Protein 4HPS (pdb70)

Sequence (830 aa):
LYFQSMKTILVTAFDPFGGEAINPSWEAIKPLQGSQVFGANIEICQIIPCIFDTSLEEHLYAAVDKYQPELVISVGQAGGRTNITVERVAIININDARIPDNAGNQPIDTPVIVDGPAAYFSRLPIKTMVNNALNTAGIPASVSQTAGTFVCNHVMYGLLHYLAQNTPSVRGGFIHVPYLPEQAVKDGNQSSMMTLMLMTLALKIAIETAWKNTSDFQSMKTILVTAFDDPFGGEAINPSWEAIKPLQGSQVFGANIEICQIPCIFDTSLEHLYAAVDKYQPELVISVGQAGGRTNITVERVAININDARIPDNAGNQPIDTPVIVDGPAAYFSRLPIKTMVNNALNTTAGIPASVSQTAGTFVCNHVMYGLLHYLAQNTPSVRGGFIHVPYLPEQAVKDGNQSSMMTLMLMTLALKIAIETAWKNTSDKTILVTAFDPFGGEAINPSWEAIKPLQGSQVFGANIEICQIPCIFDTSLEHLYAAVDKYQPELVISVGQAGGRTNITVERVAININDARIPDNAGNQPIDTPVIVDGPAAYFSRLPIKTMVNALNTAGIPASVSQTAGTFVCNHVMYGLLHYLAQNTPSVRGGFIHVPYLPEQAVKDGNQSSMMTLMLMTLALKIAIETAWKNTSDKTILVTAFDPFGGEAINPSWEAIKPLQGSQVFGANIEICQIPCIFDTSLEHLYAAVDKYQPELVISVGQAGGRTNITVERVAININDARIPDNAGNQPIDTPVIVDGPAAYFSRLPIKTMVNNALNTAGIPASVSQTAGTFVCNHVMYGLLHYLAQNTPSVRGGFIHVPYLPEQAVKDGNQSSMMTLMLMTLALKIAIETAWKNTSD

Organism: Xenorhabdus bovienii (strain SS-2004) (NCBI:txid406818)

Solvent-accessible surface area: 31462 Å² total; per-residue (Å²): 197,186,214,146,95,85,91,15,0,0,0,1,0,4,44,46,31,54,82,61,103,45,4,0,0,43,44,0,0,92,86,16,103,75,40,131,28,148,45,0,36,9,48,15,30,63,1,19,4,33,10,86,53,0,5,114,86,0,36,61,5,8,77,149,56,116,5,68,0,0,0,0,0,0,12,16,41,35,61,14,16,0,6,0,0,15,0,0,5,10,20,6,24,3,166,54,70,8,74,64,56,64,82,26,102,51,54,63,11,44,112,144,16,59,24,4,40,59,15,108,9,3,13,58,43,0,15,87,24,0,30,107,58,18,2,2,5,24,29,12,40,31,7,27,17,15,0,16,0,0,0,0,0,0,0,6,28,41,3,41,125,86,47,84,100,14,24,0,0,0,0,6,0,0,30,5,13,99,12,4,43,106,148,50,107,45,7,2,5,23,66,122,18,0,25,81,0,0,109,29,0,5,52,15,0,42,101,51,111,86,104,265,160,76,86,57,22,0,0,0,1,0,5,38,44,37,57,82,70,95,50,4,0,0,47,44,0,0,92,85,8,89,47,31,132,60,64,42,0,38,7,42,19,29,73,1,19,4,31,10,86,54,0,4,111,84,0,38,61,6,9,86,151,51,143,5,68,0,0,0,0,0,0,14,16,38,32,61,12,12,0,8,0,0,15,1,0,8,10,20,7,22,3,172,48,69,8,70,63,54,66,82,26,98,52,52,62,11,44,113,146,15,55,22,3,40,57,15,104,9,3,12,44,35,0,12,88,28,0,35,122,58,17,3,3,3,28,28,13,40,33,6,27,18,20,0,16,1,0,0,0,0,0,0,6,28,45,2,39,124,89,56,85,100,14,30,0,0,0,0,6,0,0,33,10,14,103,12,4,46,106,146,57,109,54,6,1,5,22,65,126,17,0,15,86,0,0,105,36,0,5,66,16,0,56,120,51,115,86,97,146,22,0,0,0,1,0,4,36,51,28,49,85,37,102,34,3,0,0,50,42,0,0,92,87,6,90,42,41,142,5,141,51,2,44,2,37,30,30,71,0,23,4,34,11,88,51,0,5,115,78,1,59,63,7,10,82,146,66,120,4,85,0,0,0,0,0,0,18,12,38,34,63,9,16,0,8,0,0,13,2,0,8,10,22,6,23,3,193,38,68,8,67,62,55,70,81,29,98,52,54,60,11,45,106,143,17,56,22,3,36,57,15,104,9,3,14,52,35,0,17,94,27,0,38,113,55,19,3,5,11,41,28,12,41,35,5,28,18,35,1,16,1,0,0,0,0,0,0,6,27,44,4,44,124,85,54,84,101,16,27,0,0,0,0,6,0,0,38,4,12,100,10,4,35,159,107,45,107,63,6,2,5,19,70,122,16,0,21,82,0,0,91,36,0,0,38,13,0,44,116,52,111,83,96,149,21,0,0,0,0,0,4,37,51,19,50,85,46,102,38,2,0,0,50,38,0,0,90,89,7,85,42,39,118,6,137,62,0,49,3,35,28,27,70,0,20,4,31,8,88,57,0,5,113,83,0,41,63,8,10,76,149,58,124,6,72,0,0,0,0,0,0,16,14,36,33,63,6,19,0,8,0,0,14,2,0,8,11,22,7,23,4,159,52,69,8,69,65,54,65,80,26,102,52,55,62,11,44,112,143,16,59,23,3,39,58,15,104,11,1,13,50,38,0,14,92,30,0,40,124,59,17,3,5,11,42,28,13,42,35,7,27,16,17,1,15,1,0,0,0,0,0,0,7,27,43,3,43,123,86,50,86,100,17,25,0,0,0,0,7,0,0,22,4,13,98,11,3,32,116,87,49,107,50,6,1,5,20,71,125,17,0,22,83,0,0,102,34,0,0,36,8,0,48,118,50,103,81,95

CATH classification: 3.40.630.20

Radius of gyration: 29.16 Å; Cα contacts (8 Å, |Δi|>4): 1994; chains: 4; bounding box: 81×50×99 Å

Secondary structure (DSSP, 8-state):
--SPPPEEEEEEEE---TT-S--HHHHHHGGGTT-EETTEEEEEEEE-SSTTHHHHHHHHHHHHH--SEEEEEEE-TT-SSEEEE-EEES-EE-SS--TTS---EEE-SSTT--SEEE--S-HHHHHHHHHHTT--EEEES---SSHHHHHHHHHHHHHHHH-TTSEEEEEEE---GGGG-SSS------HHHHHHHHHHHHHHHHH-S--/----EEEEEEEE---TT-S--HHHHHHGGGTT-EETTEEEEEEEE-SSTTHHHHHHHHHHHHH--SEEEEEEE-TT-SSEEEESEEES-EE-SS--TTS---EEE-SSTTS-SEEE--S-HHHHHHHHHHTT--EEEES---SSHHHHHHHHHHHHHHHH-TTSEEEEEEE-B-HHHHTSSS---B--HHHHHHHHHHHHHHHHH-S--/-EEEEEEE---TT-S--HHHHHHGGGTT-B-SS-EEEEEEE-SSTTHHHHHHHHHHHHH--SEEEEEEE-TT-SSEEEE-EEES-EE-SS--TTS---EEE-SSTTS-SEEE--S-HHHHHHHHHHTT--EEEES---SSHHHHHHHHHHHHHHHH-TTSEEEEEEE-B-GGGSTTSS---B--HHHHHHHHHHHHHHHHH-S--/-EEEEEEE---TT-S--HHHHHHGGGTT-EETTEEEEEEEE-SSTTHHHHHHHHHHHHH--SEEEEEEE-TT--SEEEE-EEES-EE-SS--TTS---EEE-SSTT--SEEE--S-HHHHHHHHHHTT--EEEES---SSHHHHHHHHHHHHHHHH-TTSEEEEEEE-B-GGGGGG-S---B--HHHHHHHHHHHHHHHHH-S--

Nearest PDB structures (foldseek):
  4gxh-assembly1_C  TM=9.956E-01  e=1.641E-41  Xenorhabdus bovienii SS-2004
  3lac-assembly1_A  TM=9.845E-01  e=1.377E-31  Bacillus anthracis
  3rnz-assembly1_C  TM=9.808E-01  e=1.466E-31  Bacillus amyloliquefaciens
  1aug-assembly1_D  TM=9.830E-01  e=2.007E-31  Bacillus amyloliquefaciens
  1z8t-assembly1_D  TM=9.769E-01  e=1.766E-28  Pyrococcus furiosus

InterPro domains:
  IPR000816 Peptidase C15, pyroglutamyl peptidase I [PIRSF015592] (1-209)
  IPR000816 Peptidase C15, pyroglutamyl peptidase I [PR00706] (4-27)
  IPR000816 Pept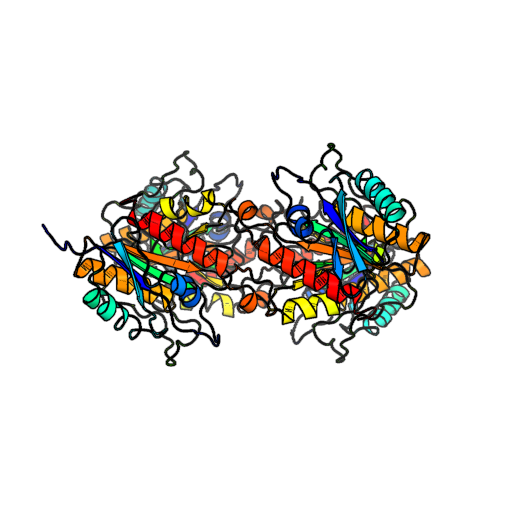idase C15, pyroglutamyl peptidase I [PR00706] (62-74)
  IPR000816 Peptidase C15, pyroglutamyl peptidase I [PR00706] (80-100)
  IPR000816 Peptidase C15, pyroglutamyl peptidase I [PR00706] (132-148)
  IPR000816 Peptidase C15, pyroglutamyl peptidase I [PR00706] (162-174)
  IPR000816 Peptidase C15, pyroglutamyl peptidase I [cd00501] (2-196)
  IPR016125 Peptidase C15, pyroglutamyl peptidase I-like [PF01470] (3-202)
  IPR016125 Peptidase C15, pyroglutamyl peptidase I-like [PTHR23402] (2-191)
  IPR029762 Pyroglutamyl peptidase I, bacterial-type [MF_00417] (2-201)
  IPR029762 Pyroglutamyl peptidase I, bacterial-type [TIGR00504] (4-212)
  IPR033693 Pyroglutamyl peptidase I, Glu active site [PS01333] (69-85)
  IPR033694 Pyroglutamyl peptidase I, Cys active site [PS01334] (130-144)
  IPR036440 Peptidase C15, pyroglutamyl peptidase I-like superfamily [G3DSA:3.40.630.20] (1-206)
  IPR036440 Peptidase C15, pyroglutamyl peptidase I-like superfamily [SSF53182] (1-215)

B-factor: mean 31.76, std 13.69, range [12.64, 99.04]

Structure (mmCIF, N/CA/C/O backbone):
data_4HPS
#
_entry.id   4HPS
#
_cell.length_a   77.06
_cell.length_b   73.34
_cell.length_c   80.54
_cell.angle_alpha   90.000
_cell.angle_beta   111.960
_cell.angle_gamma   90.000
#
_symmetry.space_group_name_H-M   'P 1 21 1'
#
loop_
_entity.id
_entity.type
_entity.pdbx_description
1 polymer 'Pyrrolidone-carboxylate peptidase'
2 non-polymer 'CHLORIDE ION'
3 water water
#
loop_
_atom_site.group_PDB
_atom_site.id
_atom_site.type_symbol
_atom_site.label_atom_id
_atom_site.label_alt_id
_atom_site.label_comp_id
_atom_site.label_asym_id
_atom_site.label_entity_id
_atom_site.label_seq_id
_atom_site.pdbx_PDB_ins_code
_atom_site.Cartn_x
_atom_site.Cartn_y
_atom_site.Cartn_z
_atom_site.occupancy
_atom_site.B_iso_or_equiv
_atom_site.auth_seq_id
_atom_site.auth_comp_id
_atom_site.auth_asym_id
_atom_site.auth_atom_id
_atom_site.pdbx_PDB_model_num
ATOM 1 N N . LEU A 1 18 ? -29.404 -37.345 33.605 1.00 80.92 -4 LEU A N 1
ATOM 2 C CA . LEU A 1 18 ? -28.340 -36.367 33.394 1.00 74.05 -4 LEU A CA 1
ATOM 3 C C . LEU A 1 18 ? -27.259 -36.915 32.467 1.00 70.01 -4 LEU A C 1
ATOM 4 O O . LEU A 1 18 ? -26.993 -36.354 31.401 1.00 69.32 -4 LEU A O 1
ATOM 9 N N . TYR A 1 19 ? -26.640 -38.014 32.885 1.00 66.24 -3 TYR A N 1
ATOM 10 C CA . TYR A 1 19 ? -25.598 -38.667 32.099 1.00 51.70 -3 TYR A CA 1
ATOM 11 C C . TYR A 1 19 ? -26.127 -39.925 31.428 1.00 55.90 -3 TYR A C 1
ATOM 12 O O . TYR A 1 19 ? -27.042 -40.567 31.945 1.00 52.34 -3 TYR A O 1
ATOM 21 N N . PHE A 1 20 ? -25.547 -40.268 30.276 1.00 43.86 -2 PHE A N 1
ATOM 22 C CA . PHE A 1 20 ? -25.966 -41.438 29.508 1.00 41.67 -2 PHE A CA 1
ATOM 23 C C . PHE A 1 20 ? -27.446 -41.371 29.189 1.00 46.32 -2 PHE A C 1
ATOM 24 O O . PHE A 1 20 ? -28.176 -42.351 29.348 1.00 47.03 -2 PHE A O 1
ATOM 32 N N . GLN A 1 21 ? -27.881 -40.194 28.753 1.00 44.42 -1 GLN A N 1
ATOM 33 C CA . GLN A 1 21 ? -29.240 -39.997 28.285 1.00 45.45 -1 GLN A CA 1
ATOM 34 C C . GLN A 1 21 ? -29.452 -40.828 27.032 1.00 43.22 -1 GLN A C 1
ATOM 35 O O . GLN A 1 21 ? -28.750 -40.647 26.036 1.00 43.89 -1 GLN A O 1
ATOM 41 N N . SER A 1 22 ? -30.405 -41.752 27.089 1.00 37.64 0 SER A N 1
ATOM 42 C CA . SER A 1 22 ? -30.714 -42.611 25.950 1.00 36.92 0 SER A CA 1
ATOM 43 C C . SER A 1 22 ? -31.148 -41.781 24.747 1.00 32.37 0 SER A C 1
ATOM 44 O O . SER A 1 22 ? -31.930 -40.838 24.881 1.00 41.73 0 SER A O 1
ATOM 47 N N . MET A 1 23 ? -30.630 -42.123 23.574 1.00 27.15 1 MET A N 1
ATOM 48 C CA . MET A 1 23 ? -31.036 -41.430 22.364 1.00 29.33 1 MET A CA 1
ATOM 49 C C . MET A 1 23 ? -32.449 -41.858 22.055 1.00 33.26 1 MET A C 1
ATOM 50 O O . MET A 1 23 ? -32.906 -42.900 22.526 1.00 34.54 1 MET A O 1
ATOM 55 N N . LYS A 1 24 ? -33.153 -41.042 21.282 1.00 27.79 2 LYS A N 1
ATOM 56 C CA . LYS A 1 24 ? -34.455 -41.431 20.780 1.00 27.82 2 LYS A CA 1
ATOM 57 C C . LYS A 1 24 ? -34.226 -42.434 19.658 1.00 28.82 2 LYS A C 1
ATOM 58 O O . LYS A 1 24 ? -33.107 -42.572 19.163 1.00 29.27 2 LYS A O 1
ATOM 64 N N . THR A 1 25 ? -35.276 -43.141 19.260 1.00 25.35 3 THR A N 1
ATOM 65 C CA . THR A 1 25 ? -35.136 -44.197 18.270 1.00 24.68 3 THR A CA 1
ATOM 66 C C . THR A 1 25 ? -36.161 -44.027 17.167 1.00 20.68 3 THR A C 1
ATOM 67 O O . THR A 1 25 ? -37.332 -43.781 17.439 1.00 23.06 3 THR A O 1
ATOM 71 N N . ILE A 1 26 ? -35.696 -44.123 15.925 1.00 21.65 4 ILE A N 1
ATOM 72 C CA . ILE A 1 26 ? -36.581 -44.217 14.770 1.00 19.70 4 ILE A CA 1
ATOM 73 C C . ILE A 1 26 ? -36.538 -45.642 14.254 1.00 18.76 4 ILE A C 1
ATOM 74 O O . ILE A 1 26 ? -35.463 -46.159 13.944 1.00 21.05 4 ILE A O 1
ATOM 79 N N . LEU A 1 27 ? -37.705 -46.278 14.176 1.00 20.67 5 LEU A N 1
ATOM 80 C CA . LEU A 1 27 ? -37.802 -47.637 13.638 1.00 16.96 5 LEU A CA 1
ATOM 81 C C . LEU A 1 27 ? -38.255 -47.565 12.192 1.00 17.20 5 LEU A C 1
ATOM 82 O O . LEU A 1 27 ? -39.270 -46.945 11.890 1.00 18.78 5 LEU A O 1
ATOM 87 N N . VAL A 1 28 ? -37.477 -48.177 11.309 1.00 16.82 6 VAL A N 1
ATOM 88 C CA . VAL A 1 28 ? -37.816 -48.206 9.886 1.00 19.27 6 VAL A CA 1
ATOM 89 C C . VAL A 1 28 ? -37.966 -49.675 9.511 1.00 20.01 6 VAL A C 1
ATOM 90 O O . VAL A 1 28 ? -37.064 -50.475 9.763 1.00 20.04 6 VAL A O 1
ATOM 94 N N . THR A 1 29 ? -39.110 -50.044 8.928 1.00 18.45 7 THR A N 1
ATOM 95 C CA . THR A 1 29 ? -39.340 -51.449 8.570 1.00 15.12 7 THR A CA 1
ATOM 96 C C . THR A 1 29 ? -39.447 -51.592 7.063 1.00 15.72 7 THR A C 1
ATOM 97 O O . THR A 1 29 ? -39.755 -50.639 6.372 1.00 19.30 7 THR A O 1
ATOM 101 N N . ALA A 1 30 ? -39.191 -52.807 6.586 1.00 18.55 8 ALA A N 1
ATOM 102 C CA . ALA A 1 30 ? -39.350 -53.145 5.173 1.00 17.04 8 ALA A CA 1
ATOM 103 C C . ALA A 1 30 ? -39.701 -54.618 5.110 1.00 17.69 8 ALA A C 1
ATOM 104 O O . ALA A 1 30 ? -39.688 -55.313 6.120 1.00 20.33 8 ALA A O 1
ATOM 106 N N . PHE A 1 31 ? -39.996 -55.108 3.911 1.00 19.73 9 PHE A N 1
ATOM 107 C CA . PHE A 1 31 ? -40.490 -56.473 3.763 1.00 21.90 9 PHE A CA 1
ATOM 108 C C . PHE A 1 31 ? -39.503 -57.457 3.152 1.00 22.61 9 PHE A C 1
ATOM 109 O O . PHE A 1 31 ? -38.571 -57.063 2.444 1.00 24.48 9 PHE A O 1
ATOM 117 N N . ASP A 1 32 ? -39.743 -58.740 3.436 1.00 23.27 10 ASP A N 1
ATOM 118 C CA . ASP A 1 32 ? -39.218 -59.864 2.653 1.00 23.78 10 ASP A CA 1
ATOM 119 C C . ASP A 1 32 ? -39.612 -59.722 1.177 1.00 23.08 10 ASP A C 1
ATOM 120 O O . ASP A 1 32 ? -40.606 -59.064 0.855 1.00 25.05 10 ASP A O 1
ATOM 125 N N . PRO A 1 33 ? -38.862 -60.381 0.271 1.00 28.82 11 PRO A N 1
ATOM 126 C CA . PRO A 1 33 ? -39.287 -60.467 -1.137 1.00 28.76 11 PRO A CA 1
ATOM 127 C C . PRO A 1 33 ? -40.636 -61.176 -1.274 1.00 28.85 11 PRO A C 1
ATOM 128 O O . PRO A 1 33 ? -40.920 -62.059 -0.466 1.00 36.79 11 PRO A O 1
ATOM 132 N N . PHE A 1 34 ? -41.435 -60.824 -2.285 1.00 30.88 12 PHE A N 1
ATOM 133 C CA . PHE A 1 34 ? -42.770 -61.411 -2.450 1.00 33.38 12 PHE A CA 1
ATOM 134 C C . PHE A 1 34 ? -43.179 -61.472 -3.914 1.00 37.90 12 PHE A C 1
ATOM 135 O O . PHE A 1 34 ? -42.521 -60.889 -4.776 1.00 40.15 12 PHE A O 1
ATOM 143 N N . GLY A 1 35 ? -44.272 -62.181 -4.191 1.00 35.00 13 GLY A N 1
ATOM 144 C CA . GLY A 1 35 ? -44.843 -62.216 -5.522 1.00 41.07 13 GLY A CA 1
ATOM 145 C C . GLY A 1 35 ? -43.959 -62.919 -6.532 1.00 49.12 13 GLY A C 1
ATOM 146 O O . GLY A 1 35 ? -44.207 -62.835 -7.732 1.00 53.45 13 GLY A O 1
ATOM 147 N N . GLY A 1 36 ? -42.924 -63.605 -6.049 1.00 50.50 14 GLY A N 1
ATOM 148 C CA . GLY A 1 36 ? -42.004 -64.317 -6.921 1.00 53.60 14 GLY A CA 1
ATOM 149 C C . GLY A 1 36 ? -40.716 -63.567 -7.219 1.00 51.28 14 GLY A C 1
ATOM 150 O O . GLY A 1 36 ? -39.861 -64.053 -7.962 1.00 56.25 14 GLY A O 1
ATOM 151 N N . GLU A 1 37 ? -40.586 -62.368 -6.663 1.00 45.33 15 GLU A N 1
ATOM 152 C CA . GLU A 1 37 ? -39.337 -61.621 -6.748 1.00 48.77 15 GLU A CA 1
ATOM 153 C C . GLU A 1 37 ? -38.316 -62.238 -5.789 1.00 54.53 15 GLU A C 1
ATOM 154 O O . GLU A 1 37 ? -38.688 -62.845 -4.784 1.00 54.56 15 GLU A O 1
ATOM 160 N N . ALA A 1 38 ? -37.032 -62.081 -6.098 1.00 56.35 16 ALA A N 1
ATOM 161 C CA . ALA A 1 38 ? -35.965 -62.561 -5.218 1.00 53.64 16 ALA A CA 1
ATOM 162 C C . ALA A 1 38 ? -35.396 -61.439 -4.356 1.00 52.95 16 ALA A C 1
ATOM 163 O O . ALA A 1 38 ? -34.666 -61.688 -3.393 1.00 46.04 16 ALA A O 1
ATOM 165 N N . ILE A 1 39 ? -35.731 -60.204 -4.717 1.00 52.87 17 ILE A N 1
ATOM 166 C CA . ILE A 1 39 ? -35.255 -59.023 -4.008 1.00 47.75 17 ILE A CA 1
ATOM 167 C C . ILE A 1 39 ? -36.471 -58.201 -3.601 1.00 37.60 17 ILE A C 1
ATOM 168 O O . ILE A 1 39 ? -37.493 -58.232 -4.288 1.00 42.59 17 ILE A O 1
ATOM 173 N N . ASN A 1 40 ? -36.391 -57.508 -2.466 1.00 35.97 18 ASN A N 1
ATOM 174 C CA . ASN A 1 40 ? -37.352 -56.456 -2.173 1.00 32.79 18 ASN A CA 1
ATOM 175 C C . ASN A 1 40 ? -36.570 -55.172 -1.966 1.00 35.95 18 ASN A C 1
ATOM 176 O O . ASN A 1 40 ? -35.813 -55.054 -0.997 1.00 33.37 18 ASN A O 1
ATOM 181 N N . PRO A 1 41 ? -36.749 -54.200 -2.873 1.00 26.11 19 PRO A N 1
ATOM 182 C CA . PRO A 1 41 ? -35.970 -52.967 -2.796 1.00 29.62 19 PRO A CA 1
ATOM 183 C C . PRO A 1 41 ? -36.290 -52.200 -1.534 1.00 23.65 19 PRO A C 1
ATOM 184 O O . PRO A 1 41 ? -35.462 -51.391 -1.126 1.00 27.08 19 PRO A O 1
ATOM 188 N N . SER A 1 42 ? -37.464 -52.414 -0.936 1.00 22.12 20 SER A N 1
ATOM 189 C CA . SER A 1 42 ? -37.763 -51.716 0.318 1.00 20.82 20 SER A CA 1
ATOM 190 C C . SER A 1 42 ? -36.699 -52.031 1.358 1.00 23.66 20 SER A C 1
ATOM 191 O O . SER A 1 42 ? -36.250 -51.143 2.079 1.00 22.81 20 SER A O 1
ATOM 194 N N . TRP A 1 43 ? -36.272 -53.288 1.417 1.00 20.14 21 TRP A N 1
ATOM 195 C CA . TRP A 1 43 ? -35.264 -53.706 2.382 1.00 17.27 21 TRP A CA 1
ATOM 196 C C . TRP A 1 43 ? -33.875 -53.279 1.934 1.00 24.44 21 TRP A C 1
ATOM 197 O O . TRP A 1 43 ? -33.085 -52.773 2.731 1.00 22.18 21 TRP A O 1
ATOM 208 N N . GLU A 1 44 ? -33.579 -53.476 0.653 1.00 23.88 22 GLU A N 1
ATOM 209 C CA . GLU A 1 44 ? -32.271 -53.092 0.133 1.00 22.40 22 GLU A CA 1
ATOM 210 C C . GLU A 1 44 ? -32.035 -51.601 0.298 1.00 23.97 22 GLU A C 1
ATOM 211 O O . GLU A 1 44 ? -30.908 -51.174 0.531 1.00 24.90 22 GLU A O 1
ATOM 217 N N . ALA A 1 45 ? -33.099 -50.811 0.165 1.00 20.15 23 ALA A N 1
ATOM 218 C CA . ALA A 1 45 ? -32.977 -49.358 0.266 1.00 18.71 23 ALA A CA 1
ATOM 219 C C . ALA A 1 45 ? -32.753 -48.847 1.685 1.00 19.99 23 ALA A C 1
ATOM 220 O O . ALA A 1 45 ? -32.184 -47.770 1.860 1.00 24.16 23 ALA A O 1
ATOM 222 N N . ILE A 1 46 ? -33.208 -49.592 2.690 1.00 20.23 24 ILE A N 1
ATOM 223 C CA . ILE A 1 46 ? -33.031 -49.125 4.075 1.00 19.31 24 ILE A CA 1
ATOM 224 C C . ILE A 1 46 ? -31.846 -49.759 4.782 1.00 25.50 24 ILE A C 1
ATOM 225 O O . ILE A 1 46 ? -31.431 -49.277 5.830 1.00 25.28 24 ILE A O 1
ATOM 230 N N . LYS A 1 47 ? -31.297 -50.831 4.223 1.00 23.33 25 LYS A N 1
ATOM 231 C CA . LYS A 1 47 ? -30.075 -51.415 4.782 1.00 24.96 25 LYS A CA 1
ATOM 232 C C . LYS A 1 47 ? -28.932 -50.422 5.056 1.00 26.57 25 LYS A C 1
ATOM 233 O O . LYS A 1 47 ? -28.262 -50.533 6.085 1.00 27.63 25 LYS A O 1
ATOM 239 N N . PRO A 1 48 ? -28.693 -49.454 4.150 1.00 24.77 26 PRO A N 1
ATOM 240 C CA . PRO A 1 48 ? -27.601 -48.521 4.453 1.00 28.34 26 PRO A CA 1
ATOM 241 C C . PRO A 1 48 ? -27.894 -47.591 5.630 1.00 28.97 26 PRO A C 1
ATOM 242 O O . PRO A 1 48 ? -26.976 -46.929 6.108 1.00 34.91 26 PRO A O 1
ATOM 246 N N . LEU A 1 49 ? -29.144 -47.535 6.086 1.00 24.83 27 LEU A N 1
ATOM 247 C CA . LEU A 1 49 ? -29.503 -46.661 7.203 1.00 29.89 27 LEU A CA 1
ATOM 248 C C . LEU A 1 49 ? -29.192 -47.317 8.536 1.00 32.81 27 LEU A C 1
ATOM 249 O O . LEU A 1 49 ? -29.259 -46.672 9.583 1.00 37.56 27 LEU A O 1
ATOM 254 N N . GLN A 1 50 ? -28.866 -48.605 8.492 1.00 33.10 28 GLN A N 1
ATOM 255 C CA . GLN A 1 50 ? -28.519 -49.363 9.688 1.00 35.60 28 GLN A CA 1
ATOM 256 C C . GLN A 1 50 ? -27.339 -48.743 10.423 1.00 36.81 28 GLN A C 1
ATOM 257 O O . GLN A 1 50 ? -26.343 -48.352 9.811 1.00 35.44 28 GLN A O 1
ATOM 263 N N . GLY A 1 51 ? -27.457 -48.642 11.742 1.00 36.17 29 GLY A N 1
ATOM 264 C CA . GLY A 1 51 ? -26.381 -48.099 12.546 1.00 34.19 29 GLY A CA 1
ATOM 265 C C . GLY A 1 51 ? -26.149 -46.612 12.346 1.00 36.75 29 GLY A C 1
ATOM 266 O O . GLY A 1 51 ? -25.071 -46.106 12.677 1.00 38.73 29 GLY A O 1
ATOM 267 N N . SER A 1 52 ? -27.146 -45.910 11.806 1.00 34.69 30 SER A N 1
ATOM 268 C CA . SER A 1 52 ? -27.025 -44.467 11.587 1.00 35.02 30 SER A CA 1
ATOM 269 C C . SER A 1 52 ? -27.802 -43.662 12.631 1.00 36.41 30 SER A C 1
ATOM 270 O O . SER A 1 52 ? -28.525 -44.228 13.457 1.00 30.51 30 SER A O 1
ATOM 273 N N . GLN A 1 53 ? -27.638 -42.344 12.586 1.00 28.89 31 GLN A N 1
ATOM 274 C CA . GLN A 1 53 ? -28.272 -41.442 13.540 1.00 33.56 31 GLN A CA 1
ATOM 275 C C . GLN A 1 53 ? -28.620 -40.140 12.838 1.00 32.66 31 GLN A C 1
ATOM 276 O O . GLN A 1 53 ? -27.943 -39.745 11.889 1.00 36.31 31 GLN A O 1
ATOM 282 N N . VAL A 1 54 ? -29.687 -39.487 13.293 1.00 31.82 32 VAL A N 1
ATOM 283 C CA . VAL A 1 54 ? -30.004 -38.134 12.844 1.00 30.16 32 VAL A CA 1
ATOM 284 C C . VAL A 1 54 ? -30.685 -37.313 13.944 1.00 31.69 32 VAL A C 1
ATOM 285 O O . VAL A 1 54 ? -31.648 -37.775 14.558 1.00 35.24 32 VAL A O 1
ATOM 289 N N . PHE A 1 55 ? -30.172 -36.108 14.189 1.00 36.16 33 PHE A N 1
ATOM 290 C CA . PHE A 1 55 ? -30.787 -35.163 15.125 1.00 44.28 33 PHE A CA 1
ATOM 291 C C . PHE A 1 55 ? -31.166 -35.807 16.471 1.00 40.67 33 PHE A C 1
ATOM 292 O O . PHE A 1 55 ? -32.305 -35.705 16.930 1.00 42.70 33 PHE A O 1
ATOM 300 N N . GLY A 1 56 ? -30.217 -36.508 17.081 1.00 42.91 34 GLY A N 1
ATOM 301 C CA . GLY A 1 56 ? -30.444 -37.084 18.395 1.00 39.63 34 GLY A CA 1
ATOM 302 C C . GLY A 1 56 ? -31.166 -38.417 18.436 1.00 41.66 34 GLY A C 1
ATOM 303 O O . GLY A 1 56 ? -31.422 -38.949 19.516 1.00 44.76 34 GLY A O 1
ATOM 304 N N . ALA A 1 57 ? -31.504 -38.964 17.272 1.00 31.09 35 ALA A N 1
ATOM 305 C CA . ALA A 1 57 ? -32.183 -40.254 17.212 1.00 29.35 35 ALA A CA 1
ATOM 306 C C . ALA A 1 57 ? -31.334 -41.270 16.469 1.00 29.08 35 ALA A C 1
ATOM 307 O O . ALA A 1 57 ? -30.728 -40.940 15.453 1.00 31.83 35 ALA A O 1
ATOM 309 N N . ASN A 1 58 ? -31.290 -42.502 16.970 1.00 31.16 36 ASN A N 1
ATOM 310 C CA . ASN A 1 58 ? -30.650 -43.580 16.218 1.00 31.21 36 ASN A CA 1
ATOM 311 C C . ASN A 1 58 ? -31.684 -44.313 15.377 1.00 30.06 36 ASN A C 1
ATOM 312 O O . ASN A 1 58 ? -32.854 -44.399 15.759 1.00 29.86 36 ASN A O 1
ATOM 317 N N . ILE A 1 59 ? -31.266 -44.809 14.216 1.00 25.57 37 ILE A N 1
ATOM 318 C CA . ILE A 1 59 ? -32.170 -45.570 13.349 1.00 23.08 37 ILE A CA 1
ATOM 319 C C . ILE A 1 59 ? -31.998 -47.065 13.611 1.00 23.53 37 ILE A C 1
ATOM 320 O O . ILE A 1 59 ? -30.878 -47.565 13.723 1.00 28.62 37 ILE A O 1
ATOM 325 N N . GLU A 1 60 ? -33.116 -47.767 13.750 1.00 22.15 38 GLU A N 1
ATOM 326 C CA . GLU A 1 60 ? -33.107 -49.216 13.853 1.00 22.42 38 GLU A CA 1
ATOM 327 C C . GLU A 1 60 ? -33.966 -49.731 12.709 1.00 22.71 38 GLU A C 1
ATOM 328 O O . GLU A 1 60 ? -35.057 -49.215 12.470 1.00 20.96 38 GLU A O 1
ATOM 334 N N . ILE A 1 61 ? -33.470 -50.725 11.981 1.00 25.96 39 ILE A N 1
ATOM 335 C CA . ILE A 1 61 ? -34.250 -51.306 10.896 1.00 23.24 39 ILE A CA 1
ATOM 336 C C . ILE A 1 61 ? -34.717 -52.720 11.235 1.00 23.46 39 ILE A C 1
ATOM 337 O O . ILE A 1 61 ? -34.111 -53.411 12.065 1.00 24.68 39 ILE A O 1
ATOM 342 N N . CYS A 1 62 ? -35.819 -53.129 10.613 1.00 22.99 40 CYS A N 1
ATOM 343 C CA . CYS A 1 62 ? -36.393 -54.449 10.846 1.00 23.40 40 CYS A CA 1
ATOM 344 C C . CYS A 1 62 ? -37.054 -54.939 9.568 1.00 24.03 40 CYS A C 1
ATOM 345 O O . CYS A 1 62 ? -37.870 -54.224 8.973 1.00 22.10 40 CYS A O 1
ATOM 348 N N . GLN A 1 63 ? -36.693 -56.149 9.151 1.00 22.13 41 GLN A N 1
ATOM 349 C CA . GLN A 1 63 ? -37.315 -56.802 8.001 1.00 21.61 41 GLN A CA 1
ATOM 350 C C . GLN A 1 63 ? -38.458 -57.670 8.511 1.00 22.14 41 GLN A C 1
ATOM 351 O O . GLN A 1 63 ? -38.276 -58.495 9.415 1.00 31.59 41 GLN A O 1
ATOM 357 N N . ILE A 1 64 ? -39.645 -57.472 7.954 1.00 21.70 42 ILE A N 1
ATOM 358 C CA A ILE A 1 64 ? -40.804 -58.238 8.394 0.48 26.57 42 ILE A CA 1
ATOM 359 C CA B ILE A 1 64 ? -40.834 -58.196 8.388 0.52 28.35 42 ILE A CA 1
ATOM 360 C C . ILE A 1 64 ? -41.385 -59.086 7.258 1.00 23.47 42 ILE A C 1
ATOM 361 O O . ILE A 1 64 ? -41.280 -58.731 6.079 1.00 21.19 42 ILE A O 1
ATOM 370 N N . PRO A 1 65 ? -41.973 -60.241 7.613 1.00 21.06 43 PRO A N 1
ATOM 371 C CA . PRO A 1 65 ? -42.496 -61.177 6.608 1.00 22.63 43 PRO A CA 1
ATOM 372 C C . PRO A 1 65 ? -43.615 -60.580 5.779 1.00 18.25 43 PRO A C 1
ATOM 373 O O . PRO A 1 65 ? -44.407 -59.766 6.279 1.00 20.85 43 PRO A O 1
ATOM 377 N N . CYS A 1 66 ? -43.672 -60.952 4.500 1.00 22.93 44 CYS A N 1
ATOM 378 C CA . CYS A 1 66 ? -44.774 -60.521 3.658 1.00 24.63 44 CYS A CA 1
ATOM 379 C C . CYS A 1 66 ? -45.892 -61.556 3.746 1.00 22.70 44 CYS A C 1
ATOM 380 O O . CYS A 1 66 ? -46.166 -62.311 2.801 1.00 22.06 44 CYS A O 1
ATOM 383 N N . ILE A 1 67 ? -46.517 -61.584 4.917 1.00 19.32 45 ILE A N 1
ATOM 384 C CA . ILE A 1 67 ? -47.527 -62.570 5.270 1.00 19.69 45 ILE A CA 1
ATOM 385 C C . ILE A 1 67 ? -48.573 -61.834 6.089 1.00 23.10 45 ILE A C 1
ATOM 386 O O . ILE A 1 67 ? -48.223 -61.121 7.026 1.00 21.72 45 ILE A O 1
ATOM 391 N N . PHE A 1 68 ? -49.846 -61.987 5.743 1.00 21.40 46 PHE A N 1
ATOM 392 C CA . PHE A 1 68 ? -50.909 -61.370 6.536 1.00 19.91 46 PHE A CA 1
ATOM 393 C C . PHE A 1 68 ? -50.866 -61.879 7.986 1.00 19.87 46 PHE A C 1
ATOM 394 O O . PHE A 1 68 ? -50.631 -63.068 8.232 1.00 24.10 46 PHE A O 1
ATOM 402 N N . ASP A 1 69 ? -51.078 -60.953 8.925 1.00 20.57 47 ASP A N 1
ATOM 403 C CA . ASP A 1 69 ? -51.162 -61.222 10.364 1.00 21.75 47 ASP A CA 1
ATOM 404 C C . ASP A 1 69 ? -49.805 -61.507 11.016 1.00 25.98 47 ASP A C 1
ATOM 405 O O . ASP A 1 69 ? -49.437 -60.870 12.015 1.00 23.21 47 ASP A O 1
ATOM 410 N N . THR A 1 70 ? -49.059 -62.438 10.437 1.00 22.61 48 THR A N 1
ATOM 411 C CA . THR A 1 70 ? -47.690 -62.704 10.866 1.00 21.13 48 THR A CA 1
ATOM 412 C C . THR A 1 70 ? -46.841 -61.437 10.792 1.00 21.80 48 THR A C 1
ATOM 413 O O . THR A 1 70 ? -46.062 -61.154 11.705 1.00 22.68 48 THR A O 1
ATOM 417 N N . SER A 1 71 ? -46.989 -60.682 9.700 1.00 19.70 49 SER A N 1
ATOM 418 C CA . SER A 1 71 ? -46.279 -59.419 9.532 1.00 18.05 49 SER A CA 1
ATOM 419 C C . SER A 1 71 ? -46.533 -58.517 10.733 1.00 19.37 49 SER A C 1
ATOM 420 O O . SER A 1 71 ? -45.604 -57.939 11.298 1.00 21.87 49 SER A O 1
ATOM 423 N N . LEU A 1 72 ? -47.797 -58.400 11.113 1.00 20.53 50 LEU A N 1
ATOM 424 C CA . LEU A 1 72 ? -48.171 -57.555 12.239 1.00 22.58 50 LEU A CA 1
ATOM 425 C C . LEU A 1 72 ? -47.566 -58.026 13.563 1.00 21.40 50 LEU A C 1
ATOM 426 O O . LEU A 1 72 ? -47.128 -57.201 14.362 1.00 21.82 50 LEU A O 1
ATOM 431 N N . GLU A 1 73 ? -47.532 -59.338 13.799 1.00 19.69 51 GLU A N 1
ATOM 432 C CA A GLU A 1 73 ? -46.944 -59.816 15.041 0.49 20.72 51 GLU A CA 1
ATOM 433 C CA B GLU A 1 73 ? -46.900 -59.918 14.988 0.51 21.52 51 GLU A CA 1
ATOM 434 C C . GLU A 1 73 ? -45.449 -59.475 15.089 1.00 21.16 51 GLU A C 1
ATOM 435 O O . GLU A 1 73 ? -44.939 -59.119 16.155 1.00 21.86 51 GLU A O 1
ATOM 446 N N . HIS A 1 74 ? -44.762 -59.530 13.952 1.00 21.56 52 HIS A N 1
ATOM 447 C CA . HIS A 1 74 ? -43.360 -59.126 13.919 1.00 21.47 52 HIS A CA 1
ATOM 448 C C . HIS A 1 74 ? -43.196 -57.631 14.157 1.00 21.35 52 HIS A C 1
ATOM 449 O O . HIS A 1 74 ? -42.267 -57.206 14.855 1.00 22.76 52 HIS A O 1
ATOM 456 N N . LEU A 1 75 ? -44.104 -56.846 13.588 1.00 20.44 53 LEU A N 1
ATOM 457 C CA . LEU A 1 75 ? -44.107 -55.399 13.778 1.00 21.39 53 LEU A CA 1
ATOM 458 C C . LEU A 1 75 ? -44.306 -55.025 15.251 1.00 22.69 53 LEU A C 1
ATOM 459 O O . LEU A 1 75 ? -43.562 -54.192 15.785 1.00 21.71 53 LEU A O 1
ATOM 464 N N . TYR A 1 76 ? -45.284 -55.647 15.916 1.00 21.76 54 TYR A N 1
ATOM 465 C CA . TYR A 1 76 ? -45.567 -55.307 17.314 1.00 20.12 54 TYR A CA 1
ATOM 466 C C . TYR A 1 76 ? -44.364 -55.643 18.171 1.00 24.03 54 TYR A C 1
ATOM 467 O O . TYR A 1 76 ? -44.022 -54.905 19.095 1.00 25.77 54 TYR A O 1
ATOM 476 N N . ALA A 1 77 ? -43.727 -56.774 17.870 1.00 24.74 55 ALA A N 1
ATOM 477 C CA . ALA A 1 77 ? -42.539 -57.193 18.614 1.00 24.54 55 ALA A CA 1
ATOM 478 C C . ALA A 1 77 ? -41.395 -56.191 18.436 1.00 24.53 55 ALA A C 1
ATOM 479 O O . ALA A 1 77 ? -40.680 -55.881 19.384 1.00 26.60 55 ALA A O 1
ATOM 481 N N . ALA A 1 78 ? -41.228 -55.691 17.214 1.00 21.91 56 ALA A N 1
ATOM 482 C CA . ALA A 1 78 ? -40.193 -54.694 16.929 1.00 24.38 56 ALA A CA 1
ATOM 483 C C . ALA A 1 78 ? -40.449 -53.380 17.663 1.00 24.43 56 ALA A C 1
ATOM 484 O O . ALA A 1 78 ? -39.534 -52.779 18.219 1.00 25.55 56 ALA A O 1
ATOM 486 N N . VAL A 1 79 ? -41.694 -52.921 17.625 1.00 22.33 57 VAL A N 1
ATOM 487 C CA . VAL A 1 79 ? -42.081 -51.693 18.311 1.00 22.45 57 VAL A CA 1
ATOM 488 C C . VAL A 1 79 ? -41.853 -51.817 19.821 1.00 26.10 57 VAL A C 1
ATOM 489 O O . VAL A 1 79 ? -41.325 -50.898 20.455 1.00 28.24 57 VAL A O 1
ATOM 493 N N . ASP A 1 80 ? -42.233 -52.954 20.401 1.00 25.63 58 ASP A N 1
ATOM 494 C CA . ASP A 1 80 ? -42.056 -53.160 21.835 1.00 26.63 58 ASP A CA 1
ATOM 495 C C . ASP A 1 80 ? -40.581 -53.217 22.209 1.00 28.13 58 ASP A C 1
ATOM 496 O O . ASP A 1 80 ? -40.170 -52.730 23.262 1.00 30.49 58 ASP A O 1
ATOM 501 N N . LYS A 1 81 ? -39.787 -53.815 21.331 1.00 30.03 59 LYS A N 1
ATOM 502 C CA . LYS A 1 81 ? -38.358 -53.984 21.572 1.00 28.45 59 LYS A CA 1
ATOM 503 C C . LYS A 1 81 ? -37.602 -52.654 21.555 1.00 25.84 59 LYS A C 1
ATOM 504 O O . LYS A 1 81 ? -36.840 -52.360 22.479 1.00 33.06 59 LYS A O 1
ATOM 510 N N . TYR A 1 82 ? -37.824 -51.861 20.510 1.00 27.67 60 TYR A N 1
ATOM 511 C CA . TYR A 1 82 ? -37.057 -50.639 20.288 1.00 27.82 60 TYR A CA 1
ATOM 512 C C . TYR A 1 82 ? -37.690 -49.385 20.900 1.00 29.58 60 TYR A C 1
ATOM 513 O O . TYR A 1 82 ? -37.010 -48.364 21.040 1.00 30.66 60 TYR A O 1
ATOM 522 N N . GLN A 1 83 ? -38.962 -49.479 21.298 1.00 27.97 61 GLN A N 1
ATOM 523 C CA . GLN A 1 83 ? -39.691 -48.352 21.908 1.00 27.70 61 GLN A CA 1
ATOM 524 C C . GLN A 1 83 ? -39.482 -47.069 21.110 1.00 25.13 61 GLN A C 1
ATOM 525 O O . GLN A 1 83 ? -39.074 -46.040 21.650 1.00 28.19 61 GLN A O 1
ATOM 531 N N . PRO A 1 84 ? -39.764 -47.125 19.809 1.00 24.96 62 PRO A N 1
ATOM 532 C CA . PRO A 1 84 ? -39.409 -45.989 18.959 1.00 23.43 62 PRO A CA 1
ATOM 533 C C . PRO A 1 84 ? -40.309 -44.785 19.179 1.00 27.43 62 PRO A C 1
ATOM 534 O O . PRO A 1 84 ? -41.452 -44.923 19.624 1.00 27.55 62 PRO A O 1
ATOM 538 N N . GLU A 1 85 ? -39.776 -43.615 18.849 1.00 25.06 63 GLU A N 1
ATOM 539 C CA . GLU A 1 85 ? -40.516 -42.367 18.917 1.00 26.26 63 GLU A CA 1
ATOM 540 C C . GLU A 1 85 ? -41.113 -42.002 17.550 1.00 30.86 63 GLU A C 1
ATOM 541 O O . GLU A 1 85 ? -41.944 -41.102 17.444 1.00 31.31 63 GLU A O 1
ATOM 547 N N . LEU A 1 86 ? -40.687 -42.715 16.509 1.00 21.08 64 LEU A N 1
ATOM 548 C CA . LEU A 1 86 ? -41.160 -42.494 15.154 1.00 21.14 64 LEU A CA 1
ATOM 549 C C . LEU A 1 86 ? -41.037 -43.828 14.441 1.00 24.57 64 LEU A C 1
ATOM 550 O O . LEU A 1 86 ? -40.010 -44.499 14.572 1.00 21.09 64 LEU A O 1
ATOM 555 N N . VAL A 1 87 ? -42.079 -44.229 13.713 1.00 19.61 65 VAL A N 1
ATOM 556 C CA . VAL A 1 87 ? -42.035 -45.470 12.935 1.00 19.74 65 VAL A CA 1
ATOM 557 C C . VAL A 1 87 ? -42.399 -45.213 11.485 1.00 19.51 65 VAL A C 1
ATOM 558 O O . VAL A 1 87 ? -43.455 -44.662 11.199 1.00 19.45 65 VAL A O 1
ATOM 562 N N . ILE A 1 88 ? -41.531 -45.628 10.572 1.00 17.02 66 ILE A N 1
ATOM 563 C CA . ILE A 1 88 ? -41.812 -45.494 9.152 1.00 17.65 66 ILE A CA 1
ATOM 564 C C . ILE A 1 88 ? -41.664 -46.868 8.507 1.00 16.43 66 ILE A C 1
ATOM 565 O O . ILE A 1 88 ? -40.602 -47.478 8.574 1.00 19.43 66 ILE A O 1
ATOM 570 N N . SER A 1 89 ? -42.743 -47.366 7.912 1.00 16.40 67 SER A N 1
ATOM 571 C CA . SER A 1 89 ? -42.712 -48.654 7.240 1.00 15.66 67 SER A CA 1
ATOM 572 C C . SER A 1 89 ? -42.632 -48.420 5.742 1.00 15.72 67 SER A C 1
ATOM 573 O O . SER A 1 89 ? -43.277 -47.509 5.210 1.00 17.82 67 SER A O 1
ATOM 576 N N . VAL A 1 90 ? -41.834 -49.245 5.080 1.00 14.05 68 VAL A N 1
ATOM 577 C CA . VAL A 1 90 ? -41.548 -49.076 3.661 1.00 16.59 68 VAL A CA 1
ATOM 578 C C . VAL A 1 90 ? -41.963 -50.337 2.910 1.00 17.96 68 VAL A C 1
ATOM 579 O O . VAL A 1 90 ? -41.827 -51.463 3.425 1.00 19.21 68 VAL A O 1
ATOM 583 N N . GLY A 1 91 ? -42.476 -50.155 1.695 1.00 16.47 69 GLY A N 1
ATOM 584 C CA . GLY A 1 91 ? -42.845 -51.284 0.855 1.00 15.11 69 GLY A CA 1
ATOM 585 C C . GLY A 1 91 ? -42.641 -50.933 -0.604 1.00 15.82 69 GLY A C 1
ATOM 586 O O . GLY A 1 91 ? -42.372 -49.773 -0.950 1.00 17.43 69 GLY A O 1
ATOM 587 N N . GLN A 1 92 ? -42.752 -51.940 -1.460 1.00 18.48 70 GLN A N 1
ATOM 588 C CA . GLN A 1 92 ? -42.625 -51.733 -2.906 1.00 16.58 70 GLN A CA 1
ATOM 589 C C . GLN A 1 92 ? -43.991 -51.658 -3.567 1.00 21.79 70 GLN A C 1
ATOM 590 O O . GLN A 1 92 ? -44.863 -52.480 -3.305 1.00 20.81 70 GLN A O 1
ATOM 596 N N . ALA A 1 93 ? -44.174 -50.644 -4.407 1.00 17.60 71 ALA A N 1
ATOM 597 C CA . ALA A 1 93 ? -45.380 -50.520 -5.224 1.00 20.86 71 ALA A CA 1
ATOM 598 C C . ALA A 1 93 ? -44.988 -50.533 -6.693 1.00 19.37 71 ALA A C 1
ATOM 599 O O . ALA A 1 93 ? -44.829 -49.476 -7.315 1.00 18.35 71 ALA A O 1
ATOM 601 N N . GLY A 1 94 ? -44.819 -51.734 -7.237 1.00 20.22 72 GLY A N 1
ATOM 602 C CA . GLY A 1 94 ? -44.396 -51.892 -8.613 1.00 22.88 72 GLY A CA 1
ATOM 603 C C . GLY A 1 94 ? -45.381 -51.226 -9.544 1.00 23.85 72 GLY A C 1
ATOM 604 O O . GLY A 1 94 ? -46.597 -51.428 -9.425 1.00 23.20 72 GLY A O 1
ATOM 605 N N . GLY A 1 95 ? -44.858 -50.400 -10.443 1.00 19.45 73 GLY A N 1
ATOM 606 C CA . GLY A 1 95 ? -45.689 -49.672 -11.387 1.00 21.53 73 GLY A CA 1
ATOM 607 C C . GLY A 1 95 ? -45.774 -48.185 -11.102 1.00 20.76 73 GLY A C 1
ATOM 608 O O . GLY A 1 95 ? -46.011 -47.386 -12.015 1.00 21.21 73 GLY A O 1
ATOM 609 N N . ARG A 1 96 ? -45.594 -47.790 -9.849 1.00 17.80 74 ARG A N 1
ATOM 610 C CA . ARG A 1 96 ? -45.597 -46.363 -9.543 1.00 16.16 74 ARG A CA 1
ATOM 611 C C . ARG A 1 96 ? -44.361 -45.690 -10.134 1.00 18.84 74 ARG A C 1
ATOM 612 O O . ARG A 1 96 ? -43.326 -46.334 -10.326 1.00 19.78 74 ARG A O 1
ATOM 620 N N . THR A 1 97 ? -44.480 -44.401 -10.437 1.00 17.12 75 THR A N 1
ATOM 621 C CA . THR A 1 97 ? -43.404 -43.688 -11.126 1.00 18.43 75 THR A CA 1
ATOM 622 C C . THR A 1 97 ? -42.467 -42.973 -10.179 1.00 19.39 75 THR A C 1
ATOM 623 O O . THR A 1 97 ? -41.397 -42.525 -10.587 1.00 17.84 75 THR A O 1
ATOM 627 N N . ASN A 1 98 ? -42.859 -42.857 -8.916 1.00 16.61 76 ASN A N 1
ATOM 628 C CA . ASN A 1 98 ? -42.155 -41.982 -8.000 1.00 16.36 76 ASN A CA 1
ATOM 629 C C . ASN A 1 98 ? -42.146 -42.557 -6.594 1.00 17.01 76 ASN A C 1
ATOM 630 O O . ASN A 1 98 ? -42.572 -43.696 -6.388 1.00 20.36 76 ASN A O 1
ATOM 635 N N . ILE A 1 99 ? -41.661 -41.770 -5.637 1.00 15.87 77 ILE A N 1
ATOM 636 C CA . ILE A 1 99 ? -41.769 -42.113 -4.225 1.00 17.07 77 ILE A CA 1
ATOM 637 C C . ILE A 1 99 ? -43.147 -41.667 -3.748 1.00 17.95 77 ILE A C 1
ATOM 638 O O . ILE A 1 99 ? -43.567 -40.534 -4.008 1.00 18.28 77 ILE A O 1
ATOM 643 N N . THR A 1 100 ? -43.882 -42.538 -3.061 1.00 15.25 78 THR A N 1
ATOM 644 C CA . THR A 1 100 ? -45.178 -42.114 -2.550 1.00 14.38 78 THR A CA 1
ATOM 645 C C . THR A 1 100 ? -45.258 -42.200 -1.042 1.00 15.21 78 THR A C 1
ATOM 646 O O . THR A 1 100 ? -44.791 -43.175 -0.442 1.00 16.57 78 THR A O 1
ATOM 650 N N . VAL A 1 101 ? -45.860 -41.178 -0.443 1.00 12.64 79 VAL A N 1
ATOM 651 C CA . VAL A 1 101 ? -46.052 -41.146 0.998 1.00 14.71 79 VAL A CA 1
ATOM 652 C C . VAL A 1 101 ? -47.543 -41.322 1.225 1.00 17.02 79 VAL A C 1
ATOM 653 O O . VAL A 1 101 ? -48.352 -40.569 0.690 1.00 15.22 79 VAL A O 1
ATOM 657 N N . GLU A 1 102 ? -47.912 -42.323 2.013 1.00 13.68 80 GLU A N 1
ATOM 658 C CA . GLU A 1 102 ? -49.317 -42.704 2.136 1.00 16.05 80 GLU A CA 1
ATOM 659 C C . GLU A 1 102 ? -50.108 -41.832 3.101 1.00 16.64 80 GLU A C 1
ATOM 660 O O . GLU A 1 102 ? -49.686 -41.567 4.242 1.00 16.18 80 GLU A O 1
ATOM 666 N N . ARG A 1 103 ? -51.282 -41.400 2.652 1.00 14.30 81 ARG A N 1
ATOM 667 C CA . ARG A 1 103 ? -52.144 -40.578 3.486 1.00 15.84 81 ARG A CA 1
ATOM 668 C C . ARG A 1 103 ? -52.944 -41.372 4.516 1.00 16.00 81 ARG A C 1
ATOM 669 O O . ARG A 1 103 ? -53.188 -40.886 5.631 1.00 18.22 81 ARG A O 1
ATOM 677 N N . VAL A 1 104 ? -53.364 -42.583 4.156 1.00 15.28 82 VAL A N 1
ATOM 678 C CA . VAL A 1 104 ? -54.395 -43.274 4.929 1.00 16.46 82 VAL A CA 1
ATOM 679 C C . VAL A 1 104 ? -54.315 -44.782 4.778 1.00 18.37 82 VAL A C 1
ATOM 680 O O . VAL A 1 104 ? -54.032 -45.292 3.702 1.00 18.47 82 VAL A O 1
ATOM 684 N N . ALA A 1 105 ? -54.534 -45.489 5.882 1.00 17.07 83 ALA A N 1
ATOM 685 C CA . ALA A 1 105 ? -54.578 -46.946 5.860 1.00 14.60 83 ALA A CA 1
ATOM 686 C C . ALA A 1 105 ? -56.016 -47.364 6.061 1.00 16.07 83 ALA A C 1
ATOM 687 O O . ALA A 1 105 ? -56.732 -46.777 6.874 1.00 18.49 83 ALA A O 1
ATOM 689 N N . ILE A 1 106 ? -56.444 -48.398 5.348 1.00 17.67 84 ILE A N 1
ATOM 690 C CA A ILE A 1 106 ? -57.830 -48.844 5.333 0.45 17.79 84 ILE A CA 1
ATOM 691 C CA B ILE A 1 106 ? -57.836 -48.809 5.461 0.55 16.20 84 ILE A CA 1
ATOM 692 C C . ILE A 1 106 ? -57.982 -50.212 6.021 1.00 17.52 84 ILE A C 1
ATOM 693 O O . ILE A 1 106 ? -57.111 -51.077 5.869 1.00 18.67 84 ILE A O 1
ATOM 702 N N . ASN A 1 107 ? -59.077 -50.431 6.744 1.00 16.93 85 ASN A N 1
ATOM 703 C CA . ASN A 1 107 ? -59.259 -51.676 7.491 1.00 20.47 85 ASN A CA 1
ATOM 704 C C . ASN A 1 107 ? -59.764 -52.838 6.630 1.00 18.72 85 ASN A C 1
ATOM 705 O O . ASN A 1 107 ? -60.809 -53.428 6.912 1.00 22.01 85 ASN A O 1
ATOM 710 N N . ILE A 1 108 ? -59.016 -53.166 5.578 1.00 18.48 86 ILE A N 1
ATOM 711 C CA . ILE A 1 108 ? -59.427 -54.272 4.725 1.00 20.77 86 ILE A CA 1
ATOM 712 C C . ILE A 1 108 ? -58.222 -55.003 4.134 1.00 20.34 86 ILE A C 1
ATOM 713 O O . ILE A 1 108 ? -57.195 -54.386 3.825 1.00 21.40 86 ILE A O 1
ATOM 718 N N . ASN A 1 109 ? -58.361 -56.325 4.037 1.00 21.06 87 ASN A N 1
ATOM 719 C CA . ASN A 1 109 ? -57.448 -57.177 3.284 1.00 19.60 87 ASN A CA 1
ATOM 720 C C . ASN A 1 109 ? -58.185 -57.646 2.038 1.00 20.61 87 ASN A C 1
ATOM 721 O O . ASN A 1 109 ? -59.292 -58.172 2.150 1.00 23.83 87 ASN A O 1
ATOM 726 N N . ASP A 1 110 ? -57.603 -57.436 0.860 1.00 20.88 88 ASP A N 1
ATOM 727 C CA . ASP A 1 110 ? -58.177 -57.988 -0.362 1.00 20.16 88 ASP A CA 1
ATOM 728 C C . ASP A 1 110 ? -57.036 -58.326 -1.298 1.00 21.61 88 ASP A C 1
ATOM 729 O O . ASP A 1 110 ? -56.522 -57.466 -2.011 1.00 23.84 88 ASP A O 1
ATOM 734 N N . ALA A 1 111 ? -56.637 -59.593 -1.277 1.00 24.64 89 ALA A N 1
ATOM 735 C CA . ALA A 1 111 ? -55.382 -60.002 -1.891 1.00 26.44 89 ALA A CA 1
ATOM 736 C C . ALA A 1 111 ? -55.546 -60.451 -3.330 1.00 27.99 89 ALA A C 1
ATOM 737 O O . ALA A 1 111 ? -56.234 -61.426 -3.609 1.00 30.15 89 ALA A O 1
ATOM 739 N N . ARG A 1 112 ? -54.880 -59.738 -4.232 1.00 32.18 90 ARG A N 1
ATOM 740 C CA . ARG A 1 112 ? -54.869 -60.071 -5.651 1.00 38.35 90 ARG A CA 1
ATOM 741 C C . ARG A 1 112 ? -54.121 -61.377 -5.919 1.00 41.34 90 ARG A C 1
ATOM 742 O O . ARG A 1 112 ? -54.469 -62.128 -6.831 1.00 43.58 90 ARG A O 1
ATOM 750 N N . ILE A 1 113 ? -53.094 -61.625 -5.106 1.00 28.65 91 ILE A N 1
ATOM 751 C CA . ILE A 1 113 ? -52.222 -62.784 -5.204 1.00 26.98 91 ILE A CA 1
ATOM 752 C C . ILE A 1 113 ? -52.039 -63.287 -3.780 1.00 25.24 91 ILE A C 1
ATOM 753 O O . ILE A 1 113 ? -52.373 -62.567 -2.842 1.00 25.81 91 ILE A O 1
ATOM 758 N N . PRO A 1 114 ? -51.529 -64.519 -3.608 1.00 27.55 92 PRO A N 1
ATOM 759 C CA . PRO A 1 114 ? -51.294 -65.020 -2.247 1.00 24.87 92 PRO A CA 1
ATOM 760 C C . PRO A 1 114 ? -50.099 -64.340 -1.599 1.00 26.03 92 PRO A C 1
ATOM 761 O O . PRO A 1 114 ? -49.193 -63.889 -2.308 1.00 24.20 92 PRO A O 1
ATOM 765 N N . ASP A 1 115 ? -50.093 -64.256 -0.273 1.00 26.03 93 ASP A N 1
ATOM 766 C CA . ASP A 1 115 ? -48.886 -63.805 0.417 1.00 25.16 93 ASP A CA 1
ATOM 767 C C . ASP A 1 115 ? -47.819 -64.908 0.410 1.00 24.43 93 ASP A C 1
ATOM 768 O O . ASP A 1 115 ? -47.995 -65.941 -0.242 1.00 24.74 93 ASP A O 1
ATOM 773 N N . ASN A 1 116 ? -46.717 -64.701 1.129 1.00 23.92 94 ASN A N 1
ATOM 774 C CA . ASN A 1 116 ? -45.619 -65.669 1.096 1.00 25.63 94 ASN A CA 1
ATOM 775 C C . ASN A 1 116 ? -45.931 -67.009 1.764 1.00 26.68 94 ASN A C 1
ATOM 776 O O . ASN A 1 116 ? -45.224 -67.996 1.551 1.00 30.94 94 ASN A O 1
ATOM 781 N N . ALA A 1 117 ? -47.000 -67.045 2.551 1.00 30.85 95 ALA A N 1
ATOM 782 C CA . ALA A 1 117 ? -47.408 -68.279 3.215 1.00 30.40 95 ALA A CA 1
ATOM 783 C C . ALA A 1 117 ? -48.650 -68.884 2.572 1.00 31.40 95 ALA A C 1
ATOM 784 O O . ALA A 1 117 ? -49.239 -69.821 3.121 1.00 36.79 95 ALA A O 1
ATOM 786 N N . GLY A 1 118 ? -49.045 -68.347 1.420 1.00 30.81 96 GLY A N 1
ATOM 787 C CA . GLY A 1 118 ? -50.154 -68.893 0.653 1.00 29.63 96 GLY A CA 1
ATOM 788 C C . GLY A 1 118 ? -51.532 -68.336 0.976 1.00 31.57 96 GLY A C 1
ATOM 789 O O . GLY A 1 118 ? -52.529 -68.801 0.408 1.00 33.58 96 GLY A O 1
ATOM 790 N N . ASN A 1 119 ? -51.601 -67.354 1.877 1.00 27.29 97 ASN A N 1
ATOM 791 C CA . ASN A 1 119 ? -52.882 -66.759 2.268 1.00 28.99 97 ASN A CA 1
ATOM 792 C C . ASN A 1 119 ? -53.386 -65.786 1.214 1.00 25.43 97 ASN A C 1
ATOM 793 O O . ASN A 1 119 ? -52.610 -64.995 0.677 1.00 25.77 97 ASN A O 1
ATOM 798 N N . GLN A 1 120 ? -54.684 -65.825 0.929 1.00 26.45 98 GLN A N 1
ATOM 799 C CA . GLN A 1 120 ? -55.273 -64.861 -0.003 1.00 25.83 98 GLN A CA 1
ATOM 800 C C . GLN A 1 120 ? -56.629 -64.403 0.507 1.00 26.71 98 GLN A C 1
ATOM 801 O O . GLN A 1 120 ? -57.671 -64.802 -0.015 1.00 29.63 98 GLN A O 1
ATOM 807 N N . PRO A 1 121 ? -56.620 -63.562 1.552 1.00 26.41 99 PRO A N 1
ATOM 808 C CA . PRO A 1 121 ? -57.876 -63.086 2.134 1.00 26.51 99 PRO A CA 1
ATOM 809 C C . PRO A 1 121 ? -58.643 -62.167 1.192 1.00 24.23 99 PRO A C 1
ATOM 810 O O . PRO A 1 121 ? -58.057 -61.323 0.502 1.00 27.00 99 PRO A O 1
ATOM 814 N N . ILE A 1 122 ? -59.957 -62.356 1.170 1.00 26.76 100 ILE A N 1
ATOM 815 C CA . ILE A 1 122 ? -60.847 -61.561 0.343 1.00 25.77 100 ILE A CA 1
ATOM 816 C C . ILE A 1 122 ? -61.784 -60.738 1.214 1.00 24.87 100 ILE A C 1
ATOM 817 O O . ILE A 1 122 ? -62.724 -61.284 1.800 1.00 28.67 100 ILE A O 1
ATOM 822 N N . ASP A 1 123 ? -61.531 -59.431 1.280 1.00 23.01 101 ASP A N 1
ATOM 823 C CA . ASP A 1 123 ? -62.405 -58.489 1.982 1.00 23.34 101 ASP A CA 1
ATOM 824 C C . ASP A 1 123 ? -62.612 -58.833 3.461 1.00 26.50 101 ASP A C 1
ATOM 825 O O . ASP A 1 123 ? -63.736 -58.845 3.953 1.00 30.53 101 ASP A O 1
ATOM 830 N N . THR A 1 124 ? -61.512 -59.094 4.159 1.00 24.90 102 THR A N 1
ATOM 831 C CA . THR A 1 124 ? -61.539 -59.352 5.600 1.00 25.08 102 THR A CA 1
ATOM 832 C C . THR A 1 124 ? -60.937 -58.146 6.313 1.00 22.72 102 THR A C 1
ATOM 833 O O . THR A 1 124 ? -60.138 -57.415 5.729 1.00 22.76 102 THR A O 1
ATOM 837 N N . PRO A 1 125 ? -61.335 -57.910 7.574 1.00 25.14 103 PRO A N 1
ATOM 838 C CA . PRO A 1 125 ? -60.738 -56.748 8.239 1.00 23.41 103 PRO A CA 1
ATOM 839 C C . PRO A 1 125 ? -59.291 -57.022 8.629 1.00 21.03 103 PRO A C 1
ATOM 840 O O . PRO A 1 125 ? -58.931 -58.174 8.882 1.00 26.18 103 PRO A O 1
ATOM 844 N N . VAL A 1 126 ? -58.481 -55.969 8.679 1.00 21.26 104 VAL A N 1
ATOM 845 C CA . VAL A 1 126 ? -57.147 -56.086 9.263 1.00 21.30 104 VAL A CA 1
ATOM 846 C C . VAL A 1 126 ? -57.294 -56.335 10.761 1.00 23.28 104 VAL A C 1
ATOM 847 O O . VAL A 1 126 ? -56.715 -57.275 11.310 1.00 25.84 104 VAL A O 1
ATOM 851 N N . ILE A 1 127 ? -58.079 -55.481 11.414 1.00 23.96 105 ILE A N 1
ATOM 852 C CA . ILE A 1 127 ? -58.420 -55.661 12.825 1.00 25.03 105 ILE A CA 1
ATOM 853 C C . ILE A 1 127 ? -59.934 -55.671 12.970 1.00 25.11 105 ILE A C 1
ATOM 854 O O . ILE A 1 127 ? -60.593 -54.670 12.669 1.00 24.76 105 ILE A O 1
ATOM 859 N N . VAL A 1 128 ? -60.485 -56.793 13.430 1.00 31.24 106 VAL A N 1
ATOM 860 C CA . VAL A 1 128 ? -61.926 -56.912 13.638 1.00 30.94 106 VAL A CA 1
ATOM 861 C C . VAL A 1 128 ? -62.414 -55.810 14.583 1.00 36.92 106 VAL A C 1
ATOM 862 O O . VAL A 1 128 ? -61.840 -55.600 15.654 1.00 34.93 106 VAL A O 1
ATOM 866 N N . ASP A 1 129 ? -63.450 -55.090 14.163 1.00 34.47 107 ASP A N 1
ATOM 867 C CA . ASP A 1 129 ? -64.020 -54.002 14.962 1.00 44.44 107 ASP A CA 1
ATOM 868 C C . ASP A 1 129 ? -63.078 -52.809 15.201 1.00 42.49 107 ASP A C 1
ATOM 869 O O . ASP A 1 129 ? -63.370 -51.941 16.022 1.00 39.09 107 ASP A O 1
ATOM 874 N N . GLY A 1 130 ? -61.957 -52.763 14.486 1.00 31.03 108 GLY A N 1
ATOM 875 C CA . GLY A 1 130 ? -61.143 -51.560 14.449 1.00 27.65 108 GLY A CA 1
ATOM 876 C C . GLY A 1 130 ? -61.864 -50.517 13.610 1.00 26.95 108 GLY A C 1
ATOM 877 O O . GLY A 1 130 ? -62.830 -50.848 12.920 1.00 26.28 108 GLY A O 1
ATOM 878 N N . PRO A 1 131 ? -61.419 -49.254 13.669 1.00 23.24 109 PRO A N 1
ATOM 879 C CA . PRO A 1 131 ? -62.062 -48.268 12.793 1.00 21.64 109 PRO A CA 1
ATOM 880 C C . PRO A 1 131 ? -61.821 -48.585 11.323 1.00 20.52 109 PRO A C 1
ATOM 881 O O . PRO A 1 131 ? -60.873 -49.296 10.976 1.00 20.00 109 PRO A O 1
ATOM 885 N N . ALA A 1 132 ? -62.678 -48.043 10.471 1.00 20.97 110 ALA A N 1
ATOM 886 C CA . ALA A 1 132 ? -62.516 -48.212 9.024 1.00 20.29 110 ALA A CA 1
ATOM 887 C C . ALA A 1 132 ? -61.159 -47.746 8.481 1.00 18.99 110 ALA A C 1
ATOM 888 O O . ALA A 1 132 ? -60.647 -48.328 7.513 1.00 19.95 110 ALA A O 1
ATOM 890 N N . ALA A 1 133 ? -60.575 -46.703 9.080 1.00 18.44 111 ALA A N 1
ATOM 891 C CA . ALA A 1 133 ? -59.279 -46.196 8.634 1.00 17.19 111 ALA A CA 1
ATOM 892 C C . ALA A 1 133 ? -58.497 -45.474 9.719 1.00 21.20 111 ALA A C 1
ATOM 893 O O . ALA A 1 133 ? -59.057 -45.065 10.743 1.00 20.68 111 ALA A O 1
ATOM 895 N N . TYR A 1 134 ? -57.199 -45.328 9.468 1.00 17.75 112 TYR A N 1
ATOM 896 C CA . TYR A 1 134 ? -56.348 -44.409 10.222 1.00 18.89 112 TYR A CA 1
ATOM 897 C C . TYR A 1 134 ? -55.590 -43.535 9.241 1.00 19.01 112 TYR A C 1
ATOM 898 O O . TYR A 1 134 ? -54.975 -44.036 8.292 1.00 18.78 112 TYR A O 1
ATOM 907 N N . PHE A 1 135 ? -55.613 -42.230 9.477 1.00 19.90 113 PHE A N 1
ATOM 908 C CA . PHE A 1 135 ? -54.737 -41.329 8.750 1.00 19.47 113 PHE A CA 1
ATOM 909 C C . PHE A 1 135 ? -53.298 -41.483 9.228 1.00 20.01 113 PHE A C 1
ATOM 910 O O . PHE A 1 135 ? -53.052 -41.691 10.425 1.00 22.91 113 PHE A O 1
ATOM 918 N N . SER A 1 136 ? -52.354 -41.406 8.293 1.00 18.01 114 SER A N 1
ATOM 919 C CA . SER A 1 136 ? -50.935 -41.350 8.643 1.00 21.03 114 SER A CA 1
ATOM 920 C C . SER A 1 136 ? -50.698 -40.204 9.593 1.00 18.46 114 SER A C 1
ATOM 921 O O . SER A 1 136 ? -51.299 -39.136 9.452 1.00 20.71 114 SER A O 1
ATOM 924 N N . ARG A 1 137 ? -49.808 -40.418 10.559 1.00 21.56 115 ARG A N 1
ATOM 925 C CA . ARG A 1 137 ? -49.471 -39.384 11.523 1.00 21.63 115 ARG A CA 1
ATOM 926 C C . ARG A 1 137 ? -48.168 -38.677 11.135 1.00 25.43 115 ARG A C 1
ATOM 927 O O . ARG A 1 137 ? -47.673 -37.818 11.865 1.00 26.06 115 ARG A O 1
ATOM 935 N N . LEU A 1 138 ? -47.621 -39.031 9.979 1.00 20.90 116 LEU A N 1
ATOM 936 C CA . LEU A 1 138 ? -46.407 -38.381 9.499 1.00 22.91 116 LEU A CA 1
ATOM 937 C C . LEU A 1 138 ? -46.766 -37.050 8.831 1.00 22.80 116 LEU A C 1
ATOM 938 O O . LEU A 1 138 ? -47.909 -36.858 8.384 1.00 22.38 116 LEU A O 1
ATOM 943 N N . PRO A 1 139 ? -45.804 -36.106 8.789 1.00 22.68 117 PRO A N 1
ATOM 944 C CA . PRO A 1 139 ? -46.042 -34.821 8.123 1.00 21.37 117 PRO A CA 1
ATOM 945 C C . PRO A 1 139 ? -45.885 -35.020 6.622 1.00 22.36 117 PRO A C 1
ATOM 946 O O . PRO A 1 139 ? -44.876 -34.634 6.020 1.00 20.07 117 PRO A O 1
ATOM 950 N N . ILE A 1 140 ? -46.894 -35.636 6.023 1.00 19.75 118 ILE A N 1
ATOM 951 C CA . ILE A 1 140 ? -46.747 -36.163 4.674 1.00 16.21 118 ILE A CA 1
ATOM 952 C C . ILE A 1 140 ? -46.529 -35.098 3.604 1.00 17.94 118 ILE A C 1
ATOM 953 O O . ILE A 1 140 ? -45.775 -35.334 2.666 1.00 17.54 118 ILE A O 1
ATOM 958 N N . LYS A 1 141 ? -47.170 -33.939 3.741 1.00 19.42 119 LYS A N 1
ATOM 959 C CA . LYS A 1 141 ? -46.969 -32.865 2.766 1.00 18.87 119 LYS A CA 1
ATOM 960 C C . LYS A 1 141 ? -45.545 -32.308 2.842 1.00 19.90 119 LYS A C 1
ATOM 961 O O . LYS A 1 141 ? -44.921 -32.056 1.808 1.00 21.20 119 LYS A O 1
ATOM 967 N N . THR A 1 142 ? -45.034 -32.122 4.058 1.00 19.16 120 THR A N 1
ATOM 968 C CA . THR A 1 142 ? -43.673 -31.624 4.229 1.00 20.97 120 THR A CA 1
ATOM 969 C C . THR A 1 142 ? -42.653 -32.627 3.688 1.00 20.04 120 THR A C 1
ATOM 970 O O . THR A 1 142 ? -41.643 -32.225 3.101 1.00 20.69 120 THR A O 1
ATOM 974 N N . MET A 1 143 ? -42.915 -33.922 3.881 1.00 18.65 121 MET A N 1
ATOM 975 C CA . MET A 1 143 ? -42.016 -34.960 3.368 1.00 17.72 121 MET A CA 1
ATOM 976 C C . MET A 1 143 ? -41.992 -34.972 1.837 1.00 16.02 121 MET A C 1
ATOM 977 O O . MET A 1 143 ? -40.931 -35.011 1.219 1.00 18.19 121 MET A O 1
ATOM 982 N N . VAL A 1 144 ? -43.173 -34.930 1.241 1.00 16.29 122 VAL A N 1
ATOM 983 C CA . VAL A 1 144 ? -43.284 -34.867 -0.206 1.00 15.77 122 VAL A CA 1
ATOM 984 C C . VAL A 1 144 ? -42.602 -33.618 -0.758 1.00 18.82 122 VAL A C 1
ATOM 985 O O . VAL A 1 144 ? -41.850 -33.701 -1.726 1.00 18.54 122 VAL A O 1
ATOM 989 N N . ASN A 1 145 ? -42.814 -32.472 -0.122 1.00 17.56 123 ASN A N 1
ATOM 990 C CA A ASN A 1 145 ? -42.181 -31.254 -0.606 0.56 19.85 123 ASN A CA 1
ATOM 991 C CA B ASN A 1 145 ? -42.184 -31.230 -0.557 0.44 19.95 123 ASN A CA 1
ATOM 992 C C . ASN A 1 145 ? -40.665 -31.300 -0.470 1.00 19.84 123 ASN A C 1
ATOM 993 O O . ASN A 1 145 ? -39.956 -30.810 -1.345 1.00 21.14 123 ASN A O 1
ATOM 1002 N N . ALA A 1 146 ? -40.169 -31.902 0.610 1.00 19.58 124 ALA A N 1
ATOM 1003 C CA . ALA A 1 146 ? -38.729 -32.012 0.805 1.00 20.14 124 ALA A CA 1
ATOM 1004 C C . ALA A 1 146 ? -38.095 -32.868 -0.285 1.00 17.64 124 ALA A C 1
ATOM 1005 O O . ALA A 1 146 ? -37.005 -32.553 -0.774 1.00 21.12 124 ALA A O 1
ATOM 1007 N N . LEU A 1 147 ? -38.770 -33.949 -0.654 1.00 15.76 125 LEU A N 1
ATOM 1008 C CA . LEU A 1 147 ? -38.309 -34.781 -1.763 1.00 15.31 125 LEU A CA 1
ATOM 1009 C C . LEU A 1 147 ? -38.317 -33.999 -3.079 1.00 17.87 125 LEU A C 1
ATOM 1010 O O . LEU A 1 147 ? -37.306 -33.961 -3.787 1.00 16.74 125 LEU A O 1
ATOM 1015 N N . ASN A 1 148 ? -39.452 -33.381 -3.395 1.00 15.98 126 ASN A N 1
ATOM 1016 C CA . ASN A 1 148 ? -39.575 -32.623 -4.638 1.00 18.46 126 ASN A CA 1
ATOM 1017 C C . ASN A 1 148 ? -38.527 -31.523 -4.793 1.00 18.88 126 ASN A C 1
ATOM 1018 O O . ASN A 1 148 ? -37.942 -31.362 -5.866 1.00 19.99 126 ASN A O 1
ATOM 1023 N N . THR A 1 149 ? -38.269 -30.779 -3.719 1.00 18.43 127 THR A N 1
ATOM 1024 C CA . THR A 1 149 ? -37.305 -29.679 -3.770 1.00 17.20 127 THR A CA 1
ATOM 1025 C C . THR A 1 149 ? -35.859 -30.173 -3.786 1.00 17.70 127 THR A C 1
ATOM 1026 O O . THR A 1 149 ? -34.943 -29.420 -4.119 1.00 22.39 127 THR A O 1
ATOM 1030 N N . ALA A 1 150 ? -35.665 -31.439 -3.425 1.00 17.83 128 ALA A N 1
ATOM 1031 C CA . ALA A 1 150 ? -34.370 -32.089 -3.586 1.00 20.45 128 ALA A CA 1
ATOM 1032 C C . ALA A 1 150 ? -34.189 -32.619 -5.006 1.00 21.62 128 ALA A C 1
ATOM 1033 O O . ALA A 1 150 ? -33.118 -33.120 -5.350 1.00 23.87 128 ALA A O 1
ATOM 1035 N N . GLY A 1 151 ? -35.240 -32.536 -5.816 1.00 18.98 129 GLY A N 1
ATOM 1036 C CA . GLY A 1 151 ? -35.200 -33.066 -7.181 1.00 18.25 129 GLY A CA 1
ATOM 1037 C C . GLY A 1 151 ? -35.614 -34.529 -7.285 1.00 21.07 129 GLY A C 1
ATOM 1038 O O . GLY A 1 151 ? -35.250 -35.208 -8.249 1.00 22.39 129 GLY A O 1
ATOM 1039 N N . ILE A 1 152 ? -36.367 -35.026 -6.303 1.00 17.40 130 ILE A N 1
ATOM 1040 C CA . ILE A 1 152 ? -36.799 -36.424 -6.313 1.00 17.00 130 ILE A CA 1
ATOM 1041 C C . ILE A 1 152 ? -38.310 -36.472 -6.459 1.00 18.36 130 ILE A C 1
ATOM 1042 O O . ILE A 1 152 ? -39.029 -35.965 -5.608 1.00 18.64 130 ILE A O 1
ATOM 1047 N N . PRO A 1 153 ? -38.804 -37.068 -7.558 1.00 17.95 131 PRO A N 1
ATOM 1048 C CA . PRO A 1 153 ? -40.255 -37.105 -7.757 1.00 16.95 131 PRO A CA 1
ATOM 1049 C C . PRO A 1 153 ? -40.971 -37.849 -6.638 1.00 18.64 131 PRO A C 1
ATOM 1050 O O . PRO A 1 153 ? -40.570 -38.937 -6.220 1.00 16.78 131 PRO A O 1
ATOM 1054 N N . ALA A 1 154 ? -42.028 -37.221 -6.135 1.00 16.71 132 ALA A N 1
ATOM 1055 C CA . ALA A 1 154 ? -42.761 -37.762 -5.000 1.00 15.51 132 ALA A CA 1
ATOM 1056 C C . ALA A 1 154 ? -44.159 -37.187 -4.956 1.00 15.14 132 ALA A C 1
ATOM 1057 O O . ALA A 1 154 ? -44.395 -36.060 -5.393 1.00 17.25 132 ALA A O 1
ATOM 1059 N N . SER A 1 155 ? -45.080 -37.965 -4.401 1.00 15.17 133 SER A N 1
ATOM 1060 C CA . SER A 1 155 ? -46.448 -37.519 -4.241 1.00 14.05 133 SER A CA 1
ATOM 1061 C C . SER A 1 155 ? -47.109 -38.158 -3.036 1.00 15.89 133 SER A C 1
ATOM 1062 O O . SER A 1 155 ? -46.669 -39.203 -2.547 1.00 15.91 133 SER A O 1
ATOM 1065 N N . VAL A 1 156 ? -48.163 -37.509 -2.552 1.00 17.80 134 VAL A N 1
ATOM 1066 C CA . VAL A 1 156 ? -49.041 -38.129 -1.568 1.00 16.64 134 VAL A CA 1
ATOM 1067 C C . VAL A 1 156 ? -49.957 -39.118 -2.279 1.00 16.59 134 VAL A C 1
ATOM 1068 O O . VAL A 1 156 ? -50.523 -38.814 -3.340 1.00 19.33 134 VAL A O 1
ATOM 1072 N N . SER A 1 157 ? -50.076 -40.314 -1.704 1.00 16.09 135 SER A N 1
ATOM 1073 C CA . SER A 1 157 ? -50.976 -41.342 -2.223 1.00 15.25 135 SER A CA 1
ATOM 1074 C C . SER A 1 157 ? -52.174 -41.483 -1.295 1.00 15.74 135 SER A C 1
ATOM 1075 O O . SER A 1 157 ? -52.022 -41.380 -0.070 1.00 15.80 135 SER A O 1
ATOM 1078 N N . GLN A 1 158 ? -53.352 -41.706 -1.869 1.00 17.48 136 GLN A N 1
ATOM 1079 C CA . GLN A 1 158 ? -54.573 -41.925 -1.085 1.00 21.73 136 GLN A CA 1
ATOM 1080 C C . GLN A 1 158 ? -54.893 -43.398 -0.898 1.00 19.39 136 GLN A C 1
ATOM 1081 O O . GLN A 1 158 ? -55.880 -43.742 -0.245 1.00 23.35 136 GLN A O 1
ATOM 1087 N N . THR A 1 159 ? -54.086 -44.278 -1.477 1.00 16.36 137 THR A N 1
ATOM 1088 C CA . THR A 1 159 ? -54.292 -45.701 -1.242 1.00 18.35 137 THR A CA 1
ATOM 1089 C C . THR A 1 159 ? -52.991 -46.482 -1.184 1.00 19.78 137 THR A C 1
ATOM 1090 O O . THR A 1 159 ? -52.159 -46.395 -2.087 1.00 18.25 137 THR A O 1
ATOM 1094 N N . ALA A 1 160 ? -52.831 -47.244 -0.106 1.00 15.63 138 ALA A N 1
ATOM 1095 C CA . ALA A 1 160 ? -51.662 -48.081 0.073 1.00 15.45 138 ALA A CA 1
ATOM 1096 C C . ALA A 1 160 ? -51.940 -49.483 -0.458 1.00 20.10 138 ALA A C 1
ATOM 1097 O O . ALA A 1 160 ? -51.187 -50.409 -0.181 1.00 20.06 138 ALA A O 1
ATOM 1099 N N . GLY A 1 161 ? -53.014 -49.629 -1.232 1.00 18.03 139 GLY A N 1
ATOM 1100 C CA . GLY A 1 161 ? -53.450 -50.931 -1.713 1.00 21.76 139 GLY A CA 1
ATOM 1101 C C . GLY A 1 161 ? -54.300 -51.677 -0.692 1.00 17.45 139 GLY A C 1
ATOM 1102 O O . GLY A 1 161 ? -54.754 -51.095 0.304 1.00 19.30 139 GLY A O 1
ATOM 1103 N N . THR A 1 162 ? -54.507 -52.968 -0.940 1.00 17.17 140 THR A N 1
ATOM 1104 C CA . THR A 1 162 ? -55.236 -53.830 -0.020 1.00 17.18 140 THR A CA 1
ATOM 1105 C C . THR A 1 162 ? -54.485 -55.141 0.218 1.00 18.32 140 THR A C 1
ATOM 1106 O O . THR A 1 162 ? -55.086 -56.167 0.558 1.00 23.63 140 THR A O 1
ATOM 1110 N N . PHE A 1 163 ? -53.171 -55.100 0.030 1.00 17.74 141 PHE A N 1
ATOM 1111 C CA . PHE A 1 163 ? -52.334 -56.278 0.248 1.00 19.28 141 PHE A CA 1
ATOM 1112 C C . PHE A 1 163 ? -51.590 -56.106 1.575 1.00 20.28 141 PHE A C 1
ATOM 1113 O O . PHE A 1 163 ? -52.098 -55.443 2.486 1.00 18.97 141 PHE A O 1
ATOM 1121 N N . VAL A 1 164 ? -50.394 -56.670 1.697 1.00 18.56 142 VAL A N 1
ATOM 1122 C CA . VAL A 1 164 ? -49.729 -56.677 3.008 1.00 17.96 142 VAL A CA 1
ATOM 1123 C C . VAL A 1 164 ? -49.210 -55.285 3.420 1.00 17.97 142 VAL A C 1
ATOM 1124 O O . VAL A 1 164 ? -49.141 -54.982 4.614 1.00 16.88 142 VAL A O 1
ATOM 1128 N N . CYS A 1 165 ? -48.870 -54.427 2.461 1.00 17.24 143 CYS A N 1
ATOM 1129 C CA . CYS A 1 165 ? -48.386 -53.095 2.828 1.00 14.31 143 CYS A CA 1
ATOM 1130 C C . CYS A 1 165 ? -49.451 -52.276 3.559 1.00 17.37 143 CYS A C 1
ATOM 1131 O O . CYS A 1 165 ? -49.186 -51.710 4.613 1.00 18.18 143 CYS A O 1
ATOM 1134 N N . ASN A 1 166 ? -50.655 -52.212 3.002 1.00 15.99 144 ASN A N 1
ATOM 1135 C CA . ASN A 1 166 ? -51.738 -51.492 3.663 1.00 16.33 144 ASN A CA 1
ATOM 1136 C C . ASN A 1 166 ? -52.081 -52.148 4.995 1.00 18.40 144 ASN A C 1
ATOM 1137 O O . ASN A 1 166 ? -52.371 -51.466 5.977 1.00 16.74 144 ASN A O 1
ATOM 1142 N N . HIS A 1 167 ? -52.058 -53.475 5.010 1.00 15.61 145 HIS A N 1
ATOM 1143 C CA . HIS A 1 167 ? -52.294 -54.280 6.206 1.00 16.17 145 HIS A CA 1
ATOM 1144 C C . HIS A 1 167 ? -51.350 -53.842 7.328 1.00 18.85 145 HIS A C 1
ATOM 1145 O O . HIS A 1 167 ? -51.794 -53.570 8.447 1.00 18.59 145 HIS A O 1
ATOM 1152 N N . VAL A 1 168 ? -50.060 -53.749 7.021 1.00 17.69 146 VAL A N 1
ATOM 1153 C CA . VAL A 1 168 ? -49.068 -53.313 8.006 1.00 17.44 146 VAL A CA 1
ATOM 1154 C C . VAL A 1 168 ? -49.243 -51.845 8.392 1.00 17.21 146 VAL A C 1
ATOM 1155 O O . VAL A 1 168 ? -49.126 -51.498 9.574 1.00 17.81 146 VAL A O 1
ATOM 1159 N N . MET A 1 169 ? -49.522 -50.979 7.423 1.00 16.76 147 MET A N 1
ATOM 1160 C CA . MET A 1 169 ? -49.762 -49.575 7.756 1.00 16.14 147 MET A CA 1
ATOM 1161 C C . MET A 1 169 ? -50.944 -49.448 8.722 1.00 19.08 147 MET A C 1
ATOM 1162 O O . MET A 1 169 ? -50.882 -48.697 9.706 1.00 18.15 147 MET A O 1
ATOM 1167 N N . TYR A 1 170 ? -52.018 -50.191 8.466 1.00 17.58 148 TYR A N 1
ATOM 1168 C CA . TYR A 1 170 ? -53.180 -50.104 9.343 1.00 19.14 148 TYR A CA 1
ATOM 1169 C C . TYR A 1 170 ? -52.841 -50.627 10.736 1.00 16.77 148 TYR A C 1
ATOM 1170 O O . TYR A 1 170 ? -53.140 -49.979 11.748 1.00 19.34 148 TYR A O 1
ATOM 1179 N N . GLY A 1 171 ? -52.239 -51.809 10.794 1.00 17.18 149 GLY A N 1
ATOM 1180 C CA . GLY A 1 171 ? -51.931 -52.410 12.078 1.00 19.61 149 GLY A CA 1
ATOM 1181 C C . GLY A 1 171 ? -50.987 -51.552 12.899 1.00 18.85 149 GLY A C 1
ATOM 1182 O O . GLY A 1 171 ? -51.117 -51.468 14.129 1.00 19.40 149 GLY A O 1
ATOM 1183 N N . LEU A 1 172 ? -50.031 -50.926 12.221 1.00 18.31 150 LEU A N 1
ATOM 1184 C CA . LEU A 1 172 ? -49.091 -50.033 12.897 1.00 19.08 150 LEU A CA 1
ATOM 1185 C C . LEU A 1 172 ? -49.826 -48.870 13.537 1.00 18.70 150 LEU A C 1
ATOM 1186 O O . LEU A 1 172 ? -49.644 -48.597 14.716 1.00 20.56 150 LEU A O 1
ATOM 1191 N N . LEU A 1 173 ? -50.641 -48.172 12.747 1.00 17.57 151 LEU A N 1
ATOM 1192 C CA . LEU A 1 173 ? -51.342 -46.993 13.254 1.00 16.30 151 LEU A CA 1
ATOM 1193 C C . LEU A 1 173 ? -52.307 -47.353 14.392 1.00 20.62 151 LEU A C 1
ATOM 1194 O O . LEU A 1 173 ? -52.419 -46.631 15.386 1.00 20.25 151 LEU A O 1
ATOM 1199 N N . HIS A 1 174 ? -52.977 -48.493 14.269 1.00 18.99 152 HIS A N 1
ATOM 1200 C CA . HIS A 1 174 ? -53.850 -48.982 15.335 1.00 19.42 152 HIS A CA 1
ATOM 1201 C C . HIS A 1 174 ? -53.073 -49.331 16.612 1.00 19.76 152 HIS A C 1
ATOM 1202 O O . HIS A 1 174 ? -53.486 -48.978 17.716 1.00 23.72 152 HIS A O 1
ATOM 1209 N N . TYR A 1 175 ? -51.939 -50.010 16.456 1.00 19.57 153 TYR A N 1
ATOM 1210 C CA . TYR A 1 175 ? -51.154 -50.427 17.608 1.00 21.00 153 TYR A CA 1
ATOM 1211 C C . TYR A 1 175 ? -50.631 -49.202 18.335 1.00 21.78 153 TYR A C 1
ATOM 1212 O O . TYR A 1 175 ? -50.689 -49.133 19.555 1.00 23.49 153 TYR A O 1
ATOM 1221 N N . LEU A 1 176 ? -50.135 -48.225 17.581 1.00 22.15 154 LEU A N 1
ATOM 1222 C CA . LEU A 1 176 ? -49.636 -47.008 18.216 1.00 22.14 154 LEU A CA 1
ATOM 1223 C C . LEU A 1 176 ? -50.759 -46.234 18.898 1.00 26.48 154 LEU A C 1
ATOM 1224 O O . LEU A 1 176 ? -50.580 -45.726 20.002 1.00 27.98 154 LEU A O 1
ATOM 1229 N N . ALA A 1 177 ? -51.917 -46.152 18.248 1.00 23.43 155 ALA A N 1
ATOM 1230 C CA . ALA A 1 177 ? -53.058 -45.443 18.833 1.00 24.25 155 ALA A CA 1
ATOM 1231 C C . ALA A 1 177 ? -53.484 -46.049 20.166 1.00 28.08 155 ALA A C 1
ATOM 1232 O O . ALA A 1 177 ? -53.814 -45.333 21.120 1.00 29.48 155 ALA A O 1
ATOM 1234 N N . GLN A 1 178 ? -53.487 -47.373 20.232 1.00 29.17 156 GLN A N 1
ATOM 1235 C CA . GLN A 1 178 ? -53.923 -48.054 21.439 1.00 30.63 156 GLN A CA 1
ATOM 1236 C C . GLN A 1 178 ? -52.890 -47.967 22.558 1.00 33.64 156 GLN A C 1
ATOM 1237 O O . GLN A 1 178 ? -53.247 -47.826 23.721 1.00 37.32 156 GLN A O 1
ATOM 1243 N N . ASN A 1 179 ? -51.609 -48.020 22.204 1.00 27.04 157 ASN A N 1
ATOM 1244 C CA . ASN A 1 179 ? -50.557 -48.214 23.201 1.00 30.46 157 ASN A CA 1
ATOM 1245 C C . ASN A 1 179 ? -49.620 -47.032 23.468 1.00 34.17 157 ASN A C 1
ATOM 1246 O O . ASN A 1 179 ? -49.238 -46.793 24.614 1.00 35.14 157 ASN A O 1
ATOM 1251 N N . THR A 1 180 ? -49.238 -46.311 22.421 1.00 34.61 158 THR A N 1
ATOM 1252 C CA . THR A 1 180 ? -48.321 -45.174 22.549 1.00 34.19 158 THR A CA 1
ATOM 1253 C C . THR A 1 180 ? -48.725 -44.060 21.583 1.00 31.25 158 THR A C 1
ATOM 1254 O O . THR A 1 180 ? -48.083 -43.869 20.553 1.00 29.81 158 THR A O 1
ATOM 1258 N N . PRO A 1 181 ? -49.785 -43.308 21.928 1.00 34.94 159 PRO A N 1
ATOM 1259 C CA . PRO A 1 181 ? -50.416 -42.370 20.990 1.00 34.61 159 PRO A CA 1
ATOM 1260 C C . PRO A 1 181 ? -49.529 -41.196 20.605 1.00 38.39 159 PRO A C 1
ATOM 1261 O O . PRO A 1 181 ? -49.812 -40.554 19.604 1.00 38.65 159 PRO A O 1
ATOM 1265 N N . SER A 1 182 ? -48.495 -40.898 21.386 1.00 36.31 160 SER A N 1
ATOM 1266 C CA . SER A 1 182 ? -47.581 -39.817 21.020 1.00 37.34 160 SER A CA 1
ATOM 1267 C C . SER A 1 182 ? -46.632 -40.228 19.897 1.00 34.04 160 SER A C 1
ATOM 1268 O O . SER A 1 182 ? -45.970 -39.386 19.293 1.00 36.73 160 SER A O 1
ATOM 1271 N N . VAL A 1 183 ? -46.575 -41.528 19.614 1.00 29.09 161 VAL A N 1
ATOM 1272 C CA . VAL A 1 183 ? -45.668 -42.050 18.600 1.00 27.43 161 VAL A CA 1
ATOM 1273 C C . VAL A 1 183 ? -46.327 -41.973 17.228 1.00 26.21 161 VAL A C 1
ATOM 1274 O O . VAL A 1 183 ? -47.445 -42.455 17.028 1.00 26.62 161 VAL A O 1
ATOM 1278 N N . ARG A 1 184 ? -45.630 -41.352 16.282 1.00 22.01 162 ARG A N 1
ATOM 1279 C CA . ARG A 1 184 ? -46.149 -41.151 14.939 1.00 20.14 162 ARG A CA 1
ATOM 1280 C C . ARG A 1 184 ? -45.671 -42.252 14.007 1.00 22.91 162 ARG A C 1
ATOM 1281 O O . ARG A 1 184 ? -44.481 -42.587 13.990 1.00 21.95 162 ARG A O 1
ATOM 1289 N N . GLY A 1 185 ? -46.600 -42.801 13.229 1.00 21.42 163 GLY A N 1
ATOM 1290 C CA . GLY A 1 185 ? -46.272 -43.794 12.218 1.00 21.39 163 GLY A CA 1
ATOM 1291 C C . GLY A 1 185 ? -46.850 -43.481 10.856 1.00 19.36 163 GLY A C 1
ATOM 1292 O O . GLY A 1 185 ? -47.767 -42.670 10.713 1.00 19.75 163 GLY A O 1
ATOM 1293 N N . GLY A 1 186 ? -46.301 -44.139 9.846 1.00 15.29 164 GLY A N 1
ATOM 1294 C CA . GLY A 1 186 ? -46.801 -43.986 8.497 1.00 15.43 164 GLY A CA 1
ATOM 1295 C C . GLY A 1 186 ? -46.051 -44.912 7.570 1.00 18.38 164 GLY A C 1
ATOM 1296 O O . GLY A 1 186 ? -45.256 -45.761 7.996 1.00 18.62 164 GLY A O 1
ATOM 1297 N N . PHE A 1 187 ? -46.301 -44.721 6.284 1.00 15.36 165 PHE A N 1
ATOM 1298 C CA . PHE A 1 187 ? -45.835 -45.646 5.272 1.00 14.84 165 PHE A CA 1
ATOM 1299 C C . PHE A 1 187 ? -45.334 -44.912 4.028 1.00 14.51 165 PHE A C 1
ATOM 1300 O O . PHE A 1 187 ? -45.916 -43.899 3.612 1.00 16.45 165 PHE A O 1
ATOM 1308 N N . ILE A 1 188 ? -44.261 -45.440 3.446 1.00 15.61 166 ILE A N 1
ATOM 1309 C CA . ILE A 1 188 ? -43.710 -44.945 2.185 1.00 15.55 166 ILE A CA 1
ATOM 1310 C C . ILE A 1 188 ? -43.559 -46.090 1.195 1.00 14.95 166 ILE A C 1
ATOM 1311 O O . ILE A 1 188 ? -43.050 -47.150 1.538 1.00 16.01 166 ILE A O 1
ATOM 1316 N N . HIS A 1 189 ? -44.021 -45.876 -0.037 1.00 13.45 167 HIS A N 1
ATOM 1317 C CA . HIS A 1 189 ? -43.811 -46.869 -1.083 1.00 15.52 167 HIS A CA 1
ATOM 1318 C C . HIS A 1 189 ? -42.714 -46.437 -2.046 1.00 16.23 167 HIS A C 1
ATOM 1319 O O . HIS A 1 189 ? -42.653 -45.267 -2.450 1.00 17.06 167 HIS A O 1
ATOM 1326 N N . VAL A 1 190 ? -41.868 -47.386 -2.430 1.00 17.08 168 VAL A N 1
ATOM 1327 C CA . VAL A 1 190 ? -40.893 -47.171 -3.498 1.00 15.80 168 VAL A CA 1
ATOM 1328 C C . VAL A 1 190 ? -41.340 -47.893 -4.767 1.00 18.20 168 VAL A C 1
ATOM 1329 O O . VAL A 1 190 ? -42.055 -48.886 -4.702 1.00 18.61 168 VAL A O 1
ATOM 1333 N N . PRO A 1 191 ? -40.923 -47.391 -5.935 1.00 16.26 169 PRO A N 1
ATOM 1334 C CA . PRO A 1 191 ? -41.279 -48.099 -7.175 1.00 16.74 169 PRO A CA 1
ATOM 1335 C C . PRO A 1 191 ? -40.402 -49.323 -7.438 1.00 18.49 169 PRO A C 1
ATOM 1336 O O . PRO A 1 191 ? -39.635 -49.755 -6.582 1.00 19.13 169 PRO A O 1
ATOM 1340 N N . TYR A 1 192 ? -40.548 -49.906 -8.623 1.00 20.33 170 TYR A N 1
ATOM 1341 C CA . TYR A 1 192 ? -39.632 -50.956 -9.049 1.00 21.98 170 TYR A CA 1
ATOM 1342 C C . TYR A 1 192 ? -38.200 -50.440 -9.177 1.00 16.73 170 TYR A C 1
ATOM 1343 O O . TYR A 1 192 ? -37.975 -49.300 -9.578 1.00 19.14 170 TYR A O 1
ATOM 1352 N N . LEU A 1 193 ? -37.231 -51.312 -8.905 1.00 18.27 171 LEU A N 1
ATOM 1353 C CA . LEU A 1 193 ? -35.855 -51.095 -9.354 1.00 19.22 171 LEU A CA 1
ATOM 1354 C C . LEU A 1 193 ? -35.785 -51.303 -10.868 1.00 20.85 171 LEU A C 1
ATOM 1355 O O . LEU A 1 193 ? -36.620 -52.016 -11.433 1.00 22.30 171 LEU A O 1
ATOM 1360 N N . PRO A 1 194 ? -34.784 -50.694 -11.528 1.00 19.80 172 PRO A N 1
ATOM 1361 C CA . PRO A 1 194 ? -34.630 -50.916 -12.971 1.00 20.71 172 PRO A CA 1
ATOM 1362 C C . PRO A 1 194 ? -34.590 -52.401 -13.338 1.00 23.84 172 PRO A C 1
ATOM 1363 O O . PRO A 1 194 ? -35.219 -52.803 -14.323 1.00 25.74 172 PRO A O 1
ATOM 1367 N N . GLU A 1 195 ? -33.876 -53.214 -12.558 1.00 24.74 173 GLU A N 1
ATOM 1368 C CA . GLU A 1 195 ? -33.763 -54.640 -12.871 1.00 24.96 173 GLU A CA 1
ATOM 1369 C C . GLU A 1 195 ? -35.121 -55.340 -12.856 1.00 26.92 173 GLU A C 1
ATOM 1370 O O . GLU A 1 195 ? -35.332 -56.302 -13.591 1.00 30.60 173 GLU A O 1
ATOM 1376 N N . GLN A 1 196 ? -36.046 -54.839 -12.041 1.00 23.19 174 GLN A N 1
ATOM 1377 C CA . GLN A 1 196 ? -37.367 -55.450 -11.922 1.00 26.37 174 GLN A CA 1
ATOM 1378 C C . GLN A 1 196 ? -38.277 -55.016 -13.061 1.00 28.47 174 GLN A C 1
ATOM 1379 O O . GLN A 1 196 ? -39.252 -55.697 -13.387 1.00 36.49 174 GLN A O 1
ATOM 1385 N N . ALA A 1 197 ? -37.942 -53.889 -13.679 1.00 27.77 175 ALA A N 1
ATOM 1386 C CA . ALA A 1 197 ? -38.764 -53.310 -14.741 1.00 28.35 175 ALA A CA 1
ATOM 1387 C C . ALA A 1 197 ? -38.344 -53.781 -16.138 1.00 31.49 175 ALA A C 1
ATOM 1388 O O . ALA A 1 197 ? -38.920 -53.366 -17.149 1.00 39.54 175 ALA A O 1
ATOM 1390 N N . VAL A 1 198 ? -37.346 -54.661 -16.197 1.00 31.84 176 VAL A N 1
ATOM 1391 C CA . VAL A 1 198 ? -36.828 -55.145 -17.477 1.00 32.19 176 VAL A CA 1
ATOM 1392 C C . VAL A 1 198 ? -37.831 -56.028 -18.235 1.00 39.19 176 VAL A C 1
ATOM 1393 O O . VAL A 1 198 ? -37.873 -56.012 -19.469 1.00 47.49 176 VAL A O 1
ATOM 1397 N N . LYS A 1 199 ? -38.650 -56.765 -17.489 1.00 45.30 177 LYS A N 1
ATOM 1398 C CA . LYS A 1 199 ? -39.770 -57.525 -18.052 1.00 53.39 177 LYS A CA 1
ATOM 1399 C C . LYS A 1 199 ? -40.604 -56.680 -19.021 1.00 58.97 177 LYS A C 1
ATOM 1400 O O . LYS A 1 199 ? -40.652 -55.454 -18.907 1.00 59.60 177 LYS A O 1
ATOM 1406 N N . ASP A 1 200 ? -41.261 -57.325 -19.979 1.00 62.38 178 ASP A N 1
ATOM 1407 C CA . ASP A 1 200 ? -42.098 -56.579 -20.915 1.00 68.06 178 ASP A CA 1
ATOM 1408 C C . ASP A 1 200 ? -43.259 -55.870 -20.214 1.00 72.44 178 ASP A C 1
ATOM 1409 O O . ASP A 1 200 ? -43.867 -56.415 -19.294 1.00 72.04 178 ASP A O 1
ATOM 1414 N N . GLY A 1 201 ? -43.548 -54.643 -20.635 1.00 70.86 179 GLY A N 1
ATOM 1415 C CA . GLY A 1 201 ? -44.713 -53.945 -20.125 1.00 68.46 179 GLY A CA 1
ATOM 1416 C C . GLY A 1 201 ? -44.544 -52.482 -19.757 1.00 61.22 179 GLY A C 1
ATOM 1417 O O . GLY A 1 201 ? -45.414 -51.919 -19.095 1.00 60.27 179 GLY A O 1
ATOM 1418 N N . ASN A 1 202 ? -43.431 -51.873 -20.162 1.00 50.47 180 ASN A N 1
ATOM 1419 C CA . ASN A 1 202 ? -43.247 -50.424 -20.012 1.00 49.81 180 ASN A CA 1
ATOM 1420 C C . ASN A 1 202 ? -43.366 -49.929 -18.563 1.00 44.13 180 ASN A C 1
ATOM 1421 O O . ASN A 1 202 ? -44.073 -48.961 -18.272 1.00 40.19 180 ASN A O 1
ATOM 1426 N N . GLN A 1 203 ? -42.658 -50.597 -17.658 1.00 34.45 181 GLN A N 1
ATOM 1427 C CA . GLN A 1 203 ? -42.736 -50.279 -16.238 1.00 27.92 181 GLN A CA 1
ATOM 1428 C C . GLN A 1 203 ? -41.749 -49.180 -15.859 1.00 28.48 181 GLN A C 1
ATOM 1429 O O . GLN A 1 203 ? -40.606 -49.180 -16.311 1.00 28.59 181 GLN A O 1
ATOM 1435 N N . SER A 1 204 ? -42.193 -48.252 -15.019 1.00 22.25 182 SER A N 1
ATOM 1436 C CA . SER A 1 204 ? -41.326 -47.199 -14.517 1.00 21.09 182 SER A CA 1
ATOM 1437 C C . SER A 1 204 ? -40.413 -47.733 -13.425 1.00 20.43 182 SER A C 1
ATOM 1438 O O . SER A 1 204 ? -40.720 -48.746 -12.800 1.00 19.13 182 SER A O 1
ATOM 1441 N N . SER A 1 205 ? -39.296 -47.050 -13.188 1.00 17.37 183 SER A N 1
ATOM 1442 C CA . SER A 1 205 ? -38.376 -47.481 -12.148 1.00 18.87 183 SER A CA 1
ATOM 1443 C C . SER A 1 205 ? -37.614 -46.339 -11.497 1.00 17.98 183 SER A C 1
ATOM 1444 O O . SER A 1 205 ? -37.661 -45.195 -11.945 1.00 17.09 183 SER A O 1
ATOM 1447 N N . MET A 1 206 ? -36.922 -46.688 -10.417 1.00 16.98 184 MET A N 1
ATOM 1448 C CA A MET A 1 206 ? -36.027 -45.775 -9.714 0.60 17.19 184 MET A CA 1
ATOM 1449 C CA B MET A 1 206 ? -36.028 -45.783 -9.725 0.40 17.00 184 MET A CA 1
ATOM 1450 C C . MET A 1 206 ? -34.857 -46.600 -9.208 1.00 15.43 184 MET A C 1
ATOM 1451 O O . MET A 1 206 ? -35.049 -47.705 -8.706 1.00 18.32 184 MET A O 1
ATOM 1460 N N . THR A 1 207 ? -33.644 -46.077 -9.349 1.00 16.97 185 THR A N 1
ATOM 1461 C CA . THR A 1 207 ? -32.476 -46.812 -8.883 1.00 16.16 185 THR A CA 1
ATOM 1462 C C . THR A 1 207 ? -32.473 -46.958 -7.366 1.00 19.61 185 THR A C 1
ATOM 1463 O O . THR A 1 207 ? -33.095 -46.172 -6.642 1.00 19.90 185 THR A O 1
ATOM 1467 N N . LEU A 1 208 ? -31.770 -47.981 -6.903 1.00 23.28 186 LEU A N 1
ATOM 1468 C CA . LEU A 1 208 ? -31.638 -48.211 -5.475 1.00 21.77 186 LEU A CA 1
ATOM 1469 C C . LEU A 1 208 ? -31.013 -46.992 -4.812 1.00 21.51 186 LEU A C 1
ATOM 1470 O O . LEU A 1 208 ? -31.445 -46.572 -3.739 1.00 20.46 186 LEU A O 1
ATOM 1475 N N . MET A 1 209 ? -30.001 -46.419 -5.456 1.00 25.95 187 MET A N 1
ATOM 1476 C CA . MET A 1 209 ? -29.318 -45.262 -4.881 1.00 24.05 187 MET A CA 1
ATOM 1477 C C . MET A 1 209 ? -30.286 -44.099 -4.673 1.00 28.61 187 MET A C 1
ATOM 1478 O O . MET A 1 209 ? -30.237 -43.432 -3.637 1.00 24.62 187 MET A O 1
ATOM 1483 N N . LEU A 1 210 ? -31.172 -43.863 -5.640 1.00 21.28 188 LEU A N 1
ATOM 1484 C CA . LEU A 1 210 ? -32.155 -42.783 -5.506 1.00 17.92 188 LEU A CA 1
ATOM 1485 C C . LEU A 1 210 ? -33.185 -43.112 -4.422 1.00 19.94 188 LEU A C 1
ATOM 1486 O O . LEU A 1 210 ? -33.600 -42.222 -3.667 1.00 18.81 188 LEU A O 1
ATOM 1491 N N . MET A 1 211 ? -33.582 -44.380 -4.320 1.00 18.92 189 MET A N 1
ATOM 1492 C CA . MET A 1 211 ? -34.498 -44.798 -3.262 1.00 19.21 189 MET A CA 1
ATOM 1493 C C . MET A 1 211 ? -33.916 -44.534 -1.882 1.00 18.24 189 MET A C 1
ATOM 1494 O O . MET A 1 211 ? -34.608 -44.015 -1.006 1.00 18.20 189 MET A O 1
ATOM 1499 N N . THR A 1 212 ? -32.647 -44.879 -1.687 1.00 17.57 190 THR A N 1
ATOM 1500 C CA . THR A 1 212 ? -32.013 -44.711 -0.370 1.00 17.26 190 THR A CA 1
ATOM 1501 C C . THR A 1 212 ? -31.917 -43.236 -0.007 1.00 22.71 190 THR A C 1
ATOM 1502 O O . THR A 1 212 ? -32.187 -42.855 1.133 1.00 21.07 190 THR A O 1
ATOM 1506 N N . LEU A 1 213 ? -31.547 -42.414 -0.984 1.00 19.80 191 LEU A N 1
ATOM 1507 C CA . LEU A 1 213 ? -31.477 -40.969 -0.804 1.00 21.39 191 LEU A CA 1
ATOM 1508 C C . LEU A 1 213 ? -32.850 -40.425 -0.424 1.00 21.27 191 LEU A C 1
ATOM 1509 O O . LEU A 1 213 ? -32.974 -39.625 0.508 1.00 20.48 191 LEU A O 1
ATOM 1514 N N . ALA A 1 214 ? -33.883 -40.885 -1.124 1.00 18.97 192 ALA A N 1
ATOM 1515 C CA . ALA A 1 214 ? -35.239 -40.407 -0.879 1.00 15.44 192 ALA A CA 1
ATOM 1516 C C . ALA A 1 214 ? -35.696 -40.777 0.526 1.00 17.48 192 ALA A C 1
ATOM 1517 O O . ALA A 1 214 ? -36.311 -39.968 1.227 1.00 18.21 192 ALA A O 1
ATOM 1519 N N . LEU A 1 215 ? -35.424 -42.006 0.936 1.00 15.90 193 LEU A N 1
ATOM 1520 C CA . LEU A 1 215 ? -35.850 -42.435 2.265 1.00 17.22 193 LEU A CA 1
ATOM 1521 C C . LEU A 1 215 ? -35.120 -41.670 3.355 1.00 18.79 193 LEU A C 1
ATOM 1522 O O . LEU A 1 215 ? -35.728 -41.314 4.362 1.00 21.64 193 LEU A O 1
ATOM 1527 N N . LYS A 1 216 ? -33.830 -41.403 3.152 1.00 17.79 194 LYS A N 1
ATOM 1528 C CA . LYS A 1 216 ? -33.061 -40.589 4.089 1.00 18.98 194 LYS A CA 1
ATOM 1529 C C . LYS A 1 216 ? -33.710 -39.214 4.276 1.00 21.29 194 LYS A C 1
ATOM 1530 O O . LYS A 1 216 ? -33.945 -38.788 5.414 1.00 22.39 194 LYS A O 1
ATOM 1536 N N . ILE A 1 217 ? -34.014 -38.541 3.166 1.00 19.08 195 ILE A N 1
ATOM 1537 C CA . ILE A 1 217 ? -34.659 -37.230 3.217 1.00 18.91 195 ILE A CA 1
ATOM 1538 C C . ILE A 1 217 ? -36.035 -37.300 3.898 1.00 19.68 195 ILE A C 1
ATOM 1539 O O . ILE A 1 217 ? -36.364 -36.457 4.742 1.00 22.14 195 ILE A O 1
ATOM 1544 N N . ALA A 1 218 ? -36.824 -38.306 3.536 1.00 17.98 196 ALA A N 1
ATOM 1545 C CA . ALA A 1 218 ? -38.159 -38.473 4.092 1.00 17.01 196 ALA A CA 1
ATOM 1546 C C . ALA A 1 218 ? -38.112 -38.698 5.592 1.00 19.77 196 ALA A C 1
ATOM 1547 O O . ALA A 1 218 ? -38.916 -38.126 6.335 1.00 19.73 196 ALA A O 1
ATOM 1549 N N . ILE A 1 219 ? -37.179 -39.535 6.028 1.00 18.19 197 ILE A N 1
ATOM 1550 C CA . ILE A 1 219 ? -37.031 -39.842 7.445 1.00 20.74 197 ILE A CA 1
ATOM 1551 C C . ILE A 1 219 ? -36.557 -38.637 8.232 1.00 22.79 197 ILE A C 1
ATOM 1552 O O . ILE A 1 219 ? -37.082 -38.348 9.312 1.00 21.97 197 ILE A O 1
ATOM 1557 N N . GLU A 1 220 ? -35.550 -37.939 7.711 1.00 20.23 198 GLU A N 1
ATOM 1558 C CA . GLU A 1 220 ? -35.050 -36.738 8.377 1.00 22.85 198 GLU A CA 1
ATOM 1559 C C . GLU A 1 220 ? -36.145 -35.688 8.501 1.00 20.91 198 GLU A C 1
ATOM 1560 O O . GLU A 1 220 ? -36.268 -35.026 9.522 1.00 24.35 198 GLU A O 1
ATOM 1566 N N . THR A 1 221 ? -36.941 -35.533 7.448 1.00 22.61 199 THR A N 1
ATOM 1567 C CA . THR A 1 221 ? -38.006 -34.533 7.455 1.00 23.24 199 THR A CA 1
ATOM 1568 C C . THR A 1 221 ? -39.102 -34.900 8.457 1.00 22.05 199 THR A C 1
ATOM 1569 O O . THR A 1 221 ? -39.613 -34.045 9.186 1.00 25.10 199 THR A O 1
ATOM 1573 N N . ALA A 1 222 ? -39.467 -36.178 8.477 1.00 21.57 200 ALA A N 1
ATOM 1574 C CA . ALA A 1 222 ? -40.470 -36.665 9.420 1.00 22.24 200 ALA A CA 1
ATOM 1575 C C . ALA A 1 222 ? -40.008 -36.474 10.857 1.00 25.27 200 ALA A C 1
ATOM 1576 O O . ALA A 1 222 ? -40.787 -36.062 11.719 1.00 30.59 200 ALA A O 1
ATOM 1578 N N . TRP A 1 223 ? -38.740 -36.771 11.117 1.00 25.78 201 TRP A N 1
ATOM 1579 C CA . TRP A 1 223 ? -38.229 -36.655 12.476 1.00 27.32 201 TRP A CA 1
ATOM 1580 C C . TRP A 1 223 ? -38.186 -35.209 12.963 1.00 30.42 201 TRP A C 1
ATOM 1581 O O . TRP A 1 223 ? -38.427 -34.935 14.137 1.00 34.06 201 TRP A O 1
AT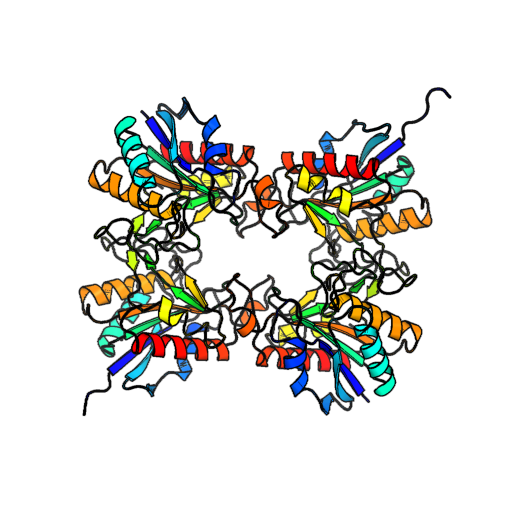OM 1592 N N . LYS A 1 224 ? -37.902 -34.280 12.058 1.00 33.04 202 LYS A N 1
ATOM 1593 C CA . LYS A 1 224 ? -37.727 -32.881 12.447 1.00 33.56 202 LYS A CA 1
ATOM 1594 C C . LYS A 1 224 ? -39.010 -32.039 12.443 1.00 38.92 202 LYS A C 1
ATOM 1595 O O . LYS A 1 224 ? -39.046 -30.974 13.048 1.00 44.32 202 LYS A O 1
ATOM 1601 N N . ASN A 1 225 ? -40.049 -32.505 11.755 1.00 36.44 203 ASN A N 1
ATOM 1602 C CA . ASN A 1 225 ? -41.302 -31.752 11.644 1.00 44.24 203 ASN A CA 1
ATOM 1603 C C . ASN A 1 225 ? -42.476 -32.478 12.309 1.00 51.42 203 ASN A C 1
ATOM 1604 O O . ASN A 1 225 ? -42.907 -33.531 11.841 1.00 48.93 203 ASN A O 1
ATOM 1609 N N . THR A 1 226 ? -43.003 -31.909 13.388 1.00 63.25 204 THR A N 1
ATOM 1610 C CA . THR A 1 226 ? -44.054 -32.567 14.163 1.00 72.54 204 THR A CA 1
ATOM 1611 C C . THR A 1 226 ? -45.403 -32.592 13.445 1.00 78.13 204 THR A C 1
ATOM 1612 O O . THR A 1 226 ? -46.253 -33.436 13.739 1.00 84.24 204 THR A O 1
ATOM 1616 N N . SER A 1 227 ? -45.595 -31.666 12.508 1.00 74.13 205 SER A N 1
ATOM 1617 C CA . SER A 1 227 ? -46.881 -31.512 11.833 1.00 71.81 205 SER A CA 1
ATOM 1618 C C . SER A 1 227 ? -46.758 -30.835 10.467 1.00 68.96 205 SER A C 1
ATOM 1619 O O . SER A 1 227 ? -45.747 -30.198 10.168 1.00 69.92 205 SER A O 1
ATOM 1622 N N . ASP A 1 228 ? -47.789 -30.986 9.640 1.00 63.33 206 ASP A N 1
ATOM 1623 C CA . ASP A 1 228 ? -47.851 -30.290 8.356 1.00 58.87 206 ASP A CA 1
ATOM 1624 C C . ASP A 1 228 ? -48.303 -28.844 8.534 1.00 67.46 206 ASP A C 1
ATOM 1625 O O . ASP A 1 228 ? -47.669 -27.914 8.042 1.00 69.77 206 ASP A O 1
ATOM 1630 N N . PHE B 1 20 ? -74.757 -37.090 -65.919 1.00 65.58 -2 PHE B N 1
ATOM 1631 C CA . PHE B 1 20 ? -74.354 -38.485 -65.754 1.00 59.86 -2 PHE B CA 1
ATOM 1632 C C . PHE B 1 20 ? -72.846 -38.640 -65.600 1.00 58.87 -2 PHE B C 1
ATOM 1633 O O . PHE B 1 20 ? -72.066 -37.832 -66.106 1.00 68.99 -2 PHE B O 1
ATOM 1641 N N . GLN B 1 21 ? -72.454 -39.710 -64.919 1.00 46.09 -1 GLN B N 1
ATOM 1642 C CA . GLN B 1 21 ? -71.090 -39.906 -64.471 1.00 48.70 -1 GLN B CA 1
ATOM 1643 C C . GLN B 1 21 ? -71.077 -41.289 -63.827 1.00 43.10 -1 GLN B C 1
ATOM 1644 O O . GLN B 1 21 ? -72.108 -41.752 -63.344 1.00 43.54 -1 GLN B O 1
ATOM 1650 N N . SER B 1 22 ? -69.935 -41.965 -63.825 1.00 38.00 0 SER B N 1
ATOM 1651 C CA . SER B 1 22 ? -69.868 -43.256 -63.153 1.00 40.44 0 SER B CA 1
ATOM 1652 C C . SER B 1 22 ? -69.812 -43.090 -61.638 1.00 36.93 0 SER B C 1
ATOM 1653 O O . SER B 1 22 ? -69.216 -42.138 -61.125 1.00 34.84 0 SER B O 1
ATOM 1656 N N . MET B 1 23 ? -70.451 -44.010 -60.925 1.00 28.05 1 MET B N 1
ATOM 1657 C CA . MET B 1 23 ? -70.192 -44.155 -59.500 1.00 25.62 1 MET B CA 1
ATOM 1658 C C . MET B 1 23 ? -68.745 -44.608 -59.340 1.00 27.61 1 MET B C 1
ATOM 1659 O O . MET B 1 23 ? -68.253 -45.413 -60.128 1.00 32.36 1 MET B O 1
ATOM 1664 N N . LYS B 1 24 ? -68.052 -44.088 -58.336 1.00 26.36 2 LYS B N 1
ATOM 1665 C CA . LYS B 1 24 ? -66.685 -44.528 -58.102 1.00 25.09 2 LYS B CA 1
ATOM 1666 C C . LYS B 1 24 ? -66.720 -45.560 -56.985 1.00 25.82 2 LYS B C 1
ATOM 1667 O O . LYS B 1 24 ? -67.790 -45.859 -56.446 1.00 31.84 2 LYS B O 1
ATOM 1673 N N . THR B 1 25 ? -65.572 -46.139 -56.665 1.00 21.74 3 THR B N 1
ATOM 1674 C CA . THR B 1 25 ? -65.530 -47.186 -55.653 1.00 20.86 3 THR B CA 1
ATOM 1675 C C . THR B 1 25 ? -64.507 -46.879 -54.563 1.00 18.83 3 THR B C 1
ATOM 1676 O O . THR B 1 25 ? -63.375 -46.492 -54.853 1.00 22.05 3 THR B O 1
ATOM 1680 N N . ILE B 1 26 ? -64.923 -47.035 -53.306 1.00 19.71 4 ILE B N 1
ATOM 1681 C CA . ILE B 1 26 ? -64.019 -46.921 -52.170 1.00 19.65 4 ILE B CA 1
ATOM 1682 C C . ILE B 1 26 ? -63.911 -48.311 -51.572 1.00 20.26 4 ILE B C 1
ATOM 1683 O O . ILE B 1 26 ? -64.925 -48.933 -51.254 1.00 22.12 4 ILE B O 1
ATOM 1688 N N . LEU B 1 27 ? -62.687 -48.816 -51.471 1.00 17.15 5 LEU B N 1
ATOM 1689 C CA . LEU B 1 27 ? -62.463 -50.130 -50.868 1.00 17.63 5 LEU B CA 1
ATOM 1690 C C . LEU B 1 27 ? -62.007 -49.941 -49.427 1.00 17.55 5 LEU B C 1
ATOM 1691 O O . LEU B 1 27 ? -61.058 -49.197 -49.166 1.00 18.95 5 LEU B O 1
ATOM 1696 N N . VAL B 1 28 ? -62.698 -50.607 -48.502 1.00 18.42 6 VAL B N 1
ATOM 1697 C CA . VAL B 1 28 ? -62.324 -50.562 -47.087 1.00 16.90 6 VAL B CA 1
ATOM 1698 C C . VAL B 1 28 ? -61.985 -51.980 -46.672 1.00 19.59 6 VAL B C 1
ATOM 1699 O O . VAL B 1 28 ? -62.781 -52.900 -46.896 1.00 20.45 6 VAL B O 1
ATOM 1703 N N . THR B 1 29 ? -60.800 -52.178 -46.094 1.00 18.62 7 THR B N 1
ATOM 1704 C CA . THR B 1 29 ? -60.413 -53.532 -45.678 1.00 19.16 7 THR B CA 1
ATOM 1705 C C . THR B 1 29 ? -60.302 -53.622 -44.168 1.00 18.38 7 THR B C 1
ATOM 1706 O O . THR B 1 29 ? -60.124 -52.622 -43.480 1.00 20.23 7 THR B O 1
ATOM 1710 N N . ALA B 1 30 ? -60.449 -54.841 -43.667 1.00 18.84 8 ALA B N 1
ATOM 1711 C CA . ALA B 1 30 ? -60.246 -55.113 -42.254 1.00 17.04 8 ALA B CA 1
ATOM 1712 C C . ALA B 1 30 ? -59.693 -56.523 -42.129 1.00 19.65 8 ALA B C 1
ATOM 1713 O O . ALA B 1 30 ? -59.576 -57.233 -43.119 1.00 20.65 8 ALA B O 1
ATOM 1715 N N . PHE B 1 31 ? -59.361 -56.933 -40.910 1.00 20.71 9 PHE B N 1
ATOM 1716 C CA . PHE B 1 31 ? -58.688 -58.219 -40.714 1.00 21.32 9 PHE B CA 1
ATOM 1717 C C . PHE B 1 31 ? -59.549 -59.270 -40.035 1.00 20.03 9 PHE B C 1
ATOM 1718 O O . PHE B 1 31 ? -60.526 -58.943 -39.367 1.00 23.89 9 PHE B O 1
ATOM 1726 N N . ASP B 1 32 ? -59.177 -60.534 -40.231 1.00 20.78 10 ASP B N 1
ATOM 1727 C CA A ASP B 1 32 ? -59.824 -61.547 -39.424 0.42 24.32 10 ASP B CA 1
ATOM 1728 C CA B ASP B 1 32 ? -59.627 -61.700 -39.460 0.58 23.43 10 ASP B CA 1
ATOM 1729 C C . ASP B 1 32 ? -59.225 -61.514 -38.008 1.00 27.76 10 ASP B C 1
ATOM 1730 O O . ASP B 1 32 ? -58.284 -60.757 -37.739 1.00 25.41 10 ASP B O 1
ATOM 1739 N N . PRO B 1 33 ? -59.844 -62.254 -37.068 1.00 28.87 11 PRO B N 1
ATOM 1740 C CA . PRO B 1 33 ? -59.301 -62.165 -35.705 1.00 33.03 11 PRO B CA 1
ATOM 1741 C C . PRO B 1 33 ? -57.894 -62.755 -35.612 1.00 35.34 11 PRO B C 1
ATOM 1742 O O . PRO B 1 33 ? -57.538 -63.605 -36.429 1.00 32.35 11 PRO B O 1
ATOM 1746 N N . PHE B 1 34 ? -57.113 -62.329 -34.622 1.00 32.93 12 PHE B N 1
ATOM 1747 C CA . PHE B 1 34 ? -55.753 -62.836 -34.470 1.00 33.87 12 PHE B CA 1
ATOM 1748 C C . PHE B 1 34 ? -55.392 -63.017 -33.013 1.00 35.94 12 PHE B C 1
ATOM 1749 O O . PHE B 1 34 ? -56.098 -62.535 -32.131 1.00 38.06 12 PHE B O 1
ATOM 1757 N N . GLY B 1 35 ? -54.285 -63.713 -32.773 1.00 37.53 13 GLY B N 1
ATOM 1758 C CA . GLY B 1 35 ? -53.789 -63.937 -31.430 1.00 46.68 13 GLY B CA 1
ATOM 1759 C C . GLY B 1 35 ? -54.801 -64.600 -30.517 1.00 53.43 13 GLY B C 1
ATOM 1760 O O . GLY B 1 35 ? -54.814 -64.346 -29.315 1.00 56.93 13 GLY B O 1
ATOM 1761 N N . GLY B 1 36 ? -55.669 -65.426 -31.096 1.00 53.79 14 GLY B N 1
ATOM 1762 C CA . GLY B 1 36 ? -56.629 -66.188 -30.315 1.00 56.90 14 GLY B CA 1
ATOM 1763 C C . GLY B 1 36 ? -57.979 -65.533 -30.068 1.00 59.21 14 GLY B C 1
ATOM 1764 O O . GLY B 1 36 ? -58.893 -66.185 -29.554 1.00 62.55 14 GLY B O 1
ATOM 1765 N N . GLU B 1 37 ? -58.115 -64.255 -30.428 1.00 45.57 15 GLU B N 1
ATOM 1766 C CA . GLU B 1 37 ? -59.375 -63.538 -30.229 1.00 46.20 15 GLU B CA 1
ATOM 1767 C C . GLU B 1 37 ? -60.471 -64.141 -31.112 1.00 52.87 15 GLU B C 1
ATOM 1768 O O . GLU B 1 37 ? -60.185 -64.668 -32.187 1.00 47.70 15 GLU B O 1
ATOM 1774 N N . ALA B 1 38 ? -61.720 -64.057 -30.664 1.00 49.02 16 ALA B N 1
ATOM 1775 C CA . ALA B 1 38 ? -62.846 -64.560 -31.452 1.00 49.52 16 ALA B CA 1
ATOM 1776 C C . ALA B 1 38 ? -63.422 -63.505 -32.397 1.00 47.21 16 ALA B C 1
ATOM 1777 O O . ALA B 1 38 ? -64.150 -63.829 -33.340 1.00 46.85 16 ALA B O 1
ATOM 1779 N N . ILE B 1 39 ? -63.099 -62.240 -32.147 1.00 43.55 17 ILE B N 1
ATOM 1780 C CA . ILE B 1 39 ? -63.540 -61.166 -33.033 1.00 44.18 17 ILE B CA 1
ATOM 1781 C C . ILE B 1 39 ? -62.423 -60.196 -33.344 1.00 36.31 17 ILE B C 1
ATOM 1782 O O . ILE B 1 39 ? -61.453 -60.086 -32.587 1.00 40.98 17 ILE B O 1
ATOM 1787 N N . ASN B 1 40 ? -62.571 -59.501 -34.468 1.00 32.72 18 ASN B N 1
ATOM 1788 C CA . ASN B 1 40 ? -61.742 -58.349 -34.783 1.00 31.51 18 ASN B CA 1
ATOM 1789 C C . ASN B 1 40 ? -62.676 -57.180 -35.046 1.00 32.43 18 ASN B C 1
ATOM 1790 O O . ASN B 1 40 ? -63.397 -57.174 -36.046 1.00 31.57 18 ASN B O 1
ATOM 1795 N N . PRO B 1 41 ? -62.672 -56.177 -34.161 1.00 29.38 19 PRO B N 1
ATOM 1796 C CA . PRO B 1 41 ? -63.621 -55.079 -34.350 1.00 33.52 19 PRO B CA 1
ATOM 1797 C C . PRO B 1 41 ? -63.383 -54.287 -35.615 1.00 24.78 19 PRO B C 1
ATOM 1798 O O . PRO B 1 41 ? -64.280 -53.556 -36.015 1.00 26.08 19 PRO B O 1
ATOM 1802 N N . SER B 1 42 ? -62.200 -54.370 -36.219 1.00 26.63 20 SER B N 1
ATOM 1803 C CA . SER B 1 42 ? -61.996 -53.666 -37.475 1.00 21.94 20 SER B CA 1
ATOM 1804 C C . SER B 1 42 ? -62.994 -54.176 -38.504 1.00 20.21 20 SER B C 1
ATOM 1805 O O . SER B 1 42 ? -63.551 -53.391 -39.265 1.00 20.86 20 SER B O 1
ATOM 1808 N N . TRP B 1 43 ? -63.215 -55.485 -38.521 1.00 21.50 21 TRP B N 1
ATOM 1809 C CA . TRP B 1 43 ? -64.166 -56.086 -39.456 1.00 22.63 21 TRP B CA 1
ATOM 1810 C C . TRP B 1 43 ? -65.599 -55.807 -39.033 1.00 20.45 21 TRP B C 1
ATOM 1811 O O . TRP B 1 43 ? -66.422 -55.363 -39.839 1.00 22.43 21 TRP B O 1
ATOM 1822 N N . GLU B 1 44 ? -65.900 -56.052 -37.759 1.00 22.69 22 GLU B N 1
ATOM 1823 C CA . GLU B 1 44 ? -67.232 -55.754 -37.237 1.00 23.87 22 GLU B CA 1
ATOM 1824 C C . GLU B 1 44 ? -67.623 -54.295 -37.477 1.00 22.73 22 GLU B C 1
ATOM 1825 O O . GLU B 1 44 ? -68.786 -54.002 -37.764 1.00 25.67 22 GLU B O 1
ATOM 1831 N N . ALA B 1 45 ? -66.656 -53.384 -37.376 1.00 20.15 23 ALA B N 1
ATOM 1832 C CA . ALA B 1 45 ? -66.952 -51.965 -37.525 1.00 22.58 23 ALA B CA 1
ATOM 1833 C C . ALA B 1 45 ? -67.278 -51.569 -38.949 1.00 21.34 23 ALA B C 1
ATOM 1834 O O . ALA B 1 45 ? -68.023 -50.621 -39.152 1.00 22.69 23 ALA B O 1
ATOM 1836 N N . ILE B 1 46 ? -66.725 -52.279 -39.933 1.00 21.00 24 ILE B N 1
ATOM 1837 C CA . ILE B 1 46 ? -66.958 -51.887 -41.316 1.00 21.46 24 ILE B CA 1
ATOM 1838 C C . ILE B 1 46 ? -68.067 -52.673 -41.999 1.00 23.28 24 ILE B C 1
ATOM 1839 O O . ILE B 1 46 ? -68.556 -52.244 -43.039 1.00 24.28 24 ILE B O 1
ATOM 1844 N N . LYS B 1 47 ? -68.477 -53.800 -41.421 1.00 23.19 25 LYS B N 1
ATOM 1845 C CA . LYS B 1 47 ? -69.590 -54.569 -41.985 1.00 25.98 25 LYS B CA 1
ATOM 1846 C C . LYS B 1 47 ? -70.859 -53.752 -42.310 1.00 30.36 25 LYS B C 1
ATOM 1847 O O . LYS B 1 47 ? -71.460 -53.957 -43.368 1.00 31.83 25 LYS B O 1
ATOM 1853 N N . PRO B 1 48 ? -71.265 -52.818 -41.423 1.00 32.36 26 PRO B N 1
ATOM 1854 C CA . PRO B 1 48 ? -72.483 -52.057 -41.735 1.00 33.64 26 PRO B CA 1
ATOM 1855 C C . PRO B 1 48 ? -72.313 -51.126 -42.934 1.00 33.69 26 PRO B C 1
ATOM 1856 O O . PRO B 1 48 ? -73.302 -50.588 -43.427 1.00 38.04 26 PRO B O 1
ATOM 1860 N N . LEU B 1 49 ? -71.079 -50.949 -43.396 1.00 26.50 27 LEU B N 1
ATOM 1861 C CA . LEU B 1 49 ? -70.805 -50.057 -44.519 1.00 27.91 27 LEU B CA 1
ATOM 1862 C C . LEU B 1 49 ? -70.964 -50.744 -45.869 1.00 27.92 27 LEU B C 1
ATOM 1863 O O . LEU B 1 49 ? -71.044 -50.072 -46.897 1.00 32.62 27 LEU B O 1
ATOM 1868 N N . GLN B 1 50 ? -71.012 -52.074 -45.874 1.00 29.09 28 GLN B N 1
ATOM 1869 C CA . GLN B 1 50 ? -71.100 -52.820 -47.131 1.00 35.98 28 GLN B CA 1
ATOM 1870 C C . GLN B 1 50 ? -72.340 -52.443 -47.920 1.00 35.72 28 GLN B C 1
ATOM 1871 O O . GLN B 1 50 ? -73.446 -52.463 -47.388 1.00 35.38 28 GLN B O 1
ATOM 1877 N N . GLY B 1 51 ? -72.141 -52.070 -49.181 1.00 38.92 29 GLY B N 1
ATOM 1878 C CA . GLY B 1 51 ? -73.244 -51.789 -50.083 1.00 41.79 29 GLY B CA 1
ATOM 1879 C C . GLY B 1 51 ? -73.743 -50.360 -50.007 1.00 37.00 29 GLY B C 1
ATOM 1880 O O . GLY B 1 51 ? -74.704 -49.996 -50.693 1.00 43.49 29 GLY B O 1
ATOM 1881 N N . SER B 1 52 ? -73.102 -49.549 -49.170 1.00 30.04 30 SER B N 1
ATOM 1882 C CA . SER B 1 52 ? -73.463 -48.142 -49.068 1.00 31.36 30 SER B CA 1
ATOM 1883 C C . SER B 1 52 ? -73.217 -47.448 -50.401 1.00 29.40 30 SER B C 1
ATOM 1884 O O . SER B 1 52 ? -72.173 -47.647 -51.022 1.00 30.54 30 SER B O 1
ATOM 1887 N N . GLN B 1 53 ? -74.185 -46.647 -50.835 1.00 26.02 31 GLN B N 1
ATOM 1888 C CA . GLN B 1 53 ? -74.021 -45.789 -52.003 1.00 28.70 31 GLN B CA 1
ATOM 1889 C C . GLN B 1 53 ? -74.177 -44.354 -51.515 1.00 26.81 31 GLN B C 1
ATOM 1890 O O . GLN B 1 53 ? -75.282 -43.894 -51.216 1.00 28.57 31 GLN B O 1
ATOM 1896 N N . VAL B 1 54 ? -73.046 -43.669 -51.384 1.00 26.96 32 VAL B N 1
ATOM 1897 C CA . VAL B 1 54 ? -72.996 -42.393 -50.683 1.00 29.51 32 VAL B CA 1
ATOM 1898 C C . VAL B 1 54 ? -72.036 -41.431 -51.388 1.00 29.24 32 VAL B C 1
ATOM 1899 O O . VAL B 1 54 ? -70.951 -41.832 -51.803 1.00 29.61 32 VAL B O 1
ATOM 1903 N N . PHE B 1 55 ? -72.446 -40.171 -51.522 1.00 28.01 33 PHE B N 1
ATOM 1904 C CA . PHE B 1 55 ? -71.626 -39.117 -52.135 1.00 30.22 33 PHE B CA 1
ATOM 1905 C C . PHE B 1 55 ? -70.893 -39.514 -53.431 1.00 30.63 33 PHE B C 1
ATOM 1906 O O . PHE B 1 55 ? -69.724 -39.176 -53.640 1.00 29.58 33 PHE B O 1
ATOM 1914 N N . GLY B 1 56 ? -71.602 -40.225 -54.302 1.00 31.00 34 GLY B N 1
ATOM 1915 C CA . GLY B 1 56 ? -71.058 -40.629 -55.586 1.00 28.89 34 GLY B CA 1
ATOM 1916 C C . GLY B 1 56 ? -70.151 -41.850 -55.560 1.00 27.42 34 GLY B C 1
ATOM 1917 O O . GLY B 1 56 ? -69.493 -42.160 -56.561 1.00 30.71 34 GLY B O 1
ATOM 1918 N N . ALA B 1 57 ? -70.127 -42.554 -54.431 1.00 25.87 35 ALA B N 1
ATOM 1919 C CA . ALA B 1 57 ? -69.233 -43.699 -54.262 1.00 29.70 35 ALA B CA 1
ATOM 1920 C C . ALA B 1 57 ? -69.953 -44.963 -53.780 1.00 27.93 35 ALA B C 1
ATOM 1921 O O . ALA B 1 57 ? -70.859 -44.898 -52.938 1.00 26.83 35 ALA B O 1
ATOM 1923 N N . ASN B 1 58 ? -69.557 -46.106 -54.339 1.00 26.64 36 ASN B N 1
ATOM 1924 C CA . ASN B 1 58 ? -69.946 -47.405 -53.806 1.00 27.09 36 ASN B CA 1
ATOM 1925 C C . ASN B 1 58 ? -68.882 -47.833 -52.818 1.00 28.45 36 ASN B C 1
ATOM 1926 O O . ASN B 1 58 ? -67.698 -47.819 -53.150 1.00 26.23 36 ASN B O 1
ATOM 1931 N N . ILE B 1 59 ? -69.290 -48.199 -51.603 1.00 24.78 37 ILE B N 1
ATOM 1932 C CA . ILE B 1 59 ? -68.362 -48.703 -50.604 1.00 24.18 37 ILE B CA 1
ATOM 1933 C C . ILE B 1 59 ? -68.294 -50.217 -50.697 1.00 26.38 37 ILE B C 1
ATOM 1934 O O . ILE B 1 59 ? -69.321 -50.893 -50.623 1.00 33.14 37 ILE B O 1
ATOM 1939 N N . GLU B 1 60 ? -67.090 -50.747 -50.883 1.00 22.15 38 GLU B N 1
ATOM 1940 C CA . GLU B 1 60 ? -66.885 -52.189 -50.934 1.00 22.41 38 GLU B CA 1
ATOM 1941 C C . GLU B 1 60 ? -65.980 -52.569 -49.785 1.00 22.20 38 GLU B C 1
ATOM 1942 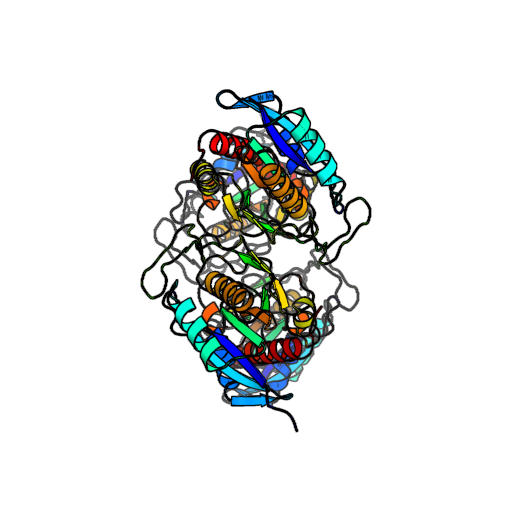O O . GLU B 1 60 ? -65.010 -51.873 -49.508 1.00 22.67 38 GLU B O 1
ATOM 1948 N N . ILE B 1 61 ? -66.291 -53.657 -49.092 1.00 23.36 39 ILE B N 1
ATOM 1949 C CA . ILE B 1 61 ? -65.427 -54.078 -48.003 1.00 22.00 39 ILE B CA 1
ATOM 1950 C C . ILE B 1 61 ? -64.792 -55.427 -48.300 1.00 23.57 39 ILE B C 1
ATOM 1951 O O . ILE B 1 61 ? -65.272 -56.180 -49.151 1.00 25.81 39 ILE B O 1
ATOM 1956 N N . CYS B 1 62 ? -63.709 -55.730 -47.593 1.00 22.14 40 CYS B N 1
ATOM 1957 C CA . CYS B 1 62 ? -63.018 -56.994 -47.807 1.00 24.62 40 CYS B CA 1
ATOM 1958 C C . CYS B 1 62 ? -62.283 -57.386 -46.537 1.00 23.02 40 CYS B C 1
ATOM 1959 O O . CYS B 1 62 ? -61.602 -56.554 -45.941 1.00 22.80 40 CYS B O 1
ATOM 1962 N N . GLN B 1 63 ? -62.431 -58.644 -46.130 1.00 24.84 41 GLN B N 1
ATOM 1963 C CA . GLN B 1 63 ? -61.707 -59.172 -44.979 1.00 24.68 41 GLN B CA 1
ATOM 1964 C C . GLN B 1 63 ? -60.405 -59.831 -45.425 1.00 25.55 41 GLN B C 1
ATOM 1965 O O . GLN B 1 63 ? -60.390 -60.686 -46.317 1.00 29.35 41 GLN B O 1
ATOM 1971 N N . ILE B 1 64 ? -59.317 -59.422 -44.791 1.00 22.37 42 ILE B N 1
ATOM 1972 C CA . ILE B 1 64 ? -57.975 -59.854 -45.145 1.00 27.49 42 ILE B CA 1
ATOM 1973 C C . ILE B 1 64 ? -57.475 -60.799 -44.064 1.00 23.99 42 ILE B C 1
ATOM 1974 O O . ILE B 1 64 ? -57.634 -60.518 -42.883 1.00 25.24 42 ILE B O 1
ATOM 1979 N N . PRO B 1 65 ? -56.864 -61.922 -44.454 1.00 22.26 43 PRO B N 1
ATOM 1980 C CA . PRO B 1 65 ? -56.330 -62.830 -43.433 1.00 23.07 43 PRO B CA 1
ATOM 1981 C C . PRO B 1 65 ? -55.193 -62.162 -42.668 1.00 25.24 43 PRO B C 1
ATOM 1982 O O . PRO B 1 65 ? -54.446 -61.370 -43.242 1.00 28.54 43 PRO B O 1
ATOM 1986 N N . CYS B 1 66 ? -55.080 -62.452 -41.377 1.00 24.60 44 CYS B N 1
ATOM 1987 C CA . CYS B 1 66 ? -54.005 -61.868 -40.590 1.00 28.04 44 CYS B CA 1
ATOM 1988 C C . CYS B 1 66 ? -52.789 -62.774 -40.693 1.00 28.79 44 CYS B C 1
ATOM 1989 O O . CYS B 1 66 ? -52.418 -63.462 -39.742 1.00 29.70 44 CYS B O 1
ATOM 1992 N N . ILE B 1 67 ? -52.196 -62.778 -41.883 1.00 23.51 45 ILE B N 1
ATOM 1993 C CA . ILE B 1 67 ? -51.080 -63.648 -42.214 1.00 24.48 45 ILE B CA 1
ATOM 1994 C C . ILE B 1 67 ? -50.104 -62.835 -43.047 1.00 28.25 45 ILE B C 1
ATOM 1995 O O . ILE B 1 67 ? -50.516 -62.195 -43.996 1.00 26.29 45 ILE B O 1
ATOM 2000 N N . PHE B 1 68 ? -48.819 -62.851 -42.705 1.00 27.87 46 PHE B N 1
ATOM 2001 C CA . PHE B 1 68 ? -47.839 -62.129 -43.519 1.00 27.18 46 PHE B CA 1
ATOM 2002 C C . PHE B 1 68 ? -47.815 -62.673 -44.936 1.00 28.28 46 PHE B C 1
ATOM 2003 O O . PHE B 1 68 ? -47.921 -63.876 -45.140 1.00 29.10 46 PHE B O 1
ATOM 2011 N N . ASP B 1 69 ? -47.690 -61.758 -45.894 1.00 24.86 47 ASP B N 1
ATOM 2012 C CA . ASP B 1 69 ? -47.605 -62.053 -47.327 1.00 28.00 47 ASP B CA 1
ATOM 2013 C C . ASP B 1 69 ? -48.926 -62.497 -47.960 1.00 28.87 47 ASP B C 1
ATOM 2014 O O . ASP B 1 69 ? -49.338 -61.952 -48.989 1.00 26.57 47 ASP B O 1
ATOM 2019 N N . THR B 1 70 ? -49.588 -63.470 -47.344 1.00 27.12 48 THR B N 1
ATOM 2020 C CA . THR B 1 70 ? -50.903 -63.916 -47.801 1.00 27.22 48 THR B CA 1
ATOM 2021 C C . THR B 1 70 ? -51.908 -62.771 -47.717 1.00 27.30 48 THR B C 1
ATOM 2022 O O . THR B 1 70 ? -52.732 -62.589 -48.615 1.00 25.07 48 THR B O 1
ATOM 2026 N N . SER B 1 71 ? -51.820 -61.986 -46.644 1.00 23.07 49 SER B N 1
ATOM 2027 C CA . SER B 1 71 ? -52.655 -60.804 -46.495 1.00 21.31 49 SER B CA 1
ATOM 2028 C C . SER B 1 71 ? -52.507 -59.913 -47.717 1.00 23.04 49 SER B C 1
ATOM 2029 O O . SER B 1 71 ? -53.502 -59.432 -48.270 1.00 23.87 49 SER B O 1
ATOM 2032 N N . LEU B 1 72 ? -51.265 -59.698 -48.138 1.00 22.28 50 LEU B N 1
ATOM 2033 C CA . LEU B 1 72 ? -51.006 -58.818 -49.277 1.00 24.97 50 LEU B CA 1
ATOM 2034 C C . LEU B 1 72 ? -51.574 -59.388 -50.572 1.00 23.62 50 LEU B C 1
ATOM 2035 O O . LEU B 1 72 ? -52.104 -58.635 -51.381 1.00 24.05 50 LEU B O 1
ATOM 2040 N N . GLU B 1 73 ? -51.477 -60.699 -50.776 1.00 24.63 51 GLU B N 1
ATOM 2041 C CA . GLU B 1 73 ? -52.053 -61.284 -51.985 1.00 23.73 51 GLU B CA 1
ATOM 2042 C C . GLU B 1 73 ? -53.570 -61.073 -52.040 1.00 26.16 51 GLU B C 1
ATOM 2043 O O . GLU B 1 73 ? -54.136 -60.805 -53.110 1.00 24.53 51 GLU B O 1
ATOM 2049 N N . HIS B 1 74 ? -54.224 -61.185 -50.890 1.00 25.19 52 HIS B N 1
ATOM 2050 C CA . HIS B 1 74 ? -55.652 -60.907 -50.806 1.00 23.62 52 HIS B CA 1
ATOM 2051 C C . HIS B 1 74 ? -55.944 -59.435 -51.061 1.00 21.62 52 HIS B C 1
ATOM 2052 O O . HIS B 1 74 ? -56.933 -59.098 -51.710 1.00 25.06 52 HIS B O 1
ATOM 2059 N N . LEU B 1 75 ? -55.082 -58.562 -50.546 1.00 21.34 53 LEU B N 1
ATOM 2060 C CA . LEU B 1 75 ? -55.220 -57.133 -50.780 1.00 21.68 53 LEU B CA 1
ATOM 2061 C C . LEU B 1 75 ? -55.098 -56.805 -52.259 1.00 24.62 53 LEU B C 1
ATOM 2062 O O . LEU B 1 75 ? -55.933 -56.083 -52.801 1.00 22.65 53 LEU B O 1
ATOM 2067 N N . TYR B 1 76 ? -54.088 -57.363 -52.925 1.00 20.26 54 TYR B N 1
ATOM 2068 C CA . TYR B 1 76 ? -53.876 -57.058 -54.340 1.00 20.78 54 TYR B CA 1
ATOM 2069 C C . TYR B 1 76 ? -55.070 -57.543 -55.140 1.00 26.25 54 TYR B C 1
ATOM 2070 O O . TYR B 1 76 ? -55.540 -56.853 -56.044 1.00 23.25 54 TYR B O 1
ATOM 2079 N N . ALA B 1 77 ? -55.574 -58.725 -54.799 1.00 24.37 55 ALA B N 1
ATOM 2080 C CA . ALA B 1 77 ? -56.721 -59.276 -55.510 1.00 26.47 55 ALA B CA 1
ATOM 2081 C C . ALA B 1 77 ? -57.961 -58.391 -55.362 1.00 23.94 55 ALA B C 1
ATOM 2082 O O . ALA B 1 77 ? -58.707 -58.181 -56.326 1.00 27.74 55 ALA B O 1
ATOM 2084 N N . ALA B 1 78 ? -58.176 -57.875 -54.155 1.00 22.82 56 ALA B N 1
ATOM 2085 C CA . ALA B 1 78 ? -59.297 -56.978 -53.907 1.00 21.91 56 ALA B CA 1
ATOM 2086 C C . ALA B 1 78 ? -59.182 -55.657 -54.663 1.00 23.50 56 ALA B C 1
ATOM 2087 O O . ALA B 1 78 ? -60.168 -55.171 -55.219 1.00 25.75 56 ALA B O 1
ATOM 2089 N N . VAL B 1 79 ? -57.993 -55.059 -54.660 1.00 21.56 57 VAL B N 1
ATOM 2090 C CA . VAL B 1 79 ? -57.765 -53.820 -55.409 1.00 22.92 57 VAL B CA 1
ATOM 2091 C C . VAL B 1 79 ? -58.008 -54.044 -56.903 1.00 26.55 57 VAL B C 1
ATOM 2092 O O . VAL B 1 79 ? -58.629 -53.212 -57.583 1.00 26.54 57 VAL B O 1
ATOM 2096 N N . ASP B 1 80 ? -57.541 -55.175 -57.423 1.00 24.60 58 ASP B N 1
ATOM 2097 C CA . ASP B 1 80 ? -57.735 -55.455 -58.840 1.00 23.54 58 ASP B CA 1
ATOM 2098 C C . ASP B 1 80 ? -59.212 -55.661 -59.158 1.00 29.10 58 ASP B C 1
ATOM 2099 O O . ASP B 1 80 ? -59.689 -55.268 -60.228 1.00 29.83 58 ASP B O 1
ATOM 2104 N N . LYS B 1 81 ? -59.930 -56.285 -58.229 1.00 27.66 59 LYS B N 1
ATOM 2105 C CA . LYS B 1 81 ? -61.333 -56.642 -58.442 1.00 26.90 59 LYS B CA 1
ATOM 2106 C C . LYS B 1 81 ? -62.239 -55.414 -58.456 1.00 29.33 59 LYS B C 1
ATOM 2107 O O . LYS B 1 81 ? -63.084 -55.265 -59.343 1.00 30.92 59 LYS B O 1
ATOM 2113 N N . TYR B 1 82 ? -62.052 -54.535 -57.478 1.00 27.73 60 TYR B N 1
ATOM 2114 C CA . TYR B 1 82 ? -62.947 -53.400 -57.287 1.00 27.41 60 TYR B CA 1
ATOM 2115 C C . TYR B 1 82 ? -62.476 -52.126 -57.968 1.00 28.94 60 TYR B C 1
ATOM 2116 O O . TYR B 1 82 ? -63.255 -51.177 -58.098 1.00 29.57 60 TYR B O 1
ATOM 2125 N N . GLN B 1 83 ? -61.212 -52.112 -58.393 1.00 27.05 61 GLN B N 1
ATOM 2126 C CA . GLN B 1 83 ? -60.595 -50.938 -59.029 1.00 27.72 61 GLN B CA 1
ATOM 2127 C C . GLN B 1 83 ? -60.971 -49.633 -58.317 1.00 24.29 61 GLN B C 1
ATOM 2128 O O . GLN B 1 83 ? -61.541 -48.713 -58.921 1.00 28.22 61 GLN B O 1
ATOM 2134 N N . PRO B 1 84 ? -60.658 -49.558 -57.024 1.00 21.80 62 PRO B N 1
ATOM 2135 C CA . PRO B 1 84 ? -61.084 -48.421 -56.205 1.00 20.02 62 PRO B CA 1
ATOM 2136 C C . PRO B 1 84 ? -60.301 -47.151 -56.522 1.00 25.64 62 PRO B C 1
ATOM 2137 O O . PRO B 1 84 ? -59.166 -47.212 -56.999 1.00 25.15 62 PRO B O 1
ATOM 2141 N N . GLU B 1 85 ? -60.925 -46.010 -56.257 1.00 24.25 63 GLU B N 1
ATOM 2142 C CA . GLU B 1 85 ? -60.274 -44.717 -56.381 1.00 21.64 63 GLU B CA 1
ATOM 2143 C C . GLU B 1 85 ? -59.708 -44.275 -55.041 1.00 25.33 63 GLU B C 1
ATOM 2144 O O . GLU B 1 85 ? -58.953 -43.309 -54.974 1.00 24.47 63 GLU B O 1
ATOM 2150 N N . LEU B 1 86 ? -60.072 -44.994 -53.981 1.00 18.76 64 LEU B N 1
ATOM 2151 C CA . LEU B 1 86 ? -59.628 -44.704 -52.624 1.00 19.47 64 LEU B CA 1
ATOM 2152 C C . LEU B 1 86 ? -59.609 -46.018 -51.865 1.00 20.04 64 LEU B C 1
ATOM 2153 O O . LEU B 1 86 ? -60.568 -46.792 -51.946 1.00 18.70 64 LEU B O 1
ATOM 2158 N N . VAL B 1 87 ? -58.531 -46.278 -51.124 1.00 18.53 65 VAL B N 1
ATOM 2159 C CA . VAL B 1 87 ? -58.450 -47.480 -50.297 1.00 18.64 65 VAL B CA 1
ATOM 2160 C C . VAL B 1 87 ? -58.121 -47.124 -48.863 1.00 17.93 65 VAL B C 1
ATOM 2161 O O . VAL B 1 87 ? -57.137 -46.439 -48.593 1.00 18.55 65 VAL B O 1
ATOM 2165 N N . ILE B 1 88 ? -58.953 -47.580 -47.940 1.00 16.02 66 ILE B N 1
ATOM 2166 C CA . ILE B 1 88 ? -58.677 -47.375 -46.524 1.00 17.17 66 ILE B CA 1
ATOM 2167 C C . ILE B 1 88 ? -58.632 -48.726 -45.818 1.00 17.61 66 ILE B C 1
ATOM 2168 O O . ILE B 1 88 ? -59.612 -49.468 -45.817 1.00 18.28 66 ILE B O 1
ATOM 2173 N N . SER B 1 89 ? -57.477 -49.067 -45.256 1.00 16.76 67 SER B N 1
ATOM 2174 C CA . SER B 1 89 ? -57.340 -50.313 -44.522 1.00 15.53 67 SER B CA 1
ATOM 2175 C C . SER B 1 89 ? -57.460 -50.055 -43.018 1.00 16.94 67 SER B C 1
ATOM 2176 O O . SER B 1 89 ? -56.956 -49.044 -42.511 1.00 16.85 67 SER B O 1
ATOM 2179 N N . VAL B 1 90 ? -58.154 -50.954 -42.322 1.00 14.98 68 VAL B N 1
ATOM 2180 C CA . VAL B 1 90 ? -58.455 -50.788 -40.898 1.00 16.36 68 VAL B CA 1
ATOM 2181 C C . VAL B 1 90 ? -57.895 -51.973 -40.120 1.00 19.35 68 VAL B C 1
ATOM 2182 O O . VAL B 1 90 ? -57.911 -53.107 -40.605 1.00 20.92 68 VAL B O 1
ATOM 2186 N N . GLY B 1 91 ? -57.392 -51.714 -38.917 1.00 17.99 69 GLY B N 1
ATOM 2187 C CA . GLY B 1 91 ? -56.926 -52.777 -38.040 1.00 19.67 69 GLY B CA 1
ATOM 2188 C C . GLY B 1 91 ? -57.161 -52.397 -36.600 1.00 17.40 69 GLY B C 1
ATOM 2189 O O . GLY B 1 91 ? -57.517 -51.249 -36.309 1.00 16.89 69 GLY B O 1
ATOM 2190 N N . GLN B 1 92 ? -56.989 -53.362 -35.705 1.00 16.65 70 GLN B N 1
ATOM 2191 C CA . GLN B 1 92 ? -57.123 -53.105 -34.283 1.00 17.51 70 GLN B CA 1
ATOM 2192 C C . GLN B 1 92 ? -55.781 -52.875 -33.631 1.00 20.11 70 GLN B C 1
ATOM 2193 O O . GLN B 1 92 ? -54.841 -53.645 -33.830 1.00 21.96 70 GLN B O 1
ATOM 2199 N N . ALA B 1 93 ? -55.718 -51.823 -32.823 1.00 19.65 71 ALA B N 1
ATOM 2200 C CA . ALA B 1 93 ? -54.564 -51.555 -31.978 1.00 19.18 71 ALA B CA 1
ATOM 2201 C C . ALA B 1 93 ? -55.007 -51.497 -30.523 1.00 19.47 71 ALA B C 1
ATOM 2202 O O . ALA B 1 93 ? -55.254 -50.412 -29.967 1.00 20.22 71 ALA B O 1
ATOM 2204 N N . GLY B 1 94 ? -55.105 -52.674 -29.909 1.00 20.65 72 GLY B N 1
ATOM 2205 C CA . GLY B 1 94 ? -55.493 -52.758 -28.512 1.00 20.23 72 GLY B CA 1
ATOM 2206 C C . GLY B 1 94 ? -54.533 -51.977 -27.647 1.00 24.26 72 GLY B C 1
ATOM 2207 O O . GLY B 1 94 ? -53.316 -52.091 -27.799 1.00 24.87 72 GLY B O 1
ATOM 2208 N N . GLY B 1 95 ? -55.083 -51.166 -26.753 1.00 22.63 73 GLY B N 1
ATOM 2209 C CA . GLY B 1 95 ? -54.273 -50.328 -25.890 1.00 22.26 73 GLY B CA 1
ATOM 2210 C C . GLY B 1 95 ? -54.360 -48.855 -26.228 1.00 20.10 73 GLY B C 1
ATOM 2211 O O . GLY B 1 95 ? -54.184 -48.009 -25.344 1.00 22.39 73 GLY B O 1
ATOM 2212 N N . ARG B 1 96 ? -54.629 -48.529 -27.486 1.00 17.94 74 ARG B N 1
ATOM 2213 C CA . ARG B 1 96 ? -54.744 -47.119 -27.859 1.00 18.00 74 ARG B CA 1
ATOM 2214 C C . ARG B 1 96 ? -56.053 -46.568 -27.324 1.00 20.43 74 ARG B C 1
ATOM 2215 O O . ARG B 1 96 ? -57.004 -47.316 -27.100 1.00 19.96 74 ARG B O 1
ATOM 2223 N N . THR B 1 97 ? -56.100 -45.262 -27.090 1.00 18.17 75 THR B N 1
ATOM 2224 C CA . THR B 1 97 ? -57.247 -44.673 -26.407 1.00 20.00 75 THR B CA 1
ATOM 2225 C C . THR B 1 97 ? -58.285 -44.135 -27.364 1.00 18.34 75 THR B C 1
ATOM 2226 O O . THR B 1 97 ? -59.420 -43.881 -26.971 1.00 18.52 75 THR B O 1
ATOM 2230 N N . ASN B 1 98 ? -57.894 -43.950 -28.618 1.00 18.17 76 ASN B N 1
ATOM 2231 C CA . ASN B 1 98 ? -58.721 -43.216 -29.566 1.00 16.48 76 ASN B CA 1
ATOM 2232 C C . ASN B 1 98 ? -58.637 -43.851 -30.938 1.00 17.19 76 ASN B C 1
ATOM 2233 O O . ASN B 1 98 ? -58.058 -44.930 -31.092 1.00 19.72 76 ASN B O 1
ATOM 2238 N N . ILE B 1 99 ? -59.209 -43.171 -31.927 1.00 16.71 77 ILE B N 1
ATOM 2239 C CA . ILE B 1 99 ? -59.043 -43.553 -33.325 1.00 17.86 77 ILE B CA 1
ATOM 2240 C C . ILE B 1 99 ? -57.717 -42.984 -33.813 1.00 17.84 77 ILE B C 1
ATOM 2241 O O . ILE B 1 99 ? -57.427 -41.811 -33.570 1.00 18.38 77 ILE B O 1
ATOM 2246 N N . THR B 1 100 ? -56.901 -43.784 -34.497 1.00 17.32 78 THR B N 1
ATOM 2247 C CA . THR B 1 100 ? -55.640 -43.250 -34.998 1.00 13.77 78 THR B CA 1
ATOM 2248 C C . THR B 1 100 ? -55.522 -43.409 -36.496 1.00 16.72 78 THR B C 1
ATOM 2249 O O . THR B 1 100 ? -55.884 -44.434 -37.054 1.00 18.97 78 THR B O 1
ATOM 2253 N N . VAL B 1 101 ? -55.029 -42.366 -37.142 1.00 14.90 79 VAL B N 1
ATOM 2254 C CA . VAL B 1 101 ? -54.847 -42.390 -38.586 1.00 15.03 79 VAL B CA 1
ATOM 2255 C C . VAL B 1 101 ? -53.353 -42.369 -38.812 1.00 14.86 79 VAL B C 1
ATOM 2256 O O . VAL B 1 101 ? -52.670 -41.486 -38.317 1.00 16.88 79 VAL B O 1
ATOM 2260 N N . GLU B 1 102 ? -52.849 -43.353 -39.548 1.00 13.13 80 GLU B N 1
ATOM 2261 C CA . GLU B 1 102 ? -51.408 -43.561 -39.667 1.00 14.43 80 GLU B CA 1
ATOM 2262 C C . GLU B 1 102 ? -50.736 -42.630 -40.654 1.00 17.15 80 GLU B C 1
ATOM 2263 O O . GLU B 1 102 ? -51.193 -42.443 -41.801 1.00 17.93 80 GLU B O 1
ATOM 2269 N N . ARG B 1 103 ? -49.613 -42.067 -40.222 1.00 16.18 81 ARG B N 1
ATOM 2270 C CA . ARG B 1 103 ? -48.842 -41.193 -41.090 1.00 15.28 81 ARG B CA 1
ATOM 2271 C C . ARG B 1 103 ? -47.979 -41.941 -42.091 1.00 18.31 81 ARG B C 1
ATOM 2272 O O . ARG B 1 103 ? -47.775 -41.473 -43.201 1.00 17.14 81 ARG B O 1
ATOM 2280 N N . VAL B 1 104 ? -47.452 -43.094 -41.697 1.00 17.46 82 VAL B N 1
ATOM 2281 C CA . VAL B 1 104 ? -46.373 -43.710 -42.456 1.00 17.02 82 VAL B CA 1
ATOM 2282 C C . VAL B 1 104 ? -46.299 -45.216 -42.255 1.00 18.33 82 VAL B C 1
ATOM 2283 O O . VAL B 1 104 ? -46.519 -45.717 -41.152 1.00 19.38 82 VAL B O 1
ATOM 2287 N N . ALA B 1 105 ? -46.008 -45.931 -43.336 1.00 18.54 83 ALA B N 1
ATOM 2288 C CA . ALA B 1 105 ? -45.800 -47.369 -43.269 1.00 18.03 83 ALA B CA 1
ATOM 2289 C C . ALA B 1 105 ? -44.319 -47.637 -43.496 1.00 20.07 83 ALA B C 1
ATOM 2290 O O . ALA B 1 105 ? -43.709 -47.045 -44.388 1.00 20.04 83 ALA B O 1
ATOM 2292 N N . ILE B 1 106 ? -43.726 -48.535 -42.714 1.00 18.05 84 ILE B N 1
ATOM 2293 C CA . ILE B 1 106 ? -42.299 -48.819 -42.889 1.00 19.19 84 ILE B CA 1
ATOM 2294 C C . ILE B 1 106 ? -42.040 -50.226 -43.429 1.00 19.96 84 ILE B C 1
ATOM 2295 O O . ILE B 1 106 ? -42.837 -51.154 -43.206 1.00 21.16 84 ILE B O 1
ATOM 2300 N N . ASN B 1 107 ? -40.918 -50.382 -44.123 1.00 18.91 85 ASN B N 1
ATOM 2301 C CA . ASN B 1 107 ? -40.616 -51.629 -44.826 1.00 20.65 85 ASN B CA 1
ATOM 2302 C C . ASN B 1 107 ? -40.004 -52.694 -43.922 1.00 23.19 85 ASN B C 1
ATOM 2303 O O . ASN B 1 107 ? -38.913 -53.198 -44.194 1.00 27.18 85 ASN B O 1
ATOM 2308 N N . ILE B 1 108 ? -40.700 -53.038 -42.843 1.00 22.55 86 ILE B N 1
ATOM 2309 C CA . ILE B 1 108 ? -40.165 -54.061 -41.945 1.00 24.25 86 ILE B CA 1
ATOM 2310 C C . ILE B 1 108 ? -41.267 -54.913 -41.322 1.00 24.20 86 ILE B C 1
ATOM 2311 O O . ILE B 1 108 ? -42.356 -54.419 -41.022 1.00 24.93 86 ILE B O 1
ATOM 2316 N N . ASN B 1 109 ? -40.974 -56.203 -41.183 1.00 28.89 87 ASN B N 1
ATOM 2317 C CA . ASN B 1 109 ? -41.793 -57.122 -40.408 1.00 28.89 87 ASN B CA 1
ATOM 2318 C C . ASN B 1 109 ? -41.012 -57.490 -39.155 1.00 24.50 87 ASN B C 1
ATOM 2319 O O . ASN B 1 109 ? -39.865 -57.917 -39.246 1.00 29.56 87 ASN B O 1
ATOM 2324 N N . ASP B 1 110 ? -41.623 -57.328 -37.990 1.00 25.93 88 ASP B N 1
ATOM 2325 C CA . ASP B 1 110 ? -41.002 -57.785 -36.762 1.00 27.26 88 ASP B CA 1
ATOM 2326 C C . ASP B 1 110 ? -42.103 -58.221 -35.811 1.00 27.04 88 ASP B C 1
ATOM 2327 O O . ASP B 1 110 ? -42.692 -57.406 -35.102 1.00 28.64 88 ASP B O 1
ATOM 2332 N N . ALA B 1 111 ? -42.395 -59.516 -35.833 1.00 31.35 89 ALA B N 1
ATOM 2333 C CA . ALA B 1 111 ? -43.571 -60.045 -35.153 1.00 30.10 89 ALA B CA 1
ATOM 2334 C C . ALA B 1 111 ? -43.282 -60.416 -33.708 1.00 30.79 89 ALA B C 1
ATOM 2335 O O . ALA B 1 111 ? -42.331 -61.146 -33.426 1.00 37.19 89 ALA B O 1
ATOM 2337 N N . ARG B 1 112 ? -44.124 -59.926 -32.802 1.00 36.56 90 ARG B N 1
ATOM 2338 C CA . ARG B 1 112 ? -44.033 -60.269 -31.383 1.00 42.80 90 ARG B CA 1
ATOM 2339 C C . ARG B 1 112 ? -44.738 -61.587 -31.077 1.00 45.76 90 ARG B C 1
ATOM 2340 O O . ARG B 1 112 ? -44.369 -62.297 -30.142 1.00 48.39 90 ARG B O 1
ATOM 2348 N N . ILE B 1 113 ? -45.771 -61.884 -31.861 1.00 38.82 91 ILE B N 1
ATOM 2349 C CA . ILE B 1 113 ? -46.537 -63.121 -31.756 1.00 38.16 91 ILE B CA 1
ATOM 2350 C C . ILE B 1 113 ? -46.643 -63.678 -33.176 1.00 33.14 91 ILE B C 1
ATOM 2351 O O . ILE B 1 113 ? -46.452 -62.933 -34.151 1.00 30.85 91 ILE B O 1
ATOM 2356 N N . PRO B 1 114 ? -46.945 -64.979 -33.311 1.00 37.58 92 PRO B N 1
ATOM 2357 C CA . PRO B 1 114 ? -47.114 -65.539 -34.659 1.00 40.26 92 PRO B CA 1
ATOM 2358 C C . PRO B 1 114 ? -48.391 -65.034 -35.322 1.00 37.75 92 PRO B C 1
ATOM 2359 O O . PRO B 1 114 ? -49.335 -64.661 -34.624 1.00 33.04 92 PRO B O 1
ATOM 2363 N N . ASP B 1 115 ? -48.420 -65.001 -36.651 1.00 33.82 93 ASP B N 1
ATOM 2364 C CA . ASP B 1 115 ? -49.665 -64.696 -37.351 1.00 33.39 93 ASP B CA 1
ATOM 2365 C C . ASP B 1 115 ? -50.589 -65.922 -37.343 1.00 34.71 93 ASP B C 1
ATOM 2366 O O . ASP B 1 115 ? -50.293 -66.924 -36.692 1.00 33.77 93 ASP B O 1
ATOM 2371 N N . ASN B 1 116 ? -51.700 -65.845 -38.065 1.00 32.26 94 ASN B N 1
ATOM 2372 C CA . ASN B 1 116 ? -52.685 -66.920 -38.038 1.00 32.20 94 ASN B CA 1
ATOM 2373 C C . ASN B 1 116 ? -52.251 -68.186 -38.764 1.00 33.47 94 ASN B C 1
ATOM 2374 O O . ASN B 1 116 ? -52.931 -69.207 -38.694 1.00 42.49 94 ASN B O 1
ATOM 2379 N N . ALA B 1 117 ? -51.120 -68.106 -39.461 1.00 34.43 95 ALA B N 1
ATOM 2380 C CA . ALA B 1 117 ? -50.537 -69.275 -40.118 1.00 34.86 95 ALA B CA 1
ATOM 2381 C C . ALA B 1 117 ? -49.278 -69.758 -39.396 1.00 43.52 95 ALA B C 1
ATOM 2382 O O . ALA B 1 117 ? -48.612 -70.689 -39.851 1.00 44.53 95 ALA B O 1
ATOM 2384 N N . GLY B 1 118 ? -48.951 -69.121 -38.274 1.00 38.97 96 GLY B N 1
ATOM 2385 C CA . GLY B 1 118 ? -47.818 -69.541 -37.468 1.00 39.01 96 GLY B CA 1
ATOM 2386 C C . GLY B 1 118 ? -46.495 -68.885 -37.820 1.00 43.56 96 GLY B C 1
ATOM 2387 O O . GLY B 1 118 ? -45.473 -69.212 -37.215 1.00 44.12 96 GLY B O 1
ATOM 2388 N N . ASN B 1 119 ? -46.505 -67.966 -38.785 1.00 37.45 97 ASN B N 1
ATOM 2389 C CA . ASN B 1 119 ? -45.286 -67.268 -39.184 1.00 40.40 97 ASN B CA 1
ATOM 2390 C C . ASN B 1 119 ? -44.927 -66.210 -38.165 1.00 35.94 97 ASN B C 1
ATOM 2391 O O . ASN B 1 119 ? -45.795 -65.473 -37.704 1.00 34.09 97 ASN B O 1
ATOM 2396 N N . GLN B 1 120 ? -43.648 -66.105 -37.827 1.00 35.15 98 GLN B N 1
ATOM 2397 C CA . GLN B 1 120 ? -43.214 -65.037 -36.937 1.00 35.69 98 GLN B CA 1
ATOM 2398 C C . GLN B 1 120 ? -41.921 -64.414 -37.444 1.00 34.85 98 GLN B C 1
ATOM 2399 O O . GLN B 1 120 ? -40.858 -64.643 -36.879 1.00 37.30 98 GLN B O 1
ATOM 2405 N N . PRO B 1 121 ? -42.010 -63.617 -38.523 1.00 37.53 99 PRO B N 1
ATOM 2406 C CA . PRO B 1 121 ? -40.822 -63.007 -39.128 1.00 36.65 99 PRO B CA 1
ATOM 2407 C C . PRO B 1 121 ? -40.165 -62.005 -38.186 1.00 33.09 99 PRO B C 1
ATOM 2408 O O . PRO B 1 121 ? -40.858 -61.260 -37.487 1.00 34.69 99 PRO B O 1
ATOM 2412 N N . ILE B 1 122 ? -38.837 -62.008 -38.159 1.00 35.10 100 ILE B N 1
ATOM 2413 C CA . ILE B 1 122 ? -38.086 -61.058 -37.348 1.00 33.74 100 ILE B CA 1
ATOM 2414 C C . ILE B 1 122 ? -37.205 -60.189 -38.241 1.00 32.41 100 ILE B C 1
ATOM 2415 O O . ILE B 1 122 ? -36.234 -60.687 -38.833 1.00 34.44 100 ILE B O 1
ATOM 2420 N N . ASP B 1 123 ? -37.559 -58.907 -38.347 1.00 32.68 101 ASP B N 1
ATOM 2421 C CA . ASP B 1 123 ? -36.766 -57.914 -39.083 1.00 31.47 101 ASP B CA 1
ATOM 2422 C C . ASP B 1 123 ? -36.540 -58.259 -40.557 1.00 35.15 101 ASP B C 1
ATOM 2423 O O . ASP B 1 123 ? -35.426 -58.164 -41.065 1.00 37.42 101 ASP B O 1
ATOM 2428 N N . THR B 1 124 ? -37.609 -58.656 -41.239 1.00 34.88 102 THR B N 1
ATOM 2429 C CA . THR B 1 124 ? -37.546 -58.962 -42.666 1.00 33.95 102 THR B CA 1
ATOM 2430 C C . THR B 1 124 ? -38.278 -57.857 -43.425 1.00 31.95 102 THR B C 1
ATOM 2431 O O . THR B 1 124 ? -39.178 -57.235 -42.889 1.00 29.12 102 THR B O 1
ATOM 2435 N N . PRO B 1 125 ? -37.900 -57.612 -44.689 1.00 32.01 103 PRO B N 1
ATOM 2436 C CA . PRO B 1 125 ? -38.599 -56.551 -45.427 1.00 32.07 103 PRO B CA 1
ATOM 2437 C C . PRO B 1 125 ? -40.036 -56.947 -45.768 1.00 26.45 103 PRO B C 1
ATOM 2438 O O . PRO B 1 125 ? -40.311 -58.138 -45.922 1.00 32.23 103 PRO B O 1
ATOM 2442 N N . VAL B 1 126 ? -40.931 -55.969 -45.880 1.00 23.89 104 VAL B N 1
ATOM 2443 C CA . VAL B 1 126 ? -42.259 -56.234 -46.427 1.00 24.67 104 VAL B CA 1
ATOM 2444 C C . VAL B 1 126 ? -42.080 -56.531 -47.916 1.00 25.07 104 VAL B C 1
ATOM 2445 O O . VAL B 1 126 ? -42.522 -57.569 -48.415 1.00 27.81 104 VAL B O 1
ATOM 2449 N N . ILE B 1 127 ? -41.426 -55.605 -48.614 1.00 26.55 105 ILE B N 1
ATOM 2450 C CA . ILE B 1 127 ? -41.072 -55.788 -50.024 1.00 28.25 105 ILE B CA 1
ATOM 2451 C C . ILE B 1 127 ? -39.562 -55.625 -50.175 1.00 29.03 105 ILE B C 1
ATOM 2452 O O . ILE B 1 127 ? -39.018 -54.558 -49.895 1.00 28.65 105 ILE B O 1
ATOM 2457 N N . VAL B 1 128 ? -38.887 -56.686 -50.600 1.00 33.04 106 VAL B N 1
ATOM 2458 C CA . VAL B 1 128 ? -37.442 -56.638 -50.791 1.00 32.92 106 VAL B CA 1
ATOM 2459 C C . VAL B 1 128 ? -37.086 -55.530 -51.780 1.00 40.51 106 VAL B C 1
ATOM 2460 O O . VAL B 1 128 ? -37.698 -55.423 -52.840 1.00 40.54 106 VAL B O 1
ATOM 2464 N N . ASP B 1 129 ? -36.130 -54.684 -51.406 1.00 43.76 107 ASP B N 1
ATOM 2465 C CA . ASP B 1 129 ? -35.696 -53.563 -52.256 1.00 50.33 107 ASP B CA 1
ATOM 2466 C C . ASP B 1 129 ? -36.790 -52.527 -52.554 1.00 45.62 107 ASP B C 1
ATOM 2467 O O . ASP B 1 129 ? -36.663 -51.730 -53.486 1.00 49.53 107 ASP B O 1
ATOM 2472 N N . GLY B 1 130 ? -37.864 -52.545 -51.772 1.00 34.22 108 GLY B N 1
ATOM 2473 C CA . GLY B 1 130 ? -38.813 -51.447 -51.793 1.00 33.59 108 GLY B CA 1
ATOM 2474 C C . GLY B 1 130 ? -38.193 -50.311 -51.000 1.00 27.62 108 GLY B C 1
ATOM 2475 O O . GLY B 1 130 ? -37.167 -50.508 -50.354 1.00 29.91 108 GLY B O 1
ATOM 2476 N N . PRO B 1 131 ? -38.783 -49.111 -51.065 1.00 30.10 109 PRO B N 1
ATOM 2477 C CA . PRO B 1 131 ? -38.217 -48.047 -50.228 1.00 27.15 109 PRO B CA 1
ATOM 2478 C C . PRO B 1 131 ? -38.432 -48.318 -48.742 1.00 25.25 109 PRO B C 1
ATOM 2479 O O . PRO B 1 131 ? -39.289 -49.114 -48.368 1.00 23.20 109 PRO B O 1
ATOM 2483 N N . ALA B 1 132 ? -37.641 -47.659 -47.908 1.00 26.51 110 ALA B N 1
ATOM 2484 C CA . ALA B 1 132 ? -37.763 -47.806 -46.456 1.00 26.39 110 ALA B CA 1
ATOM 2485 C C . ALA B 1 132 ? -39.176 -47.519 -45.927 1.00 27.36 110 ALA B C 1
ATOM 2486 O O . ALA B 1 132 ? -39.609 -48.117 -44.935 1.00 24.06 110 ALA B O 1
ATOM 2488 N N . ALA B 1 133 ? -39.893 -46.602 -46.570 1.00 21.76 111 ALA B N 1
ATOM 2489 C CA . ALA B 1 133 ? -41.232 -46.236 -46.105 1.00 19.48 111 ALA B CA 1
ATOM 2490 C C . ALA B 1 133 ? -42.104 -45.638 -47.203 1.00 20.61 111 ALA B C 1
ATOM 2491 O O . ALA B 1 133 ? -41.601 -45.240 -48.259 1.00 20.56 111 ALA B O 1
ATOM 2493 N N . TYR B 1 134 ? -43.409 -45.608 -46.937 1.00 18.62 112 TYR B N 1
ATOM 2494 C CA . TYR B 1 134 ? -44.378 -44.843 -47.720 1.00 18.91 112 TYR B CA 1
ATOM 2495 C C . TYR B 1 134 ? -45.218 -44.017 -46.767 1.00 20.46 112 TYR B C 1
ATOM 2496 O O . TYR B 1 134 ? -45.737 -44.533 -45.771 1.00 19.15 112 TYR B O 1
ATOM 2505 N N . PHE B 1 135 ? -45.331 -42.723 -47.041 1.00 20.45 113 PHE B N 1
ATOM 2506 C CA . PHE B 1 135 ? -46.282 -41.904 -46.312 1.00 20.63 113 PHE B CA 1
ATOM 2507 C C . PHE B 1 135 ? -47.692 -42.233 -46.782 1.00 18.97 113 PHE B C 1
ATOM 2508 O O . PHE B 1 135 ? -47.907 -42.528 -47.966 1.00 20.22 113 PHE B O 1
ATOM 2516 N N . SER B 1 136 ? -48.641 -42.189 -45.853 1.00 18.53 114 SER B N 1
ATOM 2517 C CA . SER B 1 136 ? -50.048 -42.304 -46.205 1.00 18.33 114 SER B CA 1
ATOM 2518 C C . SER B 1 136 ? -50.391 -41.235 -47.223 1.00 17.62 114 SER B C 1
ATOM 2519 O O . SER B 1 136 ? -49.881 -40.106 -47.154 1.00 19.41 114 SER B O 1
ATOM 2522 N N . ARG B 1 137 ? -51.252 -41.591 -48.170 1.00 20.27 115 ARG B N 1
ATOM 2523 C CA . ARG B 1 137 ? -51.704 -40.655 -49.180 1.00 19.29 115 ARG B CA 1
ATOM 2524 C C . ARG B 1 137 ? -53.087 -40.084 -48.828 1.00 24.33 115 ARG B C 1
ATOM 2525 O O . ARG B 1 137 ? -53.680 -39.338 -49.603 1.00 24.47 115 ARG B O 1
ATOM 2533 N N . LEU B 1 138 ? -53.581 -40.403 -47.633 1.00 20.10 116 LEU B N 1
ATOM 2534 C CA . LEU B 1 138 ? -54.858 -39.845 -47.169 1.00 21.18 116 LEU B CA 1
ATOM 2535 C C . LEU B 1 138 ? -54.653 -38.452 -46.563 1.00 19.99 116 LEU B C 1
ATOM 2536 O O . LEU B 1 138 ? -53.549 -38.123 -46.111 1.00 19.80 116 LEU B O 1
ATOM 2541 N N . PRO B 1 139 ? -55.706 -37.615 -46.567 1.00 22.15 117 PRO B N 1
ATOM 2542 C CA . PRO B 1 139 ? -55.568 -36.298 -45.937 1.00 19.89 117 PRO B CA 1
ATOM 2543 C C . PRO B 1 139 ? -55.687 -36.462 -44.419 1.00 21.11 117 PRO B C 1
ATOM 2544 O O . PRO B 1 139 ? -56.729 -36.163 -43.838 1.00 20.23 117 PRO B O 1
ATOM 2548 N N . ILE B 1 140 ? -54.617 -36.928 -43.785 1.00 20.29 118 ILE B N 1
ATOM 2549 C CA . ILE B 1 140 ? -54.722 -37.412 -42.409 1.00 19.37 118 ILE B CA 1
ATOM 2550 C C . ILE B 1 140 ? -55.049 -36.338 -41.374 1.00 18.93 118 ILE B C 1
ATOM 2551 O O . ILE B 1 140 ? -55.779 -36.624 -40.417 1.00 17.58 118 ILE B O 1
ATOM 2556 N N . LYS B 1 141 ? -54.538 -35.120 -41.547 1.00 19.11 119 LYS B N 1
ATOM 2557 C CA . LYS B 1 141 ? -54.853 -34.055 -40.596 1.00 17.55 119 LYS B CA 1
ATOM 2558 C C . LYS B 1 141 ? -56.324 -33.667 -40.703 1.00 22.83 119 LYS B C 1
ATOM 2559 O O . LYS B 1 141 ? -56.996 -33.464 -39.689 1.00 21.35 119 LYS B O 1
ATOM 2565 N N . THR B 1 142 ? -56.820 -33.583 -41.933 1.00 23.95 120 THR B N 1
ATOM 2566 C CA . THR B 1 142 ? -58.220 -33.251 -42.180 1.00 20.69 120 THR B CA 1
ATOM 2567 C C . THR B 1 142 ? -59.152 -34.296 -41.579 1.00 18.10 120 THR B C 1
ATOM 2568 O O . THR B 1 142 ? -60.198 -33.954 -41.019 1.00 20.04 120 THR B O 1
ATOM 2572 N N . MET B 1 143 ? -58.772 -35.568 -41.689 1.00 18.29 121 MET B N 1
ATOM 2573 C CA . MET B 1 143 ? -59.570 -36.654 -41.123 1.00 16.03 121 MET B CA 1
ATOM 2574 C C . MET B 1 143 ? -59.586 -36.572 -39.608 1.00 16.76 121 MET B C 1
ATOM 2575 O O . MET B 1 143 ? -60.644 -36.659 -38.997 1.00 18.72 121 MET B O 1
ATOM 2580 N N . VAL B 1 144 ? -58.417 -36.374 -39.009 1.00 16.85 122 VAL B N 1
ATOM 2581 C CA . VAL B 1 144 ? -58.329 -36.288 -37.555 1.00 15.93 122 VAL B CA 1
ATOM 2582 C C . VAL B 1 144 ? -59.136 -35.091 -37.064 1.00 18.75 122 VAL B C 1
ATOM 2583 O O . VAL B 1 144 ? -59.886 -35.200 -36.100 1.00 18.13 122 VAL B O 1
ATOM 2587 N N . ASN B 1 145 ? -59.026 -33.959 -37.755 1.00 17.34 123 ASN B N 1
ATOM 2588 C CA A ASN B 1 145 ? -59.787 -32.768 -37.381 0.49 19.06 123 ASN B CA 1
ATOM 2589 C CA B ASN B 1 145 ? -59.781 -32.776 -37.362 0.51 18.83 123 ASN B CA 1
ATOM 2590 C C . ASN B 1 145 ? -61.291 -32.990 -37.492 1.00 20.08 123 ASN B C 1
ATOM 2591 O O . ASN B 1 145 ? -62.054 -32.559 -36.637 1.00 21.87 123 ASN B O 1
ATOM 2600 N N . ALA B 1 146 ? -61.717 -33.678 -38.551 1.00 17.99 124 ALA B N 1
ATOM 2601 C CA . ALA B 1 146 ? -63.142 -33.938 -38.739 1.00 18.34 124 ALA B CA 1
ATOM 2602 C C . ALA B 1 146 ? -63.698 -34.817 -37.620 1.00 20.62 124 ALA B C 1
ATOM 2603 O O . ALA B 1 146 ? -64.827 -34.620 -37.167 1.00 20.67 124 ALA B O 1
ATOM 2605 N N . LEU B 1 147 ? -62.909 -35.790 -37.182 1.00 18.42 125 LEU B N 1
ATOM 2606 C CA . LEU B 1 147 ? -63.299 -36.657 -36.081 1.00 16.34 125 LEU B CA 1
ATOM 2607 C C . LEU B 1 147 ? -63.397 -35.875 -34.776 1.00 17.97 125 LEU B C 1
ATOM 2608 O O . LEU B 1 147 ? -64.411 -35.948 -34.075 1.00 19.18 125 LEU B O 1
ATOM 2613 N N . ASN B 1 148 ? -62.341 -35.126 -34.457 1.00 17.49 126 ASN B N 1
ATOM 2614 C CA . ASN B 1 148 ? -62.326 -34.299 -33.248 1.00 20.42 126 ASN B CA 1
ATOM 2615 C C . ASN B 1 148 ? -63.494 -33.308 -33.206 1.00 20.89 126 ASN B C 1
ATOM 2616 O O . ASN B 1 148 ? -64.150 -33.155 -32.178 1.00 22.68 126 ASN B O 1
ATOM 2621 N N . THR B 1 149 ? -63.753 -32.631 -34.322 1.00 20.23 127 THR B N 1
ATOM 2622 C CA A THR B 1 149 ? -64.844 -31.668 -34.436 0.55 22.43 127 THR B CA 1
ATOM 2623 C CA B THR B 1 149 ? -64.850 -31.660 -34.338 0.45 19.06 127 THR B CA 1
ATOM 2624 C C . THR B 1 149 ? -66.217 -32.314 -34.202 1.00 24.68 127 THR B C 1
ATOM 2625 O O . THR B 1 149 ? -67.167 -31.669 -33.746 1.00 28.68 127 THR B O 1
ATOM 2632 N N . ALA B 1 150 ? -66.316 -33.592 -34.560 1.00 22.02 128 ALA B N 1
ATOM 2633 C CA . ALA B 1 150 ? -67.548 -34.361 -34.372 1.00 21.04 128 ALA B CA 1
ATOM 2634 C C . ALA B 1 150 ? -67.619 -34.912 -32.945 1.00 27.44 128 ALA B C 1
ATOM 2635 O O . ALA B 1 150 ? -68.573 -35.606 -32.581 1.00 27.97 128 ALA B O 1
ATOM 2637 N N . GLY B 1 151 ? -66.609 -34.610 -32.134 1.00 21.78 129 GLY B N 1
ATOM 2638 C CA . GLY B 1 151 ? -66.593 -35.072 -30.753 1.00 23.51 129 GLY B CA 1
ATOM 2639 C C . GLY B 1 151 ? -66.003 -36.456 -30.549 1.00 22.68 129 GLY B C 1
ATOM 2640 O O . GLY B 1 151 ? -66.238 -37.097 -29.516 1.00 19.87 129 GLY B O 1
ATOM 2641 N N . ILE B 1 152 ? -65.234 -36.923 -31.527 1.00 20.72 130 ILE B N 1
ATOM 2642 C CA . ILE B 1 152 ? -64.621 -38.245 -31.464 1.00 18.53 130 ILE B CA 1
ATOM 2643 C C . ILE B 1 152 ? -63.107 -38.142 -31.303 1.00 18.90 130 ILE B C 1
ATOM 2644 O O . ILE B 1 152 ? -62.422 -37.559 -32.143 1.00 21.50 130 ILE B O 1
ATOM 2649 N N . PRO B 1 153 ? -62.571 -38.696 -30.206 1.00 17.14 131 PRO B N 1
ATOM 2650 C CA . PRO B 1 153 ? -61.124 -38.557 -30.008 1.00 18.13 131 PRO B CA 1
ATOM 2651 C C . PRO B 1 153 ? -60.341 -39.264 -31.100 1.00 18.04 131 PRO B C 1
ATOM 2652 O O . PRO B 1 153 ? -60.641 -40.407 -31.465 1.00 17.53 131 PRO B O 1
ATOM 2656 N N . ALA B 1 154 ? -59.348 -38.558 -31.620 1.00 18.13 132 ALA B N 1
ATOM 2657 C CA . ALA B 1 154 ? -58.543 -39.063 -32.722 1.00 16.58 132 ALA B CA 1
ATOM 2658 C C . ALA B 1 154 ? -57.215 -38.343 -32.782 1.00 18.24 132 ALA B C 1
ATOM 2659 O O . ALA B 1 154 ? -57.114 -37.177 -32.384 1.00 19.73 132 ALA B O 1
ATOM 2661 N N . SER B 1 155 ? -56.201 -39.043 -33.288 1.00 17.21 133 SER B N 1
ATOM 2662 C CA . SER B 1 155 ? -54.884 -38.458 -33.482 1.00 16.79 133 SER B CA 1
ATOM 2663 C C . SER B 1 155 ? -54.148 -39.088 -34.653 1.00 17.84 133 SER B C 1
ATOM 2664 O O . SER B 1 155 ? -54.476 -40.207 -35.087 1.00 16.17 133 SER B O 1
ATOM 2667 N N . VAL B 1 156 ? -53.153 -38.360 -35.157 1.00 19.33 134 VAL B N 1
ATOM 2668 C CA . VAL B 1 156 ? -52.197 -38.908 -36.110 1.00 18.28 134 VAL B CA 1
ATOM 2669 C C . VAL B 1 156 ? -51.204 -39.786 -35.365 1.00 17.25 134 VAL B C 1
ATOM 2670 O O . VAL B 1 156 ? -50.686 -39.411 -34.300 1.00 20.28 134 VAL B O 1
ATOM 2674 N N . SER B 1 157 ? -50.963 -40.972 -35.909 1.00 17.60 135 SER B N 1
ATOM 2675 C CA . SER B 1 157 ? -49.983 -41.900 -35.343 1.00 16.90 135 SER B CA 1
ATOM 2676 C C . SER B 1 157 ? -48.768 -41.960 -36.257 1.00 15.90 135 SER B C 1
ATOM 2677 O O . SER B 1 157 ? -48.933 -41.950 -37.481 1.00 16.73 135 SER B O 1
ATOM 2680 N N . GLN B 1 158 ? -47.573 -42.044 -35.679 1.00 20.14 136 GLN B N 1
ATOM 2681 C CA . GLN B 1 158 ? -46.338 -42.147 -36.460 1.00 21.29 136 GLN B CA 1
ATOM 2682 C C . GLN B 1 158 ? -45.842 -43.570 -36.624 1.00 23.85 136 GLN B C 1
ATOM 2683 O O . GLN B 1 158 ? -44.831 -43.795 -37.280 1.00 25.72 136 GLN B O 1
ATOM 2689 N N . THR B 1 159 ? -46.528 -44.532 -36.014 1.00 18.54 137 THR B N 1
ATOM 2690 C CA . THR B 1 159 ? -46.159 -45.927 -36.207 1.00 20.03 137 THR B CA 1
ATOM 2691 C C . THR B 1 159 ? -47.377 -46.835 -36.245 1.00 19.23 137 THR B C 1
ATOM 2692 O O . THR B 1 159 ? -48.214 -46.783 -35.356 1.00 18.47 137 THR B O 1
ATOM 2696 N N . ALA B 1 160 ? -47.468 -47.646 -37.297 1.00 17.66 138 ALA B N 1
ATOM 2697 C CA . ALA B 1 160 ? -48.553 -48.611 -37.448 1.00 19.93 138 ALA B CA 1
ATOM 2698 C C . ALA B 1 160 ? -48.142 -49.959 -36.873 1.00 20.94 138 ALA B C 1
ATOM 2699 O O . ALA B 1 160 ? -48.811 -50.961 -37.097 1.00 21.83 138 ALA B O 1
ATOM 2701 N N . GLY B 1 161 ? -47.046 -49.973 -36.117 1.00 20.78 139 GLY B N 1
ATOM 2702 C CA . GLY B 1 161 ? -46.513 -51.210 -35.573 1.00 20.89 139 GLY B CA 1
ATOM 2703 C C . GLY B 1 161 ? -45.604 -51.910 -36.572 1.00 22.47 139 GLY B C 1
ATOM 2704 O O . GLY B 1 161 ? -45.214 -51.327 -37.579 1.00 20.39 139 GLY B O 1
ATOM 2705 N N . THR B 1 162 ? -45.265 -53.162 -36.287 1.00 23.17 140 THR B N 1
ATOM 2706 C CA . THR B 1 162 ? -44.419 -53.966 -37.168 1.00 24.60 140 THR B CA 1
ATOM 2707 C C . THR B 1 162 ? -45.028 -55.347 -37.401 1.00 22.29 140 THR B C 1
ATOM 2708 O O . THR B 1 162 ? -44.329 -56.305 -37.739 1.00 27.09 140 THR B O 1
ATOM 2712 N N . PHE B 1 163 ? -46.336 -55.442 -37.206 1.00 24.12 141 PHE B N 1
ATOM 2713 C CA . PHE B 1 163 ? -47.041 -56.701 -37.377 1.00 25.09 141 PHE B CA 1
ATOM 2714 C C . PHE B 1 163 ? -47.789 -56.636 -38.709 1.00 24.18 141 PHE B C 1
ATOM 2715 O O . PHE B 1 163 ? -47.364 -55.929 -39.631 1.00 21.83 141 PHE B O 1
ATOM 2723 N N . VAL B 1 164 ? -48.902 -57.346 -38.822 1.00 23.06 142 VAL B N 1
ATOM 2724 C CA . VAL B 1 164 ? -49.560 -57.475 -40.125 1.00 21.06 142 VAL B CA 1
ATOM 2725 C C . VAL B 1 164 ? -50.213 -56.160 -40.575 1.00 20.60 142 VAL B C 1
ATOM 2726 O O . VAL B 1 164 ? -50.319 -55.895 -41.771 1.00 20.60 142 VAL B O 1
ATOM 2730 N N . CYS B 1 165 ? -50.625 -55.314 -39.640 1.00 19.29 143 CYS B N 1
ATOM 2731 C CA . CYS B 1 165 ? -51.246 -54.045 -40.024 1.00 15.94 143 CYS B CA 1
ATOM 2732 C C . CYS B 1 165 ? -50.290 -53.130 -40.786 1.00 18.95 143 CYS B C 1
ATOM 2733 O O . CYS B 1 165 ? -50.636 -52.607 -41.845 1.00 18.22 143 CYS B O 1
ATOM 2736 N N . ASN B 1 166 ? -49.087 -52.934 -40.251 1.00 20.02 144 ASN B N 1
ATOM 2737 C CA . ASN B 1 166 ? -48.088 -52.129 -40.947 1.00 16.44 144 ASN B CA 1
ATOM 2738 C C . ASN B 1 166 ? -47.695 -52.771 -42.275 1.00 16.42 144 ASN B C 1
ATOM 2739 O O . ASN B 1 166 ? -47.502 -52.091 -43.275 1.00 18.86 144 ASN B O 1
ATOM 2744 N N . HIS B 1 167 ? -47.578 -54.093 -42.258 1.00 18.53 145 HIS B N 1
ATOM 2745 C CA . HIS B 1 167 ? -47.265 -54.903 -43.435 1.00 17.98 145 HIS B CA 1
ATOM 2746 C C . HIS B 1 167 ? -48.271 -54.594 -44.540 1.00 18.47 145 HIS B C 1
ATOM 2747 O O . HIS B 1 167 ? -47.893 -54.320 -45.693 1.00 19.41 145 HIS B O 1
ATOM 2754 N N . VAL B 1 168 ? -49.554 -54.615 -44.185 1.00 18.97 146 VAL B N 1
ATOM 2755 C CA . VAL B 1 168 ? -50.604 -54.311 -45.163 1.00 19.86 146 VAL B CA 1
ATOM 2756 C C . VAL B 1 168 ? -50.595 -52.848 -45.612 1.00 18.61 146 VAL B C 1
ATOM 2757 O O . VAL B 1 168 ? -50.732 -52.562 -46.815 1.00 18.55 146 VAL B O 1
ATOM 2761 N N . MET B 1 169 ? -50.406 -51.919 -44.678 1.00 17.92 147 MET B N 1
ATOM 2762 C CA . MET B 1 169 ? -50.309 -50.508 -45.062 1.00 15.22 147 MET B CA 1
ATOM 2763 C C . MET B 1 169 ? -49.185 -50.282 -46.073 1.00 18.54 147 MET B C 1
ATOM 2764 O O . MET B 1 169 ? -49.373 -49.603 -47.092 1.00 17.80 147 MET B O 1
ATOM 2769 N N . TYR B 1 170 ? -48.018 -50.854 -45.792 1.00 18.90 148 TYR B N 1
ATOM 2770 C CA . TYR B 1 170 ? -46.883 -50.712 -46.694 1.00 18.63 148 TYR B CA 1
ATOM 2771 C C . TYR B 1 170 ? -47.169 -51.343 -48.052 1.00 18.32 148 TYR B C 1
ATOM 2772 O O . TYR B 1 170 ? -46.911 -50.738 -49.100 1.00 19.04 148 TYR B O 1
ATOM 2781 N N . GLY B 1 171 ? -47.674 -52.571 -48.034 1.00 16.51 149 GLY B N 1
ATOM 2782 C CA . GLY B 1 171 ? -47.922 -53.296 -49.268 1.00 17.10 149 GLY B CA 1
ATOM 2783 C C . GLY B 1 171 ? -48.941 -52.581 -50.123 1.00 18.64 149 GLY B C 1
ATOM 2784 O O . GLY B 1 171 ? -48.831 -52.562 -51.360 1.00 17.58 149 GLY B O 1
ATOM 2785 N N . LEU B 1 172 ? -49.943 -52.012 -49.466 1.00 17.16 150 LEU B N 1
ATOM 2786 C CA . LEU B 1 172 ? -50.959 -51.214 -50.152 1.00 19.02 150 LEU B CA 1
ATOM 2787 C C . LEU B 1 172 ? -50.344 -50.021 -50.851 1.00 17.25 150 LEU B C 1
ATOM 2788 O O . LEU B 1 172 ? -50.556 -49.814 -52.046 1.00 18.11 150 LEU B O 1
ATOM 2793 N N . LEU B 1 173 ? -49.583 -49.221 -50.114 1.00 15.51 151 LEU B N 1
ATOM 2794 C CA . LEU B 1 173 ? -49.024 -48.008 -50.689 1.00 15.30 151 LEU B CA 1
ATOM 2795 C C . LEU B 1 173 ? -48.028 -48.322 -51.811 1.00 19.44 151 LEU B C 1
ATOM 2796 O O . LEU B 1 173 ? -47.990 -47.636 -52.838 1.00 19.75 151 LEU B O 1
ATOM 2801 N N . HIS B 1 174 ? -47.254 -49.392 -51.647 1.00 18.02 152 HIS B N 1
ATOM 2802 C CA . HIS B 1 174 ? -46.342 -49.825 -52.712 1.00 21.74 152 HIS B CA 1
ATOM 2803 C C . HIS B 1 174 ? -47.092 -50.280 -53.971 1.00 21.75 152 HIS B C 1
ATOM 2804 O O . HIS B 1 174 ? -46.732 -49.911 -55.093 1.00 21.91 152 HIS B O 1
ATOM 2811 N N . TYR B 1 175 ? -48.142 -51.077 -53.785 1.00 18.94 153 TYR B N 1
ATOM 2812 C CA . TYR B 1 175 ? -48.913 -51.583 -54.924 1.00 19.22 153 TYR B CA 1
ATOM 2813 C C . TYR B 1 175 ? -49.600 -50.456 -55.680 1.00 17.84 153 TYR B C 1
ATOM 2814 O O . TYR B 1 175 ? -49.608 -50.439 -56.919 1.00 18.84 153 TYR B O 1
ATOM 2823 N N . LEU B 1 176 ? -50.201 -49.518 -54.949 1.00 19.35 154 LEU B N 1
ATOM 2824 C CA . LEU B 1 176 ? -50.834 -48.376 -55.618 1.00 19.85 154 LEU B CA 1
ATOM 2825 C C . LEU B 1 176 ? -49.809 -47.510 -56.350 1.00 20.60 154 LEU B C 1
ATOM 2826 O O . LEU B 1 176 ? -50.028 -47.109 -57.500 1.00 21.13 154 LEU B O 1
ATOM 2831 N N . ALA B 1 177 ? -48.673 -47.257 -55.709 1.00 23.63 155 ALA B N 1
ATOM 2832 C CA . ALA B 1 177 ? -47.615 -46.453 -56.318 1.00 24.70 155 ALA B CA 1
ATOM 2833 C C . ALA B 1 177 ? -47.138 -47.081 -57.616 1.00 22.29 155 ALA B C 1
ATOM 2834 O O . ALA B 1 177 ? -46.958 -46.392 -58.616 1.00 25.74 155 ALA B O 1
ATOM 2836 N N . GLN B 1 178 ? -46.923 -48.391 -57.609 1.00 22.27 156 GLN B N 1
ATOM 2837 C CA . GLN B 1 178 ? -46.422 -49.064 -58.806 1.00 26.41 156 GLN B CA 1
ATOM 2838 C C . GLN B 1 178 ? -47.463 -49.208 -59.921 1.00 27.54 156 GLN B C 1
ATOM 2839 O O . GLN B 1 178 ? -47.108 -49.192 -61.098 1.00 29.31 156 GLN B O 1
ATOM 2845 N N . ASN B 1 179 ? -48.740 -49.335 -59.564 1.00 24.77 157 ASN B N 1
ATOM 2846 C CA . ASN B 1 179 ? -49.753 -49.725 -60.553 1.00 25.93 157 ASN B CA 1
ATOM 2847 C C . ASN B 1 179 ? -50.833 -48.680 -60.864 1.00 25.33 157 ASN B C 1
ATOM 2848 O O . ASN B 1 179 ? -51.267 -48.568 -62.012 1.00 27.27 157 ASN B O 1
ATOM 2853 N N . THR B 1 180 ? -51.260 -47.929 -59.854 1.00 27.22 158 THR B N 1
ATOM 2854 C CA . THR B 1 180 ? -52.302 -46.913 -60.015 1.00 23.10 158 THR B CA 1
ATOM 2855 C C . THR B 1 180 ? -52.006 -45.710 -59.121 1.00 24.10 158 THR B C 1
ATOM 2856 O O . THR B 1 180 ? -52.651 -45.533 -58.088 1.00 23.80 158 THR B O 1
ATOM 2860 N N . PRO B 1 181 ? -51.029 -44.876 -59.519 1.00 26.70 159 PRO B N 1
ATOM 2861 C CA . PRO B 1 181 ? -50.503 -43.800 -58.668 1.00 23.65 159 PRO B CA 1
ATOM 2862 C C . PRO B 1 181 ? -51.532 -42.757 -58.236 1.00 30.39 159 PRO B C 1
ATOM 2863 O O . PRO B 1 181 ? -51.340 -42.131 -57.199 1.00 31.67 159 PRO B O 1
ATOM 2867 N N . SER B 1 182 ? -52.593 -42.562 -59.010 1.00 30.59 160 SER B N 1
ATOM 2868 C CA . SER B 1 182 ? -53.614 -41.587 -58.637 1.00 29.95 160 SER B CA 1
ATOM 2869 C C . SER B 1 182 ? -54.527 -42.070 -57.511 1.00 30.08 160 SER B C 1
ATOM 2870 O O . SER B 1 182 ? -55.305 -41.291 -56.953 1.00 30.81 160 SER B O 1
ATOM 2873 N N . VAL B 1 183 ? -54.445 -43.353 -57.177 1.00 23.22 161 VAL B N 1
ATOM 2874 C CA . VAL B 1 183 ? -55.290 -43.905 -56.123 1.00 21.88 161 VAL B CA 1
ATOM 2875 C C . VAL B 1 183 ? -54.622 -43.700 -54.773 1.00 22.06 161 VAL B C 1
ATOM 2876 O O . VAL B 1 183 ? -53.455 -44.055 -54.579 1.00 22.88 161 VAL B O 1
ATOM 2880 N N . ARG B 1 184 ? -55.366 -43.103 -53.847 1.00 19.99 162 ARG B N 1
ATOM 2881 C CA . ARG B 1 184 ? -54.856 -42.801 -52.523 1.00 21.02 162 ARG B CA 1
ATOM 2882 C C . ARG B 1 184 ? -55.177 -43.921 -51.547 1.00 23.54 162 ARG B C 1
ATOM 2883 O O . ARG B 1 184 ? -56.327 -44.385 -51.470 1.00 20.18 162 ARG B O 1
ATOM 2891 N N . GLY B 1 185 ? -54.169 -44.342 -50.784 1.00 18.00 163 GLY B N 1
ATOM 2892 C CA . GLY B 1 185 ? -54.373 -45.347 -49.754 1.00 17.32 163 GLY B CA 1
ATOM 2893 C C . GLY B 1 185 ? -53.881 -44.893 -48.394 1.00 18.07 163 GLY B C 1
ATOM 2894 O O . GLY B 1 185 ? -53.090 -43.963 -48.290 1.00 18.75 163 GLY B O 1
ATOM 2895 N N . GLY B 1 186 ? -54.353 -45.564 -47.353 1.00 15.51 164 GLY B N 1
ATOM 2896 C CA . GLY B 1 186 ? -53.849 -45.331 -46.018 1.00 16.81 164 GLY B CA 1
ATOM 2897 C C . GLY B 1 186 ? -54.446 -46.298 -45.023 1.00 18.28 164 GLY B C 1
ATOM 2898 O O . GLY B 1 186 ? -55.135 -47.240 -45.405 1.00 18.10 164 GLY B O 1
ATOM 2899 N N . PHE B 1 187 ? -54.195 -46.036 -43.741 1.00 15.65 165 PHE B N 1
ATOM 2900 C CA . PHE B 1 187 ? -54.556 -46.969 -42.674 1.00 15.79 165 PHE B CA 1
ATOM 2901 C C . PHE B 1 187 ? -55.142 -46.253 -41.464 1.00 13.15 165 PHE B C 1
ATOM 2902 O O . PHE B 1 187 ? -54.670 -45.183 -41.083 1.00 15.45 165 PHE B O 1
ATOM 2910 N N . ILE B 1 188 ? -56.155 -46.875 -40.859 1.00 14.74 166 ILE B N 1
ATOM 2911 C CA . ILE B 1 188 ? -56.749 -46.388 -39.614 1.00 15.96 166 ILE B CA 1
ATOM 2912 C C . ILE B 1 188 ? -56.771 -47.513 -38.592 1.00 15.24 166 ILE B C 1
ATOM 2913 O O . ILE B 1 188 ? -57.165 -48.635 -38.905 1.00 16.21 166 ILE B O 1
ATOM 2918 N N . HIS B 1 189 ? -56.370 -47.213 -37.358 1.00 14.61 167 HIS B N 1
ATOM 2919 C CA . HIS B 1 189 ? -56.476 -48.196 -36.274 1.00 15.66 167 HIS B CA 1
ATOM 2920 C C . HIS B 1 189 ? -57.621 -47.854 -35.310 1.00 16.07 167 HIS B C 1
ATOM 2921 O O . HIS B 1 189 ? -57.821 -46.689 -34.947 1.00 16.96 167 HIS B O 1
ATOM 2928 N N . VAL B 1 190 ? -58.369 -48.874 -34.903 1.00 16.86 168 VAL B N 1
ATOM 2929 C CA . VAL B 1 190 ? -59.355 -48.723 -33.842 1.00 17.49 168 VAL B CA 1
ATOM 2930 C C . VAL B 1 190 ? -58.830 -49.357 -32.553 1.00 18.29 168 VAL B C 1
ATOM 2931 O O . VAL B 1 190 ? -58.022 -50.284 -32.589 1.00 20.81 168 VAL B O 1
ATOM 2935 N N . PRO B 1 191 ? -59.289 -48.858 -31.409 1.00 17.89 169 PRO B N 1
ATOM 2936 C CA . PRO B 1 191 ? -58.865 -49.457 -30.133 1.00 19.19 169 PRO B CA 1
ATOM 2937 C C . PRO B 1 191 ? -59.605 -50.754 -29.817 1.00 19.49 169 PRO B C 1
ATOM 2938 O O . PRO B 1 191 ? -60.286 -51.311 -30.675 1.00 21.55 169 PRO B O 1
ATOM 2942 N N . TYR B 1 192 ? -59.423 -51.265 -28.602 1.00 18.76 170 TYR B N 1
ATOM 2943 C CA . TYR B 1 192 ? -60.205 -52.405 -28.146 1.00 18.91 170 TYR B CA 1
ATOM 2944 C C . TYR B 1 192 ? -61.681 -52.045 -28.044 1.00 19.56 170 TYR B C 1
ATOM 2945 O O . TYR B 1 192 ? -62.036 -50.894 -27.728 1.00 19.98 170 TYR B O 1
ATOM 2954 N N . LEU B 1 193 ? -62.531 -53.048 -28.260 1.00 21.18 171 LEU B N 1
ATOM 2955 C CA . LEU B 1 193 ? -63.939 -52.976 -27.858 1.00 18.60 171 LEU B CA 1
ATOM 2956 C C . LEU B 1 193 ? -64.008 -53.115 -26.349 1.00 19.78 171 LEU B C 1
ATOM 2957 O O . LEU B 1 193 ? -63.121 -53.716 -25.753 1.00 20.82 171 LEU B O 1
ATOM 2962 N N . PRO B 1 194 ? -65.065 -52.578 -25.723 1.00 19.05 172 PRO B N 1
ATOM 2963 C CA . PRO B 1 194 ? -65.211 -52.752 -24.275 1.00 21.37 172 PRO B CA 1
ATOM 2964 C C . PRO B 1 194 ? -65.110 -54.213 -23.837 1.00 20.57 172 PRO B C 1
ATOM 2965 O O . PRO B 1 194 ? -64.471 -54.494 -22.827 1.00 22.07 172 PRO B O 1
ATOM 2969 N N . GLU B 1 195 ? -65.703 -55.141 -24.585 1.00 21.40 173 GLU B N 1
ATOM 2970 C CA . GLU B 1 195 ? -65.667 -56.541 -24.175 1.00 26.67 173 GLU B CA 1
ATOM 2971 C C . GLU B 1 195 ? -64.231 -57.077 -24.171 1.00 26.88 173 GLU B C 1
ATOM 2972 O O . GLU B 1 195 ? -63.903 -57.985 -23.415 1.00 28.12 173 GLU B O 1
ATOM 2978 N N . GLN B 1 196 ? -63.369 -56.488 -24.995 1.00 25.80 174 GLN B N 1
ATOM 2979 C CA . GLN B 1 196 ? -61.977 -56.927 -25.068 1.00 28.37 174 GLN B CA 1
ATOM 2980 C C . GLN B 1 196 ? -61.123 -56.366 -23.931 1.00 29.74 174 GLN B C 1
ATOM 2981 O O . GLN B 1 196 ? -60.096 -56.941 -23.567 1.00 35.99 174 GLN B O 1
ATOM 2987 N N . ALA B 1 197 ? -61.563 -55.250 -23.364 1.00 24.83 175 ALA B N 1
ATOM 2988 C CA . ALA B 1 197 ? -60.814 -54.566 -22.324 1.00 26.84 175 ALA B CA 1
ATOM 2989 C C . ALA B 1 197 ? -61.188 -55.054 -20.932 1.00 29.51 175 ALA B C 1
ATOM 2990 O O . ALA B 1 197 ? -60.596 -54.625 -19.939 1.00 37.23 175 ALA B O 1
ATOM 2992 N N . VAL B 1 198 ? -62.163 -55.962 -20.856 1.00 29.92 176 VAL B N 1
ATOM 2993 C CA . VAL B 1 198 ? -62.606 -56.511 -19.566 1.00 28.92 176 VAL B CA 1
ATOM 2994 C C . VAL B 1 198 ? -61.489 -57.227 -18.790 1.00 39.45 176 VAL B C 1
ATOM 2995 O O . VAL B 1 198 ? -61.461 -57.213 -17.556 1.00 41.99 176 VAL B O 1
ATOM 2999 N N . LYS B 1 199 ? -60.558 -57.826 -19.520 1.00 41.00 177 LYS B N 1
ATOM 3000 C CA . LYS B 1 199 ? -59.416 -58.514 -18.919 1.00 46.71 177 LYS B CA 1
ATOM 3001 C C . LYS B 1 199 ? -58.633 -57.638 -17.930 1.00 48.72 177 LYS B C 1
ATOM 3002 O O . LYS B 1 199 ? -58.756 -56.406 -17.940 1.00 47.52 177 LYS B O 1
ATOM 3008 N N . ASP B 1 200 ? -57.826 -58.275 -17.084 1.00 53.13 178 ASP B N 1
ATOM 3009 C CA . ASP B 1 200 ? -56.949 -57.538 -16.176 1.00 56.22 178 ASP B CA 1
ATOM 3010 C C . ASP B 1 200 ? -56.118 -56.509 -16.930 1.00 61.17 178 ASP B C 1
ATOM 3011 O O . ASP B 1 200 ? -55.716 -56.729 -18.074 1.00 61.77 178 ASP B O 1
ATOM 3016 N N . GLY B 1 201 ? -55.876 -55.378 -16.283 1.00 60.71 179 GLY B N 1
ATOM 3017 C CA . GLY B 1 201 ? -55.157 -54.297 -16.918 1.00 57.84 179 GLY B CA 1
ATOM 3018 C C . GLY B 1 201 ? -56.039 -53.080 -17.084 1.00 55.39 179 GLY B C 1
ATOM 3019 O O . GLY B 1 201 ? -57.273 -53.159 -17.070 1.00 55.54 179 GLY B O 1
ATOM 3020 N N . ASN B 1 202 ? -55.388 -51.940 -17.253 1.00 54.95 180 ASN B N 1
ATOM 3021 C CA . ASN B 1 202 ? -56.079 -50.670 -17.376 1.00 47.43 180 ASN B CA 1
ATOM 3022 C C . ASN B 1 202 ? -56.267 -50.300 -18.841 1.00 36.18 180 ASN B C 1
ATOM 3023 O O . ASN B 1 202 ? -55.780 -49.259 -19.283 1.00 48.68 180 ASN B O 1
ATOM 3028 N N . GLN B 1 203 ? -56.977 -51.139 -19.598 1.00 29.24 181 GLN B N 1
ATOM 3029 C CA . GLN B 1 203 ? -57.077 -50.919 -21.045 1.00 24.93 181 GLN B CA 1
ATOM 3030 C C . GLN B 1 203 ? -58.273 -50.082 -21.477 1.00 24.53 181 GLN B C 1
ATOM 3031 O O . GLN B 1 203 ? -59.404 -50.316 -21.054 1.00 25.15 181 GLN B O 1
ATOM 3037 N N . SER B 1 204 ? -57.998 -49.103 -22.332 1.00 20.78 182 SER B N 1
ATOM 3038 C CA . SER B 1 204 ? -59.013 -48.224 -22.880 1.00 18.50 182 SER B CA 1
ATOM 3039 C C . SER B 1 204 ? -59.829 -48.932 -23.946 1.00 19.22 182 SER B C 1
ATOM 3040 O O . SER B 1 204 ? -59.383 -49.929 -24.521 1.00 17.98 182 SER B O 1
ATOM 3043 N N . SER B 1 205 ? -61.017 -48.405 -24.221 1.00 17.47 183 SER B N 1
ATOM 3044 C CA . SER B 1 205 ? -61.868 -48.986 -25.241 1.00 16.64 183 SER B CA 1
ATOM 3045 C C . SER B 1 205 ? -62.733 -47.933 -25.929 1.00 14.89 183 SER B C 1
ATOM 3046 O O . SER B 1 205 ? -62.811 -46.786 -25.498 1.00 16.89 183 SER B O 1
ATOM 3049 N N . MET B 1 206 ? -63.379 -48.372 -27.002 1.00 17.11 184 MET B N 1
ATOM 3050 C CA A MET B 1 206 ? -64.365 -47.586 -27.746 0.23 16.58 184 MET B CA 1
ATOM 3051 C CA B MET B 1 206 ? -64.370 -47.576 -27.730 0.77 16.36 184 MET B CA 1
ATOM 3052 C C . MET B 1 206 ? -65.457 -48.544 -28.207 1.00 15.79 184 MET B C 1
ATOM 3053 O O . MET B 1 206 ? -65.156 -49.632 -28.691 1.00 19.28 184 MET B O 1
ATOM 3062 N N . THR B 1 207 ? -66.724 -48.161 -28.062 1.00 16.58 185 THR B N 1
ATOM 3063 C CA . THR B 1 207 ? -67.805 -49.037 -28.535 1.00 15.86 185 THR B CA 1
ATOM 3064 C C . THR B 1 207 ? -67.769 -49.250 -30.039 1.00 18.20 185 THR B C 1
ATOM 3065 O O . THR B 1 207 ? -67.218 -48.433 -30.778 1.00 19.72 185 THR B O 1
ATOM 3069 N N . LEU B 1 208 ? -68.353 -50.363 -30.467 1.00 20.60 186 LEU B N 1
ATOM 3070 C CA . LEU B 1 208 ? -68.466 -50.669 -31.885 1.00 19.26 186 LEU B CA 1
ATOM 3071 C C . LEU B 1 208 ? -69.226 -49.555 -32.600 1.00 19.76 186 LEU B C 1
ATOM 3072 O O . LEU B 1 208 ? -68.832 -49.127 -33.686 1.00 20.59 186 LEU B O 1
ATOM 3077 N N . MET B 1 209 ? -70.311 -49.080 -31.992 1.00 25.02 187 MET B N 1
ATOM 3078 C CA . MET B 1 209 ? -71.104 -48.029 -32.625 1.00 21.10 187 MET B CA 1
ATOM 3079 C C . MET B 1 209 ? -70.263 -46.777 -32.862 1.00 23.63 187 MET B C 1
ATOM 3080 O O . MET B 1 209 ? -70.340 -46.144 -33.916 1.00 20.64 187 MET B O 1
ATOM 3085 N N . LEU B 1 210 ? -69.424 -46.430 -31.895 1.00 19.83 188 LEU B N 1
ATOM 3086 C CA . LEU B 1 210 ? -68.585 -45.247 -32.054 1.00 17.11 188 LEU B CA 1
ATOM 3087 C C . LEU B 1 210 ? -67.516 -45.474 -33.125 1.00 21.35 188 LEU B C 1
ATOM 3088 O O . LEU B 1 210 ? -67.231 -44.579 -33.925 1.00 20.61 188 LEU B O 1
ATOM 3093 N N . MET B 1 211 ? -66.946 -46.674 -33.154 1.00 19.03 189 MET B N 1
ATOM 3094 C CA . MET B 1 211 ? -66.012 -47.051 -34.216 1.00 16.96 189 MET B CA 1
ATOM 3095 C C . MET B 1 211 ? -66.597 -46.880 -35.604 1.00 17.58 189 MET B C 1
ATOM 3096 O O . MET B 1 211 ? -65.956 -46.309 -36.494 1.00 19.67 189 MET B O 1
ATOM 3101 N N . THR B 1 212 ? -67.808 -47.390 -35.792 1.00 17.55 190 THR B N 1
ATOM 3102 C CA . THR B 1 212 ? -68.428 -47.347 -37.116 1.00 19.27 190 THR B CA 1
ATOM 3103 C C . THR B 1 212 ? -68.692 -45.898 -37.517 1.00 17.99 190 THR B C 1
ATOM 3104 O O . THR B 1 212 ? -68.474 -45.515 -38.673 1.00 18.98 190 THR B O 1
ATOM 3108 N N . LEU B 1 213 ? -69.138 -45.087 -36.567 1.00 18.92 191 LEU B N 1
ATOM 3109 C CA . LEU B 1 213 ? -69.377 -43.670 -36.841 1.00 22.20 191 LEU B CA 1
ATOM 3110 C C . LEU B 1 213 ? -68.075 -42.978 -37.236 1.00 23.26 191 LEU B C 1
ATOM 3111 O O . LEU B 1 213 ? -68.017 -42.242 -38.233 1.00 18.95 191 LEU B O 1
ATOM 3116 N N . ALA B 1 214 ? -67.026 -43.229 -36.460 1.00 18.08 192 ALA B N 1
ATOM 3117 C CA . ALA B 1 214 ? -65.709 -42.668 -36.743 1.00 15.99 192 ALA B CA 1
ATOM 3118 C C . ALA B 1 214 ? -65.185 -43.063 -38.123 1.00 17.44 192 ALA B C 1
ATOM 3119 O O . ALA B 1 214 ? -64.633 -42.218 -38.843 1.00 17.82 192 ALA B O 1
ATOM 3121 N N . LEU B 1 215 ? -65.343 -44.329 -38.494 1.00 16.56 193 LEU B N 1
ATOM 3122 C CA . LEU B 1 215 ? -64.914 -44.770 -39.818 1.00 19.30 193 LEU B CA 1
ATOM 3123 C C . LEU B 1 215 ? -65.722 -44.114 -40.945 1.00 21.07 193 LEU B C 1
ATOM 3124 O O . LEU B 1 215 ? -65.146 -43.743 -41.975 1.00 21.09 193 LEU B O 1
ATOM 3129 N N . LYS B 1 216 ? -67.036 -43.962 -40.756 1.00 16.93 194 LYS B N 1
ATOM 3130 C CA . LYS B 1 216 ? -67.871 -43.219 -41.705 1.00 16.42 194 LYS B CA 1
ATOM 3131 C C . LYS B 1 216 ? -67.343 -41.812 -41.939 1.00 19.99 194 LYS B C 1
ATOM 3132 O O . LYS B 1 216 ? -67.187 -41.392 -43.089 1.00 21.08 194 LYS B O 1
ATOM 3138 N N . ILE B 1 217 ? -67.064 -41.093 -40.852 1.00 18.38 195 ILE B N 1
ATOM 3139 C CA . ILE B 1 217 ? -66.562 -39.725 -40.940 1.00 18.07 195 ILE B CA 1
ATOM 3140 C C . ILE B 1 217 ? -65.193 -39.681 -41.621 1.00 18.20 195 ILE B C 1
ATOM 3141 O O . ILE B 1 217 ? -64.954 -38.849 -42.494 1.00 19.62 195 ILE B O 1
ATOM 3146 N N . ALA B 1 218 ? -64.310 -40.591 -41.232 1.00 17.34 196 ALA B N 1
ATOM 3147 C CA . ALA B 1 218 ? -62.965 -40.642 -41.795 1.00 19.27 196 ALA B CA 1
ATOM 3148 C C . ALA B 1 218 ? -62.997 -40.914 -43.293 1.00 18.12 196 ALA B C 1
ATOM 3149 O O . ALA B 1 218 ? -62.281 -40.258 -44.064 1.00 18.52 196 ALA B O 1
ATOM 3151 N N . ILE B 1 219 ? -63.797 -41.896 -43.704 1.00 17.33 197 ILE B N 1
ATOM 3152 C CA . ILE B 1 219 ? -63.898 -42.265 -45.110 1.00 17.50 197 ILE B CA 1
ATOM 3153 C C . ILE B 1 219 ? -64.477 -41.114 -45.931 1.00 20.87 197 ILE B C 1
ATOM 3154 O O . ILE B 1 219 ? -63.946 -40.762 -46.992 1.00 21.42 197 ILE B O 1
ATOM 3159 N N . GLU B 1 220 ? -65.567 -40.527 -45.447 1.00 18.59 198 GLU B N 1
ATOM 3160 C CA . GLU B 1 220 ? -66.197 -39.417 -46.163 1.00 19.27 198 GLU B CA 1
ATOM 3161 C C . GLU B 1 220 ? -65.242 -38.232 -46.284 1.00 18.06 198 GLU B C 1
ATOM 3162 O O . GLU B 1 220 ? -65.154 -37.603 -47.332 1.00 21.23 198 GLU B O 1
ATOM 3168 N N . THR B 1 221 ? -64.531 -37.926 -45.205 1.00 19.42 199 THR B N 1
ATOM 3169 C CA . THR B 1 221 ? -63.582 -36.821 -45.213 1.00 19.31 199 THR B CA 1
ATOM 3170 C C . THR B 1 221 ? -62.435 -37.104 -46.183 1.00 18.85 199 THR B C 1
ATOM 3171 O O . THR B 1 221 ? -62.037 -36.231 -46.956 1.00 19.81 199 THR B O 1
ATOM 3175 N N . ALA B 1 222 ? -61.918 -38.330 -46.162 1.00 19.71 200 ALA B N 1
ATOM 3176 C CA . ALA B 1 222 ? -60.863 -38.717 -47.104 1.00 18.39 200 ALA B CA 1
ATOM 3177 C C . ALA B 1 222 ? -61.313 -38.566 -48.555 1.00 19.89 200 ALA B C 1
ATOM 3178 O O . ALA B 1 222 ? -60.566 -38.083 -49.406 1.00 22.44 200 ALA B O 1
ATOM 3180 N N . TRP B 1 223 ? -62.545 -38.971 -48.829 1.00 18.34 201 TRP B N 1
ATOM 3181 C CA . TRP B 1 223 ? -63.051 -38.926 -50.187 1.00 19.36 201 TRP B CA 1
ATOM 3182 C C . TRP B 1 223 ? -63.181 -37.493 -50.691 1.00 24.06 201 TRP B C 1
ATOM 3183 O O . TRP B 1 223 ? -62.880 -37.195 -51.848 1.00 25.63 201 TRP B O 1
ATOM 3194 N N . LYS B 1 224 ? -63.618 -36.605 -49.802 1.00 25.14 202 LYS B N 1
ATOM 3195 C CA . LYS B 1 224 ? -63.971 -35.249 -50.198 1.00 25.47 202 LYS B CA 1
ATOM 3196 C C . LYS B 1 224 ? -62.821 -34.252 -50.123 1.00 25.37 202 LYS B C 1
ATOM 3197 O O . LYS B 1 224 ? -62.960 -33.116 -50.576 1.00 30.60 202 LYS B O 1
ATOM 3203 N N . ASN B 1 225 ? -61.690 -34.673 -49.565 1.00 25.07 203 ASN B N 1
ATOM 3204 C CA . ASN B 1 225 ? -60.530 -33.787 -49.437 1.00 26.87 203 ASN B CA 1
ATOM 3205 C C . ASN B 1 225 ? -59.281 -34.411 -50.061 1.00 28.32 203 ASN B C 1
ATOM 3206 O O . ASN B 1 225 ? -58.766 -35.408 -49.570 1.00 29.84 203 ASN B O 1
ATOM 3211 N N . THR B 1 226 ? -58.815 -33.824 -51.154 1.00 39.22 204 THR B N 1
ATOM 3212 C CA . THR B 1 226 ? -57.712 -34.393 -51.921 1.00 51.26 204 THR B CA 1
ATOM 3213 C C . THR B 1 226 ? -56.360 -34.226 -51.233 1.00 61.75 204 THR B C 1
ATOM 3214 O O . THR B 1 226 ? -55.422 -34.971 -51.514 1.00 69.38 204 THR B O 1
ATOM 3218 N N . SER B 1 227 ? -56.265 -33.245 -50.339 1.00 61.40 205 SER B N 1
ATOM 3219 C CA . SER B 1 227 ? -55.022 -32.968 -49.623 1.00 59.87 205 SER B CA 1
ATOM 3220 C C . SER B 1 227 ? -55.292 -32.266 -48.295 1.00 58.19 205 SER B C 1
ATOM 3221 O O . SER B 1 227 ? -56.401 -31.783 -48.057 1.00 58.43 205 SER B O 1
ATOM 3224 N N . ASP B 1 228 ? -54.276 -32.218 -47.435 1.00 53.86 206 ASP B N 1
ATOM 3225 C CA . ASP B 1 228 ? -54.385 -31.529 -46.148 1.00 51.31 206 ASP B CA 1
ATOM 3226 C C . ASP B 1 228 ? -54.234 -30.017 -46.291 1.00 59.69 206 ASP B C 1
ATOM 3227 O O . ASP B 1 228 ? -54.461 -29.269 -45.343 1.00 67.34 206 ASP B O 1
ATOM 3232 N N . LYS C 1 24 ? -9.534 -43.712 -34.946 1.00 74.94 2 LYS C N 1
ATOM 3233 C CA . LYS C 1 24 ? -10.814 -44.382 -34.747 1.00 71.08 2 LYS C CA 1
ATOM 3234 C C . LYS C 1 24 ? -11.688 -43.598 -33.775 1.00 66.81 2 LYS C C 1
ATOM 3235 O O . LYS C 1 24 ? -11.518 -43.693 -32.560 1.00 66.14 2 LYS C O 1
ATOM 3241 N N . THR C 1 25 ? -12.629 -42.828 -34.312 1.00 64.32 3 THR C N 1
ATOM 3242 C CA . THR C 1 25 ? -13.471 -41.977 -33.479 1.00 60.61 3 THR C CA 1
ATOM 3243 C C . THR C 1 25 ? -14.955 -42.351 -33.529 1.00 64.20 3 THR C C 1
ATOM 3244 O O . THR C 1 25 ? -15.570 -42.297 -34.587 1.00 57.35 3 THR C O 1
ATOM 3248 N N . ILE C 1 26 ? -15.520 -42.735 -32.383 1.00 57.95 4 ILE C N 1
ATOM 3249 C CA . ILE C 1 26 ? -16.968 -42.859 -32.246 1.00 52.06 4 ILE C CA 1
ATOM 3250 C C . ILE C 1 26 ? -17.510 -41.473 -31.924 1.00 49.57 4 ILE C C 1
ATOM 3251 O O . ILE C 1 26 ? -17.056 -40.839 -30.977 1.00 53.69 4 ILE C O 1
ATOM 3256 N N . LEU C 1 27 ? -18.468 -40.991 -32.710 1.00 48.18 5 LEU C N 1
ATOM 3257 C CA . LEU C 1 27 ? -19.051 -39.676 -32.454 1.00 46.22 5 LEU C CA 1
ATOM 3258 C C . LEU C 1 27 ? -20.407 -39.768 -31.753 1.00 42.99 5 LEU C C 1
ATOM 3259 O O . LEU C 1 27 ? -21.309 -40.449 -32.227 1.00 42.18 5 LEU C O 1
ATOM 3264 N N . VAL C 1 28 ? -20.544 -39.075 -30.625 1.00 41.51 6 VAL C N 1
ATOM 3265 C CA . VAL C 1 28 ? -21.806 -39.052 -29.886 1.00 38.67 6 VAL C CA 1
ATOM 3266 C C . VAL C 1 28 ? -22.347 -37.627 -29.748 1.00 46.67 6 VAL C C 1
ATOM 3267 O O . VAL C 1 28 ? -21.639 -36.736 -29.283 1.00 45.23 6 VAL C O 1
ATOM 3271 N N . THR C 1 29 ? -23.599 -37.410 -30.142 1.00 44.89 7 THR C N 1
ATOM 3272 C CA . THR C 1 29 ? -24.186 -36.071 -30.054 1.00 35.27 7 THR C CA 1
ATOM 3273 C C . THR C 1 29 ? -25.362 -35.990 -29.083 1.00 34.67 7 THR C C 1
ATOM 3274 O O . THR C 1 29 ? -25.993 -37.000 -28.765 1.00 33.52 7 THR C O 1
ATOM 3278 N N . ALA C 1 30 ? -25.640 -34.777 -28.609 1.00 35.79 8 ALA C N 1
ATOM 3279 C CA . ALA C 1 30 ? -26.788 -34.513 -27.745 1.00 31.55 8 ALA C CA 1
ATOM 3280 C C . ALA C 1 30 ? -27.307 -33.095 -27.962 1.00 32.53 8 ALA C C 1
ATOM 3281 O O . ALA C 1 30 ? -26.693 -32.313 -28.688 1.00 39.47 8 ALA C O 1
ATOM 3283 N N . PHE C 1 31 ? -28.425 -32.764 -27.318 1.00 37.14 9 PHE C N 1
ATOM 3284 C CA . PHE C 1 31 ? -29.078 -31.467 -27.508 1.00 30.72 9 PHE C CA 1
ATOM 3285 C C . PHE C 1 31 ? -28.972 -30.548 -26.292 1.00 34.70 9 PHE C C 1
ATOM 3286 O O . PHE C 1 31 ? -28.643 -30.994 -25.200 1.00 34.39 9 PHE C O 1
ATOM 3294 N N . ASP C 1 32 ? -29.271 -29.265 -26.497 1.00 33.94 10 ASP C N 1
ATOM 3295 C CA . ASP C 1 32 ? -29.366 -28.301 -25.399 1.00 34.14 10 ASP C CA 1
ATOM 3296 C C . ASP C 1 32 ? -30.821 -28.251 -24.888 1.00 32.59 10 ASP C C 1
ATOM 3297 O O . ASP C 1 32 ? -31.686 -28.898 -25.471 1.00 34.94 10 ASP C O 1
ATOM 3302 N N . PRO C 1 33 ? -31.092 -27.537 -23.772 1.00 33.45 11 PRO C N 1
ATOM 3303 C CA . PRO C 1 33 ? -32.467 -27.565 -23.242 1.00 34.81 11 PRO C CA 1
ATOM 3304 C C . PRO C 1 33 ? -33.496 -26.940 -24.187 1.00 37.83 11 PRO C C 1
ATOM 3305 O O . PRO C 1 33 ? -33.193 -25.946 -24.853 1.00 41.99 11 PRO C O 1
ATOM 3309 N N . PHE C 1 34 ? -34.692 -27.527 -24.242 1.00 34.35 12 PHE C N 1
ATOM 3310 C CA . PHE C 1 34 ? -35.761 -27.033 -25.114 1.00 36.51 12 PHE C CA 1
ATOM 3311 C C . PHE C 1 34 ? -37.109 -27.036 -24.402 1.00 32.20 12 PHE C C 1
ATOM 3312 O O . PHE C 1 34 ? -37.248 -27.598 -23.312 1.00 33.97 12 PHE C O 1
ATOM 3320 N N . GLY C 1 35 ? -38.106 -26.429 -25.037 1.00 39.53 13 GLY C N 1
ATOM 3321 C CA . GLY C 1 35 ? -39.365 -26.173 -24.370 1.00 46.77 13 GLY C CA 1
ATOM 3322 C C . GLY C 1 35 ? -39.060 -25.141 -23.308 1.00 54.84 13 GLY C C 1
ATOM 3323 O O . GLY C 1 35 ? -38.369 -24.158 -23.577 1.00 58.95 13 GLY C O 1
ATOM 3324 N N . GLY C 1 36 ? -39.543 -25.366 -22.096 1.00 53.51 14 GLY C N 1
ATOM 3325 C CA . GLY C 1 36 ? -39.197 -24.479 -21.002 1.00 51.60 14 GLY C CA 1
ATOM 3326 C C . GLY C 1 36 ? -38.116 -25.064 -20.113 1.00 46.10 14 GLY C C 1
ATOM 3327 O O . GLY C 1 36 ? -37.741 -24.462 -19.107 1.00 46.48 14 GLY C O 1
ATOM 3328 N N . GLU C 1 37 ? -37.608 -26.234 -20.493 1.00 38.01 15 GLU C N 1
ATOM 3329 C CA . GLU C 1 37 ? -36.705 -27.006 -19.639 1.00 33.77 15 GLU C CA 1
ATOM 3330 C C . GLU C 1 37 ? -35.430 -26.258 -19.261 1.00 33.35 15 GLU C C 1
ATOM 3331 O O . GLU C 1 37 ? -34.932 -25.422 -20.011 1.00 35.23 15 GLU C O 1
ATOM 3337 N N . ALA C 1 38 ? -34.909 -26.571 -18.080 1.00 33.74 16 ALA C N 1
ATOM 3338 C CA . ALA C 1 38 ? -33.681 -25.960 -17.598 1.00 36.43 16 ALA C CA 1
ATOM 3339 C C . ALA C 1 38 ? -32.461 -26.817 -17.907 1.00 35.53 16 ALA C C 1
ATOM 3340 O O . ALA C 1 38 ? -31.325 -26.333 -17.872 1.00 37.79 16 ALA C O 1
ATOM 3342 N N . ILE C 1 39 ? -32.709 -28.093 -18.189 1.00 32.59 17 ILE C N 1
ATOM 3343 C CA . ILE C 1 39 ? -31.653 -29.076 -18.401 1.00 31.82 17 ILE C CA 1
ATOM 3344 C C . ILE C 1 39 ? -32.071 -30.026 -19.526 1.00 32.55 17 ILE C C 1
ATOM 3345 O O . ILE C 1 39 ? -33.261 -30.178 -19.789 1.00 31.07 17 ILE C O 1
ATOM 3350 N N . ASN C 1 40 ? -31.104 -30.632 -20.217 1.00 30.83 18 ASN C N 1
ATOM 3351 C CA . ASN C 1 40 ? -31.393 -31.710 -21.159 1.00 30.24 18 ASN C CA 1
ATOM 3352 C C . ASN C 1 40 ? -30.562 -32.942 -20.790 1.00 34.39 18 ASN C C 1
ATOM 3353 O O . ASN C 1 40 ? -29.335 -32.901 -20.839 1.00 35.27 18 ASN C O 1
ATOM 3358 N N . PRO C 1 41 ? -31.235 -34.047 -20.421 1.00 32.16 19 PRO C N 1
ATOM 3359 C CA . PRO C 1 41 ? -30.539 -35.250 -19.946 1.00 35.85 19 PRO C CA 1
ATOM 3360 C C . PRO C 1 41 ? -29.588 -35.842 -20.988 1.00 29.24 19 PRO C C 1
ATOM 3361 O O . PRO C 1 41 ? -28.581 -36.438 -20.612 1.00 34.34 19 PRO C O 1
ATOM 3365 N N . SER C 1 42 ? -29.889 -35.672 -22.271 1.00 28.23 20 SER C N 1
ATOM 3366 C CA . SER C 1 42 ? -29.027 -36.204 -23.319 1.00 27.26 20 SER C CA 1
ATOM 3367 C C . SER C 1 42 ? -27.602 -35.632 -23.227 1.00 31.93 20 SER C C 1
ATOM 3368 O O . SER C 1 42 ? -26.625 -36.374 -23.352 1.00 33.22 20 SER C O 1
ATOM 3371 N N . TRP C 1 43 ? -27.479 -34.327 -22.986 1.00 31.71 21 TRP C N 1
ATOM 3372 C CA . TRP C 1 43 ? -26.161 -33.693 -22.864 1.00 34.55 21 TRP C CA 1
ATOM 3373 C C . TRP C 1 43 ? -25.469 -34.044 -21.552 1.00 38.59 21 TRP C C 1
ATOM 3374 O O . TRP C 1 43 ? -24.286 -34.387 -21.542 1.00 34.09 21 TRP C O 1
ATOM 3385 N N . GLU C 1 44 ? -26.210 -33.962 -20.451 1.00 34.86 22 GLU C N 1
ATOM 3386 C CA . GLU C 1 44 ? -25.671 -34.314 -19.141 1.00 37.80 22 GLU C CA 1
ATOM 3387 C C . GLU C 1 44 ? -25.137 -35.742 -19.121 1.00 34.71 22 GLU C C 1
ATOM 3388 O O . GLU C 1 44 ? -24.094 -36.021 -18.526 1.00 37.71 22 GLU C O 1
ATOM 3394 N N . ALA C 1 45 ? -25.852 -36.641 -19.789 1.00 31.59 23 ALA C N 1
ATOM 3395 C CA . ALA C 1 45 ? -25.510 -38.054 -19.756 1.00 34.06 23 ALA C CA 1
ATOM 3396 C C . ALA C 1 45 ? -24.243 -38.404 -20.523 1.00 34.22 23 ALA C C 1
ATOM 3397 O O . ALA C 1 45 ? -23.521 -39.316 -20.124 1.00 35.98 23 ALA C O 1
ATOM 3399 N N . ILE C 1 46 ? -23.977 -37.713 -21.630 1.00 34.04 24 ILE C N 1
ATOM 3400 C CA . ILE C 1 46 ? -22.816 -38.068 -22.446 1.00 35.03 24 ILE C CA 1
ATOM 3401 C C . ILE C 1 46 ? -21.504 -37.362 -22.086 1.00 37.72 24 ILE C C 1
ATOM 3402 O O . ILE C 1 46 ? -20.440 -37.805 -22.516 1.00 40.36 24 ILE C O 1
ATOM 3407 N N . LYS C 1 47 ? -21.566 -36.280 -21.310 1.00 38.55 25 LYS C N 1
ATOM 3408 C CA . LYS C 1 47 ? -20.341 -35.581 -20.901 1.00 42.33 25 LYS C CA 1
ATOM 3409 C C . LYS C 1 47 ? -19.259 -36.494 -20.309 1.00 45.21 25 LYS C C 1
ATOM 3410 O O . LYS C 1 47 ? -18.105 -36.417 -20.728 1.00 49.05 25 LYS C O 1
ATOM 3416 N N . PRO C 1 48 ? -19.622 -37.363 -19.340 1.00 47.60 26 PRO C N 1
ATOM 3417 C CA . PRO C 1 48 ? -18.576 -38.217 -18.763 1.00 46.27 26 PRO C CA 1
ATOM 3418 C C . PRO C 1 48 ? -17.961 -39.200 -19.770 1.00 48.56 26 PRO C C 1
ATOM 3419 O O . PRO C 1 48 ? -16.941 -39.819 -19.468 1.00 49.76 26 PRO C O 1
ATOM 3423 N N . LEU C 1 49 ? -18.563 -39.333 -20.952 1.00 47.27 27 LEU C N 1
ATOM 3424 C CA . LEU C 1 49 ? -18.074 -40.280 -21.950 1.00 50.80 27 LEU C CA 1
ATOM 3425 C C . LEU C 1 49 ? -16.939 -39.727 -22.807 1.00 51.51 27 LEU C C 1
ATOM 3426 O O . LEU C 1 49 ? -16.256 -40.487 -23.501 1.00 53.14 27 LEU C O 1
ATOM 3431 N N . GLN C 1 50 ? -16.748 -38.411 -22.771 1.00 49.78 28 GLN C N 1
ATOM 3432 C CA . GLN C 1 50 ? -15.697 -37.767 -23.564 1.00 53.07 28 GLN C CA 1
ATOM 3433 C C . GLN C 1 50 ? -14.316 -38.382 -23.334 1.00 58.01 28 GLN C C 1
ATOM 3434 O O . GLN C 1 50 ? -13.903 -38.581 -22.198 1.00 56.61 28 GLN C O 1
ATOM 3440 N N . GLY C 1 51 ? -13.622 -38.709 -24.421 1.00 58.10 29 GLY C N 1
ATOM 3441 C CA . GLY C 1 51 ? -12.242 -39.161 -24.342 1.00 60.72 29 GLY C CA 1
ATOM 3442 C C . GLY C 1 51 ? -12.027 -40.597 -23.895 1.00 65.47 29 GLY C C 1
ATOM 3443 O O . GLY C 1 51 ? -10.897 -41.089 -23.913 1.00 73.21 29 GLY C O 1
ATOM 3444 N N . SER C 1 52 ? -13.093 -41.270 -23.474 1.00 62.35 30 SER C N 1
ATOM 3445 C CA . SER C 1 52 ? -12.980 -42.675 -23.102 1.00 67.44 30 SER C CA 1
ATOM 3446 C C . SER C 1 52 ? -12.739 -43.510 -24.353 1.00 71.45 30 SER C C 1
ATOM 3447 O O . SER C 1 52 ? -13.304 -43.235 -25.414 1.00 69.62 30 SER C O 1
ATOM 3450 N N . GLN C 1 53 ? -11.877 -44.513 -24.236 1.00 75.73 31 GLN C N 1
ATOM 3451 C CA . GLN C 1 53 ? -11.685 -45.460 -25.320 1.00 77.79 31 GLN C CA 1
ATOM 3452 C C . GLN C 1 53 ? -12.733 -46.564 -25.246 1.00 77.57 31 GLN C C 1
ATOM 3453 O O . GLN C 1 53 ? -13.217 -46.899 -24.165 1.00 77.15 31 GLN C O 1
ATOM 3459 N N . VAL C 1 54 ? -13.100 -47.100 -26.406 1.00 76.76 32 VAL C N 1
ATOM 3460 C CA . VAL C 1 54 ? -13.964 -48.275 -26.486 1.00 72.97 32 VAL C CA 1
ATOM 3461 C C . VAL C 1 54 ? -13.389 -49.251 -27.513 1.00 80.03 32 VAL C C 1
ATOM 3462 O O . VAL C 1 54 ? -13.567 -49.072 -28.722 1.00 79.54 32 VAL C O 1
ATOM 3466 N N . PHE C 1 55 ? -12.679 -50.262 -27.016 1.00 83.74 33 PHE C N 1
ATOM 3467 C CA . PHE C 1 55 ? -12.087 -51.315 -27.843 1.00 83.30 33 PHE C CA 1
ATOM 3468 C C . PHE C 1 55 ? -11.337 -50.806 -29.075 1.00 85.10 33 PHE C C 1
ATOM 3469 O O . PHE C 1 55 ? -11.495 -51.339 -30.174 1.00 89.20 33 PHE C O 1
ATOM 3477 N N . GLY C 1 56 ? -10.525 -49.772 -28.884 1.00 82.68 34 GLY C N 1
ATOM 3478 C CA . GLY C 1 56 ? -9.693 -49.258 -29.956 1.00 85.21 34 GLY C CA 1
ATOM 3479 C C . GLY C 1 56 ? -10.285 -48.063 -30.675 1.00 78.16 34 GLY C C 1
ATOM 3480 O O . GLY C 1 56 ? -9.846 -47.709 -31.769 1.00 76.41 34 GLY C O 1
ATOM 3481 N N . ALA C 1 57 ? -11.287 -47.439 -30.069 1.00 69.99 35 ALA C N 1
ATOM 3482 C CA . ALA C 1 57 ? -11.833 -46.205 -30.617 1.00 66.91 35 ALA C CA 1
ATOM 3483 C C . ALA C 1 57 ? -11.993 -45.139 -29.543 1.00 65.50 35 ALA C C 1
ATOM 3484 O O . ALA C 1 57 ? -12.153 -45.454 -28.369 1.00 66.39 35 ALA C O 1
ATOM 3486 N N . ASN C 1 58 ? -11.950 -43.876 -29.953 1.00 61.91 36 ASN C N 1
ATOM 3487 C CA . ASN C 1 58 ? -12.189 -42.768 -29.038 1.00 59.75 36 ASN C CA 1
ATOM 3488 C C . ASN C 1 58 ? -13.614 -42.252 -29.193 1.00 56.98 36 ASN C C 1
ATOM 3489 O O . ASN C 1 58 ? -14.166 -42.277 -30.294 1.00 62.46 36 ASN C O 1
ATOM 3494 N N . ILE C 1 59 ? -14.210 -41.801 -28.092 1.00 54.32 37 ILE C N 1
ATOM 3495 C CA . ILE C 1 59 ? -15.494 -41.101 -28.146 1.00 52.30 37 ILE C CA 1
ATOM 3496 C C . ILE C 1 59 ? -15.255 -39.591 -28.162 1.00 52.06 37 ILE C C 1
ATOM 3497 O O . ILE C 1 59 ? -14.501 -39.069 -27.340 1.00 56.05 37 ILE C O 1
ATOM 3502 N N . GLU C 1 60 ? -15.877 -38.904 -29.119 1.00 52.51 38 GLU C N 1
ATOM 3503 C CA . GLU C 1 60 ? -15.939 -37.446 -29.121 1.00 51.00 38 GLU C CA 1
ATOM 3504 C C . GLU C 1 60 ? -17.405 -37.034 -29.004 1.00 54.57 38 GLU C C 1
ATOM 3505 O O . GLU C 1 60 ? -18.267 -37.648 -29.629 1.00 48.62 38 GLU C O 1
ATOM 3511 N N . ILE C 1 61 ? -17.690 -36.009 -28.202 1.00 52.52 39 ILE C N 1
ATOM 3512 C CA . ILE C 1 61 ? -19.064 -35.539 -28.026 1.00 48.85 39 ILE C CA 1
ATOM 3513 C C . ILE C 1 61 ? -19.267 -34.133 -28.584 1.00 52.13 39 ILE C C 1
ATOM 3514 O O . ILE C 1 61 ? -18.316 -33.359 -28.705 1.00 49.07 39 ILE C O 1
ATOM 3519 N N . CYS C 1 62 ? -20.511 -33.812 -28.929 1.00 44.98 40 CYS C N 1
ATOM 3520 C CA . CYS C 1 62 ? -20.855 -32.487 -29.439 1.00 51.10 40 CYS C CA 1
ATOM 3521 C C . CYS C 1 62 ? -22.288 -32.134 -29.057 1.00 43.34 40 CYS C C 1
ATOM 3522 O O . CYS C 1 62 ? -23.198 -32.961 -29.184 1.00 42.91 40 CYS C O 1
ATOM 3525 N N . GLN C 1 63 ? -22.483 -30.909 -28.580 1.00 43.85 41 GLN C N 1
ATOM 3526 C CA . GLN C 1 63 ? -23.820 -30.422 -28.279 1.00 42.01 41 GLN C CA 1
ATOM 3527 C C . GLN C 1 63 ? -24.359 -29.696 -29.506 1.00 44.13 41 GLN C C 1
ATOM 3528 O O . GLN C 1 63 ? -23.656 -28.888 -30.106 1.00 47.06 41 GLN C O 1
ATOM 3534 N N . ILE C 1 64 ? -25.593 -29.998 -29.899 1.00 46.27 42 ILE C N 1
ATOM 3535 C CA . ILE C 1 64 ? -26.197 -29.295 -31.029 1.00 47.47 42 ILE C CA 1
ATOM 3536 C C . ILE C 1 64 ? -27.506 -28.633 -30.610 1.00 43.37 42 ILE C C 1
ATOM 3537 O O . ILE C 1 64 ? -28.236 -29.165 -29.771 1.00 41.36 42 ILE C O 1
ATOM 3542 N N . PRO C 1 65 ? -27.790 -27.447 -31.170 1.00 41.80 43 PRO C N 1
ATOM 3543 C CA . PRO C 1 65 ? -28.967 -26.666 -30.781 1.00 39.49 43 PRO C CA 1
ATOM 3544 C C . PRO C 1 65 ? -30.269 -27.339 -31.167 1.00 39.62 43 PRO C C 1
ATOM 3545 O O . PRO C 1 65 ? -30.343 -27.976 -32.224 1.00 41.73 43 PRO C O 1
ATOM 3549 N N . CYS C 1 66 ? -31.287 -27.189 -30.324 1.00 36.21 44 CYS C N 1
ATOM 3550 C CA . CYS C 1 66 ? -32.610 -27.710 -30.640 1.00 35.49 44 CYS C CA 1
ATOM 3551 C C . CYS C 1 66 ? -33.346 -26.725 -31.546 1.00 36.63 44 CYS C C 1
ATOM 3552 O O . CYS C 1 66 ? -34.293 -26.059 -31.117 1.00 36.52 44 CYS C O 1
ATOM 3555 N N . ILE C 1 67 ? -32.886 -26.643 -32.793 1.00 34.76 45 ILE C N 1
ATOM 3556 C CA . ILE C 1 67 ? -33.420 -25.733 -33.806 1.00 35.59 45 ILE C CA 1
ATOM 3557 C C . ILE C 1 67 ? -33.422 -26.458 -35.148 1.00 35.52 45 ILE C C 1
ATOM 3558 O O . ILE C 1 67 ? -32.395 -26.998 -35.562 1.00 37.59 45 ILE C O 1
ATOM 3563 N N . PHE C 1 68 ? -34.564 -26.476 -35.828 1.00 34.45 46 PHE C N 1
ATOM 3564 C CA . PHE C 1 68 ? -34.643 -27.112 -37.138 1.00 34.94 46 PHE C CA 1
ATOM 3565 C C . PHE C 1 68 ? -33.621 -26.530 -38.111 1.00 38.34 46 PHE C C 1
ATOM 3566 O O . PHE C 1 68 ? -33.390 -25.319 -38.122 1.00 39.79 46 PHE C O 1
ATOM 3574 N N . ASP C 1 69 ? -32.989 -27.415 -38.883 1.00 37.63 47 ASP C N 1
ATOM 3575 C CA . ASP C 1 69 ? -32.008 -27.071 -39.925 1.00 40.21 47 ASP C CA 1
ATOM 3576 C C . ASP C 1 69 ? -30.660 -26.570 -39.410 1.00 42.26 47 ASP C C 1
ATOM 3577 O O . ASP C 1 69 ? -29.616 -27.012 -39.887 1.00 43.76 47 ASP C O 1
ATOM 3582 N N . THR C 1 70 ? -30.695 -25.660 -38.437 1.00 42.42 48 THR C N 1
ATOM 3583 C CA . THR C 1 70 ? -29.487 -25.187 -37.770 1.00 47.57 48 THR C CA 1
ATOM 3584 C C . THR C 1 70 ? -28.802 -26.359 -37.066 1.00 48.13 48 THR C C 1
ATOM 3585 O O . THR C 1 70 ? -27.580 -26.495 -37.111 1.00 49.48 48 THR C O 1
ATOM 3589 N N . SER C 1 71 ? -29.608 -27.209 -36.432 1.00 40.82 49 SER C N 1
ATOM 3590 C CA . SER C 1 71 ? -29.120 -28.435 -35.802 1.00 39.84 49 SER C CA 1
ATOM 3591 C C . SER C 1 71 ? -28.296 -29.292 -36.772 1.00 40.94 49 SER C C 1
ATOM 3592 O O . SER C 1 71 ? -27.201 -29.742 -36.436 1.00 41.96 49 SER C O 1
ATOM 3595 N N . LEU C 1 72 ? -28.825 -29.518 -37.972 1.00 40.84 50 LEU C N 1
ATOM 3596 C CA . LEU C 1 72 ? -28.154 -30.387 -38.935 1.00 41.87 50 LEU C CA 1
ATOM 3597 C C . LEU C 1 72 ? -26.820 -29.819 -39.428 1.00 45.77 50 LEU C C 1
ATOM 3598 O O . LEU C 1 72 ? -25.894 -30.573 -39.723 1.00 46.06 50 LEU C O 1
ATOM 3603 N N . GLU C 1 73 ? -26.721 -28.496 -39.510 1.00 46.46 51 GLU C N 1
ATOM 3604 C CA . GLU C 1 73 ? -25.460 -27.851 -39.882 1.00 52.52 51 GLU C CA 1
ATOM 3605 C C . GLU C 1 73 ? -24.343 -28.168 -38.891 1.00 51.29 51 GLU C C 1
ATOM 3606 O O . GLU C 1 73 ? -23.223 -28.494 -39.293 1.00 52.20 51 GLU C O 1
ATOM 3612 N N . HIS C 1 74 ? -24.650 -28.045 -37.601 1.00 48.78 52 HIS C N 1
ATOM 3613 C CA . HIS C 1 74 ? -23.698 -28.378 -36.553 1.00 49.51 52 HIS C CA 1
ATOM 3614 C C . HIS C 1 74 ? -23.319 -29.849 -36.672 1.00 48.42 52 HIS C C 1
ATOM 3615 O O . HIS C 1 74 ? -22.144 -30.211 -36.591 1.00 50.08 52 HIS C O 1
ATOM 3622 N N . LEU C 1 75 ? -24.321 -30.694 -36.889 1.00 46.27 53 LEU C N 1
ATOM 3623 C CA . LEU C 1 75 ? -24.076 -32.118 -37.071 1.00 45.48 53 LEU C CA 1
ATOM 3624 C C . LEU C 1 75 ? -23.147 -32.366 -38.261 1.00 50.85 53 LEU C C 1
ATOM 3625 O O . LEU C 1 75 ? -22.175 -33.117 -38.145 1.00 48.94 53 LEU C O 1
ATOM 3630 N N . TYR C 1 76 ? -23.448 -31.728 -39.393 1.00 49.60 54 TYR C N 1
ATOM 3631 C CA . TYR C 1 76 ? -22.658 -31.894 -40.611 1.00 51.82 54 TYR C CA 1
ATOM 3632 C C . TYR C 1 76 ? -21.212 -31.498 -40.345 1.00 56.81 54 TYR C C 1
ATOM 3633 O O . TYR C 1 76 ? -20.281 -32.185 -40.754 1.00 55.75 54 TYR C O 1
ATOM 3642 N N . ALA C 1 77 ? -21.033 -30.390 -39.638 1.00 54.72 55 ALA C N 1
ATOM 3643 C CA . ALA C 1 77 ? -19.698 -29.902 -39.313 1.00 57.35 55 ALA C CA 1
ATOM 3644 C C . ALA C 1 77 ? -18.925 -30.934 -38.497 1.00 57.10 55 ALA C C 1
ATOM 3645 O O . ALA C 1 77 ? -17.771 -31.242 -38.794 1.00 60.28 55 ALA C O 1
ATOM 3647 N N . ALA C 1 78 ? -19.576 -31.464 -37.468 1.00 54.44 56 ALA C N 1
ATOM 3648 C CA . ALA C 1 78 ? -18.940 -32.403 -36.549 1.00 59.03 56 ALA C CA 1
ATOM 3649 C C . ALA C 1 78 ? -18.532 -33.732 -37.190 1.00 55.47 56 ALA C C 1
ATOM 3650 O O . ALA C 1 78 ? -17.473 -34.271 -36.874 1.00 57.69 56 ALA C O 1
ATOM 3652 N N . VAL C 1 79 ? -19.376 -34.273 -38.067 1.00 53.18 57 VAL C N 1
ATOM 3653 C CA . VAL C 1 79 ? -19.039 -35.504 -38.780 1.00 53.67 57 VAL C CA 1
ATOM 3654 C C . VAL C 1 79 ? -17.829 -35.283 -39.694 1.00 57.12 57 VAL C C 1
ATOM 3655 O O . VAL C 1 79 ? -16.928 -36.122 -39.762 1.00 60.23 57 VAL C O 1
ATOM 3659 N N . ASP C 1 80 ? -17.808 -34.140 -40.378 1.00 58.68 58 ASP C N 1
ATOM 3660 C CA . ASP C 1 80 ? -16.708 -33.792 -41.275 1.00 62.17 58 ASP C CA 1
ATOM 3661 C C . ASP C 1 80 ? -15.406 -33.532 -40.522 1.00 64.22 58 ASP C C 1
ATOM 3662 O O . ASP C 1 80 ? -14.326 -33.558 -41.108 1.00 67.17 58 ASP C O 1
ATOM 3667 N N . LYS C 1 81 ? -15.516 -33.288 -39.222 1.00 64.03 59 LYS C N 1
ATOM 3668 C CA . LYS C 1 81 ? -14.363 -32.928 -38.410 1.00 65.60 59 LYS C CA 1
ATOM 3669 C C . LYS C 1 81 ? -13.633 -34.139 -37.829 1.00 67.43 59 LYS C C 1
ATOM 3670 O O . LYS C 1 81 ? -12.409 -34.234 -37.918 1.00 68.27 59 LYS C O 1
ATOM 3676 N N . TYR C 1 82 ? -14.385 -35.066 -37.244 1.00 61.81 60 TYR C N 1
ATOM 3677 C CA . TYR C 1 82 ? -13.793 -36.200 -36.542 1.00 64.97 60 TYR C CA 1
ATOM 3678 C C . TYR C 1 82 ? -13.747 -37.451 -37.413 1.00 62.05 60 TYR C C 1
ATOM 3679 O O . TYR C 1 82 ? -13.088 -38.429 -37.063 1.00 67.27 60 TYR C O 1
ATOM 3688 N N . GLN C 1 83 ? -14.439 -37.401 -38.549 1.00 61.58 61 GLN C N 1
ATOM 3689 C CA . GLN C 1 83 ? -14.510 -38.529 -39.476 1.00 61.81 61 GLN C CA 1
ATOM 3690 C C . GLN C 1 83 ? -14.789 -39.856 -38.761 1.00 60.35 61 GLN C C 1
ATOM 3691 O O . GLN C 1 83 ? -13.967 -40.772 -38.795 1.00 61.21 61 GLN C O 1
ATOM 3697 N N . PRO C 1 84 ? -15.956 -39.960 -38.109 1.00 56.69 62 PRO C N 1
ATOM 3698 C CA . PRO C 1 84 ? -16.268 -41.136 -37.293 1.00 54.78 62 PRO C CA 1
ATOM 3699 C C . PRO C 1 84 ? -16.612 -42.374 -38.108 1.00 54.43 62 PRO C C 1
ATOM 3700 O O . PRO C 1 84 ? -17.087 -42.261 -39.237 1.00 54.66 62 PRO C O 1
ATOM 3704 N N . GLU C 1 85 ? -16.360 -43.545 -37.533 1.00 54.03 63 GLU C N 1
ATOM 3705 C CA . GLU C 1 85 ? -16.782 -44.802 -38.131 1.00 53.59 63 GLU C CA 1
ATOM 3706 C C . GLU C 1 85 ? -18.125 -45.192 -37.542 1.00 50.16 63 GLU C C 1
ATOM 3707 O O . GLU C 1 85 ? -18.794 -46.111 -38.029 1.00 49.17 63 GLU C O 1
ATOM 3713 N N . LEU C 1 86 ? -18.506 -44.466 -36.491 1.00 48.61 64 LEU C N 1
ATOM 3714 C CA . LEU C 1 86 ? -19.751 -44.692 -35.767 1.00 45.60 64 LEU C CA 1
ATOM 3715 C C . LEU C 1 86 ? -20.308 -43.370 -35.226 1.00 48.57 64 LEU C C 1
ATOM 3716 O O . LEU C 1 86 ? -19.585 -42.596 -34.601 1.00 45.53 64 LEU C O 1
ATOM 3721 N N . VAL C 1 87 ? -21.589 -43.106 -35.479 1.00 43.03 65 VAL C N 1
ATOM 3722 C CA . VAL C 1 87 ? -22.233 -41.895 -34.972 1.00 42.09 65 VAL C CA 1
ATOM 3723 C C . VAL C 1 87 ? -23.510 -42.256 -34.231 1.00 39.89 65 VAL C C 1
ATOM 3724 O O . VAL C 1 87 ? -24.400 -42.902 -34.789 1.00 39.61 65 VAL C O 1
ATOM 3728 N N . ILE C 1 88 ? -23.596 -41.835 -32.974 1.00 37.61 66 ILE C N 1
ATOM 3729 C CA . ILE C 1 88 ? -24.778 -42.093 -32.165 1.00 36.66 66 ILE C CA 1
ATOM 3730 C C . ILE C 1 88 ? -25.306 -40.762 -31.646 1.00 37.59 66 ILE C C 1
ATOM 3731 O O . ILE C 1 88 ? -24.614 -40.062 -30.920 1.00 36.42 66 ILE C O 1
ATOM 3736 N N . SER C 1 89 ? -26.520 -40.400 -32.052 1.00 33.16 67 SER C N 1
ATOM 3737 C CA . SER C 1 89 ? -27.142 -39.162 -31.596 1.00 32.49 67 SER C CA 1
ATOM 3738 C C . SER C 1 89 ? -28.127 -39.467 -30.474 1.00 31.08 67 SER C C 1
ATOM 3739 O O . SER C 1 89 ? -28.839 -40.466 -30.530 1.00 32.88 67 SER C O 1
ATOM 3742 N N . VAL C 1 90 ? -28.156 -38.612 -29.448 1.00 30.19 68 VAL C N 1
ATOM 3743 C CA . VAL C 1 90 ? -28.979 -38.834 -28.263 1.00 29.23 68 VAL C CA 1
ATOM 3744 C C . VAL C 1 90 ? -29.923 -37.658 -28.051 1.00 30.90 68 VAL C C 1
ATOM 3745 O O . VAL C 1 90 ? -29.572 -36.511 -28.340 1.00 30.28 68 VAL C O 1
ATOM 3749 N N . GLY C 1 91 ? -31.118 -37.940 -27.545 1.00 25.94 69 GLY C N 1
ATOM 3750 C CA . GLY C 1 91 ? -32.058 -36.880 -27.224 1.00 29.41 69 GLY C CA 1
ATOM 3751 C C . GLY C 1 91 ? -32.980 -37.248 -26.082 1.00 29.46 69 GLY C C 1
ATOM 3752 O O . GLY C 1 91 ? -32.986 -38.393 -25.612 1.00 26.41 69 GLY C O 1
ATOM 3753 N N . GLN C 1 92 ? -33.758 -36.268 -25.628 1.00 26.85 70 GLN C N 1
ATOM 3754 C CA . GLN C 1 92 ? -34.679 -36.467 -24.511 1.00 25.56 70 GLN C CA 1
ATOM 3755 C C . GLN C 1 92 ? -36.052 -36.862 -25.021 1.00 25.14 70 GLN C C 1
ATOM 3756 O O . GLN C 1 92 ? -36.600 -36.217 -25.918 1.00 25.18 70 GLN C O 1
ATOM 3762 N N . ALA C 1 93 ? -36.599 -37.937 -24.456 1.00 23.05 71 ALA C N 1
ATOM 3763 C CA . ALA C 1 93 ? -37.973 -38.348 -24.735 1.00 21.50 71 ALA C CA 1
ATOM 3764 C C . ALA C 1 93 ? -38.753 -38.362 -23.425 1.00 21.98 71 ALA C C 1
ATOM 3765 O O . ALA C 1 93 ? -38.970 -39.419 -22.825 1.00 22.69 71 ALA C O 1
ATOM 3767 N N . GLY C 1 94 ? -39.145 -37.173 -22.977 1.00 21.90 72 GLY C N 1
ATOM 3768 C CA . GLY C 1 94 ? -39.879 -37.031 -21.732 1.00 20.96 72 GLY C CA 1
ATOM 3769 C C . GLY C 1 94 ? -41.153 -37.840 -21.756 1.00 21.03 72 GLY C C 1
ATOM 3770 O O . GLY C 1 94 ? -41.922 -37.779 -22.721 1.00 25.72 72 GLY C O 1
ATOM 3771 N N . GLY C 1 95 ? -41.369 -38.617 -20.700 1.00 20.28 73 GLY C N 1
ATOM 3772 C CA . GLY C 1 95 ? -42.514 -39.504 -20.642 1.00 18.17 73 GLY C CA 1
ATOM 3773 C C . GLY C 1 95 ? -42.189 -40.971 -20.846 1.00 20.78 73 GLY C C 1
ATOM 3774 O O . GLY C 1 95 ? -42.885 -41.851 -20.322 1.00 23.96 73 GLY C O 1
ATOM 3775 N N . ARG C 1 96 ? -41.142 -41.261 -21.613 1.00 18.12 74 ARG C N 1
ATOM 3776 C CA . ARG C 1 96 ? -40.754 -42.656 -21.791 1.00 17.68 74 ARG C CA 1
ATOM 3777 C C . ARG C 1 96 ? -40.207 -43.228 -20.482 1.00 18.75 74 ARG C C 1
ATOM 3778 O O . ARG C 1 96 ? -39.682 -42.495 -19.644 1.00 20.76 74 ARG C O 1
ATOM 3786 N N . THR C 1 97 ? -40.350 -44.538 -20.296 1.00 21.06 75 THR C N 1
ATOM 3787 C CA . THR C 1 97 ? -39.992 -45.156 -19.020 1.00 19.22 75 THR C CA 1
ATOM 3788 C C . THR C 1 97 ? -38.593 -45.751 -19.011 1.00 18.94 75 THR C C 1
ATOM 3789 O O . THR C 1 97 ? -38.057 -46.097 -17.955 1.00 21.53 75 THR C O 1
ATOM 3793 N N . ASN C 1 98 ? -38.011 -45.891 -20.192 1.00 21.70 76 ASN C N 1
ATOM 3794 C CA . ASN C 1 98 ? -36.807 -46.677 -20.365 1.00 23.17 76 ASN C CA 1
ATOM 3795 C C . ASN C 1 98 ? -35.882 -46.018 -21.382 1.00 21.78 76 ASN C C 1
ATOM 3796 O O . ASN C 1 98 ? -36.174 -44.933 -21.885 1.00 23.29 76 ASN C O 1
ATOM 3801 N N . ILE C 1 99 ? -34.763 -46.672 -21.668 1.00 22.89 77 ILE C N 1
ATOM 3802 C CA . ILE C 1 99 ? -33.883 -46.264 -22.752 1.00 21.04 77 ILE C CA 1
ATOM 3803 C C . ILE C 1 99 ? -34.467 -46.790 -24.059 1.00 24.97 77 ILE C C 1
ATOM 3804 O O . ILE C 1 99 ? -34.846 -47.953 -24.133 1.00 25.07 77 ILE C O 1
ATOM 3809 N N . THR C 1 100 ? -34.570 -45.951 -25.085 1.00 21.75 78 THR C N 1
ATOM 3810 C CA . THR C 1 100 ? -35.080 -46.434 -26.368 1.00 21.94 78 THR C CA 1
ATOM 3811 C C . THR C 1 100 ? -34.088 -46.218 -27.498 1.00 22.54 78 THR C C 1
ATOM 3812 O O . THR C 1 100 ? -33.465 -45.160 -27.614 1.00 25.31 78 THR C O 1
ATOM 3816 N N . VAL C 1 101 ? -33.941 -47.247 -28.330 1.00 22.08 79 VAL C N 1
ATOM 3817 C CA . VAL C 1 101 ? -33.059 -47.198 -29.487 1.00 25.42 79 VAL C CA 1
ATOM 3818 C C . VAL C 1 101 ? -33.951 -47.123 -30.718 1.00 24.81 79 VAL C C 1
ATOM 3819 O O . VAL C 1 101 ? -34.809 -47.983 -30.912 1.00 23.94 79 VAL C O 1
ATOM 3823 N N . GLU C 1 102 ? -33.776 -46.085 -31.529 1.00 24.03 80 GLU C N 1
ATOM 3824 C CA . GLU C 1 102 ? -34.712 -45.842 -32.637 1.00 23.45 80 GLU C CA 1
ATOM 3825 C C . GLU C 1 102 ? -34.512 -46.755 -33.835 1.00 23.78 80 GLU C C 1
ATOM 3826 O O . GLU C 1 102 ? -33.392 -46.961 -34.290 1.00 28.61 80 GLU C O 1
ATOM 3832 N N . ARG C 1 103 ? -35.615 -47.286 -34.356 1.00 21.88 81 ARG C N 1
ATOM 3833 C CA . ARG C 1 103 ? -35.539 -48.159 -35.517 1.00 23.26 81 ARG C CA 1
ATOM 3834 C C . ARG C 1 103 ? -35.416 -47.375 -36.818 1.00 25.57 81 ARG C C 1
ATOM 3835 O O . ARG C 1 103 ? -34.715 -47.803 -37.734 1.00 26.34 81 ARG C O 1
ATOM 3843 N N . VAL C 1 104 ? -36.098 -46.233 -36.897 1.00 24.28 82 VAL C N 1
ATOM 3844 C CA . VAL C 1 104 ? -36.279 -45.567 -38.187 1.00 24.51 82 VAL C CA 1
ATOM 3845 C C . VAL C 1 104 ? -36.503 -44.058 -38.049 1.00 22.83 82 VAL C C 1
ATOM 3846 O O . VAL C 1 104 ? -37.123 -43.600 -37.094 1.00 24.80 82 VAL C O 1
ATOM 3850 N N . ALA C 1 105 ? -35.973 -43.299 -39.004 1.00 24.11 83 ALA C N 1
ATOM 3851 C CA . ALA C 1 105 ? -36.183 -41.853 -39.081 1.00 25.70 83 ALA C CA 1
ATOM 3852 C C . ALA C 1 105 ? -37.067 -41.537 -40.284 1.00 25.51 83 ALA C C 1
ATOM 3853 O O . ALA C 1 105 ? -36.873 -42.097 -41.367 1.00 27.33 83 ALA C O 1
ATOM 3855 N N . ILE C 1 106 ? -38.022 -40.627 -40.117 1.00 25.71 84 ILE C N 1
ATOM 3856 C CA . ILE C 1 106 ? -38.906 -40.268 -41.229 1.00 23.69 84 ILE C CA 1
ATOM 3857 C C . ILE C 1 106 ? -38.728 -38.823 -41.716 1.00 26.60 84 ILE C C 1
ATOM 3858 O O . ILE C 1 106 ? -38.371 -37.917 -40.953 1.00 26.93 84 ILE C O 1
ATOM 3863 N N . ASN C 1 107 ? -39.001 -38.616 -42.998 1.00 23.72 85 ASN C N 1
ATOM 3864 C CA . ASN C 1 107 ? -38.695 -37.352 -43.666 1.00 27.54 85 ASN C CA 1
ATOM 3865 C C . ASN C 1 107 ? -39.775 -36.302 -43.467 1.00 26.46 85 ASN C C 1
ATOM 3866 O O . ASN C 1 107 ? -40.354 -35.793 -44.432 1.00 28.10 85 ASN C O 1
ATOM 3871 N N . ILE C 1 108 ? -40.035 -35.967 -42.206 1.00 25.95 86 ILE C N 1
ATOM 3872 C CA . ILE C 1 108 ? -41.072 -34.991 -41.912 1.00 27.45 86 ILE C CA 1
ATOM 3873 C C . ILE C 1 108 ? -40.776 -34.193 -40.648 1.00 23.82 86 ILE C C 1
ATOM 3874 O O . ILE C 1 108 ? -40.256 -34.726 -39.660 1.00 26.61 86 ILE C O 1
ATOM 3879 N N . ASN C 1 109 ? -41.069 -32.896 -40.712 1.00 27.16 87 ASN C N 1
ATOM 3880 C CA . ASN C 1 109 ? -41.100 -32.051 -39.526 1.00 28.74 87 ASN C CA 1
ATOM 3881 C C . ASN C 1 109 ? -42.551 -31.716 -39.206 1.00 27.07 87 ASN C C 1
ATOM 3882 O O . ASN C 1 109 ? -43.278 -31.235 -40.069 1.00 30.71 87 ASN C O 1
ATOM 3887 N N . ASP C 1 110 ? -42.979 -31.958 -37.973 1.00 26.76 88 ASP C N 1
ATOM 3888 C CA . ASP C 1 110 ? -44.309 -31.535 -37.561 1.00 26.65 88 ASP C CA 1
ATOM 3889 C C . ASP C 1 110 ? -44.220 -31.168 -36.093 1.00 24.45 88 ASP C C 1
ATOM 3890 O O . ASP C 1 110 ? -44.312 -32.032 -35.209 1.00 26.19 88 ASP C O 1
ATOM 3895 N N . ALA C 1 111 ? -44.011 -29.880 -35.853 1.00 25.75 89 ALA C N 1
ATOM 3896 C CA . ALA C 1 111 ? -43.670 -29.385 -34.522 1.00 28.95 89 ALA C CA 1
ATOM 3897 C C . ALA C 1 111 ? -44.886 -29.071 -33.662 1.00 35.12 89 ALA C C 1
ATOM 3898 O O . ALA C 1 111 ? -45.709 -28.220 -33.999 1.00 35.66 89 ALA C O 1
ATOM 3900 N N . ARG C 1 112 ? -44.968 -29.778 -32.543 1.00 36.68 90 ARG C N 1
ATOM 3901 C CA . ARG C 1 112 ? -46.000 -29.581 -31.536 1.00 37.41 90 ARG C CA 1
ATOM 3902 C C . ARG C 1 112 ? -45.781 -28.264 -30.780 1.00 47.32 90 ARG C C 1
ATOM 3903 O O . ARG C 1 112 ? -46.734 -27.581 -30.392 1.00 51.34 90 ARG C O 1
ATOM 3911 N N . ILE C 1 113 ? -44.513 -27.916 -30.583 1.00 40.97 91 ILE C N 1
ATOM 3912 C CA . ILE C 1 113 ? -44.130 -26.670 -29.930 1.00 40.40 91 ILE C CA 1
ATOM 3913 C C . ILE C 1 113 ? -43.081 -25.982 -30.794 1.00 34.21 91 ILE C C 1
ATOM 3914 O O . ILE C 1 113 ? -42.486 -26.619 -31.668 1.00 35.24 91 ILE C O 1
ATOM 3919 N N . PRO C 1 114 ? -42.865 -24.674 -30.582 1.00 40.75 92 PRO C N 1
ATOM 3920 C CA . PRO C 1 114 ? -41.790 -24.013 -31.329 1.00 41.05 92 PRO C CA 1
ATOM 3921 C C . PRO C 1 114 ? -40.421 -24.525 -30.898 1.00 43.17 92 PRO C C 1
ATOM 3922 O O . PRO C 1 114 ? -40.244 -24.856 -29.721 1.00 41.42 92 PRO C O 1
ATOM 3926 N N . ASP C 1 115 ? -39.465 -24.583 -31.822 1.00 37.75 93 ASP C N 1
ATOM 3927 C CA . ASP C 1 115 ? -38.081 -24.864 -31.439 1.00 36.81 93 ASP C CA 1
ATOM 3928 C C . ASP C 1 115 ? -37.470 -23.658 -30.720 1.00 45.42 93 ASP C C 1
ATOM 3929 O O . ASP C 1 115 ? -38.171 -22.697 -30.410 1.00 41.72 93 ASP C O 1
ATOM 3934 N N . ASN C 1 116 ? -36.167 -23.692 -30.466 1.00 41.91 94 ASN C N 1
ATOM 3935 C CA . ASN C 1 116 ? -35.545 -22.645 -29.664 1.00 43.15 94 ASN C CA 1
ATOM 3936 C C . ASN C 1 116 ? -35.366 -21.310 -30.393 1.00 45.14 94 ASN C C 1
ATOM 3937 O O . ASN C 1 116 ? -34.829 -20.355 -29.830 1.00 48.00 94 ASN C O 1
ATOM 3942 N N . ALA C 1 117 ? -35.828 -21.247 -31.637 1.00 44.17 95 ALA C N 1
ATOM 3943 C CA . ALA C 1 117 ? -35.730 -20.019 -32.419 1.00 47.03 95 ALA C CA 1
ATOM 3944 C C . ALA C 1 117 ? -37.105 -19.520 -32.841 1.00 50.52 95 ALA C C 1
ATOM 3945 O O . ALA C 1 117 ? -37.213 -18.544 -33.582 1.00 59.34 95 ALA C O 1
ATOM 3947 N N . GLY C 1 118 ? -38.150 -20.199 -32.378 1.00 43.30 96 GLY C N 1
ATOM 3948 C CA . GLY C 1 118 ? -39.511 -19.775 -32.650 1.00 45.28 96 GLY C CA 1
ATOM 3949 C C . GLY C 1 118 ? -40.137 -20.456 -33.854 1.00 40.87 96 GLY C C 1
ATOM 3950 O O . GLY C 1 118 ? -41.305 -20.223 -34.167 1.00 52.17 96 GLY C O 1
ATOM 3951 N N . ASN C 1 119 ? -39.364 -21.297 -34.535 1.00 41.01 97 ASN C N 1
ATOM 3952 C CA . ASN C 1 119 ? -39.884 -22.030 -35.684 1.00 38.81 97 ASN C CA 1
ATOM 3953 C C . ASN C 1 119 ? -40.831 -23.143 -35.256 1.00 36.02 97 ASN C C 1
ATOM 3954 O O . ASN C 1 119 ? -40.529 -23.893 -34.329 1.00 40.40 97 ASN C O 1
ATOM 3959 N N . GLN C 1 120 ? -41.967 -23.254 -35.938 1.00 37.68 98 GLN C N 1
ATOM 3960 C CA . GLN C 1 120 ? -42.888 -24.361 -35.707 1.00 38.12 98 GLN C CA 1
ATOM 3961 C C . GLN C 1 120 ? -43.412 -24.902 -37.042 1.00 38.63 98 GLN C C 1
ATOM 3962 O O . GLN C 1 120 ? -44.568 -24.669 -37.412 1.00 36.97 98 GLN C O 1
ATOM 3968 N N . PRO C 1 121 ? -42.555 -25.637 -37.769 1.00 33.20 99 PRO C N 1
ATOM 3969 C CA . PRO C 1 121 ? -42.941 -26.197 -39.073 1.00 36.96 99 PRO C CA 1
ATOM 3970 C C . PRO C 1 121 ? -44.005 -27.285 -38.958 1.00 38.10 99 PRO C C 1
ATOM 3971 O O . PRO C 1 121 ? -43.970 -28.123 -38.050 1.00 30.44 99 PRO C O 1
ATOM 3975 N N . ILE C 1 122 ? -44.948 -27.265 -39.894 1.00 34.78 100 ILE C N 1
ATOM 3976 C CA . ILE C 1 122 ? -46.046 -28.220 -39.903 1.00 31.54 100 ILE C CA 1
ATOM 3977 C C . ILE C 1 122 ? -46.006 -29.034 -41.192 1.00 32.96 100 ILE C C 1
ATOM 3978 O O . ILE C 1 122 ? -46.275 -28.505 -42.269 1.00 37.31 100 ILE C O 1
ATOM 3983 N N . ASP C 1 123 ? -45.661 -30.314 -41.069 1.00 27.05 101 ASP C N 1
ATOM 3984 C CA . ASP C 1 123 ? -45.608 -31.245 -42.203 1.00 28.26 101 ASP C CA 1
ATOM 3985 C C . ASP C 1 123 ? -44.721 -30.795 -43.376 1.00 34.14 101 ASP C C 1
ATOM 3986 O O . ASP C 1 123 ? -45.158 -30.792 -44.526 1.00 37.05 101 ASP C O 1
ATOM 3991 N N . THR C 1 124 ? -43.480 -30.419 -43.078 1.00 34.83 102 THR C N 1
ATOM 3992 C CA . THR C 1 124 ? -42.493 -30.091 -44.111 1.00 34.27 102 THR C CA 1
ATOM 3993 C C . THR C 1 124 ? -41.411 -31.172 -44.123 1.00 35.98 102 THR C C 1
ATOM 3994 O O . THR C 1 124 ? -41.191 -31.839 -43.111 1.00 34.12 102 THR C O 1
ATOM 3998 N N . PRO C 1 125 ? -40.727 -31.357 -45.265 1.00 30.13 103 PRO C N 1
ATOM 3999 C CA . PRO C 1 125 ? -39.722 -32.426 -45.287 1.00 31.75 103 PRO C CA 1
ATOM 4000 C C . PRO C 1 125 ? -38.461 -32.038 -44.523 1.00 35.24 103 PRO C C 1
ATOM 4001 O O . PRO C 1 125 ? -38.145 -30.848 -44.424 1.00 35.53 103 PRO C O 1
ATOM 4005 N N . VAL C 1 126 ? -37.749 -33.023 -43.978 1.00 28.09 104 VAL C N 1
ATOM 4006 C CA . VAL C 1 126 ? -36.433 -32.757 -43.399 1.00 31.90 104 VAL C CA 1
ATOM 4007 C C . VAL C 1 126 ? -35.490 -32.394 -44.538 1.00 36.84 104 VAL C C 1
ATOM 4008 O O . VAL C 1 126 ? -34.838 -31.345 -44.525 1.00 37.66 104 VAL C O 1
ATOM 4012 N N . ILE C 1 127 ? -35.437 -33.271 -45.534 1.00 35.81 105 ILE C N 1
ATOM 4013 C CA . ILE C 1 127 ? -34.685 -33.020 -46.756 1.00 39.97 105 ILE C CA 1
ATOM 4014 C C . ILE C 1 127 ? -35.633 -33.111 -47.942 1.00 40.21 105 ILE C C 1
ATOM 4015 O O . ILE C 1 127 ? -36.202 -34.169 -48.202 1.00 35.18 105 ILE C O 1
ATOM 4020 N N . VAL C 1 128 ? -35.810 -31.998 -48.649 1.00 41.19 106 VAL C N 1
ATOM 4021 C CA . VAL C 1 128 ? -36.673 -31.972 -49.826 1.00 46.07 106 VAL C CA 1
ATOM 4022 C C . VAL C 1 128 ? -36.168 -32.969 -50.860 1.00 43.42 106 VAL C C 1
ATOM 4023 O O . VAL C 1 128 ? -34.996 -32.947 -51.232 1.00 48.26 106 VAL C O 1
ATOM 4027 N N . ASP C 1 129 ? -37.056 -33.862 -51.285 1.00 45.29 107 ASP C N 1
ATOM 4028 C CA . ASP C 1 129 ? -36.732 -34.873 -52.289 1.00 51.02 107 ASP C CA 1
ATOM 4029 C C . ASP C 1 129 ? -35.738 -35.939 -51.792 1.00 45.97 107 ASP C C 1
ATOM 4030 O O . ASP C 1 129 ? -35.110 -36.631 -52.590 1.00 50.15 107 ASP C O 1
ATOM 4035 N N . GLY C 1 130 ? -35.604 -36.072 -50.474 1.00 37.79 108 GLY C N 1
ATOM 4036 C CA . GLY C 1 130 ? -34.950 -37.240 -49.910 1.00 35.57 108 GLY C CA 1
ATOM 4037 C C . GLY C 1 13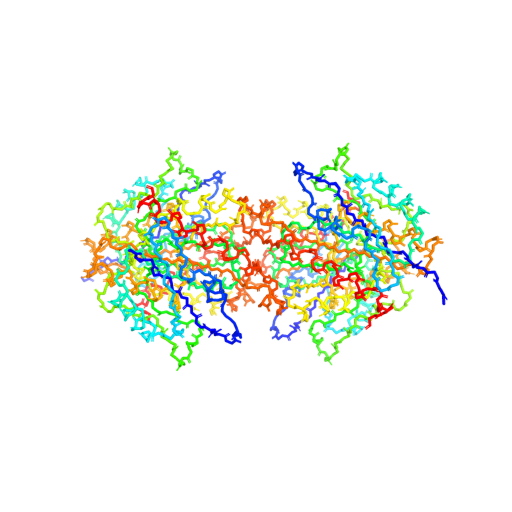0 ? -35.989 -38.345 -49.787 1.00 35.30 108 GLY C C 1
ATOM 4038 O O . GLY C 1 130 ? -37.181 -38.095 -49.972 1.00 37.56 108 GLY C O 1
ATOM 4039 N N . PRO C 1 131 ? -35.553 -39.575 -49.483 1.00 35.37 109 PRO C N 1
ATOM 4040 C CA . PRO C 1 131 ? -36.527 -40.670 -49.376 1.00 31.82 109 PRO C CA 1
ATOM 4041 C C . PRO C 1 131 ? -37.419 -40.500 -48.156 1.00 28.78 109 PRO C C 1
ATOM 4042 O O . PRO C 1 131 ? -37.087 -39.736 -47.254 1.00 30.30 109 PRO C O 1
ATOM 4046 N N . ALA C 1 132 ? -38.544 -41.208 -48.142 1.00 29.78 110 ALA C N 1
ATOM 4047 C CA . ALA C 1 132 ? -39.500 -41.115 -47.040 1.00 25.26 110 ALA C CA 1
ATOM 4048 C C . ALA C 1 132 ? -38.890 -41.450 -45.682 1.00 25.86 110 ALA C C 1
ATOM 4049 O O . ALA C 1 132 ? -39.289 -40.879 -44.678 1.00 26.76 110 ALA C O 1
ATOM 4051 N N . ALA C 1 133 ? -37.930 -42.374 -45.657 1.00 25.00 111 ALA C N 1
ATOM 4052 C CA . ALA C 1 133 ? -37.324 -42.791 -44.391 1.00 23.09 111 ALA C CA 1
ATOM 4053 C C . ALA C 1 133 ? -35.921 -43.376 -44.559 1.00 27.97 111 ALA C C 1
ATOM 4054 O O . ALA C 1 133 ? -35.537 -43.787 -45.650 1.00 30.85 111 ALA C O 1
ATOM 4056 N N . TYR C 1 134 ? -35.184 -43.410 -43.454 1.00 27.76 112 TYR C N 1
ATOM 4057 C CA . TYR C 1 134 ? -33.949 -44.183 -43.318 1.00 29.93 112 TYR C CA 1
ATOM 4058 C C . TYR C 1 134 ? -34.017 -45.057 -42.059 1.00 31.20 112 TYR C C 1
ATOM 4059 O O . TYR C 1 134 ? -34.348 -44.575 -40.968 1.00 28.25 112 TYR C O 1
ATOM 4068 N N . PHE C 1 135 ? -33.701 -46.340 -42.203 1.00 29.44 113 PHE C N 1
ATOM 4069 C CA . PHE C 1 135 ? -33.549 -47.226 -41.047 1.00 27.98 113 PHE C CA 1
ATOM 4070 C C . PHE C 1 135 ? -32.238 -46.941 -40.331 1.00 28.24 113 PHE C C 1
ATOM 4071 O O . PHE C 1 135 ? -31.231 -46.643 -40.980 1.00 31.40 113 PHE C O 1
ATOM 4079 N N . SER C 1 136 ? -32.254 -47.036 -39.000 1.00 29.13 114 SER C N 1
ATOM 4080 C CA . SER C 1 136 ? -31.020 -46.993 -38.216 1.00 32.68 114 SER C CA 1
ATOM 4081 C C . SER C 1 136 ? -30.063 -48.061 -38.722 1.00 31.75 114 SER C C 1
ATOM 4082 O O . SER C 1 136 ? -30.482 -49.146 -39.121 1.00 32.04 114 SER C O 1
ATOM 4085 N N . ARG C 1 137 ? -28.777 -47.741 -38.709 1.00 30.26 115 ARG C N 1
ATOM 4086 C CA . ARG C 1 137 ? -27.751 -48.662 -39.155 1.00 33.51 115 ARG C CA 1
ATOM 4087 C C . ARG C 1 137 ? -27.008 -49.249 -37.965 1.00 37.36 115 ARG C C 1
ATOM 4088 O O . ARG C 1 137 ? -26.019 -49.966 -38.126 1.00 37.78 115 ARG C O 1
ATOM 4096 N N . LEU C 1 138 ? -27.497 -48.939 -36.769 1.00 33.07 116 LEU C N 1
ATOM 4097 C CA . LEU C 1 138 ? -26.934 -49.489 -35.545 1.00 33.86 116 LEU C CA 1
ATOM 4098 C C . LEU C 1 138 ? -27.505 -50.884 -35.316 1.00 37.31 116 LEU C C 1
ATOM 4099 O O . LEU C 1 138 ? -28.594 -51.197 -35.800 1.00 36.71 116 LEU C O 1
ATOM 4104 N N . PRO C 1 139 ? -26.771 -51.733 -34.580 1.00 36.62 117 PRO C N 1
ATOM 4105 C CA . PRO C 1 139 ? -27.291 -53.060 -34.236 1.00 35.48 117 PRO C CA 1
ATOM 4106 C C . PRO C 1 139 ? -28.273 -52.920 -33.089 1.00 34.86 117 PRO C C 1
ATOM 4107 O O . PRO C 1 139 ? -27.954 -53.223 -31.938 1.00 38.93 117 PRO C O 1
ATOM 4111 N N . ILE C 1 140 ? -29.476 -52.460 -33.414 1.00 29.03 118 ILE C N 1
ATOM 4112 C CA . ILE C 1 140 ? -30.406 -52.009 -32.385 1.00 27.08 118 ILE C CA 1
ATOM 4113 C C . ILE C 1 140 ? -30.901 -53.115 -31.460 1.00 29.95 118 ILE C C 1
ATOM 4114 O O . ILE C 1 140 ? -31.088 -52.879 -30.270 1.00 30.41 118 ILE C O 1
ATOM 4119 N N . LYS C 1 141 ? -31.111 -54.315 -31.996 1.00 33.09 119 LYS C N 1
ATOM 4120 C CA . LYS C 1 141 ? -31.574 -55.425 -31.169 1.00 34.46 119 LYS C CA 1
ATOM 4121 C C . LYS C 1 141 ? -30.479 -55.877 -30.200 1.00 35.11 119 LYS C C 1
ATOM 4122 O O . LYS C 1 141 ? -30.750 -56.171 -29.032 1.00 34.88 119 LYS C O 1
ATOM 4128 N N . THR C 1 142 ? -29.243 -55.915 -30.682 1.00 32.67 120 THR C N 1
ATOM 4129 C CA . THR C 1 142 ? -28.122 -56.325 -29.840 1.00 35.15 120 THR C CA 1
ATOM 4130 C C . THR C 1 142 ? -27.922 -55.316 -28.711 1.00 33.78 120 THR C C 1
ATOM 4131 O O . THR C 1 142 ? -27.612 -55.694 -27.575 1.00 33.54 120 THR C O 1
ATOM 4135 N N . MET C 1 143 ? -28.119 -54.037 -29.024 1.00 33.19 121 MET C N 1
ATOM 4136 C CA . MET C 1 143 ? -27.968 -52.970 -28.037 1.00 37.67 121 MET C CA 1
ATOM 4137 C C . MET C 1 143 ? -29.030 -53.055 -26.948 1.00 32.20 121 MET C C 1
ATOM 4138 O O . MET C 1 143 ? -28.719 -52.927 -25.756 1.00 28.44 121 MET C O 1
ATOM 4143 N N . VAL C 1 144 ? -30.280 -53.269 -27.354 1.00 28.53 122 VAL C N 1
ATOM 4144 C CA . VAL C 1 144 ? -31.384 -53.405 -26.407 1.00 30.50 122 VAL C CA 1
ATOM 4145 C C . VAL C 1 144 ? -31.194 -54.654 -25.544 1.00 32.80 122 VAL C C 1
ATOM 4146 O O . VAL C 1 144 ? -31.413 -54.621 -24.331 1.00 32.17 122 VAL C O 1
ATOM 4150 N N . ASN C 1 145 ? -30.763 -55.749 -26.163 1.00 28.46 123 ASN C N 1
ATOM 4151 C CA . ASN C 1 145 ? -30.489 -56.971 -25.412 1.00 31.09 123 ASN C CA 1
ATOM 4152 C C . ASN C 1 145 ? -29.375 -56.796 -24.383 1.00 32.01 123 ASN C C 1
ATOM 4153 O O . ASN C 1 145 ? -29.476 -57.293 -23.264 1.00 34.96 123 ASN C O 1
ATOM 4158 N N . ALA C 1 146 ? -28.317 -56.089 -24.764 1.00 35.01 124 ALA C N 1
ATOM 4159 C CA . ALA C 1 146 ? -27.192 -55.865 -23.858 1.00 33.38 124 ALA C CA 1
ATOM 4160 C C . ALA C 1 146 ? -27.626 -55.044 -22.652 1.00 34.76 124 ALA C C 1
ATOM 4161 O O . ALA C 1 146 ? -27.196 -55.306 -21.530 1.00 38.38 124 ALA C O 1
ATOM 4163 N N . LEU C 1 147 ? -28.469 -54.043 -22.892 1.00 29.84 125 LEU C N 1
ATOM 4164 C CA . LEU C 1 147 ? -28.959 -53.198 -21.816 1.00 30.12 125 LEU C CA 1
ATOM 4165 C C . LEU C 1 147 ? -29.839 -54.006 -20.868 1.00 31.34 125 LEU C C 1
ATOM 4166 O O . LEU C 1 147 ? -29.652 -53.967 -19.652 1.00 29.24 125 LEU C O 1
ATOM 4171 N N . ASN C 1 148 ? -30.785 -54.749 -21.437 1.00 28.52 126 ASN C N 1
ATOM 4172 C CA . ASN C 1 148 ? -31.710 -55.560 -20.649 1.00 30.57 126 ASN C CA 1
ATOM 4173 C C . ASN C 1 148 ? -30.987 -56.613 -19.817 1.00 35.95 126 ASN C C 1
ATOM 4174 O O . ASN C 1 148 ? -31.332 -56.853 -18.655 1.00 37.30 126 ASN C O 1
ATOM 4179 N N . THR C 1 149 ? -29.974 -57.235 -20.411 1.00 38.06 127 THR C N 1
ATOM 4180 C CA . THR C 1 149 ? -29.139 -58.201 -19.703 1.00 34.07 127 THR C CA 1
ATOM 4181 C C . THR C 1 149 ? -28.375 -57.544 -18.550 1.00 35.12 127 THR C C 1
ATOM 4182 O O . THR C 1 149 ? -28.082 -58.182 -17.537 1.00 38.87 127 THR C O 1
ATOM 4186 N N . ALA C 1 150 ? -28.076 -56.258 -18.694 1.00 38.29 128 ALA C N 1
ATOM 4187 C CA . ALA C 1 150 ? -27.398 -55.525 -17.626 1.00 37.06 128 ALA C CA 1
ATOM 4188 C C . ALA C 1 150 ? -28.367 -55.027 -16.553 1.00 36.74 128 ALA C C 1
ATOM 4189 O O . ALA C 1 150 ? -27.958 -54.358 -15.603 1.00 38.66 128 ALA C O 1
ATOM 4191 N N . GLY C 1 151 ? -29.652 -55.342 -16.709 1.00 32.17 129 GLY C N 1
ATOM 4192 C CA . GLY C 1 151 ? -30.643 -54.938 -15.724 1.00 30.10 129 GLY C CA 1
ATOM 4193 C C . GLY C 1 151 ? -31.137 -53.530 -15.967 1.00 29.61 129 GLY C C 1
ATOM 4194 O O . GLY C 1 151 ? -31.612 -52.859 -15.052 1.00 31.69 129 GLY C O 1
ATOM 4195 N N . ILE C 1 152 ? -31.036 -53.086 -17.217 1.00 28.84 130 ILE C N 1
ATOM 4196 C CA . ILE C 1 152 ? -31.471 -51.747 -17.586 1.00 30.30 130 ILE C CA 1
ATOM 4197 C C . ILE C 1 152 ? -32.610 -51.853 -18.582 1.00 27.28 130 ILE C C 1
ATOM 4198 O O . ILE C 1 152 ? -32.431 -52.404 -19.667 1.00 28.27 130 ILE C O 1
ATOM 4203 N N . PRO C 1 153 ? -33.792 -51.335 -18.208 1.00 22.48 131 PRO C N 1
ATOM 4204 C CA . PRO C 1 153 ? -34.959 -51.377 -19.094 1.00 26.89 131 PRO C CA 1
ATOM 4205 C C . PRO C 1 153 ? -34.666 -50.645 -20.392 1.00 27.87 131 PRO C C 1
ATOM 4206 O O . PRO C 1 153 ? -34.196 -49.507 -20.377 1.00 23.67 131 PRO C O 1
ATOM 4210 N N . ALA C 1 154 ? -34.936 -51.304 -21.509 1.00 25.08 132 ALA C N 1
ATOM 4211 C CA . ALA C 1 154 ? -34.663 -50.725 -22.808 1.00 24.73 132 ALA C CA 1
ATOM 4212 C C . ALA C 1 154 ? -35.547 -51.406 -23.826 1.00 25.00 132 ALA C C 1
ATOM 4213 O O . ALA C 1 154 ? -35.937 -52.559 -23.639 1.00 23.89 132 ALA C O 1
ATOM 4215 N N . SER C 1 155 ? -35.856 -50.701 -24.907 1.00 22.96 133 SER C N 1
ATOM 4216 C CA . SER C 1 155 ? -36.643 -51.283 -25.989 1.00 23.32 133 SER C CA 1
ATOM 4217 C C . SER C 1 155 ? -36.334 -50.589 -27.304 1.00 20.99 133 SER C C 1
ATOM 4218 O O . SER C 1 155 ? -35.763 -49.492 -27.323 1.00 22.31 133 SER C O 1
ATOM 4221 N N . VAL C 1 156 ? -36.716 -51.237 -28.399 1.00 19.70 134 VAL C N 1
ATOM 4222 C CA . VAL C 1 156 ? -36.665 -50.617 -29.722 1.00 21.85 134 VAL C CA 1
ATOM 4223 C C . VAL C 1 156 ? -37.900 -49.738 -29.879 1.00 22.48 134 VAL C C 1
ATOM 4224 O O . VAL C 1 156 ? -39.003 -50.120 -29.470 1.00 26.65 134 VAL C O 1
ATOM 4228 N N . SER C 1 157 ? -37.710 -48.546 -30.440 1.00 22.11 135 SER C N 1
ATOM 4229 C CA . SER C 1 157 ? -38.827 -47.635 -30.706 1.00 19.68 135 SER C CA 1
ATOM 4230 C C . SER C 1 157 ? -39.015 -47.529 -32.208 1.00 20.39 135 SER C C 1
ATOM 4231 O O . SER C 1 157 ? -38.030 -47.506 -32.944 1.00 21.69 135 SER C O 1
ATOM 4234 N N . GLN C 1 158 ? -40.272 -47.457 -32.651 1.00 20.74 136 GLN C N 1
ATOM 4235 C CA . GLN C 1 158 ? -40.583 -47.316 -34.075 1.00 22.10 136 GLN C CA 1
ATOM 4236 C C . GLN C 1 158 ? -40.827 -45.880 -34.509 1.00 20.82 136 GLN C C 1
ATOM 4237 O O . GLN C 1 158 ? -41.103 -45.630 -35.682 1.00 23.26 136 GLN C O 1
ATOM 4243 N N . THR C 1 159 ? -40.778 -44.940 -33.569 1.00 19.74 137 THR C N 1
ATOM 4244 C CA . THR C 1 159 ? -40.911 -43.532 -33.928 1.00 23.07 137 THR C CA 1
ATOM 4245 C C . THR C 1 159 ? -40.057 -42.652 -33.036 1.00 19.77 137 THR C C 1
ATOM 4246 O O . THR C 1 159 ? -40.111 -42.760 -31.813 1.00 18.46 137 THR C O 1
ATOM 4250 N N . ALA C 1 160 ? -39.246 -41.797 -33.653 1.00 21.72 138 ALA C N 1
ATOM 4251 C CA . ALA C 1 160 ? -38.433 -40.837 -32.913 1.00 22.16 138 ALA C CA 1
ATOM 4252 C C . ALA C 1 160 ? -39.120 -39.477 -32.847 1.00 22.78 138 ALA C C 1
ATOM 4253 O O . ALA C 1 160 ? -38.487 -38.458 -32.567 1.00 24.77 138 ALA C O 1
ATOM 4255 N N . GLY C 1 161 ? -40.424 -39.465 -33.108 1.00 21.10 139 GLY C N 1
ATOM 4256 C CA . GLY C 1 161 ? -41.182 -38.226 -33.117 1.00 20.88 139 GLY C CA 1
ATOM 4257 C C . GLY C 1 161 ? -41.127 -37.510 -34.446 1.00 22.61 139 GLY C C 1
ATOM 4258 O O . GLY C 1 161 ? -40.696 -38.072 -35.449 1.00 24.27 139 GLY C O 1
ATOM 4259 N N . THR C 1 162 ? -41.595 -36.268 -34.458 1.00 22.27 140 THR C N 1
ATOM 4260 C CA . THR C 1 162 ? -41.546 -35.435 -35.648 1.00 25.24 140 THR C CA 1
ATOM 4261 C C . THR C 1 162 ? -40.996 -34.062 -35.270 1.00 26.46 140 THR C C 1
ATOM 4262 O O . THR C 1 162 ? -41.246 -33.069 -35.948 1.00 26.35 140 THR C O 1
ATOM 4266 N N . PHE C 1 163 ? -40.235 -34.018 -34.179 1.00 24.14 141 PHE C N 1
ATOM 4267 C CA . PHE C 1 163 ? -39.621 -32.780 -33.707 1.00 26.09 141 PHE C CA 1
ATOM 4268 C C . PHE C 1 163 ? -38.137 -32.778 -34.098 1.00 25.94 141 PHE C C 1
ATOM 4269 O O . PHE C 1 163 ? -37.767 -33.371 -35.115 1.00 28.40 141 PHE C O 1
ATOM 4277 N N . VAL C 1 164 ? -37.278 -32.115 -33.327 1.00 22.84 142 VAL C N 1
ATOM 4278 C CA . VAL C 1 164 ? -35.895 -31.939 -33.762 1.00 25.79 142 VAL C CA 1
ATOM 4279 C C . VAL C 1 164 ? -35.074 -33.233 -33.689 1.00 25.14 142 VAL C C 1
ATOM 4280 O O . VAL C 1 164 ? -34.128 -33.418 -34.461 1.00 28.16 142 VAL C O 1
ATOM 4284 N N . CYS C 1 165 ? -35.451 -34.136 -32.788 1.00 24.58 143 CYS C N 1
ATOM 4285 C CA . CYS C 1 165 ? -34.727 -35.397 -32.640 1.00 26.33 143 CYS C CA 1
ATOM 4286 C C . CYS C 1 165 ? -34.822 -36.254 -33.898 1.00 23.45 143 CYS C C 1
ATOM 4287 O O . CYS C 1 165 ? -33.808 -36.690 -34.431 1.00 26.26 143 CYS C O 1
ATOM 4290 N N . ASN C 1 166 ? -36.040 -36.488 -34.374 1.00 23.65 144 ASN C N 1
ATOM 4291 C CA . ASN C 1 166 ? -36.223 -37.209 -35.625 1.00 21.04 144 ASN C CA 1
ATOM 4292 C C . ASN C 1 166 ? -35.577 -36.491 -36.800 1.00 27.37 144 ASN C C 1
ATOM 4293 O O . ASN C 1 166 ? -34.992 -37.117 -37.687 1.00 25.73 144 ASN C O 1
ATOM 4298 N N . HIS C 1 167 ? -35.717 -35.170 -36.808 1.00 24.25 145 HIS C N 1
ATOM 4299 C CA . HIS C 1 167 ? -35.145 -34.303 -37.833 1.00 25.03 145 HIS C CA 1
ATOM 4300 C C . HIS C 1 167 ? -33.636 -34.539 -37.929 1.00 28.93 145 HIS C C 1
ATOM 4301 O O . HIS C 1 167 ? -33.084 -34.692 -39.019 1.00 31.31 145 HIS C O 1
ATOM 4308 N N . VAL C 1 168 ? -32.976 -34.593 -36.774 1.00 30.37 146 VAL C N 1
ATOM 4309 C CA . VAL C 1 168 ? -31.545 -34.874 -36.725 1.00 29.10 146 VAL C CA 1
ATOM 4310 C C . VAL C 1 168 ? -31.211 -36.315 -37.115 1.00 28.77 146 VAL C C 1
ATOM 4311 O O . VAL C 1 168 ? -30.292 -36.543 -37.897 1.00 31.89 146 VAL C O 1
ATOM 4315 N N . MET C 1 169 ? -31.967 -37.282 -36.606 1.00 27.25 147 MET C N 1
ATOM 4316 C CA . MET C 1 169 ? -31.761 -38.676 -37.003 1.00 26.81 147 MET C CA 1
ATOM 4317 C C . MET C 1 169 ? -31.839 -38.857 -38.516 1.00 25.98 147 MET C C 1
ATOM 4318 O O . MET C 1 169 ? -30.977 -39.493 -39.109 1.00 28.29 147 MET C O 1
ATOM 4323 N N . TYR C 1 170 ? -32.869 -38.292 -39.131 1.00 28.49 148 TYR C N 1
ATOM 4324 C CA . TYR C 1 170 ? -33.022 -38.383 -40.573 1.00 27.56 148 TYR C CA 1
ATOM 4325 C C . TYR C 1 170 ? -31.868 -37.723 -41.311 1.00 31.10 148 TYR C C 1
ATOM 4326 O O . TYR C 1 170 ? -31.299 -38.310 -42.237 1.00 31.11 148 TYR C O 1
ATOM 4335 N N . GLY C 1 171 ? -31.553 -36.489 -40.931 1.00 29.25 149 GLY C N 1
ATOM 4336 C CA . GLY C 1 171 ? -30.497 -35.747 -41.599 1.00 31.69 149 GLY C CA 1
ATOM 4337 C C . GLY C 1 171 ? -29.148 -36.429 -41.491 1.00 35.89 149 GLY C C 1
ATOM 4338 O O . GLY C 1 171 ? -28.334 -36.366 -42.416 1.00 35.43 149 GLY C O 1
ATOM 4339 N N . LEU C 1 172 ? -28.920 -37.083 -40.355 1.00 37.38 150 LEU C N 1
ATOM 4340 C CA . LEU C 1 172 ? -27.704 -37.854 -40.118 1.00 38.95 150 LEU C CA 1
ATOM 4341 C C . LEU C 1 172 ? -27.607 -39.059 -41.049 1.00 36.11 150 LEU C C 1
ATOM 4342 O O . LEU C 1 172 ? -26.589 -39.266 -41.716 1.00 36.83 150 LEU C O 1
ATOM 4347 N N . LEU C 1 173 ? -28.671 -39.855 -41.089 1.00 35.24 151 LEU C N 1
ATOM 4348 C CA . LEU C 1 173 ? -28.690 -41.062 -41.908 1.00 32.32 151 LEU C CA 1
ATOM 4349 C C . LEU C 1 173 ? -28.616 -40.760 -43.404 1.00 35.65 151 LEU C C 1
ATOM 4350 O O . LEU C 1 173 ? -27.988 -41.504 -44.155 1.00 35.53 151 LEU C O 1
ATOM 4355 N N . HIS C 1 174 ? -29.249 -39.664 -43.816 1.00 35.46 152 HIS C N 1
ATOM 4356 C CA . HIS C 1 174 ? -29.173 -39.196 -45.191 1.00 38.56 152 HIS C CA 1
ATOM 4357 C C . HIS C 1 174 ? -27.734 -38.817 -45.522 1.00 37.86 152 HIS C C 1
ATOM 4358 O O . HIS C 1 174 ? -27.198 -39.211 -46.557 1.00 39.75 152 HIS C O 1
ATOM 4365 N N . TYR C 1 175 ? -27.112 -38.051 -44.630 1.00 39.88 153 TYR C N 1
ATOM 4366 C CA . TYR C 1 175 ? -25.749 -37.573 -44.846 1.00 40.27 153 TYR C CA 1
ATOM 4367 C C . TYR C 1 175 ? -24.762 -38.722 -45.027 1.00 45.75 153 TYR C C 1
ATOM 4368 O O . TYR C 1 175 ? -23.957 -38.715 -45.958 1.00 44.05 153 TYR C O 1
ATOM 4377 N N . LEU C 1 176 ? -24.826 -39.706 -44.134 1.00 43.76 154 LEU C N 1
ATOM 4378 C CA . LEU C 1 176 ? -23.919 -40.847 -44.189 1.00 44.81 154 LEU C CA 1
ATOM 4379 C C . LEU C 1 176 ? -24.136 -41.681 -45.455 1.00 42.74 154 LEU C C 1
ATOM 4380 O O . LEU C 1 176 ? -23.178 -42.121 -46.087 1.00 45.07 154 LEU C O 1
ATOM 4385 N N . ALA C 1 177 ? -25.396 -41.880 -45.833 1.00 41.17 155 ALA C N 1
ATOM 4386 C CA . ALA C 1 177 ? -25.720 -42.665 -47.022 1.00 42.46 155 ALA C CA 1
ATOM 4387 C C . ALA C 1 177 ? -25.210 -41.997 -48.298 1.00 44.53 155 ALA C C 1
ATOM 4388 O O . ALA C 1 177 ? -24.849 -42.676 -49.259 1.00 46.38 155 ALA C O 1
ATOM 4390 N N . GLN C 1 178 ? -25.180 -40.668 -48.303 1.00 44.69 156 GLN C N 1
ATOM 4391 C CA . GLN C 1 178 ? -24.776 -39.933 -49.496 1.00 47.05 156 GLN C CA 1
ATOM 4392 C C . GLN C 1 178 ? -23.266 -39.771 -49.594 1.00 50.76 156 GLN C C 1
ATOM 4393 O O . GLN C 1 178 ? -22.740 -39.540 -50.679 1.00 53.70 156 GLN C O 1
ATOM 4399 N N . ASN C 1 179 ? -22.5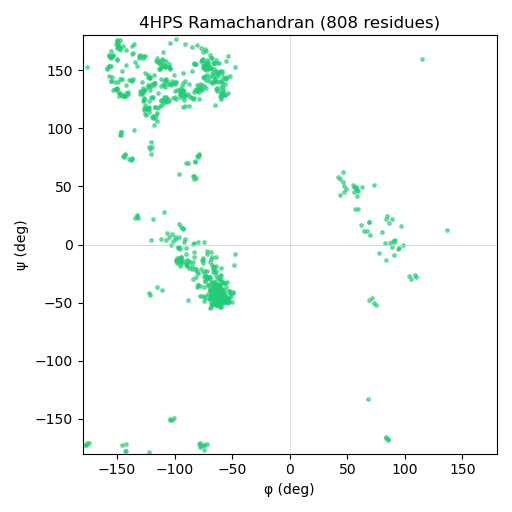68 -39.896 -48.469 1.00 49.33 157 ASN C N 1
ATOM 4400 C CA . ASN C 1 179 ? -21.137 -39.600 -48.448 1.00 51.92 157 ASN C CA 1
ATOM 4401 C C . ASN C 1 179 ? -20.240 -40.755 -47.996 1.00 52.85 157 ASN C C 1
ATOM 4402 O O . ASN C 1 179 ? -19.180 -40.985 -48.575 1.00 55.67 157 ASN C O 1
ATOM 4407 N N . THR C 1 180 ? -20.663 -41.474 -46.961 1.00 51.50 158 THR C N 1
ATOM 4408 C CA . THR C 1 180 ? -19.852 -42.537 -46.364 1.00 53.12 158 THR C CA 1
ATOM 4409 C C . THR C 1 180 ? -20.713 -43.708 -45.878 1.00 50.80 158 THR C C 1
ATOM 4410 O O . THR C 1 180 ? -20.942 -43.855 -44.679 1.00 47.58 158 THR C O 1
ATOM 4414 N N . PRO C 1 181 ? -21.197 -44.543 -46.810 1.00 49.69 159 PRO C N 1
ATOM 4415 C CA . PRO C 1 181 ? -22.135 -45.633 -46.513 1.00 50.78 159 PRO C CA 1
ATOM 4416 C C . PRO C 1 181 ? -21.627 -46.678 -45.516 1.00 50.47 159 PRO C C 1
ATOM 4417 O O . PRO C 1 181 ? -22.445 -47.398 -44.945 1.00 50.18 159 PRO C O 1
ATOM 4421 N N . SER C 1 182 ? -20.314 -46.768 -45.319 1.00 55.10 160 SER C N 1
ATOM 4422 C CA . SER C 1 182 ? -19.753 -47.721 -44.361 1.00 54.45 160 SER C CA 1
ATOM 4423 C C . SER C 1 182 ? -19.913 -47.232 -42.922 1.00 53.81 160 SER C C 1
ATOM 4424 O O . SER C 1 182 ? -19.868 -48.021 -41.977 1.00 57.57 160 SER C O 1
ATOM 4427 N N . VAL C 1 183 ? -20.101 -45.925 -42.764 1.00 47.62 161 VAL C N 1
ATOM 4428 C CA . VAL C 1 183 ? -20.287 -45.328 -41.445 1.00 45.81 161 VAL C CA 1
ATOM 4429 C C . VAL C 1 183 ? -21.722 -45.551 -40.960 1.00 44.57 161 VAL C C 1
ATOM 4430 O O . VAL C 1 183 ? -22.684 -45.203 -41.649 1.00 41.55 161 VAL C O 1
ATOM 4434 N N . ARG C 1 184 ? -21.854 -46.139 -39.774 1.00 41.63 162 ARG C N 1
ATOM 4435 C CA . ARG C 1 184 ? -23.159 -46.452 -39.209 1.00 39.95 162 ARG C CA 1
ATOM 4436 C C . ARG C 1 184 ? -23.633 -45.335 -38.278 1.00 41.45 162 ARG C C 1
ATOM 4437 O O . ARG C 1 184 ? -22.879 -44.859 -37.422 1.00 40.17 162 ARG C O 1
ATOM 4445 N N . GLY C 1 185 ? -24.881 -44.911 -38.455 1.00 38.23 163 GLY C N 1
ATOM 4446 C CA . GLY C 1 185 ? -25.474 -43.910 -37.581 1.00 35.35 163 GLY C CA 1
ATOM 4447 C C . GLY C 1 185 ? -26.806 -44.363 -37.012 1.00 34.37 163 GLY C C 1
ATOM 4448 O O . GLY C 1 185 ? -27.420 -45.306 -37.521 1.00 32.24 163 GLY C O 1
ATOM 4449 N N . GLY C 1 186 ? -27.243 -43.704 -35.943 1.00 31.33 164 GLY C N 1
ATOM 4450 C CA . GLY C 1 186 ? -28.529 -44.006 -35.332 1.00 29.61 164 GLY C CA 1
ATOM 4451 C C . GLY C 1 186 ? -28.840 -43.087 -34.170 1.00 30.78 164 GLY C C 1
ATOM 4452 O O . GLY C 1 186 ? -28.099 -42.136 -33.912 1.00 31.90 164 GLY C O 1
ATOM 4453 N N . PHE C 1 187 ? -29.925 -43.385 -33.459 1.00 27.60 165 PHE C N 1
ATOM 4454 C CA . PHE C 1 187 ? -30.420 -42.509 -32.412 1.00 27.08 165 PHE C CA 1
ATOM 4455 C C . PHE C 1 187 ? -30.832 -43.278 -31.159 1.00 24.59 165 PHE C C 1
ATOM 4456 O O . PHE C 1 187 ? -31.405 -44.370 -31.256 1.00 25.65 165 PHE C O 1
ATOM 4464 N N . ILE C 1 188 ? -30.558 -42.695 -29.989 1.00 23.00 166 ILE C N 1
ATOM 4465 C CA . ILE C 1 188 ? -31.025 -43.225 -28.712 1.00 22.50 166 ILE C CA 1
ATOM 4466 C C . ILE C 1 188 ? -31.752 -42.126 -27.935 1.00 25.34 166 ILE C C 1
ATOM 4467 O O . ILE C 1 188 ? -31.242 -41.017 -27.811 1.00 24.13 166 ILE C O 1
ATOM 4472 N N . HIS C 1 189 ? -32.941 -42.426 -27.420 1.00 22.86 167 HIS C N 1
ATOM 4473 C CA . HIS C 1 189 ? -33.637 -41.484 -26.542 1.00 22.21 167 HIS C CA 1
ATOM 4474 C C . HIS C 1 189 ? -33.492 -41.864 -25.074 1.00 22.71 167 HIS C C 1
ATOM 4475 O O . HIS C 1 189 ? -33.584 -43.040 -24.715 1.00 22.83 167 HIS C O 1
ATOM 4482 N N . VAL C 1 190 ? -33.288 -40.858 -24.224 1.00 19.70 168 VAL C N 1
ATOM 4483 C CA . VAL C 1 190 ? -33.315 -41.057 -22.776 1.00 20.30 168 VAL C CA 1
ATOM 4484 C C . VAL C 1 190 ? -34.571 -40.434 -22.188 1.00 20.56 168 VAL C C 1
ATOM 4485 O O . VAL C 1 190 ? -35.112 -39.473 -22.723 1.00 22.19 168 VAL C O 1
ATOM 4489 N N . PRO C 1 191 ? -35.036 -40.974 -21.059 1.00 24.91 169 PRO C N 1
ATOM 4490 C CA . PRO C 1 191 ? -36.215 -40.399 -20.410 1.00 21.12 169 PRO C CA 1
ATOM 4491 C C . PRO C 1 191 ? -35.865 -39.138 -19.643 1.00 22.71 169 PRO C C 1
ATOM 4492 O O . PRO C 1 191 ? -34.737 -38.652 -19.711 1.00 22.72 169 PRO C O 1
ATOM 4496 N N . TYR C 1 192 ? -36.841 -38.607 -18.918 1.00 20.38 170 TYR C N 1
ATOM 4497 C CA . TYR C 1 192 ? -36.584 -37.496 -18.013 1.00 17.84 170 TYR C CA 1
ATOM 4498 C C . TYR C 1 192 ? -35.587 -37.898 -16.926 1.00 18.82 170 TYR C C 1
ATOM 4499 O O . TYR C 1 192 ? -35.580 -39.045 -16.458 1.00 19.78 170 TYR C O 1
ATOM 4508 N N . LEU C 1 193 ? -34.774 -36.937 -16.489 1.00 19.77 171 LEU C N 1
ATOM 4509 C CA . LEU C 1 193 ? -34.084 -37.073 -15.203 1.00 20.85 171 LEU C CA 1
ATOM 4510 C C . LEU C 1 193 ? -35.099 -36.929 -14.080 1.00 18.60 171 LEU C C 1
ATOM 4511 O O . LEU C 1 193 ? -36.156 -36.322 -14.273 1.00 20.09 171 LEU C O 1
ATOM 4516 N N . PRO C 1 194 ? -34.794 -37.479 -12.893 1.00 17.49 172 PRO C N 1
ATOM 4517 C CA . PRO C 1 194 ? -35.728 -37.311 -11.778 1.00 17.76 172 PRO C CA 1
ATOM 4518 C C . PRO C 1 194 ? -36.093 -35.841 -11.537 1.00 19.51 172 PRO C C 1
ATOM 4519 O O . PRO C 1 194 ? -37.265 -35.538 -11.266 1.00 19.43 172 PRO C O 1
ATOM 4523 N N . GLU C 1 195 ? -35.126 -34.929 -11.647 1.00 18.91 173 GLU C N 1
ATOM 4524 C CA . GLU C 1 195 ? -35.413 -33.533 -11.314 1.00 22.60 173 GLU C CA 1
ATOM 4525 C C . GLU C 1 195 ? -36.407 -32.921 -12.308 1.00 22.50 173 GLU C C 1
ATOM 4526 O O . GLU C 1 195 ? -37.081 -31.936 -11.998 1.00 25.04 173 GLU C O 1
ATOM 4532 N N . GLN C 1 196 ? -36.526 -33.517 -13.494 1.00 18.73 174 GLN C N 1
ATOM 4533 C CA . GLN C 1 196 ? -37.478 -33.005 -14.472 1.00 19.02 174 GLN C CA 1
ATOM 4534 C C . GLN C 1 196 ? -38.881 -33.553 -14.259 1.00 21.55 174 GLN C C 1
ATOM 4535 O O . GLN C 1 196 ? -39.854 -33.001 -14.779 1.00 29.42 174 GLN C O 1
ATOM 4541 N N . ALA C 1 197 ? -38.978 -34.649 -13.512 1.00 24.50 175 ALA C N 1
ATOM 4542 C CA . ALA C 1 197 ? -40.257 -35.329 -13.305 1.00 23.62 175 ALA C CA 1
ATOM 4543 C C . ALA C 1 197 ? -40.950 -34.911 -12.010 1.00 27.47 175 ALA C C 1
ATOM 4544 O O . ALA C 1 197 ? -41.975 -35.480 -11.639 1.00 34.67 175 ALA C O 1
ATOM 4546 N N . VAL C 1 198 ? -40.390 -33.919 -11.323 1.00 26.18 176 VAL C N 1
ATOM 4547 C CA . VAL C 1 198 ? -40.983 -33.402 -10.094 1.00 28.07 176 VAL C CA 1
ATOM 4548 C C . VAL C 1 198 ? -42.334 -32.700 -10.328 1.00 43.47 176 VAL C C 1
ATOM 4549 O O . VAL C 1 198 ? -43.178 -32.654 -9.434 1.00 51.72 176 VAL C O 1
ATOM 4553 N N . LYS C 1 199 ? -42.561 -32.220 -11.547 1.00 43.11 177 LYS C N 1
ATOM 4554 C CA . LYS C 1 199 ? -43.771 -31.450 -11.876 1.00 52.53 177 LYS C CA 1
ATOM 4555 C C . LYS C 1 199 ? -45.120 -32.035 -11.409 1.00 61.61 177 LYS C C 1
ATOM 4556 O O . LYS C 1 199 ? -46.152 -31.368 -11.506 1.00 57.75 177 LYS C O 1
ATOM 4562 N N . ASP C 1 200 ? -45.097 -33.265 -10.897 1.00 64.82 178 ASP C N 1
ATOM 4563 C CA . ASP C 1 200 ? -46.294 -33.945 -10.401 1.00 67.21 178 ASP C CA 1
ATOM 4564 C C . ASP C 1 200 ? -47.294 -34.149 -11.532 1.00 66.21 178 ASP C C 1
ATOM 4565 O O . ASP C 1 200 ? -48.471 -33.810 -11.415 1.00 69.20 178 ASP C O 1
ATOM 4570 N N . GLY C 1 201 ? -46.797 -34.686 -12.640 1.00 59.60 179 GLY C N 1
ATOM 4571 C CA . GLY C 1 201 ? -47.638 -35.083 -13.749 1.00 55.87 179 GLY C CA 1
ATOM 4572 C C . GLY C 1 201 ? -47.471 -36.574 -13.958 1.00 48.85 179 GLY C C 1
ATOM 4573 O O . GLY C 1 201 ? -47.718 -37.090 -15.048 1.00 49.00 179 GLY C O 1
ATOM 4574 N N . ASN C 1 202 ? -47.029 -37.256 -12.900 1.00 39.68 180 ASN C N 1
ATOM 4575 C CA . ASN C 1 202 ? -46.854 -38.711 -12.906 1.00 31.85 180 ASN C CA 1
ATOM 4576 C C . ASN C 1 202 ? -45.879 -39.198 -13.985 1.00 30.39 180 ASN C C 1
ATOM 4577 O O . ASN C 1 202 ? -46.111 -40.216 -14.644 1.00 28.39 180 ASN C O 1
ATOM 4582 N N . GLN C 1 203 ? -44.778 -38.473 -14.156 1.00 25.07 181 GLN C N 1
ATOM 4583 C CA . GLN C 1 203 ? -43.802 -38.806 -15.187 1.00 23.18 181 GLN C CA 1
ATOM 4584 C C . GLN C 1 203 ? -42.706 -39.743 -14.684 1.00 22.07 181 GLN C C 1
ATOM 4585 O O . GLN C 1 203 ? -42.233 -39.621 -13.562 1.00 22.12 181 GLN C O 1
ATOM 4591 N N . SER C 1 204 ? -42.317 -40.687 -15.529 1.00 20.43 182 SER C N 1
ATOM 4592 C CA . SER C 1 204 ? -41.235 -41.612 -15.243 1.00 17.08 182 SER C CA 1
ATOM 4593 C C . SER C 1 204 ? -39.891 -40.928 -15.405 1.00 16.81 182 SER C C 1
ATOM 4594 O O . SER C 1 204 ? -39.773 -39.907 -16.110 1.00 18.35 182 SER C O 1
ATOM 4597 N N . SER C 1 205 ? -38.865 -41.498 -14.776 1.00 17.77 183 SER C N 1
ATOM 4598 C CA . SER C 1 205 ? -37.521 -40.947 -14.867 1.00 15.62 183 SER C CA 1
ATOM 4599 C C . SER C 1 205 ? -36.446 -42.020 -14.779 1.00 18.60 183 SER C C 1
ATOM 4600 O O . SER C 1 205 ? -36.725 -43.181 -14.483 1.00 19.20 183 SER C O 1
ATOM 4603 N N . MET C 1 206 ? -35.216 -41.591 -15.030 1.00 18.70 184 MET C N 1
ATOM 4604 C CA A MET C 1 206 ? -34.029 -42.429 -14.859 0.48 17.97 184 MET C CA 1
ATOM 4605 C CA B MET C 1 206 ? -34.041 -42.429 -14.867 0.52 17.82 184 MET C CA 1
ATOM 4606 C C . MET C 1 206 ? -32.912 -41.532 -14.369 1.00 18.61 184 MET C C 1
ATOM 4607 O O . MET C 1 206 ? -32.714 -40.448 -14.898 1.00 19.39 184 MET C O 1
ATOM 4616 N N . THR C 1 207 ? -32.181 -41.965 -13.341 1.00 20.45 185 THR C N 1
ATOM 4617 C CA . THR C 1 207 ? -31.080 -41.135 -12.849 1.00 20.87 185 THR C CA 1
ATOM 4618 C C . THR C 1 207 ? -29.990 -40.897 -13.895 1.00 20.22 185 THR C C 1
ATOM 4619 O O . THR C 1 207 ? -29.837 -41.678 -14.850 1.00 22.03 185 THR C O 1
ATOM 4623 N N . LEU C 1 208 ? -29.243 -39.812 -13.717 1.00 25.80 186 LEU C N 1
ATOM 4624 C CA . LEU C 1 208 ? -28.134 -39.493 -14.605 1.00 26.26 186 LEU C CA 1
ATOM 4625 C C . LEU C 1 208 ? -27.122 -40.633 -14.633 1.00 27.67 186 LEU C C 1
ATOM 4626 O O . LEU C 1 208 ? -26.677 -41.064 -15.703 1.00 26.64 186 LEU C O 1
ATOM 4631 N N . MET C 1 209 ? -26.777 -41.127 -13.451 1.00 26.75 187 MET C N 1
ATOM 4632 C CA . MET C 1 209 ? -25.853 -42.248 -13.319 1.00 28.38 187 MET C CA 1
ATOM 4633 C C . MET C 1 209 ? -26.283 -43.439 -14.172 1.00 26.06 187 MET C C 1
ATOM 4634 O O . MET C 1 209 ? -25.463 -44.029 -14.878 1.00 30.11 187 MET C O 1
ATOM 4639 N N . LEU C 1 210 ? -27.567 -43.789 -14.124 1.00 23.99 188 LEU C N 1
ATOM 4640 C CA . LEU C 1 210 ? -28.062 -44.921 -14.905 1.00 23.52 188 LEU C CA 1
ATOM 4641 C C . LEU C 1 210 ? -28.058 -44.620 -16.404 1.00 26.57 188 LEU C C 1
ATOM 4642 O O . LEU C 1 210 ? -27.732 -45.490 -17.203 1.00 28.46 188 LEU C O 1
ATOM 4647 N N . MET C 1 211 ? -28.423 -43.395 -16.781 1.00 22.61 189 MET C N 1
ATOM 4648 C CA . MET C 1 211 ? -28.412 -43.017 -18.191 1.00 25.98 189 MET C CA 1
ATOM 4649 C C . MET C 1 211 ? -27.023 -43.142 -18.778 1.00 29.27 189 MET C C 1
ATOM 4650 O O . MET C 1 211 ? -26.849 -43.689 -19.864 1.00 28.52 189 MET C O 1
ATOM 4655 N N . THR C 1 212 ? -26.034 -42.616 -18.062 1.00 29.43 190 THR C N 1
ATOM 4656 C CA . THR C 1 212 ? -24.660 -42.621 -18.556 1.00 32.11 190 THR C CA 1
ATOM 4657 C C . THR C 1 212 ? -24.143 -44.044 -18.742 1.00 33.80 190 THR C C 1
ATOM 4658 O O . THR C 1 212 ? -23.479 -44.351 -19.740 1.00 33.16 190 THR C O 1
ATOM 4662 N N . LEU C 1 213 ? -24.463 -44.912 -17.783 1.00 30.65 191 LEU C N 1
ATOM 4663 C CA . LEU C 1 213 ? -24.089 -46.319 -17.875 1.00 31.95 191 LEU C CA 1
ATOM 4664 C C . LEU C 1 213 ? -24.785 -46.971 -19.065 1.00 32.79 191 LEU C C 1
ATOM 4665 O O . LEU C 1 213 ? -24.169 -47.722 -19.816 1.00 34.26 191 LEU C O 1
ATOM 4670 N N . ALA C 1 214 ? -26.071 -46.675 -19.233 1.00 29.61 192 ALA C N 1
ATOM 4671 C CA . ALA C 1 214 ? -26.833 -47.227 -20.340 1.00 29.08 192 ALA C CA 1
ATOM 4672 C C . ALA C 1 214 ? -26.210 -46.821 -21.671 1.00 32.64 192 ALA C C 1
ATOM 4673 O O . ALA C 1 214 ? -26.034 -47.649 -22.576 1.00 33.09 192 ALA C O 1
ATOM 4675 N N . LEU C 1 215 ? -25.887 -45.538 -21.795 1.00 33.08 193 LEU C N 1
ATOM 4676 C CA . LEU C 1 215 ? -25.300 -45.037 -23.030 1.00 34.91 193 LEU C CA 1
ATOM 4677 C C . LEU C 1 215 ? -23.924 -45.655 -23.275 1.00 37.09 193 LEU C C 1
ATOM 4678 O O . LEU C 1 215 ? -23.564 -45.964 -24.414 1.00 36.68 193 LEU C O 1
ATOM 4683 N N . LYS C 1 216 ? -23.166 -45.856 -22.202 1.00 35.59 194 LYS C N 1
ATOM 4684 C CA . LYS C 1 216 ? -21.856 -46.491 -22.303 1.00 38.38 194 LYS C CA 1
ATOM 4685 C C . LYS C 1 216 ? -21.982 -47.906 -22.874 1.00 42.93 194 LYS C C 1
ATOM 4686 O O . LYS C 1 216 ? -21.289 -48.268 -23.827 1.00 42.03 194 LYS C O 1
ATOM 4692 N N . ILE C 1 217 ? -22.887 -48.693 -22.299 1.00 37.67 195 ILE C N 1
ATOM 4693 C CA . ILE C 1 217 ? -23.129 -50.062 -22.750 1.00 38.23 195 ILE C CA 1
ATOM 4694 C C . ILE C 1 217 ? -23.635 -50.106 -24.187 1.00 39.58 195 ILE C C 1
ATOM 4695 O O . ILE C 1 217 ? -23.153 -50.891 -24.999 1.00 40.60 195 ILE C O 1
ATOM 4700 N N . ALA C 1 218 ? -24.606 -49.254 -24.494 1.00 36.64 196 ALA C N 1
ATOM 4701 C CA . ALA C 1 218 ? -25.201 -49.208 -25.829 1.00 37.07 196 ALA C CA 1
ATOM 4702 C C . ALA C 1 218 ? -24.167 -48.862 -26.904 1.00 40.38 196 ALA C C 1
ATOM 4703 O O . ALA C 1 218 ? -24.178 -49.430 -28.001 1.00 41.28 196 ALA C O 1
ATOM 4705 N N . ILE C 1 219 ? -23.279 -47.926 -26.588 1.00 40.47 197 ILE C N 1
ATOM 4706 C CA . ILE C 1 219 ? -22.263 -47.476 -27.538 1.00 44.19 197 ILE C CA 1
ATOM 4707 C C . ILE C 1 219 ? -21.201 -48.549 -27.771 1.00 50.78 197 ILE C C 1
ATOM 4708 O O . ILE C 1 219 ? -20.792 -48.789 -28.908 1.00 47.45 197 ILE C O 1
ATOM 4713 N N . GLU C 1 220 ? -20.764 -49.197 -26.694 1.00 48.16 198 GLU C N 1
ATOM 4714 C CA . GLU C 1 220 ? -19.785 -50.278 -26.796 1.00 47.75 198 GLU C CA 1
ATOM 4715 C C . GLU C 1 220 ? -20.353 -51.475 -27.555 1.00 48.29 198 GLU C C 1
ATOM 4716 O O . GLU C 1 220 ? -19.653 -52.119 -28.333 1.00 50.83 198 GLU C O 1
ATOM 4722 N N . THR C 1 221 ? -21.626 -51.771 -27.312 1.00 46.09 199 THR C N 1
ATOM 4723 C CA . THR C 1 221 ? -22.316 -52.858 -28.000 1.00 46.66 199 THR C CA 1
ATOM 4724 C C . THR C 1 221 ? -22.424 -52.555 -29.491 1.00 53.44 199 THR C C 1
ATOM 4725 O O . THR C 1 221 ? -22.189 -53.427 -30.336 1.00 50.34 199 THR C O 1
ATOM 4729 N N . ALA C 1 222 ? -22.759 -51.308 -29.806 1.00 47.03 200 ALA C N 1
ATOM 4730 C CA . ALA C 1 222 ? -22.851 -50.860 -31.190 1.00 48.59 200 ALA C CA 1
ATOM 4731 C C . ALA C 1 222 ? -21.518 -51.052 -31.895 1.00 51.73 200 ALA C C 1
ATOM 4732 O O . ALA C 1 222 ? -21.461 -51.518 -33.038 1.00 53.96 200 ALA C O 1
ATOM 4734 N N . TRP C 1 223 ? -20.446 -50.685 -31.207 1.00 52.13 201 TRP C N 1
ATOM 4735 C CA . TRP C 1 223 ? -19.101 -50.772 -31.767 1.00 55.20 201 TRP C CA 1
ATOM 4736 C C . TRP C 1 223 ? -18.657 -52.207 -32.051 1.00 57.30 201 TRP C C 1
ATOM 4737 O O . TRP C 1 223 ? -18.081 -52.484 -33.100 1.00 60.01 201 TRP C O 1
ATOM 4748 N N . LYS C 1 224 ? -18.932 -53.112 -31.115 1.00 56.23 202 LYS C N 1
ATOM 4749 C CA . LYS C 1 224 ? -18.410 -54.476 -31.178 1.00 58.39 202 LYS C CA 1
ATOM 4750 C C . LYS C 1 224 ? -19.220 -55.400 -32.078 1.00 59.50 202 LYS C C 1
ATOM 4751 O O . LYS C 1 224 ? -18.725 -56.432 -32.533 1.00 61.70 202 LYS C O 1
ATOM 4757 N N . ASN C 1 225 ? -20.470 -55.031 -32.319 1.00 57.25 203 ASN C N 1
ATOM 4758 C CA . ASN C 1 225 ? -21.355 -55.839 -33.134 1.00 58.19 203 ASN C CA 1
ATOM 4759 C C . ASN C 1 225 ? -21.746 -55.074 -34.387 1.00 58.92 203 ASN C C 1
ATOM 4760 O O . ASN C 1 225 ? -22.443 -54.064 -34.327 1.00 60.88 203 ASN C O 1
ATOM 4765 N N . THR C 1 226 ? -21.267 -55.539 -35.531 1.00 68.45 204 THR C N 1
ATOM 4766 C CA . THR C 1 226 ? -21.543 -54.836 -36.768 1.00 75.81 204 THR C CA 1
ATOM 4767 C C . THR C 1 226 ? -22.936 -55.203 -37.283 1.00 80.72 204 THR C C 1
ATOM 4768 O O . THR C 1 226 ? -23.586 -54.401 -37.953 1.00 83.69 204 THR C O 1
ATOM 4772 N N . SER C 1 227 ? -23.398 -56.406 -36.943 1.00 84.54 205 SER C N 1
ATOM 4773 C CA . SER C 1 227 ? -24.733 -56.856 -37.342 1.00 84.38 205 SER C CA 1
ATOM 4774 C C . SER C 1 227 ? -25.598 -57.237 -36.143 1.00 76.66 205 SER C C 1
ATOM 4775 O O . SER C 1 227 ? -25.166 -57.132 -34.995 1.00 75.92 205 SER C O 1
ATOM 4778 N N . ASP C 1 228 ? -26.816 -57.690 -36.425 1.00 75.19 206 ASP C N 1
ATOM 4779 C CA . ASP C 1 228 ? -27.828 -57.886 -35.390 1.00 68.95 206 ASP C CA 1
ATOM 4780 C C . ASP C 1 228 ? -28.264 -59.347 -35.265 1.00 72.80 206 ASP C C 1
ATOM 4781 O O . ASP C 1 228 ? -28.916 -59.732 -34.291 1.00 70.72 206 ASP C O 1
ATOM 4786 N N . LYS D 1 24 ? -91.206 -47.818 -3.176 1.00 55.13 2 LYS D N 1
ATOM 4787 C CA . LYS D 1 24 ? -89.782 -47.828 -2.841 1.00 46.70 2 LYS D CA 1
ATOM 4788 C C . LYS D 1 24 ? -88.946 -47.034 -3.836 1.00 48.27 2 LYS D C 1
ATOM 4789 O O . LYS D 1 24 ? -89.150 -47.124 -5.046 1.00 47.70 2 LYS D O 1
ATOM 4795 N N . THR D 1 25 ? -87.989 -46.272 -3.314 1.00 36.07 3 THR D N 1
ATOM 4796 C CA . THR D 1 25 ? -87.219 -45.348 -4.131 1.00 33.22 3 THR D CA 1
ATOM 4797 C C . THR D 1 25 ? -85.715 -45.601 -4.064 1.00 39.35 3 THR D C 1
ATOM 4798 O O . THR D 1 25 ? -85.154 -45.826 -2.992 1.00 34.61 3 THR D O 1
ATOM 4802 N N . ILE D 1 26 ? -85.078 -45.576 -5.229 1.00 32.53 4 ILE D N 1
ATOM 4803 C CA . ILE D 1 26 ? -83.627 -45.521 -5.319 1.00 26.69 4 ILE D CA 1
ATOM 4804 C C . ILE D 1 26 ? -83.255 -44.106 -5.718 1.00 30.80 4 ILE D C 1
ATOM 4805 O O . ILE D 1 26 ? -83.720 -43.603 -6.740 1.00 30.43 4 ILE D O 1
ATOM 4810 N N . LEU D 1 27 ? -82.423 -43.456 -4.910 1.00 26.67 5 LEU D N 1
ATOM 4811 C CA . LEU D 1 27 ? -81.957 -42.114 -5.233 1.00 24.32 5 LEU D CA 1
ATOM 4812 C C . LEU D 1 27 ? -80.612 -42.200 -5.930 1.00 23.71 5 LEU D C 1
ATOM 4813 O O . LEU D 1 27 ? -79.685 -42.852 -5.438 1.00 23.52 5 LEU D O 1
ATOM 4818 N N . VAL D 1 28 ? -80.514 -41.565 -7.095 1.00 23.21 6 VAL D N 1
ATOM 4819 C CA . VAL D 1 28 ? -79.264 -41.541 -7.845 1.00 21.88 6 VAL D CA 1
ATOM 4820 C C . VAL D 1 28 ? -78.847 -40.099 -8.061 1.00 22.30 6 VAL D C 1
ATOM 4821 O O . VAL D 1 28 ? -79.619 -39.297 -8.589 1.00 22.63 6 VAL D O 1
ATOM 4825 N N . THR D 1 29 ? -77.643 -39.750 -7.624 1.00 23.07 7 THR D N 1
ATOM 4826 C CA . THR D 1 29 ? -77.195 -38.373 -7.779 1.00 20.66 7 THR D CA 1
ATOM 4827 C C . THR D 1 29 ? -76.045 -38.264 -8.772 1.00 20.52 7 THR D C 1
ATOM 4828 O O . THR D 1 29 ? -75.345 -39.251 -9.059 1.00 22.08 7 THR D O 1
ATOM 4832 N N . ALA D 1 30 ? -75.878 -37.062 -9.311 1.00 20.92 8 ALA D N 1
ATOM 4833 C CA . ALA D 1 30 ? -74.734 -36.752 -10.153 1.00 19.63 8 ALA D CA 1
ATOM 4834 C C . ALA D 1 30 ? -74.397 -35.279 -10.024 1.00 17.74 8 ALA D C 1
ATOM 4835 O O . ALA D 1 30 ? -75.126 -34.531 -9.381 1.00 21.88 8 ALA D O 1
ATOM 4837 N N . PHE D 1 31 ? -73.319 -34.858 -10.679 1.00 20.79 9 PHE D N 1
ATOM 4838 C CA . PHE D 1 31 ? -72.823 -33.489 -10.535 1.00 19.33 9 PHE D CA 1
ATOM 4839 C C . PHE D 1 31 ? -72.992 -32.623 -11.782 1.00 21.17 9 PHE D C 1
ATOM 4840 O O . PHE D 1 31 ? -73.125 -33.134 -12.893 1.00 24.27 9 PHE D O 1
ATOM 4848 N N . ASP D 1 32 ? -72.957 -31.309 -11.586 1.00 21.85 10 ASP D N 1
ATOM 4849 C CA . ASP D 1 32 ? -72.900 -30.372 -12.705 1.00 23.12 10 ASP D CA 1
ATOM 4850 C C . ASP D 1 32 ? -71.444 -30.276 -13.210 1.00 22.69 10 ASP D C 1
ATOM 4851 O O . ASP D 1 32 ? -70.537 -30.867 -12.609 1.00 22.42 10 ASP D O 1
ATOM 4856 N N . PRO D 1 33 ? -71.215 -29.598 -14.350 1.00 21.90 11 PRO D N 1
ATOM 4857 C CA . PRO D 1 33 ? -69.839 -29.565 -14.864 1.00 20.21 11 PRO D CA 1
ATOM 4858 C C . PRO D 1 33 ? -68.893 -28.794 -13.958 1.00 23.19 11 PRO D C 1
ATOM 4859 O O . PRO D 1 33 ? -69.293 -27.821 -13.293 1.00 24.77 11 PRO D O 1
ATOM 4863 N N . PHE D 1 34 ? -67.634 -29.219 -13.946 1.00 23.96 12 PHE D N 1
ATOM 4864 C CA . PHE D 1 34 ? -66.628 -28.581 -13.101 1.00 24.08 12 PHE D CA 1
ATOM 4865 C C . PHE D 1 34 ? -65.262 -28.571 -13.775 1.00 24.82 12 PHE D C 1
ATOM 4866 O O . PHE D 1 34 ? -65.065 -29.205 -14.811 1.00 24.32 12 PHE D O 1
ATOM 4874 N N . GLY D 1 35 ? -64.320 -27.852 -13.175 1.00 28.69 13 GLY D N 1
ATOM 4875 C CA . GLY D 1 35 ? -62.938 -27.861 -13.624 1.00 29.23 13 GLY D CA 1
ATOM 4876 C C . GLY D 1 35 ? -62.730 -27.404 -15.054 1.00 29.22 13 GLY D C 1
ATOM 4877 O O . GLY D 1 35 ? -61.794 -27.859 -15.721 1.00 35.27 13 GLY D O 1
ATOM 4878 N N . GLY D 1 36 ? -63.594 -26.509 -15.531 1.00 28.71 14 GLY D N 1
ATOM 4879 C CA . GLY D 1 36 ? -63.475 -25.978 -16.880 1.00 31.35 14 GLY D CA 1
ATOM 4880 C C . GLY D 1 36 ? -64.206 -26.783 -17.949 1.00 28.90 14 GLY D C 1
ATOM 4881 O O . GLY D 1 36 ? -64.208 -26.395 -19.123 1.00 32.51 14 GLY D O 1
ATOM 4882 N N . GLU D 1 37 ? -64.820 -27.895 -17.546 1.00 25.66 15 GLU D N 1
ATOM 4883 C CA . GLU D 1 37 ? -65.573 -28.741 -18.479 1.00 23.68 15 GLU D CA 1
ATOM 4884 C C . GLU D 1 37 ? -66.922 -28.119 -18.835 1.00 23.70 15 GLU D C 1
ATOM 4885 O O . GLU D 1 37 ? -67.465 -27.315 -18.085 1.00 24.70 15 GLU D O 1
ATOM 4891 N N . ALA D 1 38 ? -67.455 -28.502 -19.994 1.00 23.22 16 ALA D N 1
ATOM 4892 C CA . ALA D 1 38 ? -68.726 -27.972 -20.481 1.00 23.95 16 ALA D CA 1
ATOM 4893 C C . ALA D 1 38 ? -69.871 -28.966 -20.282 1.00 22.37 16 ALA D C 1
ATOM 4894 O O . ALA D 1 38 ? -71.025 -28.696 -20.651 1.00 26.82 16 ALA D O 1
ATOM 4896 N N . ILE D 1 39 ? -69.540 -30.116 -19.724 1.00 22.93 17 ILE D N 1
ATOM 4897 C CA . ILE D 1 39 ? -70.494 -31.203 -19.581 1.00 21.23 17 ILE D CA 1
ATOM 4898 C C . ILE D 1 39 ? -69.988 -32.075 -18.439 1.00 19.62 17 ILE D C 1
ATOM 4899 O O . ILE D 1 39 ? -68.789 -32.078 -18.146 1.00 21.16 17 ILE D O 1
ATOM 4904 N N . ASN D 1 40 ? -70.891 -32.779 -17.759 1.00 18.84 18 ASN D N 1
ATOM 4905 C CA . ASN D 1 40 ? -70.495 -33.775 -16.769 1.00 19.07 18 ASN D CA 1
ATOM 4906 C C . ASN D 1 40 ? -71.181 -35.091 -17.096 1.00 19.58 18 ASN D C 1
ATOM 4907 O O . ASN D 1 40 ? -72.405 -35.186 -17.048 1.00 20.50 18 ASN D O 1
ATOM 4912 N N . PRO D 1 41 ? -70.392 -36.118 -17.429 1.00 17.52 19 PRO D N 1
ATOM 4913 C CA . PRO D 1 41 ? -70.954 -37.404 -17.847 1.00 20.58 19 PRO D CA 1
ATOM 4914 C C . PRO D 1 41 ? -71.815 -38.056 -16.763 1.00 21.18 19 PRO D C 1
ATOM 4915 O O . PRO D 1 41 ? -72.729 -38.801 -17.094 1.00 19.44 19 PRO D O 1
ATOM 4919 N N . SER D 1 42 ? -71.553 -37.776 -15.494 1.00 18.65 20 SER D N 1
ATOM 4920 C CA . SER D 1 42 ? -72.363 -38.408 -14.458 1.00 17.71 20 SER D CA 1
ATOM 4921 C C . SER D 1 42 ? -73.839 -37.988 -14.598 1.00 19.39 20 SER D C 1
ATOM 4922 O O . SER D 1 42 ? -74.738 -38.822 -14.472 1.00 20.83 20 SER D O 1
ATOM 4925 N N . TRP D 1 43 ? -74.090 -36.708 -14.877 1.00 18.96 21 TRP D N 1
ATOM 4926 C CA . TRP D 1 43 ? -75.458 -36.218 -15.013 1.00 17.96 21 TRP D CA 1
ATOM 4927 C C . TRP D 1 43 ? -76.081 -36.686 -16.320 1.00 20.67 21 TRP D C 1
ATOM 4928 O O . TRP D 1 43 ? -77.224 -37.148 -16.339 1.00 22.36 21 TRP D O 1
ATOM 4939 N N . GLU D 1 44 ? -75.323 -36.589 -17.408 1.00 19.87 22 GLU D N 1
ATOM 4940 C CA . GLU D 1 44 ? -75.833 -37.010 -18.708 1.00 24.35 22 GLU D CA 1
ATOM 4941 C C . GLU D 1 44 ? -76.229 -38.482 -18.706 1.00 22.67 22 GLU D C 1
ATOM 4942 O O . GLU D 1 44 ? -77.237 -38.867 -19.304 1.00 23.83 22 GLU D O 1
ATOM 4948 N N . ALA D 1 45 ? -75.446 -39.295 -18.002 1.00 20.82 23 ALA D N 1
ATOM 4949 C CA . ALA D 1 45 ? -75.652 -40.734 -17.994 1.00 21.25 23 ALA D CA 1
ATOM 4950 C C . ALA D 1 45 ? -76.865 -41.168 -17.179 1.00 21.88 23 ALA D C 1
ATOM 4951 O O . ALA D 1 45 ? -77.480 -42.187 -17.497 1.00 23.48 23 ALA D O 1
ATOM 4953 N N . ILE D 1 46 ? -77.194 -40.433 -16.120 1.00 21.80 24 ILE D N 1
ATOM 4954 C CA . ILE D 1 46 ? -78.313 -40.857 -15.270 1.00 23.29 24 ILE D CA 1
ATOM 4955 C C . ILE D 1 46 ? -79.666 -40.302 -15.690 1.00 24.00 24 ILE D C 1
ATOM 4956 O O . ILE D 1 46 ? -80.697 -40.843 -15.291 1.00 25.37 24 ILE D O 1
ATOM 4961 N N . LYS D 1 47 ? -79.669 -39.243 -16.501 1.00 22.18 25 LYS D N 1
ATOM 4962 C CA . LYS D 1 47 ? -80.928 -38.657 -16.952 1.00 26.40 25 LYS D CA 1
ATOM 4963 C C . LYS D 1 47 ? -81.929 -39.663 -17.550 1.00 28.87 25 LYS D C 1
ATOM 4964 O O . LYS D 1 47 ? -83.118 -39.603 -17.225 1.00 31.17 25 LYS D O 1
ATOM 4970 N N . PRO D 1 48 ? -81.468 -40.596 -18.419 1.00 29.36 26 PRO D N 1
ATOM 4971 C CA . PRO D 1 48 ? -82.443 -41.555 -18.948 1.00 25.92 26 PRO D CA 1
ATOM 4972 C C . PRO D 1 48 ? -82.993 -42.547 -17.927 1.00 33.06 26 PRO D C 1
ATOM 4973 O O . PRO D 1 48 ? -83.910 -43.297 -18.261 1.00 36.89 26 PRO D O 1
ATOM 4977 N N . LEU D 1 49 ? -82.452 -42.550 -16.712 1.00 30.88 27 LEU D N 1
ATOM 4978 C CA . LEU D 1 49 ? -82.893 -43.497 -15.692 1.00 31.88 27 LEU D CA 1
ATOM 4979 C C . LEU D 1 49 ? -84.061 -42.983 -14.853 1.00 34.37 27 LEU D C 1
ATOM 4980 O O . LEU D 1 49 ? -84.685 -43.755 -14.124 1.00 32.97 27 LEU D O 1
ATOM 4985 N N . GLN D 1 50 ? -84.343 -41.686 -14.941 1.00 31.52 28 GLN D N 1
ATOM 4986 C CA . GLN D 1 50 ? -85.429 -41.084 -14.163 1.00 33.64 28 GLN D CA 1
ATOM 4987 C C . GLN D 1 50 ? -86.759 -41.784 -14.421 1.00 34.64 28 GLN D C 1
ATOM 4988 O O . GLN D 1 50 ? -87.138 -41.997 -15.571 1.00 37.09 28 GLN D O 1
ATOM 4994 N N . GLY D 1 51 ? -87.438 -42.171 -13.343 1.00 34.01 29 GLY D N 1
ATOM 4995 C CA . GLY D 1 51 ? -88.752 -42.780 -13.430 1.00 42.45 29 GLY D CA 1
ATOM 4996 C C . GLY D 1 51 ? -88.723 -44.268 -13.709 1.00 43.28 29 GLY D C 1
ATOM 4997 O O . GLY D 1 51 ? -89.746 -44.948 -13.574 1.00 51.88 29 GLY D O 1
ATOM 4998 N N . SER D 1 52 ? -87.559 -44.778 -14.106 1.00 40.06 30 SER D N 1
ATOM 4999 C CA . SER D 1 52 ? -87.432 -46.191 -14.447 1.00 43.68 30 SER D CA 1
ATOM 5000 C C . SER D 1 52 ? -87.701 -47.086 -13.241 1.00 48.41 30 SER D C 1
ATOM 5001 O O . SER D 1 52 ? -87.441 -46.706 -12.097 1.00 44.72 30 SER D O 1
ATOM 5004 N N . GLN D 1 53 ? -88.249 -48.267 -13.502 1.00 50.79 31 GLN D N 1
ATOM 5005 C CA . GLN D 1 53 ? -88.481 -49.236 -12.443 1.00 51.15 31 GLN D CA 1
ATOM 5006 C C . GLN D 1 53 ? -87.301 -50.191 -12.345 1.00 51.93 31 GLN D C 1
ATOM 5007 O O . GLN D 1 53 ? -86.769 -50.641 -13.361 1.00 52.83 31 GLN D O 1
ATOM 5013 N N . VAL D 1 54 ? -86.883 -50.470 -11.114 1.00 47.78 32 VAL D N 1
ATOM 5014 C CA . VAL D 1 54 ? -85.882 -51.490 -10.832 1.00 49.53 32 VAL D CA 1
ATOM 5015 C C . VAL D 1 54 ? -86.534 -52.513 -9.911 1.00 51.66 32 VAL D C 1
ATOM 5016 O O . VAL D 1 54 ? -86.471 -52.377 -8.690 1.00 55.60 32 VAL D O 1
ATOM 5020 N N . PHE D 1 55 ? -87.186 -53.514 -10.499 1.00 54.05 33 PHE D N 1
ATOM 5021 C CA . PHE D 1 55 ? -87.848 -54.579 -9.742 1.00 59.98 33 PHE D CA 1
ATOM 5022 C C . PHE D 1 55 ? -88.754 -54.084 -8.616 1.00 64.14 33 PHE D C 1
ATOM 5023 O O . PHE D 1 55 ? -88.663 -54.572 -7.491 1.00 68.92 33 PHE D O 1
ATOM 5031 N N . GLY D 1 56 ? -89.614 -53.115 -8.900 1.00 65.36 34 GLY D N 1
ATOM 5032 C CA . GLY D 1 56 ? -90.548 -52.651 -7.887 1.00 69.11 34 GLY D CA 1
ATOM 5033 C C . GLY D 1 56 ? -90.076 -51.454 -7.083 1.00 62.11 34 GLY D C 1
ATOM 5034 O O . GLY D 1 56 ? -90.800 -50.939 -6.229 1.00 63.64 34 GLY D O 1
ATOM 5035 N N . ALA D 1 57 ? -88.847 -51.027 -7.338 1.00 49.64 35 ALA D N 1
ATOM 5036 C CA . ALA D 1 57 ? -88.382 -49.736 -6.863 1.00 40.99 35 ALA D CA 1
ATOM 5037 C C . ALA D 1 57 ? -88.388 -48.796 -8.054 1.00 41.62 35 ALA D C 1
ATOM 5038 O O . ALA D 1 57 ? -88.233 -49.237 -9.191 1.00 49.96 35 ALA D O 1
ATOM 5040 N N . ASN D 1 58 ? -88.573 -47.506 -7.805 1.00 38.14 36 ASN D N 1
ATOM 5041 C CA . ASN D 1 58 ? -88.424 -46.524 -8.871 1.00 39.52 36 ASN D CA 1
ATOM 5042 C C . ASN D 1 58 ? -87.221 -45.624 -8.627 1.00 37.06 36 ASN D C 1
ATOM 5043 O O . ASN D 1 58 ? -86.830 -45.386 -7.482 1.00 34.08 36 ASN D O 1
ATOM 5048 N N . ILE D 1 59 ? -86.629 -45.137 -9.710 1.00 32.15 37 ILE D N 1
ATOM 5049 C CA . ILE D 1 59 ? -85.446 -44.300 -9.619 1.00 30.56 37 ILE D CA 1
ATOM 5050 C C . ILE D 1 59 ? -85.800 -42.813 -9.634 1.00 34.07 37 ILE D C 1
ATOM 5051 O O . ILE D 1 59 ? -86.574 -42.358 -10.478 1.00 33.62 37 ILE D O 1
ATOM 5056 N N . GLU D 1 60 ? -85.248 -42.078 -8.670 1.00 29.36 38 GLU D N 1
ATOM 5057 C CA . GLU D 1 60 ? -85.304 -40.622 -8.651 1.00 29.99 38 GLU D CA 1
ATOM 5058 C C . GLU D 1 60 ? -83.886 -40.087 -8.818 1.00 30.13 38 GLU D C 1
ATOM 5059 O O . GLU D 1 60 ? -82.968 -40.532 -8.123 1.00 28.48 38 GLU D O 1
ATOM 5065 N N . ILE D 1 61 ? -83.694 -39.152 -9.747 1.00 27.38 39 ILE D N 1
ATOM 5066 C CA . ILE D 1 61 ? -82.376 -38.550 -9.951 1.00 25.73 39 ILE D CA 1
ATOM 5067 C C . ILE D 1 61 ? -82.314 -37.133 -9.367 1.00 26.18 39 ILE D C 1
ATOM 5068 O O . ILE D 1 61 ? -83.336 -36.465 -9.207 1.00 30.16 39 ILE D O 1
ATOM 5073 N N . CYS D 1 62 ? -81.104 -36.695 -9.032 1.00 27.84 40 CYS D N 1
ATOM 5074 C CA . CYS D 1 62 ? -80.886 -35.372 -8.466 1.00 29.69 40 CYS D CA 1
ATOM 5075 C C . CYS D 1 62 ? -79.508 -34.881 -8.890 1.00 27.06 40 CYS D C 1
ATOM 5076 O O . CYS D 1 62 ? -78.521 -35.600 -8.761 1.00 26.52 40 CYS D O 1
ATOM 5079 N N . GLN D 1 63 ? -79.440 -33.654 -9.392 1.00 27.82 41 GLN D N 1
ATOM 5080 C CA . GLN D 1 63 ? -78.158 -33.044 -9.731 1.00 24.90 41 GLN D CA 1
ATOM 5081 C C . GLN D 1 63 ? -77.699 -32.196 -8.548 1.00 25.02 41 GLN D C 1
ATOM 5082 O O . GLN D 1 63 ? -78.467 -31.398 -8.017 1.00 30.95 41 GLN D O 1
ATOM 5088 N N . ILE D 1 64 ? -76.461 -32.393 -8.112 1.00 26.04 42 ILE D N 1
ATOM 5089 C CA . ILE D 1 64 ? -75.931 -31.591 -7.013 1.00 28.62 42 ILE D CA 1
ATOM 5090 C C . ILE D 1 64 ? -74.726 -30.779 -7.498 1.00 25.32 42 ILE D C 1
ATOM 5091 O O . ILE D 1 64 ? -73.967 -31.237 -8.355 1.00 24.96 42 ILE D O 1
ATOM 5096 N N . PRO D 1 65 ? -74.556 -29.559 -6.962 1.00 26.21 43 PRO D N 1
ATOM 5097 C CA . PRO D 1 65 ? -73.476 -28.670 -7.403 1.00 24.04 43 PRO D CA 1
ATOM 5098 C C . PRO D 1 65 ? -72.110 -29.161 -6.964 1.00 27.27 43 PRO D C 1
ATOM 5099 O O . PRO D 1 65 ? -71.956 -29.717 -5.867 1.00 24.87 43 PRO D O 1
ATOM 5103 N N . CYS D 1 66 ? -71.116 -28.948 -7.818 1.00 23.25 44 CYS D N 1
ATOM 5104 C CA . CYS D 1 66 ? -69.763 -29.354 -7.482 1.00 22.57 44 CYS D CA 1
ATOM 5105 C C . CYS D 1 66 ? -69.150 -28.270 -6.608 1.00 25.77 44 CYS D C 1
ATOM 5106 O O . CYS D 1 66 ? -68.289 -27.505 -7.047 1.00 23.68 44 CYS D O 1
ATOM 5109 N N . ILE D 1 67 ? -69.624 -28.202 -5.368 1.00 21.55 45 ILE D N 1
ATOM 5110 C CA . ILE D 1 67 ? -69.215 -27.168 -4.423 1.00 21.20 45 ILE D CA 1
ATOM 5111 C C . ILE D 1 67 ? -69.091 -27.843 -3.071 1.00 24.21 45 ILE D C 1
ATOM 5112 O O . ILE D 1 67 ? -70.002 -28.549 -2.654 1.00 24.34 45 ILE D O 1
ATOM 5117 N N . PHE D 1 68 ? -67.967 -27.654 -2.392 1.00 22.84 46 PHE D N 1
ATOM 5118 C CA . PHE D 1 68 ? -67.822 -28.216 -1.056 1.00 22.90 46 PHE D CA 1
ATOM 5119 C C . PHE D 1 68 ? -68.915 -27.697 -0.113 1.00 21.80 46 PHE D C 1
ATOM 5120 O O . PHE D 1 68 ? -69.293 -26.523 -0.159 1.00 26.52 46 PHE D O 1
ATOM 5128 N N . ASP D 1 69 ? -69.402 -28.606 0.732 1.00 24.60 47 ASP D N 1
ATOM 5129 C CA . ASP D 1 69 ? -70.437 -28.340 1.737 1.00 23.07 47 ASP D CA 1
ATOM 5130 C C . ASP D 1 69 ? -71.832 -28.043 1.178 1.00 28.91 47 ASP D C 1
ATOM 5131 O O . ASP D 1 69 ? -72.814 -28.616 1.647 1.00 29.72 47 ASP D O 1
ATOM 5136 N N . THR D 1 70 ? -71.918 -27.157 0.186 1.00 27.74 48 THR D N 1
ATOM 5137 C CA . THR D 1 70 ? -73.185 -26.887 -0.482 1.00 27.54 48 THR D CA 1
ATOM 5138 C C . THR D 1 70 ? -73.717 -28.154 -1.145 1.00 26.54 48 THR D C 1
ATOM 5139 O O . THR D 1 70 ? -74.917 -28.430 -1.085 1.00 28.23 48 THR D O 1
ATOM 5143 N N . SER D 1 71 ? -72.819 -28.923 -1.759 1.00 23.87 49 SER D N 1
ATOM 5144 C CA . SER D 1 71 ? -73.176 -30.206 -2.357 1.00 23.41 49 SER D CA 1
ATOM 5145 C C . SER D 1 71 ? -73.888 -31.091 -1.340 1.00 24.37 49 SER D C 1
ATOM 5146 O O . SER D 1 71 ? -74.953 -31.634 -1.626 1.00 25.61 49 SER D O 1
ATOM 5149 N N . LEU D 1 72 ? -73.307 -31.217 -0.149 1.00 25.53 50 LEU D N 1
ATOM 5150 C CA . LEU D 1 72 ? -73.901 -32.042 0.906 1.00 25.24 50 LEU D CA 1
ATOM 5151 C C . LEU D 1 72 ? -75.282 -31.565 1.361 1.00 26.62 50 LEU D C 1
ATOM 5152 O O . LEU D 1 72 ? -76.155 -32.386 1.648 1.00 32.15 50 LEU D O 1
ATOM 5157 N N . GLU D 1 73 ? -75.496 -30.253 1.416 1.00 25.99 51 GLU D N 1
ATOM 5158 C CA . GLU D 1 73 ? -76.819 -29.742 1.765 1.00 28.61 51 GLU D CA 1
ATOM 5159 C C . GLU D 1 73 ? -77.865 -30.163 0.735 1.00 27.82 51 GLU D C 1
ATOM 5160 O O . GLU D 1 73 ? -78.992 -30.491 1.095 1.00 29.10 51 GLU D O 1
ATOM 5166 N N . HIS D 1 74 ? -77.488 -30.168 -0.540 1.00 27.20 52 HIS D N 1
ATOM 5167 C CA . HIS D 1 74 ? -78.386 -30.647 -1.582 1.00 32.05 52 HIS D CA 1
ATOM 5168 C C . HIS D 1 74 ? -78.645 -32.142 -1.429 1.00 28.09 52 HIS D C 1
ATOM 5169 O O . HIS D 1 74 ? -79.782 -32.598 -1.573 1.00 29.00 52 HIS D O 1
ATOM 5176 N N . LEU D 1 75 ? -77.592 -32.894 -1.120 1.00 28.43 53 LEU D N 1
ATOM 5177 C CA . LEU D 1 75 ? -77.722 -34.329 -0.908 1.00 29.77 53 LEU D CA 1
ATOM 5178 C C . LEU D 1 75 ? -78.687 -34.646 0.242 1.00 28.19 53 LEU D C 1
ATOM 5179 O O . LEU D 1 75 ? -79.632 -35.428 0.076 1.00 30.98 53 LEU D O 1
ATOM 5184 N N . TYR D 1 76 ? -78.468 -34.029 1.403 1.00 26.83 54 TYR D N 1
ATOM 5185 C CA . TYR D 1 76 ? -79.308 -34.294 2.562 1.00 28.60 54 TYR D CA 1
ATOM 5186 C C . TYR D 1 76 ? -80.769 -33.961 2.256 1.00 30.13 54 TYR D C 1
ATOM 5187 O O . TYR D 1 76 ? -81.684 -34.665 2.675 1.00 32.92 54 TYR D O 1
ATOM 5196 N N . ALA D 1 77 ? -80.981 -32.875 1.524 1.00 31.19 55 ALA D N 1
ATOM 5197 C CA . ALA D 1 77 ? -82.337 -32.435 1.207 1.00 35.95 55 ALA D CA 1
ATOM 5198 C C . ALA D 1 77 ? -83.033 -33.461 0.323 1.00 36.83 55 ALA D C 1
ATOM 5199 O O . ALA D 1 77 ? -84.221 -33.730 0.486 1.00 36.92 55 ALA D O 1
ATOM 5201 N N . ALA D 1 78 ? -82.280 -34.024 -0.616 1.00 34.98 56 ALA D N 1
ATOM 5202 C CA . ALA D 1 78 ? -82.807 -35.036 -1.528 1.00 34.10 56 ALA D CA 1
ATOM 5203 C C . ALA D 1 78 ? -83.110 -36.342 -0.791 1.00 33.31 56 ALA D C 1
ATOM 5204 O O . ALA D 1 78 ? -84.167 -36.937 -0.980 1.00 33.79 56 ALA D O 1
ATOM 5206 N N . VAL D 1 79 ? -82.171 -36.792 0.036 1.00 31.35 57 VAL D N 1
ATOM 5207 C CA . VAL D 1 79 ? -82.389 -37.980 0.863 1.00 31.00 57 VAL D CA 1
ATOM 5208 C C . VAL D 1 79 ? -83.643 -37.856 1.746 1.00 36.34 57 VAL D C 1
ATOM 5209 O O . VAL D 1 79 ? -84.458 -38.784 1.824 1.00 38.44 57 VAL D O 1
ATOM 5213 N N . ASP D 1 80 ? -83.807 -36.709 2.403 1.00 34.25 58 ASP D N 1
ATOM 5214 C CA . ASP D 1 80 ? -84.956 -36.503 3.282 1.00 41.21 58 ASP D CA 1
ATOM 5215 C C . ASP D 1 80 ? -86.272 -36.375 2.518 1.00 40.40 58 ASP D C 1
ATOM 5216 O O . ASP D 1 80 ? -87.332 -36.714 3.042 1.00 40.74 58 ASP D O 1
ATOM 5221 N N . LYS D 1 81 ? -86.198 -35.897 1.278 1.00 37.44 59 LYS D N 1
ATOM 5222 C CA . LYS D 1 81 ? -87.393 -35.722 0.457 1.00 39.19 59 LYS D CA 1
ATOM 5223 C C . LYS D 1 81 ? -87.900 -37.047 -0.102 1.00 42.02 59 LYS D C 1
ATOM 5224 O O . LYS D 1 81 ? -89.099 -37.327 -0.065 1.00 44.69 59 LYS D O 1
ATOM 5230 N N . TYR D 1 82 ? -86.978 -37.863 -0.603 1.00 39.60 60 TYR D N 1
ATOM 5231 C CA . TYR D 1 82 ? -87.336 -39.094 -1.297 1.00 40.22 60 TYR D CA 1
ATOM 5232 C C . TYR D 1 82 ? -87.334 -40.332 -0.393 1.00 43.00 60 TYR D C 1
ATOM 5233 O O . TYR D 1 82 ? -87.890 -41.366 -0.761 1.00 41.46 60 TYR D O 1
ATOM 5242 N N . GLN D 1 83 ? -86.726 -40.216 0.785 1.00 39.29 61 GLN D N 1
ATOM 5243 C CA . GLN D 1 83 ? -86.604 -41.342 1.721 1.00 40.15 61 GLN D CA 1
ATOM 5244 C C . GLN D 1 83 ? -86.213 -42.660 1.039 1.00 35.63 61 GLN D C 1
ATOM 5245 O O . GLN D 1 83 ? -86.922 -43.661 1.160 1.00 37.00 61 GLN D O 1
ATOM 5251 N N . PRO D 1 84 ? -85.087 -42.662 0.314 1.00 33.27 62 PRO D N 1
ATOM 5252 C CA . PRO D 1 84 ? -84.711 -43.839 -0.478 1.00 32.21 62 PRO D CA 1
ATOM 5253 C C . PRO D 1 84 ? -84.245 -45.018 0.375 1.00 35.54 62 PRO D C 1
ATOM 5254 O O . PRO D 1 84 ? -83.769 -44.819 1.498 1.00 34.83 62 PRO D O 1
ATOM 5258 N N . GLU D 1 85 ? -84.400 -46.231 -0.152 1.00 35.95 63 GLU D N 1
ATOM 5259 C CA . GLU D 1 85 ? -83.861 -47.430 0.486 1.00 37.90 63 GLU D CA 1
ATOM 5260 C C . GLU D 1 85 ? -82.435 -47.686 0.016 1.00 35.56 63 GLU D C 1
ATOM 5261 O O . GLU D 1 85 ? -81.704 -48.481 0.607 1.00 32.75 63 GLU D O 1
ATOM 5267 N N . LEU D 1 86 ? -82.047 -47.001 -1.057 1.00 29.04 64 LEU D N 1
ATOM 5268 C CA . LEU D 1 86 ? -80.745 -47.189 -1.670 1.00 28.15 64 LEU D CA 1
ATOM 5269 C C . LEU D 1 86 ? -80.336 -45.860 -2.297 1.00 25.47 64 LEU D C 1
ATOM 5270 O O . LEU D 1 86 ? -81.153 -45.202 -2.944 1.00 25.75 64 LEU D O 1
ATOM 5275 N N . VAL D 1 87 ? -79.092 -45.443 -2.069 1.00 27.00 65 VAL D N 1
ATOM 5276 C CA . VAL D 1 87 ? -78.586 -44.208 -2.662 1.00 25.39 65 VAL D CA 1
ATOM 5277 C C . VAL D 1 87 ? -77.297 -44.487 -3.413 1.00 26.45 65 VAL D C 1
ATOM 5278 O O . VAL D 1 87 ? -76.343 -45.020 -2.848 1.00 23.80 65 VAL D O 1
ATOM 5282 N N . ILE D 1 88 ? -77.268 -44.130 -4.693 1.00 21.17 66 ILE D N 1
ATOM 5283 C CA . ILE D 1 88 ? -76.043 -44.262 -5.462 1.00 19.74 66 ILE D CA 1
ATOM 5284 C C . ILE D 1 88 ? -75.643 -42.909 -6.026 1.00 20.71 66 ILE D C 1
ATOM 5285 O O . ILE D 1 88 ? -76.399 -42.302 -6.768 1.00 22.80 66 ILE D O 1
ATOM 5290 N N . SER D 1 89 ? -74.472 -42.424 -5.621 1.00 19.49 67 SER D N 1
ATOM 5291 C CA . SER D 1 89 ? -73.956 -41.157 -6.133 1.00 20.02 67 SER D CA 1
ATOM 5292 C C . SER D 1 89 ? -72.927 -41.411 -7.223 1.00 19.13 67 SER D C 1
ATOM 5293 O O . SER D 1 89 ? -72.095 -42.306 -7.110 1.00 18.57 67 SER D O 1
ATOM 5296 N N . VAL D 1 90 ? -73.002 -40.614 -8.285 1.00 17.31 68 VAL D N 1
ATOM 5297 C CA . VAL D 1 90 ? -72.205 -40.809 -9.491 1.00 18.34 68 VAL D CA 1
ATOM 5298 C C . VAL D 1 90 ? -71.362 -39.563 -9.738 1.00 18.62 68 VAL D C 1
ATOM 5299 O O . VAL D 1 90 ? -71.805 -38.433 -9.476 1.00 19.41 68 VAL D O 1
ATOM 5303 N N . GLY D 1 91 ? -70.139 -39.765 -10.222 1.00 16.04 69 GLY D N 1
ATOM 5304 C CA . GLY D 1 91 ? -69.255 -38.651 -10.517 1.00 17.72 69 GLY D CA 1
ATOM 5305 C C . GLY D 1 91 ? -68.344 -38.944 -11.690 1.00 18.13 69 GLY D C 1
ATOM 5306 O O . GLY D 1 91 ? -68.215 -40.095 -12.138 1.00 17.64 69 GLY D O 1
ATOM 5307 N N . GLN D 1 92 ? -67.700 -37.886 -12.179 1.00 16.36 70 GLN D N 1
ATOM 5308 C CA . GLN D 1 92 ? -66.763 -37.990 -13.302 1.00 16.27 70 GLN D CA 1
ATOM 5309 C C . GLN D 1 92 ? -65.360 -38.261 -12.767 1.00 20.40 70 GLN D C 1
ATOM 5310 O O . GLN D 1 92 ? -64.884 -37.533 -11.894 1.00 19.41 70 GLN D O 1
ATOM 5316 N N . ALA D 1 93 ? -64.694 -39.285 -13.297 1.00 17.21 71 ALA D N 1
ATOM 5317 C CA . ALA D 1 93 ? -63.282 -39.501 -13.006 1.00 17.26 71 ALA D CA 1
ATOM 5318 C C . ALA D 1 93 ? -62.507 -39.492 -14.319 1.00 17.45 71 ALA D C 1
ATOM 5319 O O . ALA D 1 93 ? -62.226 -40.537 -14.911 1.00 15.92 71 ALA D O 1
ATOM 5321 N N . GLY D 1 94 ? -62.192 -38.291 -14.787 1.00 19.01 72 GLY D N 1
ATOM 5322 C CA . GLY D 1 94 ? -61.520 -38.124 -16.060 1.00 17.39 72 GLY D CA 1
ATOM 5323 C C . GLY D 1 94 ? -60.155 -38.766 -16.030 1.00 19.59 72 GLY D C 1
ATOM 5324 O O . GLY D 1 94 ? -59.395 -38.570 -15.078 1.00 23.81 72 GLY D O 1
ATOM 5325 N N . GLY D 1 95 ? -59.849 -39.543 -17.061 1.00 16.99 73 GLY D N 1
ATOM 5326 C CA . GLY D 1 95 ? -58.607 -40.294 -17.093 1.00 18.05 73 GLY D CA 1
ATOM 5327 C C . GLY D 1 95 ? -58.769 -41.773 -16.796 1.00 18.37 73 GLY D C 1
ATOM 5328 O O . GLY D 1 95 ? -57.958 -42.584 -17.263 1.00 21.01 73 GLY D O 1
ATOM 5329 N N . ARG D 1 96 ? -59.797 -42.150 -16.041 1.00 16.04 74 ARG D N 1
ATOM 5330 C CA . ARG D 1 96 ? -60.050 -43.574 -15.815 1.00 15.61 74 ARG D CA 1
ATOM 5331 C C . ARG D 1 96 ? -60.535 -44.242 -17.099 1.00 17.30 74 ARG D C 1
ATOM 5332 O O . ARG D 1 96 ? -61.130 -43.593 -17.956 1.00 16.91 74 ARG D O 1
ATOM 5340 N N . THR D 1 97 ? -60.267 -45.539 -17.233 1.00 17.27 75 THR D N 1
ATOM 5341 C CA . THR D 1 97 ? -60.540 -46.247 -18.485 1.00 15.90 75 THR D CA 1
ATOM 5342 C C . THR D 1 97 ? -61.852 -46.988 -18.460 1.00 17.72 75 THR D C 1
ATOM 5343 O O . THR D 1 97 ? -62.334 -47.430 -19.512 1.00 18.44 75 THR D O 1
ATOM 5347 N N . ASN D 1 98 ? -62.411 -47.146 -17.263 1.00 18.58 76 ASN D N 1
ATOM 5348 C CA . ASN D 1 98 ? -63.533 -48.058 -17.061 1.00 17.72 76 ASN D CA 1
ATOM 5349 C C . ASN D 1 98 ? -64.521 -47.480 -16.062 1.00 18.70 76 ASN D C 1
ATOM 5350 O O . ASN D 1 98 ? -64.341 -46.357 -15.591 1.00 20.55 76 ASN D O 1
ATOM 5355 N N . ILE D 1 99 ? -65.570 -48.238 -15.754 1.00 17.08 77 ILE D N 1
ATOM 5356 C CA . ILE D 1 99 ? -66.479 -47.887 -14.664 1.00 17.42 77 ILE D CA 1
ATOM 5357 C C . ILE D 1 99 ? -65.829 -48.287 -13.341 1.00 18.85 77 ILE D C 1
ATOM 5358 O O . ILE D 1 99 ? -65.329 -49.402 -13.205 1.00 18.12 77 ILE D O 1
ATOM 5363 N N . THR D 1 100 ? -65.812 -47.393 -12.355 1.00 15.57 78 THR D N 1
ATOM 5364 C CA . THR D 1 100 ? -65.249 -47.784 -11.068 1.00 17.34 78 THR D CA 1
ATOM 5365 C C . THR D 1 100 ? -66.268 -47.660 -9.954 1.00 17.58 78 THR D C 1
ATOM 5366 O O . THR D 1 100 ? -67.022 -46.688 -9.893 1.00 18.70 78 THR D O 1
ATOM 5370 N N . VAL D 1 101 ? -66.302 -48.672 -9.090 1.00 16.80 79 VAL D N 1
ATOM 5371 C CA . VAL D 1 101 ? -67.206 -48.669 -7.958 1.00 16.29 79 VAL D CA 1
ATOM 5372 C C . VAL D 1 101 ? -66.336 -48.466 -6.716 1.00 16.76 79 VAL D C 1
ATOM 5373 O O . VAL D 1 101 ? -65.380 -49.216 -6.485 1.00 17.27 79 VAL D O 1
ATOM 5377 N N . GLU D 1 102 ? -66.622 -47.424 -5.937 1.00 16.18 80 GLU D N 1
ATOM 5378 C CA . GLU D 1 102 ? -65.721 -47.033 -4.852 1.00 17.03 80 GLU D CA 1
ATOM 5379 C C . GLU D 1 102 ? -65.851 -47.878 -3.596 1.00 18.15 80 GLU D C 1
ATOM 5380 O O . GLU D 1 102 ? -66.954 -48.117 -3.112 1.00 17.50 80 GLU D O 1
ATOM 5386 N N . ARG D 1 103 ? -64.712 -48.298 -3.054 1.00 16.53 81 ARG D N 1
ATOM 5387 C CA . ARG D 1 103 ? -64.700 -49.084 -1.830 1.00 15.94 81 ARG D CA 1
ATOM 5388 C C . ARG D 1 103 ? -64.905 -48.238 -0.565 1.00 17.52 81 ARG D C 1
ATOM 5389 O O . ARG D 1 103 ? -65.559 -48.681 0.384 1.00 18.88 81 ARG D O 1
ATOM 5397 N N . VAL D 1 104 ? -64.367 -47.017 -0.556 1.00 17.07 82 VAL D N 1
ATOM 5398 C CA . VAL D 1 104 ? -64.244 -46.303 0.714 1.00 19.30 82 VAL D CA 1
ATOM 5399 C C . VAL D 1 104 ? -64.166 -44.792 0.529 1.00 18.72 82 VAL D C 1
ATOM 5400 O O . VAL D 1 104 ? -63.614 -44.306 -0.460 1.00 19.72 82 VAL D O 1
ATOM 5404 N N . ALA D 1 105 ? -64.761 -44.063 1.473 1.00 17.70 83 ALA D N 1
ATOM 5405 C CA . ALA D 1 105 ? -64.735 -42.606 1.496 1.00 18.71 83 ALA D CA 1
ATOM 5406 C C . ALA D 1 105 ? -63.891 -42.169 2.684 1.00 14.86 83 ALA D C 1
ATOM 5407 O O . ALA D 1 105 ? -64.027 -42.720 3.775 1.00 18.89 83 ALA D O 1
ATOM 5409 N N . ILE D 1 106 ? -63.029 -41.179 2.492 1.00 16.11 84 ILE D N 1
ATOM 5410 C CA . ILE D 1 106 ? -62.194 -40.722 3.603 1.00 19.72 84 ILE D CA 1
ATOM 5411 C C . ILE D 1 106 ? -62.539 -39.306 4.060 1.00 23.25 84 ILE D C 1
ATOM 5412 O O . ILE D 1 106 ? -63.017 -38.480 3.276 1.00 19.65 84 ILE D O 1
ATOM 5417 N N . ASN D 1 107 ? -62.297 -39.033 5.344 1.00 17.46 85 ASN D N 1
ATOM 5418 C CA . ASN D 1 107 ? -62.733 -37.778 5.957 1.00 16.83 85 ASN D CA 1
ATOM 5419 C C . ASN D 1 107 ? -61.776 -36.620 5.717 1.00 22.85 85 ASN D C 1
ATOM 5420 O O . ASN D 1 107 ? -61.262 -36.008 6.661 1.00 23.36 85 ASN D O 1
ATOM 5425 N N . ILE D 1 108 ? -61.548 -36.297 4.447 1.00 20.23 86 ILE D N 1
ATOM 5426 C CA . ILE D 1 108 ? -60.639 -35.201 4.146 1.00 18.06 86 ILE D CA 1
ATOM 5427 C C . ILE D 1 108 ? -60.988 -34.527 2.834 1.00 18.78 86 ILE D C 1
ATOM 5428 O O . ILE D 1 108 ? -61.387 -35.185 1.868 1.00 21.38 86 ILE D O 1
ATOM 5433 N N . ASN D 1 109 ? -60.877 -33.203 2.846 1.00 19.75 87 ASN D N 1
ATOM 5434 C CA . ASN D 1 109 ? -60.946 -32.377 1.650 1.00 20.86 87 ASN D CA 1
ATOM 5435 C C . ASN D 1 109 ? -59.548 -31.913 1.333 1.00 21.97 87 ASN D C 1
ATOM 5436 O O . ASN D 1 109 ? -58.900 -31.322 2.189 1.00 22.41 87 ASN D O 1
ATOM 5441 N N . ASP D 1 110 ? -59.067 -32.170 0.119 1.00 20.60 88 ASP D N 1
ATOM 5442 C CA . ASP D 1 110 ? -57.780 -31.627 -0.288 1.00 19.37 88 ASP D CA 1
ATOM 5443 C C . ASP D 1 110 ? -57.883 -31.351 -1.771 1.00 19.67 88 ASP D C 1
ATOM 5444 O O . ASP D 1 110 ? -57.720 -32.242 -2.607 1.00 22.38 88 ASP D O 1
ATOM 5449 N N . ALA D 1 111 ? -58.178 -30.097 -2.090 1.00 21.81 89 ALA D N 1
ATOM 5450 C CA . ALA D 1 111 ? -58.603 -29.744 -3.438 1.00 22.63 89 ALA D CA 1
ATOM 5451 C C . ALA D 1 111 ? -57.441 -29.352 -4.337 1.00 29.54 89 ALA D C 1
ATOM 5452 O O . ALA D 1 111 ? -56.734 -28.384 -4.056 1.00 28.10 89 ALA D O 1
ATOM 5454 N N . ARG D 1 112 ? -57.260 -30.110 -5.419 1.00 27.69 90 ARG D N 1
ATOM 5455 C CA . ARG D 1 112 ? -56.242 -29.827 -6.425 1.00 35.54 90 ARG D CA 1
ATOM 5456 C C . ARG D 1 112 ? -56.573 -28.565 -7.230 1.00 34.02 90 ARG D C 1
ATOM 5457 O O . ARG D 1 112 ? -55.680 -27.848 -7.677 1.00 39.40 90 ARG D O 1
ATOM 5465 N N . ILE D 1 113 ? -57.869 -28.297 -7.377 1.00 28.42 91 ILE D N 1
ATOM 5466 C CA . ILE D 1 113 ? -58.389 -27.149 -8.105 1.00 29.00 91 ILE D CA 1
ATOM 5467 C C . ILE D 1 113 ? -59.526 -26.570 -7.271 1.00 26.08 91 ILE D C 1
ATOM 5468 O O . ILE D 1 113 ? -60.024 -27.232 -6.361 1.00 25.97 91 ILE D O 1
ATOM 5473 N N . PRO D 1 114 ? -59.938 -25.326 -7.558 1.00 26.94 92 PRO D N 1
ATOM 5474 C CA . PRO D 1 114 ? -61.078 -24.784 -6.809 1.00 24.79 92 PRO D CA 1
ATOM 5475 C C . PRO D 1 114 ? -62.382 -25.451 -7.226 1.00 22.98 92 PRO D C 1
ATOM 5476 O O . PRO D 1 114 ? -62.483 -25.912 -8.360 1.00 26.05 92 PRO D O 1
ATOM 5480 N N . ASP D 1 115 ? -63.357 -25.513 -6.322 1.00 24.52 93 ASP D N 1
ATOM 5481 C CA . ASP D 1 115 ? -64.690 -25.971 -6.705 1.00 22.39 93 ASP D CA 1
ATOM 5482 C C . ASP D 1 115 ? -65.410 -24.889 -7.497 1.00 22.78 93 ASP D C 1
ATOM 5483 O O . ASP D 1 115 ? -64.817 -23.866 -7.831 1.00 23.78 93 ASP D O 1
ATOM 5488 N N . ASN D 1 116 ? -66.687 -25.106 -7.788 1.00 21.35 94 ASN D N 1
ATOM 5489 C CA . ASN D 1 116 ? -67.431 -24.179 -8.625 1.00 23.90 94 ASN D CA 1
ATOM 5490 C C . ASN D 1 116 ? -67.775 -22.846 -7.955 1.00 27.89 94 ASN D C 1
ATOM 5491 O O . ASN D 1 116 ? -68.300 -21.940 -8.601 1.00 31.93 94 ASN D O 1
ATOM 5496 N N . ALA D 1 117 ? -67.473 -22.722 -6.667 1.00 24.19 95 ALA D N 1
ATOM 5497 C CA . ALA D 1 117 ? -67.700 -21.454 -5.972 1.00 28.31 95 ALA D CA 1
ATOM 5498 C C . ALA D 1 117 ? -66.372 -20.823 -5.592 1.00 31.47 95 ALA D C 1
ATOM 5499 O O . ALA D 1 117 ? -66.337 -19.796 -4.915 1.00 39.26 95 ALA D O 1
ATOM 5501 N N . GLY D 1 118 ? -65.278 -21.448 -6.017 1.00 29.52 96 GLY D N 1
ATOM 5502 C CA . GLY D 1 118 ? -63.957 -20.905 -5.767 1.00 28.19 96 GLY D CA 1
ATOM 5503 C C . GLY D 1 118 ? -63.296 -21.383 -4.483 1.00 30.46 96 GLY D C 1
ATOM 5504 O O . GLY D 1 118 ? -62.204 -20.919 -4.148 1.00 34.21 96 GLY D O 1
ATOM 5505 N N . ASN D 1 119 ? -63.945 -22.296 -3.760 1.00 26.50 97 ASN D N 1
ATOM 5506 C CA . ASN D 1 119 ? -63.360 -22.864 -2.548 1.00 27.66 97 ASN D CA 1
ATOM 5507 C C . ASN D 1 119 ? -62.265 -23.860 -2.887 1.00 25.77 97 ASN D C 1
ATOM 5508 O O . ASN D 1 119 ? -62.437 -24.691 -3.776 1.00 25.55 97 ASN D O 1
ATOM 5513 N N . GLN D 1 120 ? -61.148 -23.793 -2.171 1.00 27.05 98 GLN D N 1
ATOM 5514 C CA . GLN D 1 120 ? -60.084 -24.768 -2.368 1.00 24.48 98 GLN D CA 1
ATOM 5515 C C . GLN D 1 120 ? -59.499 -25.206 -1.028 1.00 25.43 98 GLN D C 1
ATOM 5516 O O . GLN D 1 120 ? -58.371 -24.840 -0.669 1.00 27.31 98 GLN D O 1
ATOM 5522 N N . PRO D 1 121 ? -60.272 -26.005 -0.275 1.00 25.69 99 PRO D N 1
ATOM 5523 C CA . PRO D 1 121 ? -59.810 -26.462 1.041 1.00 24.65 99 PRO D CA 1
ATOM 5524 C C . PRO D 1 121 ? -58.582 -27.362 0.952 1.00 24.63 99 PRO D C 1
ATOM 5525 O O . PRO D 1 121 ? -58.486 -28.215 0.055 1.00 25.01 99 PRO D O 1
ATOM 5529 N N . ILE D 1 122 ? -57.656 -27.176 1.890 1.00 24.77 100 ILE D N 1
ATOM 5530 C CA . ILE D 1 122 ? -56.449 -27.993 1.957 1.00 27.55 100 ILE D CA 1
ATOM 5531 C C . ILE D 1 122 ? -56.429 -28.766 3.267 1.00 22.82 100 ILE D C 1
ATOM 5532 O O . ILE D 1 122 ? -56.234 -28.171 4.334 1.00 27.06 100 ILE D O 1
ATOM 5537 N N . ASP D 1 123 ? -56.642 -30.080 3.183 1.00 20.41 101 ASP D N 1
ATOM 5538 C CA . ASP D 1 123 ? -56.573 -30.981 4.343 1.00 24.41 101 ASP D CA 1
ATOM 5539 C C . ASP D 1 123 ? -57.500 -30.568 5.484 1.00 25.97 101 ASP D C 1
ATOM 5540 O O . ASP D 1 123 ? -57.074 -30.471 6.636 1.00 25.97 101 ASP D O 1
ATOM 5545 N N . THR D 1 124 ? -58.766 -30.316 5.152 1.00 22.50 102 THR D N 1
ATOM 5546 C CA . THR D 1 124 ? -59.789 -30.050 6.164 1.00 24.56 102 THR D CA 1
ATOM 5547 C C . THR D 1 124 ? -60.709 -31.265 6.212 1.00 23.99 102 THR D C 1
ATOM 5548 O O . THR D 1 124 ? -60.835 -31.991 5.229 1.00 22.87 102 THR D O 1
ATOM 5552 N N . PRO D 1 125 ? -61.359 -31.500 7.358 1.00 23.04 103 PRO D N 1
ATOM 5553 C CA . PRO D 1 125 ? -62.269 -32.650 7.411 1.00 22.53 103 PRO D CA 1
ATOM 5554 C C . PRO D 1 125 ? -63.548 -32.418 6.617 1.00 24.12 103 PRO D C 1
ATOM 5555 O O . PRO D 1 125 ? -64.000 -31.271 6.503 1.00 24.26 103 PRO D O 1
ATOM 5559 N N . VAL D 1 126 ? -64.132 -33.490 6.090 1.00 21.69 104 VAL D N 1
ATOM 5560 C CA . VAL D 1 126 ? -65.468 -33.402 5.507 1.00 23.29 104 VAL D CA 1
ATOM 5561 C C . VAL D 1 126 ? -66.465 -33.127 6.621 1.00 22.89 104 VAL D C 1
ATOM 5562 O O . VAL D 1 126 ? -67.276 -32.201 6.539 1.00 26.43 104 VAL D O 1
ATOM 5566 N N . ILE D 1 127 ? -66.398 -33.948 7.669 1.00 22.56 105 ILE D N 1
ATOM 5567 C CA . ILE D 1 127 ? -67.213 -33.752 8.868 1.00 25.33 105 ILE D CA 1
ATOM 5568 C C . ILE D 1 127 ? -66.286 -33.722 10.075 1.00 23.20 105 ILE D C 1
ATOM 5569 O O . ILE D 1 127 ? -65.611 -34.712 10.373 1.00 24.56 105 ILE D O 1
ATOM 5574 N N . VAL D 1 128 ? -66.250 -32.589 10.776 1.00 28.66 106 VAL D N 1
ATOM 5575 C CA . VAL D 1 128 ? -65.393 -32.454 11.947 1.00 29.32 106 VAL D CA 1
ATOM 5576 C C . VAL D 1 128 ? -65.771 -33.519 12.981 1.00 31.14 106 VAL D C 1
ATOM 5577 O O . VAL D 1 128 ? -66.948 -33.688 13.292 1.00 32.20 106 VAL D O 1
ATOM 5581 N N . ASP D 1 129 ? -64.780 -34.260 13.467 1.00 34.28 107 ASP D N 1
ATOM 5582 C CA . ASP D 1 129 ? -65.005 -35.302 14.481 1.00 38.10 107 ASP D CA 1
ATOM 5583 C C . ASP D 1 129 ? -65.775 -36.529 13.974 1.00 35.30 107 ASP D C 1
ATOM 5584 O O . ASP D 1 129 ? -66.144 -37.411 14.751 1.00 38.36 107 ASP D O 1
ATOM 5589 N N . GLY D 1 130 ? -66.001 -36.601 12.668 1.00 27.03 108 GLY D N 1
ATOM 5590 C CA . GLY D 1 130 ? -66.506 -37.831 12.083 1.00 26.64 108 GLY D CA 1
ATOM 5591 C C . GLY D 1 130 ? -65.375 -38.843 12.057 1.00 24.08 108 GLY D C 1
ATOM 5592 O O . GLY D 1 130 ? -64.220 -38.477 12.285 1.00 26.97 108 GLY D O 1
ATOM 5593 N N . PRO D 1 131 ? -65.690 -40.120 11.783 1.00 24.14 109 PRO D N 1
ATOM 5594 C CA . PRO D 1 131 ? -64.608 -41.104 11.692 1.00 22.63 109 PRO D CA 1
ATOM 5595 C C . PRO D 1 131 ? -63.728 -40.850 10.471 1.00 20.55 109 PRO D C 1
ATOM 5596 O O . PRO D 1 131 ? -64.148 -40.180 9.525 1.00 21.93 109 PRO D O 1
ATOM 5600 N N . ALA D 1 132 ? -62.516 -41.395 10.494 1.00 22.51 110 ALA D N 1
ATOM 5601 C CA . ALA D 1 132 ? -61.589 -41.217 9.376 1.00 19.33 110 ALA D CA 1
ATOM 5602 C C . ALA D 1 132 ? -62.133 -41.705 8.044 1.00 21.45 110 ALA D C 1
ATOM 5603 O O . ALA D 1 132 ? -61.784 -41.148 7.009 1.00 19.74 110 ALA D O 1
ATOM 5605 N N . ALA D 1 133 ? -62.960 -42.751 8.062 1.00 19.47 111 ALA D N 1
ATOM 5606 C CA . ALA D 1 133 ? -63.537 -43.293 6.824 1.00 19.54 111 ALA D CA 1
ATOM 5607 C C . ALA D 1 133 ? -64.875 -44.001 7.020 1.00 19.54 111 ALA D C 1
ATOM 5608 O O . ALA D 1 133 ? -65.226 -44.405 8.134 1.00 21.74 111 ALA D O 1
ATOM 5610 N N . TYR D 1 134 ? -65.587 -44.161 5.911 1.00 18.55 112 TYR D N 1
ATOM 5611 C CA . TYR D 1 134 ? -66.728 -45.065 5.791 1.00 19.58 112 TYR D CA 1
ATOM 5612 C C . TYR D 1 134 ? -66.536 -45.958 4.570 1.00 18.73 112 TYR D C 1
ATOM 5613 O O . TYR D 1 134 ? -66.268 -45.468 3.480 1.00 18.01 112 TYR D O 1
ATOM 5622 N N . PHE D 1 135 ? -66.690 -47.265 4.749 1.00 19.34 113 PHE D N 1
ATOM 5623 C CA . PHE D 1 135 ? -66.772 -48.177 3.615 1.00 21.53 113 PHE D CA 1
ATOM 5624 C C . PHE D 1 135 ? -68.097 -48.006 2.897 1.00 20.54 113 PHE D C 1
ATOM 5625 O O . PHE D 1 135 ? -69.123 -47.716 3.526 1.00 22.20 113 PHE D O 1
ATOM 5633 N N . SER D 1 136 ? -68.074 -48.183 1.578 1.00 20.62 114 SER D N 1
ATOM 5634 C CA . SER D 1 136 ? -69.304 -48.250 0.801 1.00 19.14 114 SER D CA 1
ATOM 5635 C C . SER D 1 136 ? -70.158 -49.371 1.343 1.00 20.24 114 SER D C 1
ATOM 5636 O O . SER D 1 136 ? -69.650 -50.413 1.752 1.00 21.72 114 SER D O 1
ATOM 5639 N N . ARG D 1 137 ? -71.465 -49.157 1.338 1.00 19.99 115 ARG D N 1
ATOM 5640 C CA . ARG D 1 137 ? -72.399 -50.174 1.784 1.00 20.15 115 ARG D CA 1
ATOM 5641 C C . ARG D 1 137 ? -73.077 -50.885 0.603 1.00 21.44 115 ARG D C 1
ATOM 5642 O O . ARG D 1 137 ? -74.009 -51.672 0.789 1.00 26.30 115 ARG D O 1
ATOM 5650 N N . LEU D 1 138 ? -72.591 -50.611 -0.603 1.00 21.47 116 LEU D N 1
ATOM 5651 C CA . LEU D 1 138 ? -73.077 -51.293 -1.801 1.00 20.87 116 LEU D CA 1
ATOM 5652 C C . LEU D 1 138 ? -72.360 -52.631 -1.966 1.00 23.52 116 LEU D C 1
ATOM 5653 O O . LEU D 1 138 ? -71.251 -52.810 -1.447 1.00 23.10 116 LEU D O 1
ATOM 5658 N N . PRO D 1 139 ? -72.985 -53.579 -2.688 1.00 22.67 117 PRO D N 1
ATOM 5659 C CA . PRO D 1 139 ? -72.323 -54.865 -2.930 1.00 27.52 117 PRO D CA 1
ATOM 5660 C C . PRO D 1 139 ? -71.342 -54.702 -4.082 1.00 22.22 117 PRO D C 1
ATOM 5661 O O . PRO D 1 139 ? -71.611 -55.114 -5.212 1.00 22.55 117 PRO D O 1
ATOM 5665 N N . ILE D 1 140 ? -70.203 -54.082 -3.794 1.00 19.00 118 ILE D N 1
ATOM 5666 C CA . ILE D 1 140 ? -69.342 -53.593 -4.856 1.00 20.21 118 ILE D CA 1
ATOM 5667 C C . ILE D 1 140 ? -68.735 -54.688 -5.740 1.00 21.28 118 ILE D C 1
ATOM 5668 O O . ILE D 1 140 ? -68.619 -54.504 -6.952 1.00 22.60 118 ILE D O 1
ATOM 5673 N N . LYS D 1 141 ? -68.353 -55.813 -5.148 1.00 21.32 119 LYS D N 1
ATOM 5674 C CA . LYS D 1 141 ? -67.827 -56.924 -5.938 1.00 21.34 119 LYS D CA 1
ATOM 5675 C C . LYS D 1 141 ? -68.881 -57.496 -6.879 1.00 20.77 119 LYS D C 1
ATOM 5676 O O . LYS D 1 141 ? -68.592 -57.790 -8.045 1.00 22.21 119 LYS D O 1
ATOM 5682 N N . THR D 1 142 ? -70.102 -57.652 -6.375 1.00 20.85 120 THR D N 1
ATOM 5683 C CA . THR D 1 142 ? -71.203 -58.184 -7.177 1.00 18.36 120 THR D CA 1
ATOM 5684 C C . THR D 1 142 ? -71.512 -57.254 -8.343 1.00 21.84 120 THR D C 1
ATOM 5685 O O . THR D 1 142 ? -71.786 -57.714 -9.463 1.00 22.16 120 THR D O 1
ATOM 5689 N N . MET D 1 143 ? -71.462 -55.947 -8.089 1.00 20.20 121 MET D N 1
ATOM 5690 C CA . MET D 1 143 ? -71.697 -54.958 -9.142 1.00 21.03 121 MET D CA 1
ATOM 5691 C C . MET D 1 143 ? -70.619 -55.002 -10.219 1.00 20.20 121 MET D C 1
ATOM 5692 O O . MET D 1 143 ? -70.925 -54.990 -11.414 1.00 20.80 121 MET D O 1
ATOM 5697 N N . VAL D 1 144 ? -69.360 -55.060 -9.796 1.00 21.23 122 VAL D N 1
ATOM 5698 C CA . VAL D 1 144 ? -68.247 -55.115 -10.745 1.00 18.97 122 VAL D CA 1
ATOM 5699 C C . VAL D 1 144 ? -68.319 -56.395 -11.566 1.00 20.50 122 VAL D C 1
ATOM 5700 O O . VAL D 1 144 ? -68.103 -56.373 -12.781 1.00 22.18 122 VAL D O 1
ATOM 5704 N N A ASN D 1 145 ? -68.630 -57.504 -10.897 0.41 19.91 123 ASN D N 1
ATOM 5705 N N B ASN D 1 145 ? -68.651 -57.510 -10.923 0.59 20.25 123 ASN D N 1
ATOM 5706 C CA A ASN D 1 145 ? -68.798 -58.777 -11.586 0.41 21.36 123 ASN D CA 1
ATOM 5707 C CA B ASN D 1 145 ? -68.756 -58.767 -11.654 0.59 20.62 123 ASN D CA 1
ATOM 5708 C C A ASN D 1 145 ? -69.868 -58.712 -12.661 0.41 21.92 123 ASN D C 1
ATOM 5709 C C B ASN D 1 145 ? -69.907 -58.787 -12.656 0.59 21.65 123 ASN D C 1
ATOM 5710 O O A ASN D 1 145 ? -69.645 -59.159 -13.780 0.41 22.54 123 ASN D O 1
ATOM 5711 O O B ASN D 1 145 ? -69.788 -59.381 -13.722 0.59 25.43 123 ASN D O 1
ATOM 5720 N N . ALA D 1 146 ? -71.021 -58.146 -12.312 1.00 23.10 124 ALA D N 1
ATOM 5721 C CA . ALA D 1 146 ? -72.148 -58.054 -13.246 1.00 20.83 124 ALA D CA 1
ATOM 5722 C C . ALA D 1 146 ? -71.772 -57.224 -14.460 1.00 20.65 124 ALA D C 1
ATOM 5723 O O . ALA D 1 146 ? -72.147 -57.555 -15.583 1.00 23.31 124 ALA D O 1
ATOM 5725 N N . LEU D 1 147 ? -71.037 -56.141 -14.233 1.00 21.08 125 LEU D N 1
ATOM 5726 C CA . LEU D 1 147 ? -70.597 -55.304 -15.334 1.00 18.16 125 LEU D CA 1
ATOM 5727 C C . LEU D 1 147 ? -69.642 -56.055 -16.253 1.00 21.83 125 LEU D C 1
ATOM 5728 O O . LEU D 1 147 ? -69.844 -56.079 -17.461 1.00 22.20 125 LEU D O 1
ATOM 5733 N N . ASN D 1 148 ? -68.612 -56.672 -15.672 1.00 22.18 126 ASN D N 1
ATOM 5734 C CA . ASN D 1 148 ? -67.624 -57.428 -16.440 1.00 19.22 126 ASN D CA 1
ATOM 5735 C C . ASN D 1 148 ? -68.248 -58.572 -17.227 1.00 22.19 126 ASN D C 1
ATOM 5736 O O . ASN D 1 148 ? -67.871 -58.821 -18.371 1.00 22.83 126 ASN D O 1
ATOM 5741 N N . THR D 1 149 ? -69.198 -59.266 -16.609 1.00 23.14 127 THR D N 1
ATOM 5742 C CA . THR D 1 149 ? -69.892 -60.383 -17.256 1.00 23.44 127 THR D CA 1
ATOM 5743 C C . THR D 1 149 ? -70.697 -59.892 -18.454 1.00 24.76 127 THR D C 1
ATOM 5744 O O . THR D 1 149 ? -70.811 -60.578 -19.473 1.00 27.67 127 THR D O 1
ATOM 5748 N N . ALA D 1 150 ? -71.222 -58.676 -18.340 1.00 22.81 128 ALA D N 1
ATOM 5749 C CA . ALA D 1 150 ? -71.947 -58.032 -19.433 1.00 25.86 128 ALA D CA 1
ATOM 5750 C C . ALA D 1 150 ? -71.021 -57.424 -20.492 1.00 26.19 128 ALA D C 1
ATOM 5751 O O . ALA D 1 150 ? -71.494 -56.803 -21.445 1.00 26.53 128 ALA D O 1
ATOM 5753 N N . GLY D 1 151 ? -69.710 -57.585 -20.326 1.00 23.23 129 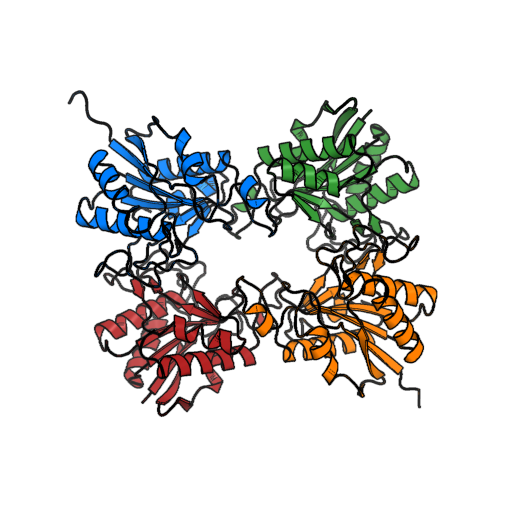GLY D N 1
ATOM 5754 C CA . GLY D 1 151 ? -68.759 -57.064 -21.303 1.00 22.90 129 GLY D CA 1
ATOM 5755 C C . GLY D 1 151 ? -68.407 -55.600 -21.123 1.00 24.57 129 GLY D C 1
ATOM 5756 O O . GLY D 1 151 ? -67.958 -54.950 -22.071 1.00 21.59 129 GLY D O 1
ATOM 5757 N N . ILE D 1 152 ? -68.611 -55.083 -19.911 1.00 21.49 130 ILE D N 1
ATOM 5758 C CA . ILE D 1 152 ? -68.309 -53.693 -19.601 1.00 19.89 130 ILE D CA 1
ATOM 5759 C C . ILE D 1 152 ? -67.149 -53.632 -18.617 1.00 19.60 130 ILE D C 1
ATOM 5760 O O . ILE D 1 152 ? -67.234 -54.173 -17.516 1.00 21.01 130 ILE D O 1
ATOM 5765 N N . PRO D 1 153 ? -66.043 -53.000 -19.022 1.00 17.17 131 PRO D N 1
ATOM 5766 C CA . PRO D 1 153 ? -64.878 -52.921 -18.129 1.00 18.82 131 PRO D CA 1
ATOM 5767 C C . PRO D 1 153 ? -65.226 -52.187 -16.846 1.00 20.66 131 PRO D C 1
ATOM 5768 O O . PRO D 1 153 ? -65.784 -51.086 -16.874 1.00 22.37 131 PRO D O 1
ATOM 5772 N N . ALA D 1 154 ? -64.919 -52.822 -15.718 1.00 17.79 132 ALA D N 1
ATOM 5773 C CA . ALA D 1 154 ? -65.233 -52.242 -14.424 1.00 16.30 132 ALA D CA 1
ATOM 5774 C C . ALA D 1 154 ? -64.295 -52.795 -13.378 1.00 17.30 132 ALA D C 1
ATOM 5775 O O . ALA D 1 154 ? -63.770 -53.905 -13.508 1.00 19.21 132 ALA D O 1
ATOM 5777 N N . SER D 1 155 ? -64.084 -52.009 -12.327 1.00 17.81 133 SER D N 1
ATOM 5778 C CA . SER D 1 155 ? -63.219 -52.436 -11.243 1.00 19.29 133 SER D CA 1
ATOM 5779 C C . SER D 1 155 ? -63.588 -51.711 -9.963 1.00 16.53 133 SER D C 1
ATOM 5780 O O . SER D 1 155 ? -64.266 -50.675 -9.982 1.00 16.52 133 SER D O 1
ATOM 5783 N N . VAL D 1 156 ? -63.170 -52.284 -8.841 1.00 17.38 134 VAL D N 1
ATOM 5784 C CA . VAL D 1 156 ? -63.277 -51.609 -7.565 1.00 16.43 134 VAL D CA 1
ATOM 5785 C C . VAL D 1 156 ? -62.131 -50.623 -7.457 1.00 17.32 134 VAL D C 1
ATOM 5786 O O . VAL D 1 156 ? -60.983 -50.941 -7.806 1.00 19.55 134 VAL D O 1
ATOM 5790 N N . SER D 1 157 ? -62.454 -49.414 -6.993 1.00 16.42 135 SER D N 1
ATOM 5791 C CA . SER D 1 157 ? -61.464 -48.373 -6.717 1.00 15.47 135 SER D CA 1
ATOM 5792 C C . SER D 1 157 ? -61.288 -48.223 -5.216 1.00 14.87 135 SER D C 1
ATOM 5793 O O . SER D 1 157 ? -62.264 -48.295 -4.464 1.00 18.92 135 SER D O 1
ATOM 5796 N N . GLN D 1 158 ? -60.043 -48.025 -4.794 1.00 17.02 136 GLN D N 1
ATOM 5797 C CA . GLN D 1 158 ? -59.734 -47.810 -3.378 1.00 20.33 136 GLN D CA 1
ATOM 5798 C C . GLN D 1 158 ? -59.649 -46.344 -2.996 1.00 20.82 136 GLN D C 1
ATOM 5799 O O . GLN D 1 158 ? -59.435 -46.020 -1.829 1.00 21.52 136 GLN D O 1
ATOM 5805 N N . THR D 1 159 ? -59.775 -45.444 -3.964 1.00 16.57 137 THR D N 1
ATOM 5806 C CA . THR D 1 159 ? -59.793 -44.025 -3.648 1.00 18.61 137 THR D CA 1
ATOM 5807 C C . THR D 1 159 ? -60.747 -43.263 -4.547 1.00 17.09 137 THR D C 1
ATOM 5808 O O . THR D 1 159 ? -60.693 -43.380 -5.782 1.00 16.54 137 THR D O 1
ATOM 5812 N N . ALA D 1 160 ? -61.634 -42.488 -3.929 1.00 15.47 138 ALA D N 1
ATOM 5813 C CA . ALA D 1 160 ? -62.550 -41.634 -4.678 1.00 17.14 138 ALA D CA 1
ATOM 5814 C C . ALA D 1 160 ? -61.994 -40.225 -4.836 1.00 17.74 138 ALA D C 1
ATOM 5815 O O . ALA D 1 160 ? -62.723 -39.303 -5.224 1.00 19.59 138 ALA D O 1
ATOM 5817 N N . GLY D 1 161 ? -60.698 -40.072 -4.564 1.00 17.00 139 GLY D N 1
ATOM 5818 C CA . GLY D 1 161 ? -60.046 -38.776 -4.590 1.00 16.68 139 GLY D CA 1
ATOM 5819 C C . GLY D 1 161 ? -60.228 -38.026 -3.289 1.00 15.95 139 GLY D C 1
ATOM 5820 O O . GLY D 1 161 ? -60.639 -38.609 -2.284 1.00 19.23 139 GLY D O 1
ATOM 5821 N N . THR D 1 162 ? -59.929 -36.727 -3.309 1.00 16.91 140 THR D N 1
ATOM 5822 C CA . THR D 1 162 ? -60.092 -35.874 -2.134 1.00 18.76 140 THR D CA 1
ATOM 5823 C C . THR D 1 162 ? -60.774 -34.559 -2.524 1.00 19.72 140 THR D C 1
ATOM 5824 O O . THR D 1 162 ? -60.655 -33.546 -1.836 1.00 20.23 140 THR D O 1
ATOM 5828 N N . PHE D 1 163 ? -61.492 -34.588 -3.640 1.00 17.26 141 PHE D N 1
ATOM 5829 C CA . PHE D 1 163 ? -62.229 -33.428 -4.127 1.00 16.84 141 PHE D CA 1
ATOM 5830 C C . PHE D 1 163 ? -63.697 -33.606 -3.747 1.00 19.52 141 PHE D C 1
ATOM 5831 O O . PHE D 1 163 ? -64.007 -34.238 -2.738 1.00 19.37 141 PHE D O 1
ATOM 5839 N N . VAL D 1 164 ? -64.609 -33.076 -4.551 1.00 18.60 142 VAL D N 1
ATOM 5840 C CA . VAL D 1 164 ? -66.012 -33.011 -4.155 1.00 19.61 142 VAL D CA 1
ATOM 5841 C C . VAL D 1 164 ? -66.704 -34.380 -4.235 1.00 18.50 142 VAL D C 1
ATOM 5842 O O . VAL D 1 164 ? -67.635 -34.656 -3.465 1.00 18.91 142 VAL D O 1
ATOM 5846 N N . CYS D 1 165 ? -66.237 -35.261 -5.117 1.00 17.22 143 CYS D N 1
ATOM 5847 C CA . CYS D 1 165 ? -66.823 -36.602 -5.192 1.00 18.53 143 CYS D CA 1
ATOM 5848 C C . CYS D 1 165 ? -66.637 -37.409 -3.910 1.00 16.57 143 CYS D C 1
ATOM 5849 O O . CYS D 1 165 ? -67.599 -37.964 -3.386 1.00 19.23 143 CYS D O 1
ATOM 5852 N N . ASN D 1 166 ? -65.404 -37.483 -3.417 1.00 17.08 144 ASN D N 1
ATOM 5853 C CA . ASN D 1 166 ? -65.155 -38.162 -2.141 1.00 15.81 144 ASN D CA 1
ATOM 5854 C C . ASN D 1 166 ? -65.901 -37.474 -1.005 1.00 19.02 144 ASN D C 1
ATOM 5855 O O . ASN D 1 166 ? -66.402 -38.137 -0.095 1.00 18.66 144 ASN D O 1
ATOM 5860 N N . HIS D 1 167 ? -65.944 -36.148 -1.044 1.00 17.21 145 HIS D N 1
ATOM 5861 C CA . HIS D 1 167 ? -66.626 -35.329 -0.036 1.00 18.18 145 HIS D CA 1
ATOM 5862 C C . HIS D 1 167 ? -68.107 -35.748 0.083 1.00 19.01 145 HIS D C 1
ATOM 5863 O O . HIS D 1 167 ? -68.624 -35.995 1.187 1.00 19.66 145 HIS D O 1
ATOM 5870 N N . VAL D 1 168 ? -68.769 -35.864 -1.068 1.00 17.23 146 VAL D N 1
ATOM 5871 C CA . VAL D 1 168 ? -70.160 -36.301 -1.140 1.00 17.08 146 VAL D CA 1
ATOM 5872 C C . VAL D 1 168 ? -70.318 -37.771 -0.716 1.00 20.65 146 VAL D C 1
ATOM 5873 O O . VAL D 1 168 ? -71.269 -38.110 -0.010 1.00 20.84 146 VAL D O 1
ATOM 5877 N N . MET D 1 169 ? -69.396 -38.642 -1.125 1.00 19.24 147 MET D N 1
ATOM 5878 C CA . MET D 1 169 ? -69.468 -40.047 -0.720 1.00 15.87 147 MET D CA 1
ATOM 5879 C C . MET D 1 169 ? -69.366 -40.183 0.794 1.00 19.09 147 MET D C 1
ATOM 5880 O O . MET D 1 169 ? -70.143 -40.912 1.414 1.00 20.00 147 MET D O 1
ATOM 5885 N N . TYR D 1 170 ? -68.419 -39.460 1.385 1.00 17.74 148 TYR D N 1
ATOM 5886 C CA . TYR D 1 170 ? -68.265 -39.492 2.837 1.00 16.40 148 TYR D CA 1
ATOM 5887 C C . TYR D 1 170 ? -69.506 -38.931 3.532 1.00 18.65 148 TYR D C 1
ATOM 5888 O O . TYR D 1 170 ? -70.009 -39.536 4.492 1.00 19.55 148 TYR D O 1
ATOM 5897 N N . GLY D 1 171 ? -69.956 -37.755 3.094 1.00 18.26 149 GLY D N 1
ATOM 5898 C CA . GLY D 1 171 ? -71.119 -37.106 3.682 1.00 19.22 149 GLY D CA 1
ATOM 5899 C C . GLY D 1 171 ? -72.364 -37.964 3.604 1.00 23.81 149 GLY D C 1
ATOM 5900 O O . GLY D 1 171 ? -73.137 -38.040 4.563 1.00 24.10 149 GLY D O 1
ATOM 5901 N N . LEU D 1 172 ? -72.543 -38.631 2.467 1.00 20.77 150 LEU D N 1
ATOM 5902 C CA . LEU D 1 172 ? -73.657 -39.563 2.303 1.00 21.97 150 LEU D CA 1
ATOM 5903 C C . LEU D 1 172 ? -73.599 -40.687 3.329 1.00 20.30 150 LEU D C 1
ATOM 5904 O O . LEU D 1 172 ? -74.572 -40.946 4.035 1.00 22.33 150 LEU D O 1
ATOM 5909 N N . LEU D 1 173 ? -72.464 -41.371 3.386 1.00 20.98 151 LEU D N 1
ATOM 5910 C CA . LEU D 1 173 ? -72.332 -42.516 4.275 1.00 20.11 151 LEU D CA 1
ATOM 5911 C C . LEU D 1 173 ? -72.468 -42.120 5.747 1.00 20.76 151 LEU D C 1
ATOM 5912 O O . LEU D 1 173 ? -73.059 -42.854 6.542 1.00 21.26 151 LEU D O 1
ATOM 5917 N N . HIS D 1 174 ? -71.945 -40.950 6.103 1.00 24.08 152 HIS D N 1
ATOM 5918 C CA . HIS D 1 174 ? -72.045 -40.451 7.467 1.00 24.02 152 HIS D CA 1
ATOM 5919 C C . HIS D 1 174 ? -73.505 -40.140 7.822 1.00 22.43 152 HIS D C 1
ATOM 5920 O O . HIS D 1 174 ? -73.983 -40.474 8.909 1.00 24.82 152 HIS D O 1
ATOM 5927 N N . TYR D 1 175 ? -74.208 -39.504 6.891 1.00 24.97 153 TYR D N 1
ATOM 5928 C CA . TYR D 1 175 ? -75.590 -39.110 7.109 1.00 25.95 153 TYR D CA 1
ATOM 5929 C C . TYR D 1 175 ? -76.463 -40.337 7.289 1.00 25.28 153 TYR D C 1
ATOM 5930 O O . TYR D 1 175 ? -77.290 -40.398 8.201 1.00 27.04 153 TYR D O 1
ATOM 5939 N N . LEU D 1 176 ? -76.273 -41.319 6.407 1.00 24.62 154 LEU D N 1
ATOM 5940 C CA . LEU D 1 176 ? -77.045 -42.555 6.508 1.00 25.88 154 LEU D CA 1
ATOM 5941 C C . LEU D 1 176 ? -76.753 -43.297 7.815 1.00 27.15 154 LEU D C 1
ATOM 5942 O O . LEU D 1 176 ? -77.671 -43.756 8.493 1.00 28.79 154 LEU D O 1
ATOM 5947 N N . ALA D 1 177 ? -75.480 -43.398 8.189 1.00 23.52 155 ALA D N 1
ATOM 5948 C CA . ALA D 1 177 ? -75.139 -44.082 9.444 1.00 24.51 155 ALA D CA 1
ATOM 5949 C C . ALA D 1 177 ? -75.725 -43.384 10.671 1.00 29.63 155 ALA D C 1
ATOM 5950 O O . ALA D 1 177 ? -76.094 -44.037 11.655 1.00 29.95 155 ALA D O 1
ATOM 5952 N N . GLN D 1 178 ? -75.798 -42.057 10.612 1.00 29.12 156 GLN D N 1
ATOM 5953 C CA . GLN D 1 178 ? -76.259 -41.265 11.747 1.00 31.55 156 GLN D CA 1
ATOM 5954 C C . GLN D 1 178 ? -77.781 -41.246 11.871 1.00 29.67 156 GLN D C 1
ATOM 5955 O O . GLN D 1 178 ? -78.307 -41.023 12.951 1.00 33.14 156 GLN D O 1
ATOM 5961 N N . ASN D 1 179 ? -78.478 -41.471 10.758 1.00 29.48 157 ASN D N 1
ATOM 5962 C CA . ASN D 1 179 ? -79.932 -41.300 10.729 1.00 33.37 157 ASN D CA 1
ATOM 5963 C C . ASN D 1 179 ? -80.739 -42.540 10.340 1.00 31.91 157 ASN D C 1
ATOM 5964 O O . ASN D 1 179 ? -81.764 -42.825 10.946 1.00 34.10 157 ASN D O 1
ATOM 5969 N N . THR D 1 180 ? -80.282 -43.260 9.319 1.00 30.71 158 THR D N 1
ATOM 5970 C CA . THR D 1 180 ? -81.017 -44.398 8.770 1.00 30.86 158 THR D CA 1
ATOM 5971 C C . THR D 1 180 ? -80.057 -45.520 8.355 1.00 30.11 158 THR D C 1
ATOM 5972 O O . THR D 1 180 ? -79.777 -45.694 7.171 1.00 30.40 158 THR D O 1
ATOM 5976 N N . PRO D 1 181 ? -79.562 -46.300 9.324 1.00 29.90 159 PRO D N 1
ATOM 5977 C CA . PRO D 1 181 ? -78.448 -47.225 9.066 1.00 33.91 159 PRO D CA 1
ATOM 5978 C C . PRO D 1 181 ? -78.766 -48.357 8.087 1.00 31.68 159 PRO D C 1
ATOM 5979 O O . PRO D 1 181 ? -77.835 -48.903 7.496 1.00 35.23 159 PRO D O 1
ATOM 5983 N N . SER D 1 182 ? -80.041 -48.708 7.934 1.00 32.34 160 SER D N 1
ATOM 5984 C CA . SER D 1 182 ? -80.421 -49.778 7.011 1.00 32.65 160 SER D CA 1
ATOM 5985 C C . SER D 1 182 ? -80.372 -49.336 5.552 1.00 34.02 160 SER D C 1
ATOM 5986 O O . SER D 1 182 ? -80.430 -50.171 4.644 1.00 35.35 160 SER D O 1
ATOM 5989 N N . VAL D 1 183 ? -80.265 -48.028 5.323 1.00 28.65 161 VAL D N 1
ATOM 5990 C CA . VAL D 1 183 ? -80.185 -47.511 3.962 1.00 27.43 161 VAL D CA 1
ATOM 5991 C C . VAL D 1 183 ? -78.742 -47.602 3.483 1.00 23.88 161 VAL D C 1
ATOM 5992 O O . VAL D 1 183 ? -77.822 -47.107 4.141 1.00 27.91 161 VAL D O 1
ATOM 5996 N N . ARG D 1 184 ? -78.546 -48.242 2.332 1.00 26.13 162 ARG D N 1
ATOM 5997 C CA . ARG D 1 184 ? -77.215 -48.451 1.772 1.00 24.60 162 ARG D CA 1
ATOM 5998 C C . ARG D 1 184 ? -76.841 -47.360 0.783 1.00 27.28 162 ARG D C 1
ATOM 5999 O O . ARG D 1 184 ? -77.635 -47.017 -0.097 1.00 25.88 162 ARG D O 1
ATOM 6007 N N . GLY D 1 185 ? -75.635 -46.819 0.936 1.00 22.83 163 GLY D N 1
ATOM 6008 C CA . GLY D 1 185 ? -75.131 -45.804 0.030 1.00 19.89 163 GLY D CA 1
ATOM 6009 C C . GLY D 1 185 ? -73.771 -46.167 -0.531 1.00 19.75 163 GLY D C 1
ATOM 6010 O O . GLY D 1 185 ? -73.067 -47.009 0.028 1.00 21.35 163 GLY D O 1
ATOM 6011 N N . GLY D 1 186 ? -73.396 -45.535 -1.643 1.00 19.20 164 GLY D N 1
ATOM 6012 C CA . GLY D 1 186 ? -72.077 -45.712 -2.223 1.00 19.85 164 GLY D CA 1
ATOM 6013 C C . GLY D 1 186 ? -71.896 -44.836 -3.446 1.00 19.19 164 GLY D C 1
ATOM 6014 O O . GLY D 1 186 ? -72.748 -43.996 -3.754 1.00 20.85 164 GLY D O 1
ATOM 6015 N N . PHE D 1 187 ? -70.782 -45.038 -4.142 1.00 16.29 165 PHE D N 1
ATOM 6016 C CA . PHE D 1 187 ? -70.362 -44.127 -5.199 1.00 17.16 165 PHE D CA 1
ATOM 6017 C C . PHE D 1 187 ? -69.860 -44.892 -6.412 1.00 19.65 165 PHE D C 1
ATOM 6018 O O . PHE D 1 187 ? -69.174 -45.901 -6.265 1.00 19.01 165 PHE D O 1
ATOM 6026 N N . ILE D 1 188 ? -70.201 -44.404 -7.606 1.00 15.68 166 ILE D N 1
ATOM 6027 C CA . ILE D 1 188 ? -69.664 -44.937 -8.852 1.00 16.38 166 ILE D CA 1
ATOM 6028 C C . ILE D 1 188 ? -69.049 -43.796 -9.653 1.00 15.39 166 ILE D C 1
ATOM 6029 O O . ILE D 1 188 ? -69.660 -42.728 -9.794 1.00 16.78 166 ILE D O 1
ATOM 6034 N N . HIS D 1 189 ? -67.840 -44.013 -10.168 1.00 14.99 167 HIS D N 1
ATOM 6035 C CA . HIS D 1 189 ? -67.208 -43.040 -11.058 1.00 15.41 167 HIS D CA 1
ATOM 6036 C C . HIS D 1 189 ? -67.305 -43.501 -12.506 1.00 16.09 167 HIS D C 1
ATOM 6037 O O . HIS D 1 189 ? -67.105 -44.683 -12.806 1.00 15.79 167 HIS D O 1
ATOM 6044 N N . VAL D 1 190 ? -67.623 -42.568 -13.399 1.00 14.42 168 VAL D N 1
ATOM 6045 C CA . VAL D 1 190 ? -67.582 -42.849 -14.834 1.00 14.74 168 VAL D CA 1
ATOM 6046 C C . VAL D 1 190 ? -66.423 -42.074 -15.455 1.00 16.73 168 VAL D C 1
ATOM 6047 O O . VAL D 1 190 ? -66.028 -41.020 -14.953 1.00 16.37 168 VAL D O 1
ATOM 6051 N N . PRO D 1 191 ? -65.883 -42.577 -16.569 1.00 16.01 169 PRO D N 1
ATOM 6052 C CA . PRO D 1 191 ? -64.813 -41.859 -17.273 1.00 15.04 169 PRO D CA 1
ATOM 6053 C C . PRO D 1 191 ? -65.301 -40.643 -18.055 1.00 15.17 169 PRO D C 1
ATOM 6054 O O . PRO D 1 191 ? -66.482 -40.274 -18.006 1.00 15.95 169 PRO D O 1
ATOM 6058 N N . TYR D 1 192 ? -64.375 -40.008 -18.764 1.00 15.20 170 TYR D N 1
ATOM 6059 C CA . TYR D 1 192 ? -64.756 -38.978 -19.729 1.00 15.79 170 TYR D CA 1
ATOM 6060 C C . TYR D 1 192 ? -65.693 -39.529 -20.803 1.00 15.87 170 TYR D C 1
ATOM 6061 O O . TYR D 1 192 ? -65.580 -40.684 -21.231 1.00 16.73 170 TYR D O 1
ATOM 6070 N N . LEU D 1 193 ? -66.594 -38.672 -21.278 1.00 14.80 171 LEU D N 1
ATOM 6071 C CA . LEU D 1 193 ? -67.242 -38.898 -22.573 1.00 17.28 171 LEU D CA 1
ATOM 6072 C C . LEU D 1 193 ? -66.235 -38.680 -23.695 1.00 15.53 171 LEU D C 1
ATOM 6073 O O . LEU D 1 193 ? -65.245 -37.972 -23.513 1.00 17.16 171 LEU D O 1
ATOM 6078 N N . PRO D 1 194 ? -66.463 -39.306 -24.857 1.00 14.98 172 PRO D N 1
ATOM 6079 C CA . PRO D 1 194 ? -65.563 -39.073 -25.988 1.00 16.85 172 PRO D CA 1
ATOM 6080 C C . PRO D 1 194 ? -65.400 -37.583 -26.292 1.00 15.96 172 PRO D C 1
ATOM 6081 O O . PRO D 1 194 ? -64.287 -37.143 -26.600 1.00 18.65 172 PRO D O 1
ATOM 6085 N N . GLU D 1 195 ? -66.480 -36.808 -26.212 1.00 17.67 173 GLU D N 1
ATOM 6086 C CA . GLU D 1 195 ? -66.375 -35.405 -26.551 1.00 19.89 173 GLU D CA 1
ATOM 6087 C C . GLU D 1 195 ? -65.478 -34.648 -25.574 1.00 17.53 173 GLU D C 1
ATOM 6088 O O . GLU D 1 195 ? -64.985 -33.576 -25.898 1.00 24.81 173 GLU D O 1
ATOM 6094 N N . GLN D 1 196 ? -65.257 -35.209 -24.385 1.00 17.24 174 GLN D N 1
ATOM 6095 C CA . GLN D 1 196 ? -64.350 -34.566 -23.444 1.00 18.01 174 GLN D CA 1
ATOM 6096 C C . GLN D 1 196 ? -62.907 -34.988 -23.644 1.00 20.70 174 GLN D C 1
ATOM 6097 O O . GLN D 1 196 ? -61.992 -34.309 -23.193 1.00 25.21 174 GLN D O 1
ATOM 6103 N N . ALA D 1 197 ? -62.703 -36.125 -24.301 1.00 22.28 175 ALA D N 1
ATOM 6104 C CA . ALA D 1 197 ? -61.344 -36.637 -24.490 1.00 21.94 175 ALA D CA 1
ATOM 6105 C C . ALA D 1 197 ? -60.687 -36.148 -25.778 1.00 23.10 175 ALA D C 1
ATOM 6106 O O . ALA D 1 197 ? -59.576 -36.552 -26.101 1.00 33.72 175 ALA D O 1
ATOM 6108 N N . VAL D 1 198 ? -61.362 -35.268 -26.509 1.00 23.39 176 VAL D N 1
ATOM 6109 C CA . VAL D 1 198 ? -60.841 -34.763 -27.768 1.00 26.26 176 VAL D CA 1
ATOM 6110 C C . VAL D 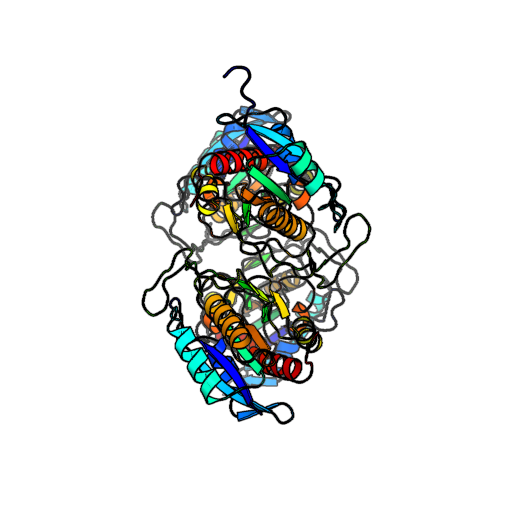1 198 ? -59.620 -33.847 -27.548 1.00 38.33 176 VAL D C 1
ATOM 6111 O O . VAL D 1 198 ? -58.725 -33.766 -28.391 1.00 49.77 176 VAL D O 1
ATOM 6115 N N . LYS D 1 199 ? -59.577 -33.205 -26.383 1.00 43.84 177 LYS D N 1
ATOM 6116 C CA . LYS D 1 199 ? -58.504 -32.277 -26.001 1.00 47.82 177 LYS D CA 1
ATOM 6117 C C . LYS D 1 199 ? -57.079 -32.802 -26.219 1.00 56.26 177 LYS D C 1
ATOM 6118 O O . LYS D 1 199 ? -56.119 -32.029 -26.222 1.00 58.47 177 LYS D O 1
ATOM 6124 N N . ASP D 1 200 ? -56.958 -34.119 -26.374 1.00 59.33 178 ASP D N 1
ATOM 6125 C CA . ASP D 1 200 ? -55.743 -34.761 -26.880 1.00 68.28 178 ASP D CA 1
ATOM 6126 C C . ASP D 1 200 ? -54.581 -34.787 -25.883 1.00 69.73 178 ASP D C 1
ATOM 6127 O O . ASP D 1 200 ? -53.461 -34.383 -26.194 1.00 75.14 178 ASP D O 1
ATOM 6132 N N . GLY D 1 201 ? -54.872 -35.265 -24.679 1.00 64.19 179 GLY D N 1
ATOM 6133 C CA . GLY D 1 201 ? -53.846 -35.618 -23.719 1.00 60.69 179 GLY D CA 1
ATOM 6134 C C . GLY D 1 201 ? -53.829 -37.129 -23.610 1.00 55.51 179 GLY D C 1
ATOM 6135 O O . GLY D 1 201 ? -53.476 -37.683 -22.567 1.00 57.66 179 GLY D O 1
ATOM 6136 N N . ASN D 1 202 ? -54.232 -37.788 -24.697 1.00 42.41 180 ASN D N 1
ATOM 6137 C CA . ASN D 1 202 ? -54.301 -39.248 -24.757 1.00 36.45 180 ASN D CA 1
ATOM 6138 C C . ASN D 1 202 ? -55.238 -39.824 -23.690 1.00 32.75 180 ASN D C 1
ATOM 6139 O O . ASN D 1 202 ? -54.907 -40.804 -23.008 1.00 32.15 180 ASN D O 1
ATOM 6144 N N . GLN D 1 203 ? -56.416 -39.217 -23.559 1.00 26.99 181 GLN D N 1
ATOM 6145 C CA . GLN D 1 203 ? -57.367 -39.597 -22.520 1.00 22.56 181 GLN D CA 1
ATOM 6146 C C . GLN D 1 203 ? -58.382 -40.638 -22.987 1.00 22.75 181 GLN D C 1
ATOM 6147 O O . GLN D 1 203 ? -58.896 -40.575 -24.098 1.00 23.81 181 GLN D O 1
ATOM 6153 N N . SER D 1 204 ? -58.669 -41.596 -22.116 1.00 18.86 182 SER D N 1
ATOM 6154 C CA . SER D 1 204 ? -59.663 -42.625 -22.367 1.00 15.75 182 SER D CA 1
ATOM 6155 C C . SER D 1 204 ? -61.082 -42.108 -22.215 1.00 15.03 182 SER D C 1
ATOM 6156 O O . SER D 1 204 ? -61.324 -41.084 -21.555 1.00 18.21 182 SER D O 1
ATOM 6159 N N . SER D 1 205 ? -62.028 -42.820 -22.828 1.00 14.77 183 SER D N 1
ATOM 6160 C CA . SER D 1 205 ? -63.430 -42.433 -22.769 1.00 14.05 183 SER D CA 1
ATOM 6161 C C . SER D 1 205 ? -64.369 -43.625 -22.829 1.00 15.06 183 SER D C 1
ATOM 6162 O O . SER D 1 205 ? -63.953 -44.760 -23.061 1.00 16.70 183 SER D O 1
ATOM 6165 N N . MET D 1 206 ? -65.642 -43.335 -22.598 1.00 17.40 184 MET D N 1
ATOM 6166 C CA A MET D 1 206 ? -66.711 -44.313 -22.733 0.47 16.24 184 MET D CA 1
ATOM 6167 C CA B MET D 1 206 ? -66.708 -44.311 -22.741 0.53 16.09 184 MET D CA 1
ATOM 6168 C C . MET D 1 206 ? -67.924 -43.569 -23.261 1.00 16.05 184 MET D C 1
ATOM 6169 O O . MET D 1 206 ? -68.234 -42.472 -22.792 1.00 15.95 184 MET D O 1
ATOM 6178 N N . THR D 1 207 ? -68.619 -44.152 -24.234 1.00 17.07 185 THR D N 1
ATOM 6179 C CA . THR D 1 207 ? -69.770 -43.442 -24.782 1.00 15.68 185 THR D CA 1
ATOM 6180 C C . THR D 1 207 ? -70.884 -43.279 -23.763 1.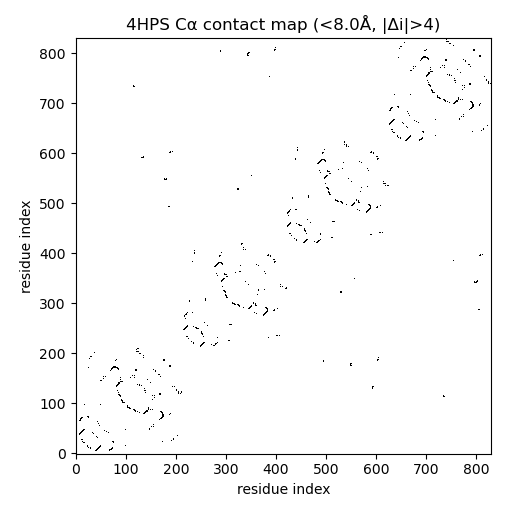00 14.71 185 THR D C 1
ATOM 6181 O O . THR D 1 207 ? -70.995 -44.059 -22.809 1.00 18.07 185 THR D O 1
ATOM 6185 N N . LEU D 1 208 ? -71.718 -42.275 -23.987 1.00 18.70 186 LEU D N 1
ATOM 6186 C CA . LEU D 1 208 ? -72.841 -42.007 -23.103 1.00 19.49 186 LEU D CA 1
ATOM 6187 C C . LEU D 1 208 ? -73.760 -43.220 -23.024 1.00 23.60 186 LEU D C 1
ATOM 6188 O O . LEU D 1 208 ? -74.210 -43.587 -21.936 1.00 20.20 186 LEU D O 1
ATOM 6193 N N . MET D 1 209 ? -74.013 -43.834 -24.176 1.00 21.48 187 MET D N 1
ATOM 6194 C CA . MET D 1 209 ? -74.844 -45.026 -24.254 1.00 21.45 187 MET D CA 1
ATOM 6195 C C . MET D 1 209 ? -74.303 -46.127 -23.351 1.00 24.93 187 MET D C 1
ATOM 6196 O O . MET D 1 209 ? -75.055 -46.734 -22.588 1.00 24.22 187 MET D O 1
ATOM 6201 N N . LEU D 1 210 ? -73.001 -46.385 -23.434 1.00 20.58 188 LEU D N 1
ATOM 6202 C CA . LEU D 1 210 ? -72.398 -47.422 -22.593 1.00 19.14 188 LEU D CA 1
ATOM 6203 C C . LEU D 1 210 ? -72.466 -47.057 -21.110 1.00 18.78 188 LEU D C 1
ATOM 6204 O O . LEU D 1 210 ? -72.713 -47.932 -20.277 1.00 20.39 188 LEU D O 1
ATOM 6209 N N . MET D 1 211 ? -72.227 -45.788 -20.777 1.00 18.75 189 MET D N 1
ATOM 6210 C CA . MET D 1 211 ? -72.297 -45.347 -19.377 1.00 17.81 189 MET D CA 1
ATOM 6211 C C . MET D 1 211 ? -73.675 -45.570 -18.769 1.00 22.02 189 MET D C 1
ATOM 6212 O O . MET D 1 211 ? -73.789 -46.027 -17.626 1.00 18.33 189 MET D O 1
ATOM 6217 N N . THR D 1 212 ? -74.720 -45.240 -19.522 1.00 18.41 190 THR D N 1
ATOM 6218 C CA . THR D 1 212 ? -76.085 -45.375 -19.008 1.00 17.89 190 THR D CA 1
ATOM 6219 C C . THR D 1 212 ? -76.417 -46.838 -18.796 1.00 22.82 190 THR D C 1
ATOM 6220 O O . THR D 1 212 ? -77.028 -47.208 -17.776 1.00 21.97 190 THR D O 1
ATOM 6224 N N . LEU D 1 213 ? -76.008 -47.679 -19.746 1.00 20.26 191 LEU D N 1
ATOM 6225 C CA . LEU D 1 213 ? -76.203 -49.120 -19.602 1.00 20.31 191 LEU D CA 1
ATOM 6226 C C . LEU D 1 213 ? -75.464 -49.659 -18.387 1.00 22.22 191 LEU D C 1
ATOM 6227 O O . LEU D 1 213 ? -76.013 -50.458 -17.616 1.00 21.68 191 LEU D O 1
ATOM 6232 N N . ALA D 1 214 ? -74.215 -49.240 -18.215 1.00 17.79 192 ALA D N 1
ATOM 6233 C CA . ALA D 1 214 ? -73.429 -49.695 -17.070 1.00 17.88 192 ALA D CA 1
ATOM 6234 C C . ALA D 1 214 ? -74.086 -49.307 -15.754 1.00 19.57 192 ALA D C 1
ATOM 6235 O O . ALA D 1 214 ? -74.123 -50.105 -14.803 1.00 20.77 192 ALA D O 1
ATOM 6237 N N . LEU D 1 215 ? -74.583 -48.078 -15.679 1.00 17.54 193 LEU D N 1
ATOM 6238 C CA . LEU D 1 215 ? -75.202 -47.605 -14.440 1.00 19.33 193 LEU D CA 1
ATOM 6239 C C . LEU D 1 215 ? -76.491 -48.365 -14.161 1.00 20.97 193 LEU D C 1
ATOM 6240 O O . LEU D 1 215 ? -76.764 -48.723 -13.011 1.00 22.82 193 LEU D O 1
ATOM 6245 N N . LYS D 1 216 ? -77.260 -48.633 -15.211 1.00 20.88 194 LYS D N 1
ATOM 6246 C CA . LYS D 1 216 ? -78.492 -49.412 -15.099 1.00 19.85 194 LYS D CA 1
ATOM 6247 C C . LYS D 1 216 ? -78.193 -50.783 -14.505 1.00 23.34 194 LYS D C 1
ATOM 6248 O O . LYS D 1 216 ? -78.848 -51.204 -13.555 1.00 24.78 194 LYS D O 1
ATOM 6254 N N . ILE D 1 217 ? -77.190 -51.466 -15.048 1.00 20.64 195 ILE D N 1
ATOM 6255 C CA . ILE D 1 217 ? -76.777 -52.763 -14.520 1.00 22.18 195 ILE D CA 1
ATOM 6256 C C . ILE D 1 217 ? -76.290 -52.650 -13.079 1.00 21.39 195 ILE D C 1
ATOM 6257 O O . ILE D 1 217 ? -76.689 -53.447 -12.225 1.00 23.44 195 ILE D O 1
ATOM 6262 N N . ALA D 1 218 ? -75.429 -51.675 -12.800 1.00 20.86 196 ALA D N 1
ATOM 6263 C CA . ALA D 1 218 ? -74.890 -51.521 -11.446 1.00 18.93 196 ALA D CA 1
ATOM 6264 C C . ALA D 1 218 ? -75.982 -51.249 -10.415 1.00 20.59 196 ALA D C 1
ATOM 6265 O O . ALA D 1 218 ? -75.938 -51.771 -9.292 1.00 22.20 196 ALA D O 1
ATOM 6267 N N . ILE D 1 219 ? -76.946 -50.409 -10.781 1.00 23.06 197 ILE D N 1
ATOM 6268 C CA . ILE D 1 219 ? -78.039 -50.054 -9.874 1.00 21.75 197 ILE D CA 1
ATOM 6269 C C . ILE D 1 219 ? -78.951 -51.253 -9.645 1.00 22.99 197 ILE D C 1
ATOM 6270 O O . ILE D 1 219 ? -79.342 -51.533 -8.513 1.00 24.80 197 ILE D O 1
ATOM 6275 N N . GLU D 1 220 ? -79.294 -51.957 -10.722 1.00 22.96 198 GLU D N 1
ATOM 6276 C CA . GLU D 1 220 ? -80.132 -53.144 -10.596 1.00 25.71 198 GLU D CA 1
ATOM 6277 C C . GLU D 1 220 ? -79.446 -54.177 -9.715 1.00 26.57 198 GLU D C 1
ATOM 6278 O O . GLU D 1 220 ? -80.072 -54.789 -8.859 1.00 28.68 198 GLU D O 1
ATOM 6284 N N . THR D 1 221 ? -78.143 -54.346 -9.918 1.00 25.65 199 THR D N 1
ATOM 6285 C CA . THR D 1 221 ? -77.379 -55.340 -9.171 1.00 24.82 199 THR D CA 1
ATOM 6286 C C . THR D 1 221 ? -77.345 -54.997 -7.688 1.00 25.51 199 THR D C 1
ATOM 6287 O O . THR D 1 221 ? -77.508 -55.866 -6.832 1.00 26.40 199 THR D O 1
ATOM 6291 N N . ALA D 1 222 ? -77.131 -53.720 -7.394 1.00 27.69 200 ALA D N 1
ATOM 6292 C CA . ALA D 1 222 ? -77.107 -53.249 -6.014 1.00 25.13 200 ALA D CA 1
ATOM 6293 C C . ALA D 1 222 ? -78.459 -53.442 -5.353 1.00 31.17 200 ALA D C 1
ATOM 6294 O O . ALA D 1 222 ? -78.541 -53.771 -4.167 1.00 30.20 200 ALA D O 1
ATOM 6296 N N . TRP D 1 223 ? -79.531 -53.229 -6.107 1.00 27.78 201 TRP D N 1
ATOM 6297 C CA . TRP D 1 223 ? -80.860 -53.397 -5.535 1.00 32.89 201 TRP D CA 1
ATOM 6298 C C . TRP D 1 223 ? -81.170 -54.863 -5.220 1.00 35.16 201 TRP D C 1
ATOM 6299 O O . TRP D 1 223 ? -81.718 -55.169 -4.163 1.00 37.59 201 TRP D O 1
ATOM 6310 N N . LYS D 1 224 ? -80.806 -55.758 -6.135 1.00 33.24 202 LYS D N 1
ATOM 6311 C CA . LYS D 1 224 ? -81.135 -57.177 -6.003 1.00 34.52 202 LYS D CA 1
ATOM 6312 C C . LYS D 1 224 ? -80.274 -57.902 -4.974 1.00 35.24 202 LYS D C 1
ATOM 6313 O O . LYS D 1 224 ? -80.660 -58.945 -4.460 1.00 41.35 202 LYS D O 1
ATOM 6319 N N . ASN D 1 225 ? -79.088 -57.362 -4.713 1.00 34.85 203 ASN D N 1
ATOM 6320 C CA . ASN D 1 225 ? -78.150 -57.991 -3.792 1.00 34.76 203 ASN D CA 1
ATOM 6321 C C . ASN D 1 225 ? -77.846 -57.084 -2.593 1.00 35.66 203 ASN D C 1
ATOM 6322 O O . ASN D 1 225 ? -77.180 -56.065 -2.729 1.00 35.66 203 ASN D O 1
ATOM 6327 N N . THR D 1 226 ? -78.343 -57.451 -1.419 1.00 43.32 204 THR D N 1
ATOM 6328 C CA . THR D 1 226 ? -78.172 -56.613 -0.234 1.00 49.11 204 THR D CA 1
ATOM 6329 C C . THR D 1 226 ? -76.713 -56.422 0.180 1.00 54.95 204 THR D C 1
ATOM 6330 O O . THR D 1 226 ? -76.293 -55.310 0.510 1.00 61.85 204 THR D O 1
ATOM 6334 N N . SER D 1 227 ? -75.952 -57.513 0.167 1.00 51.82 205 SER D N 1
ATOM 6335 C CA . SER D 1 227 ? -74.531 -57.475 0.502 1.00 48.36 205 SER D CA 1
ATOM 6336 C C . SER D 1 227 ? -73.743 -58.300 -0.504 1.00 46.37 205 SER D C 1
ATOM 6337 O O . SER D 1 227 ? -74.330 -58.984 -1.342 1.00 54.74 205 SER D O 1
ATOM 6340 N N . ASP D 1 228 ? -72.416 -58.242 -0.421 1.00 50.08 206 ASP D N 1
ATOM 6341 C CA . ASP D 1 228 ? -71.566 -59.025 -1.315 1.00 43.91 206 ASP D CA 1
ATOM 6342 C C . ASP D 1 228 ? -71.593 -60.514 -0.984 1.00 54.46 206 ASP D C 1
ATOM 6343 O O . ASP D 1 228 ? -71.844 -60.903 0.152 1.00 64.50 206 ASP D O 1
#

Foldseek 3Di:
DPPPDFAEEEEEEEQDWPPDNDWLQCVLCVVLDQHDDDRYHYDYYYAYQAQPSRLVRVVVVCVVRVHQEYEYEGADAQDAFKEWEFKFAQFAAAPAAGPVRDGDHTDGLDVPDDGMDTFQFQRVQLCVQCVVVVGHYDYDHDPDRGSQSSNQGSVCVVCVVPPVSRGYTYMYAYAAPVVVPPPDPIHHDHSVSSNVSVVSSVNRRVVDSHD/DDAQAEEEEEEEDDWPPDNDWLSCVLCVVQQQDRPPSYHYHYYYAYQAQPSSLVRVVVVCVVRVHLEYEYEGADAQDAFKEWEFKFAQFAAAPAAGPVRDGDHGDGLDVPDDGMDTFQFQRVQLCVQCVVVVGHYDYDHDPDRGSQSSNQRSVCVVCVVPPVSRGYTYMYAYAAPVRCPDPDDIHHDHSVSSNVSVVSSVVSRVVDSHD/DEAEEEEEADWDPDPGWLSVLQCVVQQQDDFPHYGYHYDYAYQAQPSRLVSVVVVCVPPVDLEYEYEGADAQDAFKEWEFKFAFFAAAPAAGPVRDGDHTDGLDVPDDGMDTFQFQRVQLCVQCVVVVGHYYYDHDPDRGSQSSNQGSVRSVCVVPPVSRGYTYMYAYAAPVVVPPPPPIHHDHSVSSNVSVVSSSSSRVVDSHD/DEEEEEEEADWDPDPGWLSVLLCVVQAQPDQPNYHYHYDYAYQAQPSSLVSVVVVCVVGVDLEYEYEGADAQDAFKEWEFKFAFFAAAPAAGPVRDGDHGDGLDVPDDGMDTFQFQRVQLCVQCVVVVGHYYYDHDPDRGSQSSNQRSVCRVCVVPPVSRGYTYMYAYAAPVVCPVPPPIHHDHSVSSNVSVSSSVSRRVVDRYD